Protein 7UPP (pdb70)

Foldseek 3Di:
DLLVLLVVLLVVVCVVDPPDPLNVLLVVLSVLVNVDPDPLLSLLNNLLSVVCVVDPPDPLSVLSSVLSVLVSVDDDPLLSLLSNLLSVLCVVDPPDPLSVLSSVLSVLLSVDPDPLLSLLSSLLSVVCVVDPPDVLSVLLSVLSVLLSVDPDPLLSVLSNLLSVLCVVDPPDPLNVLLSVLSVLLSVDPDVLLSLLSSLLSCLCVVDPPDPLNVLSSVLSVLLSVDPDVVLSVLSNVLSVVCVVDDPDVLNVLSSVLSVLVSVLVVLVVVLVVVVVPDPVVNVVSVVVSVVSVVVNVVSVVVSVVVVVVVVD/DLLVLLVVLLVVLCVVDNPDPLNVLSNVLSVLLNVDPDVLLSLLSNLLSVVCVVDPPDPLSVLSSVLSVLLSVDPDVLLSLLSNLLSVLCVVDPPDPLSVLSSVLSSLLSVDPDPLLSLLSSLLSVQCVVDPPDPLSVLSSVLSVLLSPDPDVLLSLLSSLLSVLCVVDPPDPLNVLSSVLSVLLSVDPDVLLSLLSNLLSLLCVLDPPDPSNVVSSVLSVVLSVDDDVLVSVLNSLVSVLSNVVSVLVVQLVVLVVLVVVLVVVVVVCVVVVPPVVVNVVSVVVSVVSNVVSVVVVVVSVVSNVVSVD/DVVLVVVLVVLVVVLVVLVVVLVVLLVVLVVVCVVPPDDVSVVVNVVSVVVVVVSVVVVVVSVVVVVVVVVVVVD

Structure (mmCIF, N/CA/C/O backbone):
data_7UPP
#
_entry.id   7UPP
#
_cell.length_a   59.470
_cell.length_b   68.050
_cell.length_c   98.990
_cell.angle_alpha   106.461
_cell.angle_beta   108.516
_cell.angle_gamma   93.086
#
_symmetry.space_group_name_H-M   'P 1'
#
loop_
_entity.id
_entity.type
_entity.pdbx_description
1 polymer 'DHT03 protein A'
2 polymer 'DHT03 protein B'
3 polymer 'DHT03 protein C'
#
loop_
_atom_site.group_PDB
_atom_site.id
_atom_site.type_symbol
_atom_site.label_atom_id
_atom_site.label_alt_id
_atom_site.label_comp_id
_atom_site.label_asym_id
_atom_site.label_entity_id
_atom_site.label_seq_id
_atom_site.pdbx_PDB_ins_code
_atom_site.Cartn_x
_atom_site.Cartn_y
_atom_site.Cartn_z
_atom_site.occupancy
_atom_site.B_iso_or_equiv
_atom_site.auth_seq_id
_atom_site.auth_comp_id
_atom_site.auth_asym_id
_atom_site.auth_atom_id
_atom_site.pdbx_PDB_model_num
ATOM 1 N N . SER A 1 1 ? -13.03913 -7.45879 -45.79248 1.000 143.27081 1 SER A N 1
ATOM 2 C CA . SER A 1 1 ? -13.26189 -6.02411 -45.65557 1.000 143.27081 1 SER A CA 1
ATOM 3 C C . SER A 1 1 ? -14.74640 -5.71387 -45.48655 1.000 143.27081 1 SER A C 1
ATOM 4 O O . SER A 1 1 ? -15.25217 -5.65698 -44.36520 1.000 143.27081 1 SER A O 1
ATOM 7 N N . GLU A 1 2 ? -15.44184 -5.51325 -46.60889 1.000 143.01058 2 GLU A N 1
ATOM 8 C CA . GLU A 1 2 ? -16.87298 -5.23213 -46.54810 1.000 143.01058 2 GLU A CA 1
ATOM 9 C C . GLU A 1 2 ? -17.65939 -6.46955 -46.13520 1.000 143.01058 2 GLU A C 1
ATOM 10 O O . GLU A 1 2 ? -18.66380 -6.36676 -45.41595 1.000 143.01058 2 GLU A O 1
ATOM 16 N N . LYS A 1 3 ? -17.22263 -7.64727 -46.59114 1.000 141.30684 3 LYS A N 1
ATOM 17 C CA . LYS A 1 3 ? -17.85418 -8.88895 -46.15909 1.000 141.30684 3 LYS A CA 1
ATOM 18 C C . LYS A 1 3 ? -17.77438 -9.04304 -44.64660 1.000 141.30684 3 LYS A C 1
ATOM 19 O O . LYS A 1 3 ? -18.70656 -9.55588 -44.01820 1.000 141.30684 3 LYS A O 1
ATOM 25 N N . GLU A 1 4 ? -16.66754 -8.60050 -44.04489 1.000 144.55797 4 GLU A N 1
ATOM 26 C CA . GLU A 1 4 ? -16.53516 -8.66048 -42.59282 1.000 144.55797 4 GLU A CA 1
ATOM 27 C C . GLU A 1 4 ? -17.61429 -7.82799 -41.91095 1.000 144.55797 4 GLU A C 1
ATOM 28 O O . GLU A 1 4 ? -18.26481 -8.28856 -40.96490 1.000 144.55797 4 GLU A O 1
ATOM 30 N N . LYS A 1 5 ? -17.82055 -6.59584 -42.38533 1.000 141.70367 5 LYS A N 1
ATOM 31 C CA . LYS A 1 5 ? -18.85618 -5.73839 -41.81572 1.000 141.70367 5 LYS A CA 1
ATOM 32 C C . LYS A 1 5 ? -20.23288 -6.37000 -41.97120 1.000 141.70367 5 LYS A C 1
ATOM 33 O O . LYS A 1 5 ? -21.03786 -6.38177 -41.02938 1.000 141.70367 5 LYS A O 1
ATOM 39 N N . VAL A 1 6 ? -20.51840 -6.90352 -43.16188 1.000 139.93742 6 VAL A N 1
ATOM 40 C CA . VAL A 1 6 ? -21.83327 -7.48649 -43.42093 1.000 139.93742 6 VAL A CA 1
ATOM 41 C C . VAL A 1 6 ? -22.08014 -8.67935 -42.50268 1.000 139.93742 6 VAL A C 1
ATOM 42 O O . VAL A 1 6 ? -23.14273 -8.79761 -41.87981 1.000 139.93742 6 VAL A O 1
ATOM 46 N N . GLU A 1 7 ? -21.09424 -9.57355 -42.39179 1.000 134.76421 7 GLU A N 1
ATOM 47 C CA . GLU A 1 7 ? -21.26655 -10.77193 -41.57660 1.000 134.76421 7 GLU A CA 1
ATOM 48 C C . GLU A 1 7 ? -21.35668 -10.43003 -40.09471 1.000 134.76421 7 GLU A C 1
ATOM 49 O O . GLU A 1 7 ? -22.10918 -11.07097 -39.34940 1.000 134.76421 7 GLU A O 1
ATOM 55 N N . GLU A 1 8 ? -20.59984 -9.42463 -39.64495 1.000 140.98708 8 GLU A N 1
ATOM 56 C CA . GLU A 1 8 ? -20.69598 -9.00741 -38.25114 1.000 140.98708 8 GLU A CA 1
ATOM 57 C C . GLU A 1 8 ? -22.07211 -8.43446 -37.94253 1.000 140.98708 8 GLU A C 1
ATOM 58 O O . GLU A 1 8 ? -22.66627 -8.76251 -36.90728 1.000 140.98708 8 GLU A O 1
ATOM 60 N N . LEU A 1 9 ? -22.58942 -7.56915 -38.82193 1.000 134.86351 9 LEU A N 1
ATOM 61 C CA . LEU A 1 9 ? -23.94614 -7.06475 -38.64041 1.000 134.86351 9 LEU A CA 1
ATOM 62 C C . LEU A 1 9 ? -24.95468 -8.20357 -38.63673 1.000 134.86351 9 LEU A C 1
ATOM 63 O O . LEU A 1 9 ? -25.91435 -8.18792 -37.85913 1.000 134.86351 9 LEU A O 1
ATOM 68 N N . ALA A 1 10 ? -24.74660 -9.20666 -39.49265 1.000 140.88416 10 ALA A N 1
ATOM 69 C CA . ALA A 1 10 ? -25.66670 -10.33776 -39.55343 1.000 140.88416 10 ALA A CA 1
ATOM 70 C C . ALA A 1 10 ? -25.67519 -11.11236 -38.24244 1.000 140.88416 10 ALA A C 1
ATOM 71 O O . ALA A 1 10 ? -26.73959 -11.46108 -37.71858 1.000 140.88416 10 ALA A O 1
ATOM 73 N N . GLN A 1 11 ? -24.49094 -11.39395 -37.69764 1.000 142.05070 11 GLN A N 1
ATOM 74 C CA . GLN A 1 11 ? -24.42575 -12.12784 -36.43781 1.000 142.05070 11 GLN A CA 1
ATOM 75 C C . GLN A 1 11 ? -24.99756 -11.30300 -35.29196 1.000 142.05070 11 GLN A C 1
ATOM 76 O O . GLN A 1 11 ? -25.65600 -11.84671 -34.39413 1.000 142.05070 11 GLN A O 1
ATOM 82 N N A ARG A 1 12 ? -24.76959 -9.98831 -35.30783 0.644 142.26649 12 ARG A N 1
ATOM 83 N N B ARG A 1 12 ? -24.76496 -9.98826 -35.30613 0.356 142.26649 12 ARG A N 1
ATOM 84 C CA A ARG A 1 12 ? -25.32658 -9.13375 -34.26528 0.644 142.26649 12 ARG A CA 1
ATOM 85 C CA B ARG A 1 12 ? -25.32648 -9.12854 -34.27001 0.356 142.26649 12 ARG A CA 1
ATOM 86 C C A ARG A 1 12 ? -26.84963 -9.11061 -34.33036 0.644 142.26649 12 ARG A C 1
ATOM 87 C C B ARG A 1 12 ? -26.84875 -9.11757 -34.33127 0.356 142.26649 12 ARG A C 1
ATOM 88 O O A ARG A 1 12 ? -27.52242 -9.14960 -33.29332 0.644 142.26649 12 ARG A O 1
ATOM 89 O O B ARG A 1 12 ? -27.52025 -9.16449 -33.29383 0.356 142.26649 12 ARG A O 1
ATOM 104 N N . ILE A 1 13 ? -27.41085 -9.06291 -35.54051 1.000 147.17896 13 ILE A N 1
ATOM 105 C CA . ILE A 1 13 ? -28.86270 -9.09713 -35.68716 1.000 147.17896 13 ILE A CA 1
ATOM 106 C C . ILE A 1 13 ? -29.40907 -10.45237 -35.25692 1.000 147.17896 13 ILE A C 1
ATOM 107 O O . ILE A 1 13 ? -30.47539 -10.53732 -34.63501 1.000 147.17896 13 ILE A O 1
ATOM 112 N N . ARG A 1 14 ? -28.68919 -11.53193 -35.57677 1.000 149.25750 14 ARG A N 1
ATOM 113 C CA . ARG A 1 14 ? -29.07525 -12.85064 -35.08433 1.000 149.25750 14 ARG A CA 1
ATOM 114 C C . ARG A 1 14 ? -29.13412 -12.87120 -33.56343 1.000 149.25750 14 ARG A C 1
ATOM 115 O O . ARG A 1 14 ? -30.06237 -13.43863 -32.97581 1.000 149.25750 14 ARG A O 1
ATOM 123 N N . GLU A 1 15 ? -28.14881 -12.25463 -32.90918 1.000 146.37077 15 GLU A N 1
ATOM 124 C CA . GLU A 1 15 ? -28.15357 -12.20608 -31.45087 1.000 146.37077 15 GLU A CA 1
ATOM 125 C C . GLU A 1 15 ? -29.25290 -11.29497 -30.91633 1.000 146.37077 15 GLU A C 1
ATOM 126 O O . GLU A 1 15 ? -29.73025 -11.49789 -29.79428 1.000 146.37077 15 GLU A O 1
ATOM 132 N N . GLN A 1 16 ? -29.66803 -10.29367 -31.69577 1.000 156.57277 16 GLN A N 1
ATOM 133 C CA . GLN A 1 16 ? -30.65571 -9.33860 -31.20082 1.000 156.57277 16 GLN A CA 1
ATOM 134 C C . GLN A 1 16 ? -32.07674 -9.89572 -31.24353 1.000 156.57277 16 GLN A C 1
ATOM 135 O O . GLN A 1 16 ? -32.83275 -9.73169 -30.27982 1.000 156.57277 16 GLN A O 1
ATOM 141 N N . LEU A 1 17 ? -32.46817 -10.54651 -32.33957 1.000 165.21721 17 LEU A N 1
ATOM 142 C CA . LEU A 1 17 ? -33.83752 -11.03925 -32.49765 1.000 165.21721 17 LEU A CA 1
ATOM 143 C C . LEU A 1 17 ? -33.83932 -12.45541 -33.05656 1.000 165.21721 17 LEU A C 1
ATOM 144 O O . LEU A 1 17 ? -33.85146 -12.65855 -34.27740 1.000 165.21721 17 LEU A O 1
ATOM 149 N N . PRO A 1 18 ? -33.83619 -13.46307 -32.18913 1.000 170.32869 18 PRO A N 1
ATOM 150 C CA . PRO A 1 18 ? -33.91986 -14.84962 -32.65735 1.000 170.32869 18 PRO A CA 1
ATOM 151 C C . PRO A 1 18 ? -35.35639 -15.27695 -32.93361 1.000 170.32869 18 PRO A C 1
ATOM 152 O O . PRO A 1 18 ? -36.31765 -14.72955 -32.39054 1.000 170.32869 18 PRO A O 1
ATOM 156 N N . ASP A 1 19 ? -35.47821 -16.28572 -33.80183 1.000 173.20888 19 ASP A N 1
ATOM 157 C CA . ASP A 1 19 ? -36.75890 -16.91777 -34.13897 1.000 173.20888 19 ASP A CA 1
ATOM 158 C C . ASP A 1 19 ? -37.77311 -15.90908 -34.67878 1.000 173.20888 19 ASP A C 1
ATOM 159 O O . ASP A 1 19 ? -38.93188 -15.87167 -34.25972 1.000 173.20888 19 ASP A O 1
ATOM 164 N N . THR A 1 20 ? -37.32880 -15.08881 -35.62711 1.000 165.68037 20 THR A N 1
ATOM 165 C CA . THR A 1 20 ? -38.20339 -14.15804 -36.32255 1.000 165.68037 20 THR A CA 1
ATOM 166 C C . THR A 1 20 ? -38.04528 -14.35053 -37.82389 1.000 165.68037 20 THR A C 1
ATOM 167 O O . THR A 1 20 ? -37.02471 -14.85090 -38.30297 1.000 165.68037 20 THR A O 1
ATOM 171 N N . GLU A 1 21 ? -39.08301 -13.95650 -38.56581 1.000 168.32092 21 GLU A N 1
ATOM 172 C CA . GLU A 1 21 ? -38.98404 -13.94461 -40.02202 1.000 168.32092 21 GLU A CA 1
ATOM 173 C C . GLU A 1 21 ? -37.86063 -13.02490 -40.47939 1.000 168.32092 21 GLU A C 1
ATOM 174 O O . GLU A 1 21 ? -37.12563 -13.34430 -41.42323 1.000 168.32092 21 GLU A O 1
ATOM 180 N N . LEU A 1 22 ? -37.70809 -11.88031 -39.80900 1.000 164.93016 22 LEU A N 1
ATOM 181 C CA . LEU A 1 22 ? -36.65318 -10.94029 -40.16684 1.000 164.93016 22 LEU A CA 1
ATOM 182 C C . LEU A 1 22 ? -35.27562 -11.54483 -39.93988 1.000 164.93016 22 LEU A C 1
ATOM 183 O O . LEU A 1 22 ? -34.34708 -11.28885 -40.71187 1.000 164.93016 22 LEU A O 1
ATOM 188 N N . ALA A 1 23 ? -35.12487 -12.35724 -38.89122 1.000 160.04805 23 ALA A N 1
ATOM 189 C CA . ALA A 1 23 ? -33.83960 -12.99881 -38.63300 1.000 160.04805 23 ALA A CA 1
ATOM 190 C C . ALA A 1 23 ? -33.47207 -13.95787 -39.75720 1.000 160.04805 23 ALA A C 1
ATOM 191 O O . ALA A 1 23 ? -32.33770 -13.95116 -40.25011 1.000 160.04805 23 ALA A O 1
ATOM 193 N N . ARG A 1 24 ? -34.42511 -14.79419 -40.17588 1.000 159.45989 24 ARG A N 1
ATOM 194 C CA . ARG A 1 24 ? -34.16288 -15.72625 -41.26683 1.000 159.45989 24 ARG A CA 1
ATOM 195 C C . ARG A 1 24 ? -33.86495 -14.98552 -42.56388 1.000 159.45989 24 ARG A C 1
ATOM 196 O O . ARG A 1 24 ? -32.94099 -15.35502 -43.29963 1.000 159.45989 24 ARG A O 1
ATOM 198 N N . GLU A 1 25 ? -34.63373 -13.93293 -42.85999 1.000 158.83643 25 GLU A N 1
ATOM 199 C CA . GLU A 1 25 ? -34.39118 -13.17140 -44.08161 1.000 158.83643 25 GLU A CA 1
ATOM 200 C C . GLU A 1 25 ? -33.02143 -12.50372 -44.05398 1.000 158.83643 25 GLU A C 1
ATOM 201 O O . GLU A 1 25 ? -32.30219 -12.50589 -45.06002 1.000 158.83643 25 GLU A O 1
ATOM 207 N N . ALA A 1 26 ? -32.63696 -11.93851 -42.90653 1.000 150.40583 26 ALA A N 1
ATOM 208 C CA . ALA A 1 26 ? -31.33400 -11.29589 -42.79255 1.000 150.40583 26 ALA A CA 1
ATOM 209 C C . ALA A 1 26 ? -30.20509 -12.30776 -42.92865 1.000 150.40583 26 ALA A C 1
ATOM 210 O O . ALA A 1 26 ? -29.19333 -12.02703 -43.57891 1.000 150.40583 26 ALA A O 1
ATOM 212 N N . GLN A 1 27 ? -30.36096 -13.49432 -42.33500 1.000 152.55988 27 GLN A N 1
ATOM 213 C CA . GLN A 1 27 ? -29.32267 -14.51267 -42.45905 1.000 152.55988 27 GLN A CA 1
ATOM 214 C C . GLN A 1 27 ? -29.19808 -15.00041 -43.89798 1.000 152.55988 27 GLN A C 1
ATOM 215 O O . GLN A 1 27 ? -28.08386 -15.20220 -44.39684 1.000 152.55988 27 GLN A O 1
ATOM 221 N N . GLU A 1 28 ? -30.32785 -15.18217 -44.58695 1.000 149.19674 28 GLU A N 1
ATOM 222 C CA . GLU A 1 28 ? -30.27459 -15.60033 -45.98467 1.000 149.19674 28 GLU A CA 1
ATOM 223 C C . GLU A 1 28 ? -29.62742 -14.53006 -46.85563 1.000 149.19674 28 GLU A C 1
ATOM 224 O O . GLU A 1 28 ? -28.80344 -14.83958 -47.72694 1.000 149.19674 28 GLU A O 1
ATOM 230 N N . LEU A 1 29 ? -29.98691 -13.26316 -46.63324 1.000 141.22188 29 LEU A N 1
ATOM 231 C CA . LEU A 1 29 ? -29.37652 -12.17575 -47.38947 1.000 141.22188 29 LEU A CA 1
ATOM 232 C C . LEU A 1 29 ? -27.87994 -12.09651 -47.12426 1.000 141.22188 29 LEU A C 1
ATOM 233 O O . LEU A 1 29 ? -27.08834 -11.87219 -48.04745 1.000 141.22188 29 LEU A O 1
ATOM 238 N N . ALA A 1 30 ? -27.47247 -12.29334 -45.86875 1.000 146.86671 30 ALA A N 1
ATOM 239 C CA . ALA A 1 30 ? -26.05416 -12.26824 -45.53694 1.000 146.86671 30 ALA A CA 1
ATOM 240 C C . ALA A 1 30 ? -25.30604 -13.40637 -46.21511 1.000 146.86671 30 ALA A C 1
ATOM 241 O O . ALA A 1 30 ? -24.19973 -13.20542 -46.72188 1.000 146.86671 30 ALA A O 1
ATOM 243 N N . ASP A 1 31 ? -25.88711 -14.60827 -46.23272 1.000 147.28127 31 ASP A N 1
ATOM 244 C CA . ASP A 1 31 ? -25.23248 -15.73066 -46.90024 1.000 147.28127 31 ASP A CA 1
ATOM 245 C C . ASP A 1 31 ? -25.09726 -15.47284 -48.39718 1.000 147.28127 31 ASP A C 1
ATOM 246 O O . ASP A 1 31 ? -24.03384 -15.70528 -48.98941 1.000 147.28127 31 ASP A O 1
ATOM 251 N N . GLU A 1 32 ? -26.17087 -14.98452 -49.02735 1.000 151.30631 32 GLU A N 1
ATOM 252 C CA . GLU A 1 32 ? -26.12469 -14.72184 -50.46266 1.000 151.30631 32 GLU A CA 1
ATOM 253 C C . GLU A 1 32 ? -25.14405 -13.60689 -50.79970 1.000 151.30631 32 GLU A C 1
ATOM 254 O O . GLU A 1 32 ? -24.51040 -13.63789 -51.86139 1.000 151.30631 32 GLU A O 1
ATOM 260 N N . ALA A 1 33 ? -25.00649 -12.61492 -49.91676 1.000 147.99858 33 ALA A N 1
ATOM 261 C CA . ALA A 1 33 ? -24.02526 -11.56139 -50.14292 1.000 147.99858 33 ALA A CA 1
ATOM 262 C C . ALA A 1 33 ? -22.60826 -12.05997 -49.89963 1.000 147.99858 33 ALA A C 1
ATOM 263 O O . ALA A 1 33 ? -21.67384 -11.62787 -50.58336 1.000 147.99858 33 ALA A O 1
ATOM 265 N N . ARG A 1 34 ? -22.43196 -12.96433 -48.93389 1.000 152.08044 34 ARG A N 1
ATOM 266 C CA . ARG A 1 34 ? -21.12194 -13.55262 -48.68442 1.000 152.08044 34 ARG A CA 1
ATOM 267 C C . ARG A 1 34 ? -20.65906 -14.37923 -49.87492 1.000 152.08044 34 ARG A C 1
ATOM 268 O O . ARG A 1 34 ? -19.47029 -14.37664 -50.21566 1.000 152.08044 34 ARG A O 1
ATOM 276 N N . LYS A 1 35 ? -21.58443 -15.09033 -50.52313 1.000 153.26578 35 LYS A N 1
ATOM 277 C CA . LYS A 1 35 ? -21.22015 -15.83129 -51.72650 1.000 153.26578 35 LYS A CA 1
ATOM 278 C C . LYS A 1 35 ? -20.81726 -14.88753 -52.85318 1.000 153.26578 35 LYS A C 1
ATOM 279 O O . LYS A 1 35 ? -19.94445 -15.21585 -53.66556 1.000 153.26578 35 LYS A O 1
ATOM 285 N N . SER A 1 36 ? -21.43469 -13.70998 -52.91368 1.000 148.99402 36 SER A N 1
ATOM 286 C CA . SER A 1 36 ? -21.12052 -12.73749 -53.94973 1.000 148.99402 36 SER A CA 1
ATOM 287 C C . SER A 1 36 ? -19.84341 -11.98256 -53.60589 1.000 148.99402 36 SER A C 1
ATOM 288 O O . SER A 1 36 ? -19.57691 -11.68103 -52.43985 1.000 148.99402 36 SER A O 1
ATOM 291 N N . ASP A 1 37 ? -19.05179 -11.67823 -54.63129 1.000 153.11866 37 ASP A N 1
ATOM 292 C CA . ASP A 1 37 ? -17.81237 -10.93290 -54.46410 1.000 153.11866 37 ASP A CA 1
ATOM 293 C C . ASP A 1 37 ? -17.92844 -9.48481 -54.92060 1.000 153.11866 37 ASP A C 1
ATOM 294 O O . ASP A 1 37 ? -16.94530 -8.74201 -54.83607 1.000 153.11866 37 ASP A O 1
ATOM 299 N N . ASP A 1 38 ? -19.10008 -9.06841 -55.39602 1.000 153.36967 38 ASP A N 1
ATOM 300 C CA . ASP A 1 38 ? -19.29452 -7.69084 -55.82657 1.000 153.36967 38 ASP A CA 1
ATOM 301 C C . ASP A 1 38 ? -19.29478 -6.75055 -54.62809 1.000 153.36967 38 ASP A C 1
ATOM 302 O O . ASP A 1 38 ? -19.90589 -7.03529 -53.59587 1.000 153.36967 38 ASP A O 1
ATOM 307 N N . SER A 1 39 ? -18.61453 -5.61134 -54.77750 1.000 147.72825 39 SER A N 1
ATOM 308 C CA . SER A 1 39 ? -18.51777 -4.66016 -53.67410 1.000 147.72825 39 SER A CA 1
ATOM 309 C C . SER A 1 39 ? -19.82166 -3.89387 -53.47981 1.000 147.72825 39 SER A C 1
ATOM 310 O O . SER A 1 39 ? -20.23426 -3.63736 -52.34157 1.000 147.72825 39 SER A O 1
ATOM 313 N N . GLU A 1 40 ? -20.48537 -3.52111 -54.57670 1.000 149.04494 40 GLU A N 1
ATOM 314 C CA . GLU A 1 40 ? -21.70191 -2.72103 -54.46769 1.000 149.04494 40 GLU A CA 1
ATOM 315 C C . GLU A 1 40 ? -22.84578 -3.52090 -53.85355 1.000 149.04494 40 GLU A C 1
ATOM 316 O O . GLU A 1 40 ? -23.61255 -2.99157 -53.03862 1.000 149.04494 40 GLU A O 1
ATOM 322 N N . ALA A 1 41 ? -22.98626 -4.79187 -54.23910 1.000 145.64045 41 ALA A N 1
ATOM 323 C CA . ALA A 1 41 ? -23.99320 -5.64150 -53.61154 1.000 145.64045 41 ALA A CA 1
ATOM 324 C C . ALA A 1 41 ? -23.72679 -5.78810 -52.11923 1.000 145.64045 41 ALA A C 1
ATOM 325 O O . ALA A 1 41 ? -24.66127 -5.78301 -51.30703 1.000 145.64045 41 ALA A O 1
ATOM 327 N N . LEU A 1 42 ? -22.45155 -5.90736 -51.74056 1.000 139.07812 42 LEU A N 1
ATOM 328 C CA . LEU A 1 42 ? -22.09776 -5.98009 -50.32769 1.000 139.07812 42 LEU A CA 1
ATOM 329 C C . LEU A 1 42 ? -22.47068 -4.69636 -49.59748 1.000 139.07812 42 LEU A C 1
ATOM 330 O O . LEU A 1 42 ? -22.96091 -4.74168 -48.46467 1.000 139.07812 42 LEU A O 1
ATOM 335 N N . LYS A 1 43 ? -22.25435 -3.54014 -50.23171 1.000 129.79091 43 LYS A N 1
ATOM 336 C CA . LYS A 1 43 ? -22.61391 -2.27526 -49.59345 1.000 129.79091 43 LYS A CA 1
ATOM 337 C C . LYS A 1 43 ? -24.12484 -2.14847 -49.43196 1.000 129.79091 43 LYS A C 1
ATOM 338 O O . LYS A 1 43 ? -24.61225 -1.64650 -48.40997 1.000 129.79091 43 LYS A O 1
ATOM 344 N N . VAL A 1 44 ? -24.88247 -2.60457 -50.43094 1.000 135.96596 44 VAL A N 1
ATOM 345 C CA . VAL A 1 44 ? -26.34013 -2.54771 -50.34597 1.000 135.96596 44 VAL A CA 1
ATOM 346 C C . VAL A 1 44 ? -26.84623 -3.45784 -49.23241 1.000 135.96596 44 VAL A C 1
ATOM 347 O O . VAL A 1 44 ? -27.72887 -3.07842 -48.44997 1.000 135.96596 44 VAL A O 1
ATOM 351 N N . VAL A 1 45 ? -26.29541 -4.67062 -49.14003 1.000 134.67426 45 VAL A N 1
ATOM 352 C CA . VAL A 1 45 ? -26.69038 -5.58228 -48.07029 1.000 134.67426 45 VAL A CA 1
ATOM 353 C C . VAL A 1 45 ? -26.29738 -5.01530 -46.71047 1.000 134.67426 45 VAL A C 1
ATOM 354 O O . VAL A 1 45 ? -27.02802 -5.16989 -45.72441 1.000 134.67426 45 VAL A O 1
ATOM 358 N N . TYR A 1 46 ? -25.14583 -4.34279 -46.63700 1.000 138.84841 46 TYR A N 1
ATOM 359 C CA . TYR A 1 46 ? -24.73244 -3.69647 -45.39575 1.000 138.84841 46 TYR A CA 1
ATOM 360 C C . TYR A 1 46 ? -25.73530 -2.63053 -44.97637 1.000 138.84841 46 TYR A C 1
ATOM 361 O O . TYR A 1 46 ? -26.12722 -2.55713 -43.80651 1.000 138.84841 46 TYR A O 1
ATOM 370 N N . LEU A 1 47 ? -26.15672 -1.78788 -45.92317 1.000 138.81540 47 LEU A N 1
ATOM 371 C CA . LEU A 1 47 ? -27.15251 -0.76633 -45.60991 1.000 138.81540 47 LEU A CA 1
ATOM 372 C C . LEU A 1 47 ? -28.46620 -1.39345 -45.16026 1.000 138.81540 47 LEU A C 1
ATOM 373 O O . LEU A 1 47 ? -29.09173 -0.92328 -44.20188 1.000 138.81540 47 LEU A O 1
ATOM 378 N N . ALA A 1 48 ? -28.89660 -2.46088 -45.83694 1.000 138.41546 48 ALA A N 1
ATOM 379 C CA . ALA A 1 48 ? -30.14720 -3.11984 -45.46894 1.000 138.41546 48 ALA A CA 1
ATOM 380 C C . ALA A 1 48 ? -30.07542 -3.69166 -44.05706 1.000 138.41546 48 ALA A C 1
ATOM 381 O O . ALA A 1 48 ? -31.00472 -3.52592 -43.25610 1.000 138.41546 48 ALA A O 1
ATOM 383 N N . LEU A 1 49 ? -28.97002 -4.36562 -43.73114 1.000 134.18175 49 LEU A N 1
ATOM 384 C CA . LEU A 1 49 ? -28.83146 -4.95830 -42.40524 1.000 134.18175 49 LEU A CA 1
ATOM 385 C C . LEU A 1 49 ? -28.70044 -3.88661 -41.32969 1.000 134.18175 49 LEU A C 1
ATOM 386 O O . LEU A 1 49 ? -29.21514 -4.05084 -40.21787 1.000 134.18175 49 LEU A O 1
ATOM 391 N N . ARG A 1 50 ? -28.03240 -2.77358 -41.64145 1.000 138.76807 50 ARG A N 1
ATOM 392 C CA . ARG A 1 50 ? -27.94871 -1.68410 -40.67560 1.000 138.76807 50 ARG A CA 1
ATOM 393 C C . ARG A 1 50 ? -29.31583 -1.05439 -40.44037 1.000 138.76807 50 ARG A C 1
ATOM 394 O O . ARG A 1 50 ? -29.63465 -0.65689 -39.31437 1.000 138.76807 50 ARG A O 1
ATOM 402 N N . ILE A 1 51 ? -30.14117 -0.96444 -41.48686 1.000 143.94179 51 ILE A N 1
ATOM 403 C CA . ILE A 1 51 ? -31.50728 -0.47686 -41.31031 1.000 143.94179 51 ILE A CA 1
ATOM 404 C C . ILE A 1 51 ? -32.30525 -1.43757 -40.43756 1.000 143.94179 51 ILE A C 1
ATOM 405 O O . ILE A 1 51 ? -33.06091 -1.01533 -39.55282 1.000 143.94179 51 ILE A O 1
ATOM 410 N N . VAL A 1 52 ? -32.15279 -2.74365 -40.67339 1.000 141.67474 52 VAL A N 1
ATOM 411 C CA . VAL A 1 52 ? -32.83508 -3.73295 -39.84064 1.000 141.67474 52 VAL A CA 1
ATOM 412 C C . VAL A 1 52 ? -32.40526 -3.58971 -38.38520 1.000 141.67474 52 VAL A C 1
ATOM 413 O O . VAL A 1 52 ? -33.22462 -3.69837 -37.46452 1.000 141.67474 52 VAL A O 1
ATOM 417 N N . GLN A 1 53 ? -31.11602 -3.33197 -38.15529 1.000 152.60644 53 GLN A N 1
ATOM 418 C CA . GLN A 1 53 ? -30.62790 -3.15462 -36.79153 1.000 152.60644 53 GLN A CA 1
ATOM 419 C C . GLN A 1 53 ? -31.10745 -1.84109 -36.18479 1.000 152.60644 53 GLN A C 1
ATOM 420 O O . GLN A 1 53 ? -31.22991 -1.73628 -34.95919 1.000 152.60644 53 GLN A O 1
ATOM 422 N N . GLN A 1 54 ? -31.38041 -0.83314 -37.01669 1.000 146.26316 54 GLN A N 1
ATOM 423 C CA . GLN A 1 54 ? -31.84101 0.45206 -36.50091 1.000 146.26316 54 GLN A CA 1
ATOM 424 C C . GLN A 1 54 ? -33.33312 0.43478 -36.18974 1.000 146.26316 54 GLN A C 1
ATOM 425 O O . GLN A 1 54 ? -33.76671 1.02313 -35.19294 1.000 146.26316 54 GLN A O 1
ATOM 431 N N . LEU A 1 55 ? -34.13255 -0.22750 -37.02518 1.000 152.83702 55 LEU A N 1
ATOM 432 C CA . LEU A 1 55 ? -35.58202 -0.31136 -36.84258 1.000 152.83702 55 LEU A CA 1
ATOM 433 C C . LEU A 1 55 ? -35.98888 -1.77882 -36.81500 1.000 152.83702 55 LEU A C 1
ATOM 434 O O . LEU A 1 55 ? -36.49699 -2.31565 -37.80911 1.000 152.83702 55 LEU A O 1
ATOM 439 N N . PRO A 1 56 ? -35.78046 -2.46005 -35.68897 1.000 157.28524 56 PRO A N 1
ATOM 440 C CA . PRO A 1 56 ? -36.15557 -3.87635 -35.60890 1.000 157.28524 56 PRO A CA 1
ATOM 441 C C . PRO A 1 56 ? -37.66480 -4.04976 -35.54230 1.000 157.28524 56 PRO A C 1
ATOM 442 O O . PRO A 1 56 ? -38.37128 -3.26423 -34.90548 1.000 157.28524 56 PRO A O 1
ATOM 446 N N . ASP A 1 57 ? -38.15029 -5.09846 -36.21073 1.000 161.48313 57 ASP A N 1
ATOM 447 C CA . ASP A 1 57 ? -39.57153 -5.45293 -36.22260 1.000 161.48313 57 ASP A CA 1
ATOM 448 C C . ASP A 1 57 ? -40.43510 -4.28719 -36.70353 1.000 161.48313 57 ASP A C 1
ATOM 449 O O . ASP A 1 57 ? -41.43520 -3.92166 -36.08203 1.000 161.48313 57 ASP A O 1
ATOM 454 N N . THR A 1 58 ? -40.03461 -3.70047 -37.82821 1.000 160.24430 58 THR A N 1
ATOM 455 C CA . THR A 1 58 ? -40.78854 -2.63805 -38.47358 1.000 160.24430 58 THR A CA 1
ATOM 456 C C . THR A 1 58 ? -41.01483 -3.00495 -39.93351 1.000 160.24430 58 THR A C 1
ATOM 457 O O . THR A 1 58 ? -40.32426 -3.85954 -40.49480 1.000 160.24430 58 THR A O 1
ATOM 461 N N . GLU A 1 59 ? -42.00265 -2.34791 -40.54568 1.000 162.47502 59 GLU A N 1
ATOM 462 C CA . GLU A 1 59 ? -42.30541 -2.61723 -41.94797 1.000 162.47502 59 GLU A CA 1
ATOM 463 C C . GLU A 1 59 ? -41.18979 -2.12271 -42.85919 1.000 162.47502 59 GLU A C 1
ATOM 464 O O . GLU A 1 59 ? -40.89889 -2.74565 -43.88919 1.000 162.47502 59 GLU A O 1
ATOM 470 N N . LEU A 1 60 ? -40.55723 -1.00311 -42.49625 1.000 158.20839 60 LEU A N 1
ATOM 471 C CA . LEU A 1 60 ? -39.46686 -0.47042 -43.30579 1.000 158.20839 60 LEU A CA 1
ATOM 472 C C . LEU A 1 60 ? -38.32745 -1.47331 -43.42400 1.000 158.20839 60 LEU A C 1
ATOM 473 O O . LEU A 1 60 ? -37.72799 -1.61535 -44.49401 1.000 158.20839 60 LEU A O 1
ATOM 478 N N . ALA A 1 61 ? -38.02838 -2.19483 -42.34078 1.000 155.48507 61 ALA A N 1
ATOM 479 C CA . ALA A 1 61 ? -36.95612 -3.18497 -42.38465 1.000 155.48507 61 ALA A CA 1
ATOM 480 C C . ALA A 1 61 ? -37.30603 -4.34424 -43.31028 1.000 155.48507 61 ALA A C 1
ATOM 481 O O . ALA A 1 61 ? -36.45110 -4.82348 -44.06427 1.000 155.48507 61 ALA A O 1
ATOM 483 N N . ARG A 1 62 ? -38.55616 -4.80908 -43.26648 1.000 158.94887 62 ARG A N 1
ATOM 484 C CA . ARG A 1 62 ? -38.98145 -5.88773 -44.15372 1.000 158.94887 62 ARG A CA 1
ATOM 485 C C . ARG A 1 62 ? -38.89864 -5.45971 -45.61448 1.000 158.94887 62 ARG A C 1
ATOM 486 O O . ARG A 1 62 ? -38.37655 -6.19524 -46.46636 1.000 158.94887 62 ARG A O 1
ATOM 494 N N . GLU A 1 63 ? -39.42137 -4.26880 -45.92362 1.000 155.75967 63 GLU A N 1
ATOM 495 C CA . GLU A 1 63 ? -39.35387 -3.77207 -47.29355 1.000 155.75967 63 GLU A CA 1
ATOM 496 C C . GLU A 1 63 ? -37.90978 -3.57255 -47.73349 1.000 155.75967 63 GLU A C 1
ATOM 497 O O . GLU A 1 63 ? -37.57181 -3.81551 -48.89598 1.000 155.75967 63 GLU A O 1
ATOM 503 N N . ALA A 1 64 ? -37.03709 -3.15335 -46.81244 1.000 145.48439 64 ALA A N 1
ATOM 504 C CA . ALA A 1 64 ? -35.62967 -2.97559 -47.14917 1.000 145.48439 64 ALA A CA 1
ATOM 505 C C . ALA A 1 64 ? -34.95480 -4.31101 -47.43358 1.000 145.48439 64 ALA A C 1
ATOM 506 O O . ALA A 1 64 ? -34.13642 -4.41110 -48.35150 1.000 145.48439 64 ALA A O 1
ATOM 508 N N . LEU A 1 65 ? -35.28436 -5.34771 -46.66028 1.000 145.16706 65 LEU A N 1
ATOM 509 C CA . LEU A 1 65 ? -34.73035 -6.67418 -46.92292 1.000 145.16706 65 LEU A CA 1
ATOM 510 C C . LEU A 1 65 ? -35.18223 -7.19373 -48.28289 1.000 145.16706 65 LEU A C 1
ATOM 511 O O . LEU A 1 65 ? -34.37918 -7.72870 -49.06152 1.000 145.16706 65 LEU A O 1
ATOM 516 N N . GLU A 1 66 ? -36.47246 -7.03717 -48.58952 1.000 145.69657 66 GLU A N 1
ATOM 517 C CA . GLU A 1 66 ? -36.97048 -7.47988 -49.88960 1.000 145.69657 66 GLU A CA 1
ATOM 518 C C . GLU A 1 66 ? -36.31908 -6.69955 -51.02775 1.000 145.69657 66 GLU A C 1
ATOM 519 O O . GLU A 1 66 ? -35.93326 -7.28061 -52.05203 1.000 145.69657 66 GLU A O 1
ATOM 525 N N . LEU A 1 67 ? -36.17572 -5.38236 -50.86035 1.000 139.13917 67 LEU A N 1
ATOM 526 C CA . LEU A 1 67 ? -35.54358 -4.56258 -51.88734 1.000 139.13917 67 LEU A CA 1
ATOM 527 C C . LEU A 1 67 ? -34.07884 -4.93690 -52.06802 1.000 139.13917 67 LEU A C 1
ATOM 528 O O . LEU A 1 67 ? -33.56534 -4.93420 -53.19131 1.000 139.13917 67 LEU A O 1
ATOM 533 N N . ALA A 1 68 ? -33.39089 -5.27024 -50.97400 1.000 147.54963 68 ALA A N 1
ATOM 534 C CA . ALA A 1 68 ? -32.00038 -5.69560 -51.07561 1.000 147.54963 68 ALA A CA 1
ATOM 535 C C . ALA A 1 68 ? -31.88498 -7.01961 -51.81727 1.000 147.54963 68 ALA A C 1
ATOM 536 O O . ALA A 1 68 ? -30.96965 -7.20436 -52.62709 1.000 147.54963 68 ALA A O 1
ATOM 538 N N . LYS A 1 69 ? -32.80515 -7.95194 -51.55933 1.000 149.95231 69 LYS A N 1
ATOM 539 C CA . LYS A 1 69 ? -32.80464 -9.20528 -52.31023 1.000 149.95231 69 LYS A CA 1
ATOM 540 C C . LYS A 1 69 ? -33.01827 -8.94878 -53.79921 1.000 149.95231 69 LYS A C 1
ATOM 541 O O . LYS A 1 69 ? -32.29136 -9.48347 -54.65062 1.000 149.95231 69 LYS A O 1
ATOM 547 N N . GLU A 1 70 ? -34.01117 -8.11758 -54.13184 1.000 153.89408 70 GLU A N 1
ATOM 548 C CA . GLU A 1 70 ? -34.28098 -7.82460 -55.53700 1.000 153.89408 70 GLU A CA 1
ATOM 549 C C . GLU A 1 70 ? -33.10837 -7.10878 -56.19787 1.000 153.89408 70 GLU A C 1
ATOM 550 O O . GLU A 1 70 ? -32.84885 -7.31237 -57.38944 1.000 153.89408 70 GLU A O 1
ATOM 556 N N . ALA A 1 71 ? -32.39126 -6.26982 -55.44712 1.000 151.66855 71 ALA A N 1
ATOM 557 C CA . ALA A 1 71 ? -31.22332 -5.59512 -56.00240 1.000 151.66855 71 ALA A CA 1
ATOM 558 C C . ALA A 1 71 ? -30.07804 -6.57335 -56.21924 1.000 151.66855 71 ALA A C 1
ATOM 559 O O . ALA A 1 71 ? -29.32640 -6.45264 -57.19360 1.000 151.66855 71 ALA A O 1
ATOM 561 N N . VAL A 1 72 ? -29.92534 -7.54293 -55.31470 1.000 154.40750 72 VAL A N 1
ATOM 562 C CA . VAL A 1 72 ? -28.94645 -8.60605 -55.51977 1.000 154.40750 72 VAL A CA 1
ATOM 563 C C . VAL A 1 72 ? -29.26354 -9.37571 -56.79503 1.000 154.40750 72 VAL A C 1
ATOM 564 O O . VAL A 1 72 ? -28.35873 -9.77168 -57.54126 1.000 154.40750 72 VAL A O 1
ATOM 568 N N . LYS A 1 73 ? -30.55339 -9.58735 -57.07470 1.000 152.87948 73 LYS A N 1
ATOM 569 C CA . LYS A 1 73 ? -30.92634 -10.27328 -58.31029 1.000 152.87948 73 LYS A CA 1
ATOM 570 C C . LYS A 1 73 ? -30.52961 -9.46678 -59.54347 1.000 152.87948 73 LYS A C 1
ATOM 571 O O . LYS A 1 73 ? -30.16252 -10.04019 -60.57648 1.000 152.87948 73 LYS A O 1
ATOM 577 N N . SER A 1 74 ? -30.59589 -8.14028 -59.45790 1.000 158.53675 74 SER A N 1
ATOM 578 C CA . SER A 1 74 ? -30.29187 -7.29266 -60.60243 1.000 158.53675 74 SER A CA 1
ATOM 579 C C . SER A 1 74 ? -28.79265 -7.04664 -60.71438 1.000 158.53675 74 SER A C 1
ATOM 580 O O . SER A 1 74 ? -28.08495 -6.94794 -59.70792 1.000 158.53675 74 SER A O 1
ATOM 583 N N . THR A 1 75 ? -28.31234 -6.94571 -61.95356 1.000 162.59913 75 THR A N 1
ATOM 584 C CA . THR A 1 75 ? -26.90714 -6.68147 -62.22945 1.000 162.59913 75 THR A CA 1
ATOM 585 C C . THR A 1 75 ? -26.64744 -5.23823 -62.64442 1.000 162.59913 75 THR A C 1
ATOM 586 O O . THR A 1 75 ? -25.48526 -4.81852 -62.68204 1.000 162.59913 75 THR A O 1
ATOM 590 N N . ASP A 1 76 ? -27.69575 -4.47546 -62.94988 1.000 160.87019 76 ASP A N 1
ATOM 591 C CA . ASP A 1 76 ? -27.53115 -3.08799 -63.36319 1.000 160.87019 76 ASP A CA 1
ATOM 592 C C . ASP A 1 76 ? -26.94796 -2.26030 -62.22489 1.000 160.87019 76 ASP A C 1
ATOM 593 O O . ASP A 1 76 ? -27.45439 -2.28334 -61.09965 1.000 160.87019 76 ASP A O 1
ATOM 598 N N . SER A 1 77 ? -25.87407 -1.52531 -62.52439 1.000 157.87439 77 SER A N 1
ATOM 599 C CA . SER A 1 77 ? -25.25707 -0.67385 -61.51291 1.000 157.87439 77 SER A CA 1
ATOM 600 C C . SER A 1 77 ? -26.16808 0.48336 -61.12768 1.000 157.87439 77 SER A C 1
ATOM 601 O O . SER A 1 77 ? -26.17437 0.91088 -59.96619 1.000 157.87439 77 SER A O 1
ATOM 604 N N . GLU A 1 78 ? -26.94416 0.99632 -62.08378 1.000 156.89537 78 GLU A N 1
ATOM 605 C CA . GLU A 1 78 ? -27.84363 2.10616 -61.79311 1.000 156.89537 78 GLU A CA 1
ATOM 606 C C . GLU A 1 78 ? -28.93731 1.68482 -60.82113 1.000 156.89537 78 GLU A C 1
ATOM 607 O O . GLU A 1 78 ? -29.29485 2.44405 -59.91435 1.000 156.89537 78 GLU A O 1
ATOM 613 N N . ALA A 1 79 ? -29.47179 0.47238 -60.98571 1.000 155.93968 79 ALA A N 1
ATOM 614 C CA . ALA A 1 79 ? -30.47534 -0.02310 -60.04909 1.000 155.93968 79 ALA A CA 1
ATOM 615 C C . ALA A 1 79 ? -29.87811 -0.23604 -58.66365 1.000 155.93968 79 ALA A C 1
ATOM 616 O O . ALA A 1 79 ? -30.53872 0.01930 -57.64837 1.000 155.93968 79 ALA A O 1
ATOM 618 N N . LEU A 1 80 ? -28.62961 -0.70476 -58.60153 1.000 146.23934 80 LEU A N 1
ATOM 619 C CA . LEU A 1 80 ? -27.96036 -0.84401 -57.31334 1.000 146.23934 80 LEU A CA 1
ATOM 620 C C . LEU A 1 80 ? -27.80693 0.50904 -56.63062 1.000 146.23934 80 LEU A C 1
ATOM 621 O O . LEU A 1 80 ? -28.05218 0.63630 -55.42455 1.000 146.23934 80 LEU A O 1
ATOM 626 N N . LYS A 1 81 ? -27.41279 1.53520 -57.39027 1.000 143.64294 81 LYS A N 1
ATOM 627 C CA . LYS A 1 81 ? -27.29888 2.87341 -56.81840 1.000 143.64294 81 LYS A CA 1
ATOM 628 C C . LYS A 1 81 ? -28.65805 3.40129 -56.37698 1.000 143.64294 81 LYS A C 1
ATOM 629 O O . LYS A 1 81 ? -28.76224 4.09261 -55.35750 1.000 143.64294 81 LYS A O 1
ATOM 635 N N . VAL A 1 82 ? -29.71319 3.07615 -57.12653 1.000 142.34698 82 VAL A N 1
ATOM 636 C CA . VAL A 1 82 ? -31.06133 3.48863 -56.74036 1.000 142.34698 82 VAL A CA 1
ATOM 637 C C . VAL A 1 82 ? -31.44513 2.86385 -55.40430 1.000 142.34698 82 VAL A C 1
ATOM 638 O O . VAL A 1 82 ? -31.96482 3.53859 -54.50736 1.000 142.34698 82 VAL A O 1
ATOM 642 N N . VAL A 1 83 ? -31.19711 1.56132 -55.25523 1.000 142.54855 83 VAL A N 1
ATOM 643 C CA . VAL A 1 83 ? -31.54327 0.87615 -54.01139 1.000 142.54855 83 VAL A CA 1
ATOM 644 C C . VAL A 1 83 ? -30.72253 1.42803 -52.85094 1.000 142.54855 83 VAL A C 1
ATOM 645 O O . VAL A 1 83 ? -31.23909 1.62999 -51.74203 1.000 142.54855 83 VAL A O 1
ATOM 649 N N . GLU A 1 84 ? -29.43343 1.68687 -53.08930 1.000 142.18283 84 GLU A N 1
ATOM 650 C CA . GLU A 1 84 ? -28.58459 2.26307 -52.05070 1.000 142.18283 84 GLU A CA 1
ATOM 651 C C . GLU A 1 84 ? -29.09579 3.62912 -51.61325 1.000 142.18283 84 GLU A C 1
ATOM 652 O O . GLU A 1 84 ? -29.15815 3.92032 -50.41270 1.000 142.18283 84 GLU A O 1
ATOM 658 N N . LEU A 1 85 ? -29.47636 4.47702 -52.57206 1.000 142.21766 85 LEU A N 1
ATOM 659 C CA . LEU A 1 85 ? -29.99515 5.79510 -52.22615 1.000 142.21766 85 LEU A CA 1
ATOM 660 C C . LEU A 1 85 ? -31.32791 5.68978 -51.49476 1.000 142.21766 85 LEU A C 1
ATOM 661 O O . LEU A 1 85 ? -31.59897 6.47300 -50.58004 1.000 142.21766 85 LEU A O 1
ATOM 666 N N . ALA A 1 86 ? -32.16640 4.71972 -51.86864 1.000 140.73875 86 ALA A N 1
ATOM 667 C CA . ALA A 1 86 ? -33.44091 4.54362 -51.17730 1.000 140.73875 86 ALA A CA 1
ATOM 668 C C . ALA A 1 86 ? -33.22660 4.13340 -49.72527 1.000 140.73875 86 ALA A C 1
ATOM 669 O O . ALA A 1 86 ? -33.89128 4.64973 -48.81614 1.000 140.73875 86 ALA A O 1
ATOM 671 N N . LEU A 1 87 ? -32.29140 3.21201 -49.48556 1.000 144.99929 87 LEU A N 1
ATOM 672 C CA . LEU A 1 87 ? -32.00414 2.80392 -48.11284 1.000 144.99929 87 LEU A CA 1
ATOM 673 C C . LEU A 1 87 ? -31.37126 3.94349 -47.31875 1.000 144.99929 87 LEU A C 1
ATOM 674 O O . LEU A 1 87 ? -31.67188 4.12767 -46.13053 1.000 144.99929 87 LEU A O 1
ATOM 679 N N . LYS A 1 88 ? -30.50582 4.73141 -47.96282 1.000 141.59024 88 LYS A N 1
ATOM 680 C CA . LYS A 1 88 ? -29.91873 5.88571 -47.29148 1.000 141.59024 88 LYS A CA 1
ATOM 681 C C . LYS A 1 88 ? -30.97178 6.93742 -46.96113 1.000 141.59024 88 LYS A C 1
ATOM 682 O O . LYS A 1 88 ? -30.84741 7.64091 -45.95417 1.000 141.59024 88 LYS A O 1
ATOM 688 N N . ILE A 1 89 ? -32.00929 7.05899 -47.79213 1.000 148.07213 89 ILE A N 1
ATOM 689 C CA . ILE A 1 89 ? -33.11030 7.96814 -47.48660 1.000 148.07213 89 ILE A CA 1
ATOM 690 C C . ILE A 1 89 ? -33.91982 7.44550 -46.30888 1.000 148.07213 89 ILE A C 1
ATOM 691 O O . ILE A 1 89 ? -34.31461 8.21048 -45.41980 1.000 148.07213 89 ILE A O 1
ATOM 696 N N . VAL A 1 90 ? -34.19479 6.13894 -46.29309 1.000 144.56277 90 VAL A N 1
ATOM 697 C CA . VAL A 1 90 ? -34.89769 5.54155 -45.15960 1.000 144.56277 90 VAL A CA 1
ATOM 698 C C . VAL A 1 90 ? -34.14161 5.80932 -43.86482 1.000 144.56277 90 VAL A C 1
ATOM 699 O O . VAL A 1 90 ? -34.74009 6.14605 -42.83490 1.000 144.56277 90 VAL A O 1
ATOM 703 N N . GLN A 1 91 ? -32.81347 5.67377 -43.89836 1.000 147.62605 91 GLN A N 1
ATOM 704 C CA . GLN A 1 91 ? -32.01337 5.99619 -42.71974 1.000 147.62605 91 GLN A CA 1
ATOM 705 C C . GLN A 1 91 ? -32.02911 7.49112 -42.42170 1.000 147.62605 91 GLN A C 1
ATOM 706 O O . GLN A 1 91 ? -32.00834 7.89160 -41.25197 1.000 147.62605 91 GLN A O 1
ATOM 712 N N . GLN A 1 92 ? -32.07699 8.32478 -43.46240 1.000 150.46591 92 GLN A N 1
ATOM 713 C CA . GLN A 1 92 ? -31.99135 9.76856 -43.27620 1.000 150.46591 92 GLN A CA 1
ATOM 714 C C . GLN A 1 92 ? -33.27319 10.33050 -42.67767 1.000 150.46591 92 GLN A C 1
ATOM 715 O O . GLN A 1 92 ? -33.22464 11.19888 -41.79875 1.000 150.46591 92 GLN A O 1
ATOM 721 N N . LEU A 1 93 ? -34.43057 9.85580 -43.14271 1.000 150.39210 93 LEU A N 1
ATOM 722 C CA . LEU A 1 93 ? -35.73147 10.30293 -42.64979 1.000 150.39210 93 LEU A CA 1
ATOM 723 C C . LEU A 1 93 ? -36.51590 9.08992 -42.16263 1.000 150.39210 93 LEU A C 1
ATOM 724 O O . LEU A 1 93 ? -37.42226 8.60114 -42.85678 1.000 150.39210 93 LEU A O 1
ATOM 729 N N . PRO A 1 94 ? -36.19287 8.56859 -40.98104 1.000 148.85918 94 PRO A N 1
ATOM 730 C CA . PRO A 1 94 ? -36.96632 7.45011 -40.43480 1.000 148.85918 94 PRO A CA 1
ATOM 731 C C . PRO A 1 94 ? -38.35476 7.89165 -40.00060 1.000 148.85918 94 PRO A C 1
ATOM 732 O O . PRO A 1 94 ? -38.56037 9.01580 -39.53458 1.000 148.85918 94 PRO A O 1
ATOM 736 N N . ASP A 1 95 ? -39.31243 6.97598 -40.15986 1.000 153.65453 95 ASP A N 1
ATOM 737 C CA . ASP A 1 95 ? -40.70375 7.19395 -39.75779 1.000 153.65453 95 ASP A CA 1
ATOM 738 C C . ASP A 1 95 ? -41.30992 8.40523 -40.46223 1.000 153.65453 95 ASP A C 1
ATOM 739 O O . ASP A 1 95 ? -42.00178 9.22253 -39.85126 1.000 153.65453 95 ASP A O 1
ATOM 744 N N . THR A 1 96 ? -41.04519 8.52295 -41.75983 1.000 149.33139 96 THR A N 1
ATOM 745 C CA . THR A 1 96 ? -41.63165 9.56427 -42.58675 1.000 149.33139 96 THR A CA 1
ATOM 746 C C . THR A 1 96 ? -42.28080 8.92593 -43.80550 1.000 149.33139 96 THR A C 1
ATOM 747 O O . THR A 1 96 ? -41.84935 7.87056 -44.27724 1.000 149.33139 96 THR A O 1
ATOM 751 N N . GLU A 1 97 ? -43.33511 9.57441 -44.30559 1.000 154.82578 97 GLU A N 1
ATOM 752 C CA . GLU A 1 97 ? -44.00545 9.08147 -45.50461 1.000 154.82578 97 GLU A CA 1
ATOM 753 C C . GLU A 1 97 ? -43.07323 9.09883 -46.70715 1.000 154.82578 97 GLU A C 1
ATOM 754 O O . GLU A 1 97 ? -43.22210 8.28092 -47.62545 1.000 154.82578 97 GLU A O 1
ATOM 760 N N . LEU A 1 98 ? -42.10900 10.02311 -46.71583 1.000 149.38929 98 LEU A N 1
ATOM 761 C CA . LEU A 1 98 ? -41.15889 10.10382 -47.81845 1.000 149.38929 98 LEU A CA 1
ATOM 762 C C . LEU A 1 98 ? -40.34578 8.82355 -47.94041 1.000 149.38929 98 LEU A C 1
ATOM 763 O O . LEU A 1 98 ? -40.11760 8.33392 -49.04924 1.000 149.38929 98 LEU A O 1
ATOM 768 N N . ALA A 1 99 ? -39.91830 8.25313 -46.81100 1.000 144.66576 99 ALA A N 1
ATOM 769 C CA . ALA A 1 99 ? -39.11284 7.03516 -46.85775 1.000 144.66576 99 ALA A CA 1
ATOM 770 C C . ALA A 1 99 ? -39.92292 5.84743 -47.36898 1.000 144.66576 99 ALA A C 1
ATOM 771 O O . ALA A 1 99 ? -39.41657 5.03118 -48.15043 1.000 144.66576 99 ALA A O 1
ATOM 773 N N . LYS A 1 100 ? -41.18512 5.73920 -46.94889 1.000 145.13183 100 LYS A N 1
ATOM 774 C CA . LYS A 1 100 ? -42.02803 4.63680 -47.40374 1.000 145.13183 100 LYS A CA 1
ATOM 775 C C . LYS A 1 100 ? -42.31736 4.75364 -48.89685 1.000 145.13183 100 LYS A C 1
ATOM 776 O O . LYS A 1 100 ? -42.21312 3.77176 -49.64960 1.000 145.13183 100 LYS A O 1
ATOM 782 N N . GLU A 1 101 ? -42.67434 5.95952 -49.34786 1.000 143.08333 101 GLU A N 1
ATOM 783 C CA . GLU A 1 101 ? -42.90880 6.16244 -50.77317 1.000 143.08333 101 GLU A CA 1
ATOM 784 C C . GLU A 1 101 ? -41.63205 5.96877 -51.58213 1.000 143.08333 101 GLU A C 1
ATOM 785 O O . GLU A 1 101 ? -41.68759 5.51263 -52.73015 1.000 143.08333 101 GLU A O 1
ATOM 787 N N . ALA A 1 102 ? -40.47242 6.27632 -50.99421 1.000 143.47225 102 ALA A N 1
ATOM 788 C CA . ALA A 1 102 ? -39.21001 6.07166 -51.69388 1.000 143.47225 102 ALA A CA 1
ATOM 789 C C . ALA A 1 102 ? -38.89327 4.59077 -51.83808 1.000 143.47225 102 ALA A C 1
ATOM 790 O O . ALA A 1 102 ? -38.39752 4.15950 -52.88284 1.000 143.47225 102 ALA A O 1
ATOM 792 N N . LEU A 1 103 ? -39.16521 3.79640 -50.79998 1.000 147.15968 103 LEU A N 1
ATOM 793 C CA . LEU A 1 103 ? -39.00908 2.34969 -50.93031 1.000 147.15968 103 LEU A CA 1
ATOM 794 C C . LEU A 1 103 ? -39.93348 1.79475 -52.00751 1.000 147.15968 103 LEU A C 1
ATOM 795 O O . LEU A 1 103 ? -39.52614 0.94721 -52.81627 1.000 147.15968 103 LEU A O 1
ATOM 800 N N . LYS A 1 104 ? -41.18237 2.26830 -52.03687 1.000 141.07778 104 LYS A N 1
ATOM 801 C CA . LYS A 1 104 ? -42.12477 1.80482 -53.05287 1.000 141.07778 104 LYS A CA 1
ATOM 802 C C . LYS A 1 104 ? -41.64444 2.16571 -54.45771 1.000 141.07778 104 LYS A C 1
ATOM 803 O O . LYS A 1 104 ? -41.68993 1.33866 -55.37959 1.000 141.07778 104 LYS A O 1
ATOM 809 N N . LEU A 1 105 ? -41.17135 3.40221 -54.63661 1.000 142.31071 105 LEU A N 1
ATOM 810 C CA . LEU A 1 105 ? -40.66891 3.82830 -55.93963 1.000 142.31071 105 LEU A CA 1
ATOM 811 C C . LEU A 1 105 ? -39.41319 3.05912 -56.33247 1.000 142.31071 105 LEU A C 1
ATOM 812 O O . LEU A 1 105 ? -39.21317 2.74859 -57.51217 1.000 142.31071 105 LEU A O 1
ATOM 817 N N . ALA A 1 106 ? -38.55562 2.74160 -55.36002 1.000 146.97050 106 ALA A N 1
ATOM 818 C CA . ALA A 1 106 ? -37.36144 1.95897 -55.65499 1.000 146.97050 106 ALA A CA 1
ATOM 819 C C . ALA A 1 106 ? -37.73068 0.55918 -56.12270 1.000 146.97050 106 ALA A C 1
ATOM 820 O O . ALA A 1 106 ? -37.12042 0.02737 -57.05761 1.000 146.97050 106 ALA A O 1
ATOM 822 N N . LYS A 1 107 ? -38.73569 -0.05032 -55.48958 1.000 149.19596 107 LYS A N 1
ATOM 823 C CA . LYS A 1 107 ? -39.21237 -1.35205 -55.94984 1.000 149.19596 107 LYS A CA 1
ATOM 824 C C . LYS A 1 107 ? -39.76728 -1.26046 -57.36816 1.000 149.19596 107 LYS A C 1
ATOM 825 O O . LYS A 1 107 ? -39.45405 -2.09559 -58.22981 1.000 149.19596 107 LYS A O 1
ATOM 831 N N . GLU A 1 108 ? -40.59398 -0.24156 -57.62922 1.000 148.51588 108 GLU A N 1
ATOM 832 C CA . GLU A 1 108 ? -41.17133 -0.08185 -58.96247 1.000 148.51588 108 GLU A CA 1
ATOM 833 C C . GLU A 1 108 ? -40.08902 0.13480 -60.01535 1.000 148.51588 108 GLU A C 1
ATOM 834 O O . GLU A 1 108 ? -40.22320 -0.31913 -61.15791 1.000 148.51588 108 GLU A O 1
ATOM 840 N N . ALA A 1 109 ? -39.00819 0.82681 -59.64944 1.000 147.07435 109 ALA A N 1
ATOM 841 C CA . ALA A 1 109 ? -37.90668 1.02871 -60.58492 1.000 147.07435 109 ALA A CA 1
ATOM 842 C C . ALA A 1 109 ? -37.13802 -0.26360 -60.81937 1.000 147.07435 109 ALA A C 1
ATOM 843 O O . ALA A 1 109 ? -36.74173 -0.56011 -61.95250 1.000 147.07435 109 ALA A O 1
ATOM 845 N N . VAL A 1 110 ? -36.91205 -1.04009 -59.75731 1.000 153.73853 110 VAL A N 1
ATOM 846 C CA . VAL A 1 110 ? -36.20322 -2.30914 -59.89553 1.000 153.73853 110 VAL A CA 1
ATOM 847 C C . VAL A 1 110 ? -36.97913 -3.25948 -60.79856 1.000 153.73853 110 VAL A C 1
ATOM 848 O O . VAL A 1 110 ? -36.38855 -4.02768 -61.56906 1.000 153.73853 110 VAL A O 1
ATOM 852 N N . LYS A 1 111 ? -38.31333 -3.21662 -60.72986 1.000 152.95928 111 LYS A N 1
ATOM 853 C CA . LYS A 1 111 ? -39.11385 -4.11086 -61.56369 1.000 152.95928 111 LYS A CA 1
ATOM 854 C C . LYS A 1 111 ? -38.87190 -3.86222 -63.04952 1.000 152.95928 111 LYS A C 1
ATOM 855 O O . LYS A 1 111 ? -38.84306 -4.80820 -63.84673 1.000 152.95928 111 LYS A O 1
ATOM 861 N N . SER A 1 112 ? -38.68842 -2.60309 -63.44029 1.000 158.15225 112 SER A N 1
ATOM 862 C CA . SER A 1 112 ? -38.46444 -2.25598 -64.83659 1.000 158.15225 112 SER A CA 1
ATOM 863 C C . SER A 1 112 ? -36.98195 -2.33146 -65.17865 1.000 158.15225 112 SER A C 1
ATOM 864 O O . SER A 1 112 ? -36.12545 -1.94570 -64.37852 1.000 158.15225 112 SER A O 1
ATOM 867 N N . THR A 1 113 ? -36.68655 -2.82829 -66.37899 1.000 166.22011 113 THR A N 1
ATOM 868 C CA . THR A 1 113 ? -35.31448 -2.95069 -66.85309 1.000 166.22011 113 THR A CA 1
ATOM 869 C C . THR A 1 113 ? -34.85655 -1.74439 -67.66548 1.000 166.22011 113 THR A C 1
ATOM 870 O O . THR A 1 113 ? -33.65637 -1.61636 -67.93332 1.000 166.22011 113 THR A O 1
ATOM 874 N N . ASP A 1 114 ? -35.77492 -0.86129 -68.05529 1.000 159.59320 114 ASP A N 1
ATOM 875 C CA . ASP A 1 114 ? -35.41050 0.30478 -68.84963 1.000 159.59320 114 ASP A CA 1
ATOM 876 C C . ASP A 1 114 ? -34.46575 1.21191 -68.06975 1.000 159.59320 114 ASP A C 1
ATOM 877 O O . ASP A 1 114 ? -34.61195 1.39813 -66.85844 1.000 159.59320 114 ASP A O 1
ATOM 882 N N . SER A 1 115 ? -33.48613 1.77834 -68.77777 1.000 157.97935 115 SER A N 1
ATOM 883 C CA . SER A 1 115 ? -32.49078 2.62634 -68.13170 1.000 157.97935 115 SER A CA 1
ATOM 884 C C . SER A 1 115 ? -33.03985 4.00928 -67.80566 1.000 157.97935 115 SER A C 1
ATOM 885 O O . SER A 1 115 ? -32.64655 4.60703 -66.79603 1.000 157.97935 115 SER A O 1
ATOM 888 N N . GLU A 1 116 ? -33.94394 4.52882 -68.63910 1.000 150.62155 116 GLU A N 1
ATOM 889 C CA . GLU A 1 116 ? -34.47946 5.86692 -68.41153 1.000 150.62155 116 GLU A CA 1
ATOM 890 C C . GLU A 1 116 ? -35.32733 5.91828 -67.14629 1.000 150.62155 116 GLU A C 1
ATOM 891 O O . GLU A 1 116 ? -35.27385 6.90083 -66.39854 1.000 150.62155 116 GLU A O 1
ATOM 897 N N . ALA A 1 117 ? -36.11035 4.86915 -66.88392 1.000 148.92238 117 ALA A N 1
ATOM 898 C CA . ALA A 1 117 ? -36.90316 4.83304 -65.65851 1.000 148.92238 117 ALA A CA 1
ATOM 899 C C . ALA A 1 117 ? -36.00645 4.77359 -64.42806 1.000 148.92238 117 ALA A C 1
ATOM 900 O O . ALA A 1 117 ? -36.28389 5.42539 -63.41179 1.000 148.92238 117 ALA A O 1
ATOM 902 N N . LEU A 1 118 ? -34.91797 4.00295 -64.50581 1.000 146.10148 118 LEU A N 1
ATOM 903 C CA . LEU A 1 118 ? -33.96627 3.95394 -63.40120 1.000 146.10148 118 LEU A CA 1
ATOM 904 C C . LEU A 1 118 ? -33.32331 5.31482 -63.16789 1.000 146.10148 118 LEU A C 1
ATOM 905 O O . LEU A 1 118 ? -33.15323 5.73719 -62.01886 1.000 146.10148 118 LEU A O 1
ATOM 910 N N . LYS A 1 119 ? -32.96132 6.01793 -64.24607 1.000 136.02709 119 LYS A N 1
ATOM 911 C CA . LYS A 1 119 ? -32.38514 7.35187 -64.09410 1.000 136.02709 119 LYS A CA 1
ATOM 912 C C . LYS A 1 119 ? -33.38377 8.31811 -63.46708 1.000 136.02709 119 LYS A C 1
ATOM 913 O O . LYS A 1 119 ? -33.02069 9.11676 -62.59575 1.000 136.02709 119 LYS A O 1
ATOM 919 N N . VAL A 1 120 ? -34.64672 8.26279 -63.90061 1.000 143.52201 120 VAL A N 1
ATOM 920 C CA . VAL A 1 120 ? -35.67013 9.14054 -63.33460 1.000 143.52201 120 VAL A CA 1
ATOM 921 C C . VAL A 1 120 ? -35.84271 8.86978 -61.84584 1.000 143.52201 120 VAL A C 1
ATOM 922 O O . VAL A 1 120 ? -35.93615 9.80063 -61.03404 1.000 143.52201 120 VAL A O 1
ATOM 926 N N . VAL A 1 121 ? -35.88468 7.59281 -61.46165 1.000 137.93517 121 VAL A N 1
ATOM 927 C CA . VAL A 1 121 ? -36.09117 7.25712 -60.05668 1.000 137.93517 121 VAL A CA 1
ATOM 928 C C . VAL A 1 121 ? -34.87365 7.64404 -59.22392 1.000 137.93517 121 VAL A C 1
ATOM 929 O O . VAL A 1 121 ? -35.00880 8.12327 -58.09158 1.000 137.93517 121 VAL A O 1
ATOM 933 N N . GLU A 1 122 ? -33.66823 7.45619 -59.76844 1.000 137.10263 122 GLU A N 1
ATOM 934 C CA . GLU A 1 122 ? -32.46692 7.89932 -59.06814 1.000 137.10263 122 GLU A CA 1
ATOM 935 C C . GLU A 1 122 ? -32.47159 9.40930 -58.88113 1.000 137.10263 122 GLU A C 1
ATOM 936 O O . GLU A 1 122 ? -32.08078 9.91435 -57.82277 1.000 137.10263 122 GLU A O 1
ATOM 942 N N . LEU A 1 123 ? -32.92073 10.14529 -59.89819 1.000 126.03241 123 LEU A N 1
ATOM 943 C CA . LEU A 1 123 ? -33.00938 11.59548 -59.78598 1.000 126.03241 123 LEU A CA 1
ATOM 944 C C . LEU A 1 123 ? -34.01498 12.00297 -58.71631 1.000 126.03241 123 LEU A C 1
ATOM 945 O O . LEU A 1 123 ? -33.75908 12.92346 -57.92958 1.000 126.03241 123 LEU A O 1
ATOM 950 N N . ALA A 1 124 ? -35.16142 11.32143 -58.66857 1.000 132.30685 124 ALA A N 1
ATOM 951 C CA . ALA A 1 124 ? -36.15953 11.62340 -57.64744 1.000 132.30685 124 ALA A CA 1
ATOM 952 C C . ALA A 1 124 ? -35.62768 11.32543 -56.25121 1.000 132.30685 124 ALA A C 1
ATOM 953 O O . ALA A 1 124 ? -35.88009 12.08214 -55.30506 1.000 132.30685 124 ALA A O 1
ATOM 955 N N . LEU A 1 125 ? -34.88298 10.22781 -56.10332 1.000 132.59677 125 LEU A N 1
ATOM 956 C CA . LEU A 1 125 ? -34.31412 9.89607 -54.80140 1.000 132.59677 125 LEU A CA 1
ATOM 957 C C . LEU A 1 125 ? -33.24454 10.90246 -54.39560 1.000 132.59677 125 LEU A C 1
ATOM 958 O O . LEU A 1 125 ? -33.14026 11.26434 -53.21829 1.000 132.59677 125 LEU A O 1
ATOM 963 N N . GLU A 1 126 ? -32.44402 11.37163 -55.35565 1.000 126.41643 126 GLU A N 1
ATOM 964 C CA . GLU A 1 126 ? -31.47023 12.41435 -55.05101 1.000 126.41643 126 GLU A CA 1
ATOM 965 C C . GLU A 1 126 ? -32.15867 13.71290 -54.65231 1.000 126.41643 126 GLU A C 1
ATOM 966 O O . GLU A 1 126 ? -31.65926 14.44224 -53.78865 1.000 126.41643 126 GLU A O 1
ATOM 972 N N . ILE A 1 127 ? -33.30688 14.01333 -55.26268 1.000 142.10617 127 ILE A N 1
ATOM 973 C CA . ILE A 1 127 ? -34.08319 15.18194 -54.85363 1.000 142.10617 127 ILE A CA 1
ATOM 974 C C . ILE A 1 127 ? -34.58255 15.01654 -53.42306 1.000 142.10617 127 ILE A C 1
ATOM 975 O O . ILE A 1 127 ? -34.50910 15.94791 -52.61143 1.000 142.10617 127 ILE A O 1
ATOM 980 N N . VAL A 1 128 ? -35.09503 13.82823 -53.09203 1.000 143.17854 128 VAL A N 1
ATOM 981 C CA . VAL A 1 128 ? -35.60779 13.58331 -51.74347 1.000 143.17854 128 VAL A CA 1
ATOM 982 C C . VAL A 1 128 ? -34.48931 13.69016 -50.71288 1.000 143.17854 128 VAL A C 1
ATOM 983 O O . VAL A 1 128 ? -34.67953 14.23786 -49.61931 1.000 143.17854 128 VAL A O 1
ATOM 987 N N . GLN A 1 129 ? -33.30800 13.16515 -51.04185 1.000 143.43394 129 GLN A N 1
ATOM 988 C CA . GLN A 1 129 ? -32.18482 13.22124 -50.11146 1.000 143.43394 129 GLN A CA 1
ATOM 989 C C . GLN A 1 129 ? -31.64928 14.64030 -49.97171 1.000 143.43394 129 GLN A C 1
ATOM 990 O O . GLN A 1 129 ? -31.24350 15.05132 -48.87785 1.000 143.43394 129 GLN A O 1
ATOM 996 N N . GLN A 1 130 ? -31.65377 15.40815 -51.06473 1.000 140.66123 130 GLN A N 1
ATOM 997 C CA . GLN A 1 130 ? -31.12632 16.76677 -51.01883 1.000 140.66123 130 GLN A CA 1
ATOM 998 C C . GLN A 1 130 ? -32.04636 17.70829 -50.25011 1.000 140.66123 130 GLN A C 1
ATOM 999 O O . GLN A 1 130 ? -31.56490 18.62236 -49.57021 1.000 140.66123 130 GLN A O 1
ATOM 1001 N N . LEU A 1 131 ? -33.36534 17.50717 -50.33549 1.000 146.50974 131 LEU A N 1
ATOM 1002 C CA . LEU A 1 131 ? -34.34515 18.35668 -49.65750 1.000 146.50974 131 LEU A CA 1
ATOM 1003 C C . LEU A 1 131 ? -35.23792 17.49315 -48.77266 1.000 146.50974 131 LEU A C 1
ATOM 1004 O O . LEU A 1 131 ? -36.39881 17.22571 -49.11843 1.000 146.50974 131 LEU A O 1
ATOM 1009 N N . PRO A 1 132 ? -34.73867 17.04338 -47.62446 1.000 154.56857 132 PRO A N 1
ATOM 1010 C CA . PRO A 1 132 ? -35.57306 16.23261 -46.73126 1.000 154.56857 132 PRO A CA 1
ATOM 1011 C C . PRO A 1 132 ? -36.63939 17.06971 -46.04113 1.000 154.56857 132 PRO A C 1
ATOM 1012 O O . PRO A 1 132 ? -36.43282 18.24290 -45.71986 1.000 154.56857 132 PRO A O 1
ATOM 1016 N N . ASP A 1 133 ? -37.79565 16.44019 -45.81783 1.000 156.79104 133 ASP A N 1
ATOM 1017 C CA . ASP A 1 133 ? -38.92687 17.06653 -45.12792 1.000 156.79104 133 ASP A CA 1
ATOM 1018 C C . ASP A 1 133 ? -39.35386 18.35921 -45.81698 1.000 156.79104 133 ASP A C 1
ATOM 1019 O O . ASP A 1 133 ? -39.62772 19.37530 -45.17383 1.000 156.79104 133 ASP A O 1
ATOM 1024 N N . THR A 1 134 ? -39.40928 18.31634 -47.14502 1.000 153.15238 134 THR A N 1
ATOM 1025 C CA . THR A 1 134 ? -39.88290 19.43051 -47.94980 1.000 153.15238 134 THR A CA 1
ATOM 1026 C C . THR A 1 134 ? -40.97820 18.94141 -48.88459 1.000 153.15238 134 THR A C 1
ATOM 1027 O O . THR A 1 134 ? -41.00581 17.77198 -49.27683 1.000 153.15238 134 THR A O 1
ATOM 1031 N N . GLU A 1 135 ? -41.88503 19.85408 -49.23776 1.000 152.79658 135 GLU A N 1
ATOM 1032 C CA . GLU A 1 135 ? -42.99364 19.49413 -50.11442 1.000 152.79658 135 GLU A CA 1
ATOM 1033 C C . GLU A 1 135 ? -42.52044 19.22850 -51.53695 1.000 152.79658 135 GLU A C 1
ATOM 1034 O O . GLU A 1 135 ? -43.15457 18.45677 -52.26721 1.000 152.79658 135 GLU A O 1
ATOM 1040 N N . LEU A 1 136 ? -41.41255 19.85151 -51.94605 1.000 145.54781 136 LEU A N 1
ATOM 1041 C CA . LEU A 1 136 ? -40.87900 19.60424 -53.28121 1.000 145.54781 136 LEU A CA 1
ATOM 1042 C C . LEU A 1 136 ? -40.41477 18.16050 -53.42598 1.000 145.54781 136 LEU A C 1
ATOM 1043 O O . LEU A 1 136 ? -40.57966 17.55164 -54.48894 1.000 145.54781 136 LEU A O 1
ATOM 1048 N N . ALA A 1 137 ? -39.84921 17.58823 -52.36005 1.000 142.65232 137 ALA A N 1
ATOM 1049 C CA . ALA A 1 137 ? -39.43815 16.18809 -52.40557 1.000 142.65232 137 ALA A CA 1
ATOM 1050 C C . ALA A 1 137 ? -40.64246 15.26637 -52.55186 1.000 142.65232 137 ALA A C 1
ATOM 1051 O O . ALA A 1 137 ? -40.60306 14.29427 -53.31618 1.000 142.65232 137 ALA A O 1
ATOM 1053 N N . LYS A 1 138 ? -41.72741 15.56530 -51.83391 1.000 148.72331 138 LYS A N 1
ATOM 1054 C CA . LYS A 1 138 ? -42.94932 14.77397 -51.94930 1.000 148.72331 138 LYS A CA 1
ATOM 1055 C C . LYS A 1 138 ? -43.52677 14.85902 -53.35802 1.000 148.72331 138 LYS A C 1
ATOM 1056 O O . LYS A 1 138 ? -43.92828 13.84317 -53.94450 1.000 148.72331 138 LYS A O 1
ATOM 1062 N N . GLU A 1 139 ? -43.57752 16.07242 -53.91684 1.000 146.24890 139 GLU A N 1
ATOM 1063 C CA . GLU A 1 139 ? -44.10427 16.24243 -55.26722 1.000 146.24890 139 GLU A CA 1
ATOM 1064 C C . GLU A 1 139 ? -43.24447 15.51237 -56.29240 1.000 146.24890 139 GLU A C 1
ATOM 1065 O O . GLU A 1 139 ? -43.77227 14.87202 -57.20860 1.000 146.24890 139 GLU A O 1
ATOM 1071 N N . ALA A 1 140 ? -41.91725 15.58357 -56.14824 1.000 141.05447 140 ALA A N 1
ATOM 1072 C CA . ALA A 1 140 ? -41.03491 14.88971 -57.08150 1.000 141.05447 140 ALA A CA 1
ATOM 1073 C C . ALA A 1 140 ? -41.18175 13.37783 -56.96451 1.000 141.05447 140 ALA A C 1
ATOM 1074 O O . ALA A 1 140 ? -41.14414 12.66505 -57.97440 1.000 141.05447 140 ALA A O 1
ATOM 1076 N N . LEU A 1 141 ? -41.35722 12.87103 -55.74237 1.000 140.86809 141 LEU A N 1
ATOM 1077 C CA . LEU A 1 141 ? -41.54040 11.43618 -55.55198 1.000 140.86809 141 LEU A CA 1
ATOM 1078 C C . LEU A 1 141 ? -42.83532 10.96130 -56.20150 1.000 140.86809 141 LEU A C 1
ATOM 1079 O O . LEU A 1 141 ? -42.85870 9.93932 -56.90094 1.000 140.86809 141 LEU A O 1
ATOM 1084 N N . GLU A 1 142 ? -43.92701 11.70202 -55.98761 1.000 138.55628 142 GLU A N 1
ATOM 1085 C CA . GLU A 1 142 ? -45.19683 11.33469 -56.60879 1.000 138.55628 142 GLU A CA 1
ATOM 1086 C C . GLU A 1 142 ? -45.11696 11.43473 -58.12851 1.000 138.55628 142 GLU A C 1
ATOM 1087 O O . GLU A 1 142 ? -45.68123 10.59837 -58.84623 1.000 138.55628 142 GLU A O 1
ATOM 1093 N N . LEU A 1 143 ? -44.40797 12.44601 -58.63735 1.000 132.02702 143 LEU A N 1
ATOM 1094 C CA . LEU A 1 143 ? -44.25527 12.60017 -60.07951 1.000 132.02702 143 LEU A CA 1
ATOM 1095 C C . LEU A 1 143 ? -43.46400 11.44565 -60.67877 1.000 132.02702 143 LEU A C 1
ATOM 1096 O O . LEU A 1 143 ? -43.81197 10.93881 -61.75052 1.000 132.02702 143 LEU A O 1
ATOM 1101 N N . ALA A 1 144 ? -42.39803 11.01408 -60.00160 1.000 138.06622 144 ALA A N 1
ATOM 1102 C CA . ALA A 1 144 ? -41.63244 9.87109 -60.48677 1.000 138.06622 144 ALA A CA 1
ATOM 1103 C C . ALA A 1 144 ? -42.45858 8.59256 -60.43424 1.000 138.06622 144 ALA A C 1
ATOM 1104 O O . ALA A 1 144 ? -42.35729 7.74605 -61.32988 1.000 138.06622 144 ALA A O 1
ATOM 1106 N N . GLU A 1 145 ? -43.27719 8.43190 -59.39080 1.000 145.46084 145 GLU A N 1
ATOM 1107 C CA . GLU A 1 145 ? -44.18774 7.29101 -59.33233 1.000 145.46084 145 GLU A CA 1
ATOM 1108 C C . GLU A 1 145 ? -45.12614 7.28270 -60.53428 1.000 145.46084 145 GLU A C 1
ATOM 1109 O O . GLU A 1 145 ? -45.27823 6.26008 -61.21757 1.000 145.46084 145 GLU A O 1
ATOM 1115 N N . GLU A 1 146 ? -45.75604 8.42780 -60.81274 1.000 144.79189 146 GLU A N 1
ATOM 1116 C CA . GLU A 1 146 ? -46.67526 8.51704 -61.94377 1.000 144.79189 146 GLU A CA 1
ATOM 1117 C C . GLU A 1 146 ? -45.95523 8.27658 -63.26633 1.000 144.79189 146 GLU A C 1
ATOM 1118 O O . GLU A 1 146 ? -46.52513 7.68936 -64.19360 1.000 144.79189 146 GLU A O 1
ATOM 1124 N N . ALA A 1 147 ? -44.70141 8.72470 -63.37273 1.000 139.08773 147 ALA A N 1
ATOM 1125 C CA . ALA A 1 147 ? -43.93690 8.50810 -64.59719 1.000 139.08773 147 ALA A CA 1
ATOM 1126 C C . ALA A 1 147 ? -43.61450 7.03380 -64.79602 1.000 139.08773 147 ALA A C 1
ATOM 1127 O O . ALA A 1 147 ? -43.70835 6.51732 -65.91589 1.000 139.08773 147 ALA A O 1
ATOM 1129 N N . VAL A 1 148 ? -43.22392 6.34330 -63.72293 1.000 146.21125 148 VAL A N 1
ATOM 1130 C CA . VAL A 1 148 ? -42.92849 4.91689 -63.82678 1.000 146.21125 148 VAL A CA 1
ATOM 1131 C C . VAL A 1 148 ? -44.18949 4.13789 -64.17668 1.000 146.21125 148 VAL A C 1
ATOM 1132 O O . VAL A 1 148 ? -44.14831 3.17715 -64.95600 1.000 146.21125 148 VAL A O 1
ATOM 1136 N N . LYS A 1 149 ? -45.33381 4.54412 -63.61937 1.000 146.25465 149 LYS A N 1
ATOM 1137 C CA . LYS A 1 149 ? -46.57799 3.85044 -63.94039 1.000 146.25465 149 LYS A CA 1
ATOM 1138 C C . LYS A 1 149 ? -46.98576 4.05237 -65.39583 1.000 146.25465 149 LYS A C 1
ATOM 1139 O O . LYS A 1 149 ? -47.66857 3.19539 -65.96905 1.000 146.25465 149 LYS A O 1
ATOM 1145 N N . SER A 1 150 ? -46.57590 5.15952 -66.00948 1.000 146.41670 150 SER A N 1
ATOM 1146 C CA . SER A 1 150 ? -46.94539 5.44221 -67.38898 1.000 146.41670 150 SER A CA 1
ATOM 1147 C C . SER A 1 150 ? -46.08066 4.64511 -68.35783 1.000 146.41670 150 SER A C 1
ATOM 1148 O O . SER A 1 150 ? -44.87080 4.49862 -68.16038 1.000 146.41670 150 SER A O 1
ATOM 1151 N N . THR A 1 151 ? -46.71415 4.13113 -69.41387 1.000 161.13423 151 THR A N 1
ATOM 1152 C CA . THR A 1 151 ? -46.01579 3.37270 -70.44365 1.000 161.13423 151 THR A CA 1
ATOM 1153 C C . THR A 1 151 ? -45.44175 4.25805 -71.54201 1.000 161.13423 151 THR A C 1
ATOM 1154 O O . THR A 1 151 ? -44.58148 3.80026 -72.30366 1.000 161.13423 151 THR A O 1
ATOM 1158 N N . ASP A 1 152 ? -45.89095 5.50827 -71.63616 1.000 152.81770 152 ASP A N 1
ATOM 1159 C CA . ASP A 1 152 ? -45.40725 6.40824 -72.67480 1.000 152.81770 152 ASP A CA 1
ATOM 1160 C C . ASP A 1 152 ? -43.91359 6.65880 -72.50738 1.000 152.81770 152 ASP A C 1
ATOM 1161 O O . ASP A 1 152 ? -43.43169 6.91462 -71.39996 1.000 152.81770 152 ASP A O 1
ATOM 1166 N N . SER A 1 153 ? -43.17980 6.57940 -73.61954 1.000 150.07518 153 SER A N 1
ATOM 1167 C CA . SER A 1 153 ? -41.73749 6.79234 -73.57298 1.000 150.07518 153 SER A CA 1
ATOM 1168 C C . SER A 1 153 ? -41.39005 8.25988 -73.36169 1.000 150.07518 153 SER A C 1
ATOM 1169 O O . SER A 1 153 ? -40.34258 8.56959 -72.78227 1.000 150.07518 153 SER A O 1
ATOM 1172 N N . GLU A 1 154 ? -42.24903 9.17357 -73.82012 1.000 139.32197 154 GLU A N 1
ATOM 1173 C CA . GLU A 1 154 ? -41.96551 10.59603 -73.66251 1.000 139.32197 154 GLU A CA 1
ATOM 1174 C C . GLU A 1 154 ? -42.17075 11.06036 -72.22622 1.000 139.32197 154 GLU A C 1
ATOM 1175 O O . GLU A 1 154 ? -41.53254 12.02782 -71.79566 1.000 139.32197 154 GLU A O 1
ATOM 1181 N N . ALA A 1 155 ? -43.05205 10.39316 -71.47615 1.000 134.20471 155 ALA A N 1
ATOM 1182 C CA . ALA A 1 155 ? -43.33498 10.82052 -70.10934 1.000 134.20471 155 ALA A CA 1
ATOM 1183 C C . ALA A 1 155 ? -42.10790 10.67880 -69.21917 1.000 134.20471 155 ALA A C 1
ATOM 1184 O O . ALA A 1 155 ? -41.83278 11.55017 -68.38450 1.000 134.20471 155 ALA A O 1
ATOM 1186 N N . LEU A 1 156 ? -41.35993 9.58437 -69.37984 1.000 130.75824 156 LEU A N 1
ATOM 1187 C CA . LEU A 1 156 ? -40.14509 9.39848 -68.59455 1.000 130.75824 156 LEU A CA 1
ATOM 1188 C C . LEU A 1 156 ? -39.14044 10.51173 -68.86263 1.000 130.75824 156 LEU A C 1
ATOM 1189 O O . LEU A 1 156 ? -38.55054 11.06170 -67.92560 1.000 130.75824 156 LEU A O 1
ATOM 1194 N N . LYS A 1 157 ? -38.94085 10.86560 -70.13526 1.000 124.78064 157 LYS A N 1
ATOM 1195 C CA . LYS A 1 157 ? -37.99545 11.92685 -70.46737 1.000 124.78064 157 LYS A CA 1
ATOM 1196 C C . LYS A 1 157 ? -38.46956 13.27589 -69.93968 1.000 124.78064 157 LYS A C 1
ATOM 1197 O O . LYS A 1 157 ? -37.66397 14.07085 -69.43734 1.000 124.78064 157 LYS A O 1
ATOM 1203 N N . VAL A 1 158 ? -39.77319 13.54952 -70.04018 1.000 125.86060 158 VAL A N 1
ATOM 1204 C CA . VAL A 1 158 ? -40.31160 14.80907 -69.53192 1.000 125.86060 158 VAL A CA 1
ATOM 1205 C C . VAL A 1 158 ? -40.09889 14.91249 -68.02744 1.000 125.86060 158 VAL A C 1
ATOM 1206 O O . VAL A 1 158 ? -39.68721 15.96030 -67.51162 1.000 125.86060 158 VAL A O 1
ATOM 1210 N N . VAL A 1 159 ? -40.36753 13.82728 -67.29979 1.000 123.12368 159 VAL A N 1
ATOM 1211 C CA . VAL A 1 159 ? -40.21448 13.86025 -65.84976 1.000 123.12368 159 VAL A CA 1
ATOM 1212 C C . VAL A 1 159 ? -38.74240 13.96053 -65.46694 1.000 123.12368 159 VAL A C 1
ATOM 1213 O O . VAL A 1 159 ? -38.38802 14.64112 -64.49708 1.000 123.12368 159 VAL A O 1
ATOM 1217 N N . LYS A 1 160 ? -37.85785 13.30813 -66.22787 1.000 119.54939 160 LYS A N 1
ATOM 1218 C CA . LYS A 1 160 ? -36.42943 13.44745 -65.96113 1.000 119.54939 160 LYS A CA 1
ATOM 1219 C C . LYS A 1 160 ? -35.97872 14.88977 -66.14613 1.000 119.54939 160 LYS A C 1
ATOM 1220 O O . LYS A 1 160 ? -35.22143 15.42197 -65.32567 1.000 119.54939 160 LYS A O 1
ATOM 1226 N N . LEU A 1 161 ? -36.44033 15.54172 -67.21622 1.000 117.14935 161 LEU A N 1
ATOM 1227 C CA . LEU A 1 161 ? -36.07717 16.93788 -67.43765 1.000 117.14935 161 LEU A CA 1
ATOM 1228 C C . LEU A 1 161 ? -36.63972 17.83539 -66.34066 1.000 117.14935 161 LEU A C 1
ATOM 1229 O O . LEU A 1 161 ? -35.96532 18.76798 -65.88595 1.000 117.14935 161 LEU A O 1
ATOM 1234 N N . ALA A 1 162 ? -37.87020 17.56410 -65.89720 1.000 117.71452 162 ALA A N 1
ATOM 1235 C CA . ALA A 1 162 ? -38.45521 18.34592 -64.81168 1.000 117.71452 162 ALA A CA 1
ATOM 1236 C C . ALA A 1 162 ? -37.65153 18.19380 -63.52556 1.000 117.71452 162 ALA A C 1
ATOM 1237 O O . ALA A 1 162 ? -37.39224 19.17956 -62.82391 1.000 117.71452 162 ALA A O 1
ATOM 1239 N N . LEU A 1 163 ? -37.24259 16.96460 -63.20209 1.000 118.59289 163 LEU A N 1
ATOM 1240 C CA . LEU A 1 163 ? -36.45166 16.74450 -61.99594 1.000 118.59289 163 LEU A CA 1
ATOM 1241 C C . LEU A 1 163 ? -35.06829 17.37593 -62.10951 1.000 118.59289 163 LEU A C 1
ATOM 1242 O O . LEU A 1 163 ? -34.52935 17.86832 -61.11073 1.000 118.59289 163 LEU A O 1
ATOM 1247 N N . GLU A 1 164 ? -34.48331 17.38105 -63.31122 1.000 119.67108 164 GLU A N 1
ATOM 1248 C CA . GLU A 1 164 ? -33.22450 18.09361 -63.51529 1.000 119.67108 164 GLU A CA 1
ATOM 1249 C C . GLU A 1 164 ? -33.39739 19.58914 -63.28127 1.000 119.67108 164 GLU A C 1
ATOM 1250 O O . GLU A 1 164 ? -32.53973 20.23365 -62.66437 1.000 119.67108 164 GLU A O 1
ATOM 1256 N N . ILE A 1 165 ? -34.50029 20.15886 -63.77393 1.000 123.56926 165 ILE A N 1
ATOM 1257 C CA . ILE A 1 165 ? -34.78305 21.57136 -63.52831 1.000 123.56926 165 ILE A CA 1
ATOM 1258 C C . ILE A 1 165 ? -34.91871 21.83419 -62.03427 1.000 123.56926 165 ILE A C 1
ATOM 1259 O O . ILE A 1 165 ? -34.40878 22.83486 -61.51432 1.000 123.56926 165 ILE A O 1
ATOM 1264 N N . VAL A 1 166 ? -35.60496 20.93785 -61.32146 1.000 123.75632 166 VAL A N 1
ATOM 1265 C CA . VAL A 1 166 ? -35.78460 21.10897 -59.88075 1.000 123.75632 166 VAL A CA 1
ATOM 1266 C C . VAL A 1 166 ? -34.44034 21.06942 -59.16402 1.000 123.75632 166 VAL A C 1
ATOM 1267 O O . VAL A 1 166 ? -34.16802 21.88835 -58.27708 1.000 123.75632 166 VAL A O 1
ATOM 1271 N N . GLN A 1 167 ? -33.57725 20.12181 -59.53780 1.000 122.85787 167 GLN A N 1
ATOM 1272 C CA . GLN A 1 167 ? -32.26052 20.04041 -58.91330 1.000 122.85787 167 GLN A CA 1
ATOM 1273 C C . GLN A 1 167 ? -31.40366 21.25742 -59.23394 1.000 122.85787 167 GLN A C 1
ATOM 1274 O O . GLN A 1 167 ? -30.60592 21.69067 -58.39487 1.000 122.85787 167 GLN A O 1
ATOM 1280 N N . GLN A 1 168 ? -31.54837 21.82035 -60.43370 1.000 121.19011 168 GLN A N 1
ATOM 1281 C CA . GLN A 1 168 ? -30.70204 22.94500 -60.81698 1.000 121.19011 168 GLN A CA 1
ATOM 1282 C C . GLN A 1 168 ? -31.08441 24.21410 -60.06574 1.000 121.19011 168 GLN A C 1
ATOM 1283 O O . GLN A 1 168 ? -30.20902 24.95948 -59.61074 1.000 121.19011 168 GLN A O 1
ATOM 1289 N N . LEU A 1 169 ? -32.38194 24.47572 -59.92386 1.000 131.70272 169 LEU A N 1
ATOM 1290 C CA . LEU A 1 169 ? -32.88820 25.68399 -59.27371 1.000 131.70272 169 LEU A CA 1
ATOM 1291 C C . LEU A 1 169 ? -33.87175 25.27962 -58.18462 1.000 131.70272 169 LEU A C 1
ATOM 1292 O O . LEU A 1 169 ? -35.09346 25.35221 -58.37515 1.000 131.70272 169 LEU A O 1
ATOM 1297 N N . PRO A 1 170 ? -33.37459 24.84802 -57.02829 1.000 136.98759 170 PRO A N 1
ATOM 1298 C CA . PRO A 1 170 ? -34.27651 24.39529 -55.96556 1.000 136.98759 170 PRO A CA 1
ATOM 1299 C C . PRO A 1 170 ? -34.95929 25.55656 -55.26328 1.000 136.98759 170 PRO A C 1
ATOM 1300 O O . PRO A 1 170 ? -34.40207 26.65062 -55.13010 1.000 136.98759 170 PRO A O 1
ATOM 1304 N N A ASP A 1 171 ? -36.18755 25.29724 -54.80636 0.661 135.95280 171 ASP A N 1
ATOM 1305 N N B ASP A 1 171 ? -36.18684 25.29778 -54.80875 0.339 135.95280 171 ASP A N 1
ATOM 1306 C CA A ASP A 1 171 ? -36.99973 26.27446 -54.07808 0.661 135.95280 171 ASP A CA 1
ATOM 1307 C CA B ASP A 1 171 ? -36.99230 26.27543 -54.07510 0.339 135.95280 171 ASP A CA 1
ATOM 1308 C C A ASP A 1 171 ? -37.15502 27.57058 -54.87421 0.661 135.95280 171 ASP A C 1
ATOM 1309 C C B ASP A 1 171 ? -37.16887 27.56543 -54.87140 0.339 135.95280 171 ASP A C 1
ATOM 1310 O O A ASP A 1 171 ? -36.99328 28.67508 -54.35161 0.661 135.95280 171 ASP A O 1
ATOM 1311 O O B ASP A 1 171 ? -37.04062 28.66954 -54.33895 0.339 135.95280 171 ASP A O 1
ATOM 1320 N N . THR A 1 172 ? -37.46485 27.42468 -56.15863 1.000 135.65967 172 THR A N 1
ATOM 1321 C CA . THR A 1 172 ? -37.70536 28.55552 -57.03773 1.000 135.65967 172 THR A CA 1
ATOM 1322 C C . THR A 1 172 ? -39.10727 28.45525 -57.62075 1.000 135.65967 172 THR A C 1
ATOM 1323 O O . THR A 1 172 ? -39.72236 27.38482 -57.63698 1.000 135.65967 172 THR A O 1
ATOM 1327 N N A GLU A 1 173 ? -39.61233 29.59462 -58.09881 0.431 136.11625 173 GLU A N 1
ATOM 1328 N N B GLU A 1 173 ? -39.61165 29.59542 -58.09741 0.569 136.11625 173 GLU A N 1
ATOM 1329 C CA A GLU A 1 173 ? -40.91573 29.59915 -58.75328 0.431 136.11625 173 GLU A CA 1
ATOM 1330 C CA B GLU A 1 173 ? -40.91397 29.60318 -58.75385 0.569 136.11625 173 GLU A CA 1
ATOM 1331 C C A GLU A 1 173 ? -40.89406 28.74370 -60.01256 0.431 136.11625 173 GLU A C 1
ATOM 1332 C C B GLU A 1 173 ? -40.89366 28.74531 -60.01162 0.569 136.11625 173 GLU A C 1
ATOM 1333 O O A GLU A 1 173 ? -41.86810 28.04372 -60.31559 0.431 136.11625 173 GLU A O 1
ATOM 1334 O O B GLU A 1 173 ? -41.86806 28.04460 -60.31214 0.569 136.11625 173 GLU A O 1
ATOM 1345 N N . LEU A 1 174 ? -39.78169 28.77655 -60.75095 1.000 133.66283 174 LEU A N 1
ATOM 1346 C CA . LEU A 1 174 ? -39.67365 27.97931 -61.96679 1.000 133.66283 174 LEU A CA 1
ATOM 1347 C C . LEU A 1 174 ? -39.71002 26.48736 -61.65660 1.000 133.66283 174 LEU A C 1
ATOM 1348 O O . LEU A 1 174 ? -40.34751 25.71829 -62.38115 1.000 133.66283 174 LEU A O 1
ATOM 1353 N N . ALA A 1 175 ? -39.05761 26.06100 -60.57140 1.000 123.51853 175 ALA A N 1
ATOM 1354 C CA . ALA A 1 175 ? -39.05714 24.64166 -60.22472 1.000 123.51853 175 ALA A CA 1
ATOM 1355 C C . ALA A 1 175 ? -40.44067 24.17369 -59.78798 1.000 123.51853 175 ALA A C 1
ATOM 1356 O O . ALA A 1 175 ? -40.87958 23.07957 -60.16299 1.000 123.51853 175 ALA A O 1
ATOM 1358 N N . ARG A 1 176 ? -41.13901 24.98511 -58.99140 1.000 126.61388 176 ARG A N 1
ATOM 1359 C CA . ARG A 1 176 ? -42.49869 24.64377 -58.58321 1.000 126.61388 176 ARG A CA 1
ATOM 1360 C C . ARG A 1 176 ? -43.42757 24.56321 -59.78943 1.000 126.61388 176 ARG A C 1
ATOM 1361 O O . ARG A 1 176 ? -44.22926 23.62484 -59.91758 1.000 126.61388 176 ARG A O 1
ATOM 1369 N N . GLU A 1 177 ? -43.33177 25.54747 -60.68793 1.000 120.54818 177 GLU A N 1
ATOM 1370 C CA . GLU A 1 177 ? -44.16033 25.53545 -61.88706 1.000 120.54818 177 GLU A CA 1
ATOM 1371 C C . GLU A 1 177 ? -43.83739 24.33575 -62.76790 1.000 120.54818 177 GLU A C 1
ATOM 1372 O O . GLU A 1 177 ? -44.73969 23.73118 -63.35480 1.000 120.54818 177 GLU A O 1
ATOM 1378 N N . ALA A 1 178 ? -42.55844 23.96052 -62.85358 1.000 121.77649 178 ALA A N 1
ATOM 1379 C CA . ALA A 1 178 ? -42.17691 22.79614 -63.64479 1.000 121.77649 178 ALA A CA 1
ATOM 1380 C C . ALA A 1 178 ? -42.72598 21.51237 -63.03921 1.000 121.77649 178 ALA A C 1
ATOM 1381 O O . ALA A 1 178 ? -43.19320 20.62923 -63.76632 1.000 121.77649 178 ALA A O 1
ATOM 1383 N N . LEU A 1 179 ? -42.67190 21.38787 -61.71144 1.000 127.92011 179 LEU A N 1
ATOM 1384 C CA . LEU A 1 179 ? -43.24926 20.21977 -61.05365 1.000 127.92011 179 LEU A CA 1
ATOM 1385 C C . LEU A 1 179 ? -44.74026 20.11366 -61.34047 1.000 127.92011 179 LEU A C 1
ATOM 1386 O O . LEU A 1 179 ? -45.23837 19.04756 -61.72619 1.000 127.92011 179 LEU A O 1
ATOM 1391 N N . GLU A 1 180 ? -45.47063 21.21680 -61.15713 1.000 131.95332 180 GLU A N 1
ATOM 1392 C CA . GLU A 1 180 ? -46.91055 21.18683 -61.39875 1.000 131.95332 180 GLU A CA 1
ATOM 1393 C C . GLU A 1 180 ? -47.22122 20.89108 -62.86273 1.000 131.95332 180 GLU A C 1
ATOM 1394 O O . GLU A 1 180 ? -48.15355 20.13571 -63.16938 1.000 131.95332 180 GLU A O 1
ATOM 1400 N N . LEU A 1 181 ? -46.43866 21.46373 -63.78110 1.000 125.92292 181 LEU A N 1
ATOM 1401 C CA . LEU A 1 181 ? -46.67089 21.24549 -65.20347 1.000 125.92292 181 LEU A CA 1
ATOM 1402 C C . LEU A 1 181 ? -46.41319 19.79622 -65.58850 1.000 125.92292 181 LEU A C 1
ATOM 1403 O O . LEU A 1 181 ? -47.18738 19.20545 -66.34842 1.000 125.92292 181 LEU A O 1
ATOM 1408 N N . ALA A 1 182 ? -45.33500 19.20407 -65.07060 1.000 124.83201 182 ALA A N 1
ATOM 1409 C CA . ALA A 1 182 ? -45.05665 17.80201 -65.35633 1.000 124.83201 182 ALA A CA 1
ATOM 1410 C C . ALA A 1 182 ? -46.12975 16.89821 -64.76592 1.000 124.83201 182 ALA A C 1
ATOM 1411 O O . ALA A 1 182 ? -46.52396 15.90546 -65.38992 1.000 124.83201 182 ALA A O 1
ATOM 1413 N N . LYS A 1 183 ? -46.61743 17.22597 -63.56664 1.000 129.51770 183 LYS A N 1
ATOM 1414 C CA . LYS A 1 183 ? -47.69940 16.44608 -62.97585 1.000 129.51770 183 LYS A CA 1
ATOM 1415 C C . LYS A 1 183 ? -48.94367 16.49392 -63.85404 1.000 129.51770 183 LYS A C 1
ATOM 1416 O O . LYS A 1 183 ? -49.54549 15.45620 -64.15913 1.000 129.51770 183 LYS A O 1
ATOM 1422 N N . GLU A 1 184 ? -49.33435 17.69730 -64.28544 1.000 134.37501 184 GLU A N 1
ATOM 1423 C CA . GLU A 1 184 ? -50.51207 17.83106 -65.13750 1.000 134.37501 184 GLU A CA 1
ATOM 1424 C C . GLU A 1 184 ? -50.31475 17.15585 -66.48985 1.000 134.37501 184 GLU A C 1
ATOM 1425 O O . GLU A 1 184 ? -51.27885 16.64733 -67.07300 1.000 134.37501 184 GLU A O 1
ATOM 1431 N N . ALA A 1 185 ? -49.08366 17.14012 -67.00407 1.000 127.59889 185 ALA A N 1
ATOM 1432 C CA . ALA A 1 185 ? -48.82631 16.47698 -68.27747 1.000 127.59889 185 ALA A CA 1
ATOM 1433 C C . ALA A 1 185 ? -48.93462 14.96474 -68.14211 1.000 127.59889 185 ALA A C 1
ATOM 1434 O O . ALA A 1 185 ? -49.50748 14.29801 -69.01182 1.000 127.59889 185 ALA A O 1
ATOM 1436 N N . VAL A 1 186 ? -48.38755 14.40500 -67.06043 1.000 137.77529 186 VAL A N 1
ATOM 1437 C CA . VAL A 1 186 ? -48.51971 12.96960 -66.82656 1.000 137.77529 186 VAL A CA 1
ATOM 1438 C C . VAL A 1 186 ? -49.98236 12.60295 -66.60914 1.000 137.77529 186 VAL A C 1
ATOM 1439 O O . VAL A 1 186 ? -50.43660 11.52759 -67.01966 1.000 137.77529 186 VAL A O 1
ATOM 1443 N N . LYS A 1 187 ? -50.74778 13.49539 -65.97363 1.000 140.88654 187 LYS A N 1
ATOM 1444 C CA . LYS A 1 187 ? -52.18270 13.26281 -65.83997 1.000 140.88654 187 LYS A CA 1
ATOM 1445 C C . LYS A 1 187 ? -52.87442 13.23259 -67.19666 1.000 140.88654 187 LYS A C 1
ATOM 1446 O O . LYS A 1 187 ? -53.86034 12.50786 -67.37499 1.000 140.88654 187 LYS A O 1
ATOM 1452 N N . SER A 1 188 ? -52.37607 14.00148 -68.16064 1.000 144.02778 188 SER A N 1
ATOM 1453 C CA . SER A 1 188 ? -52.99112 14.05858 -69.47878 1.000 144.02778 188 SER A CA 1
ATOM 1454 C C . SER A 1 188 ? -52.66252 12.80887 -70.28713 1.000 144.02778 188 SER A C 1
ATOM 1455 O O . SER A 1 188 ? -51.53379 12.30918 -70.25668 1.000 144.02778 188 SER A O 1
ATOM 1458 N N . THR A 1 189 ? -53.66181 12.30914 -71.01634 1.000 152.99365 189 THR A N 1
ATOM 1459 C CA . THR A 1 189 ? -53.50966 11.13553 -71.86552 1.000 152.99365 189 THR A CA 1
ATOM 1460 C C . THR A 1 189 ? -52.97712 11.47232 -73.25237 1.000 152.99365 189 THR A C 1
ATOM 1461 O O . THR A 1 189 ? -52.67502 10.55637 -74.02558 1.000 152.99365 189 THR A O 1
ATOM 1465 N N . ASP A 1 190 ? -52.85598 12.75283 -73.58620 1.000 142.44461 190 ASP A N 1
ATOM 1466 C CA . ASP A 1 190 ? -52.41197 13.16516 -74.90863 1.000 142.44461 190 ASP A CA 1
ATOM 1467 C C . ASP A 1 190 ? -50.89059 13.20634 -74.96860 1.000 142.44461 190 ASP A C 1
ATOM 1468 O O . ASP A 1 190 ? -50.22989 13.65135 -74.02582 1.000 142.44461 190 ASP A O 1
ATOM 1473 N N . SER A 1 191 ? -50.33947 12.73450 -76.08905 1.000 127.79036 191 SER A N 1
ATOM 1474 C CA . SER A 1 191 ? -48.89476 12.77476 -76.28487 1.000 127.79036 191 SER A CA 1
ATOM 1475 C C . SER A 1 191 ? -48.42705 14.13849 -76.77589 1.000 127.79036 191 SER A C 1
ATOM 1476 O O . SER A 1 191 ? -47.28389 14.53295 -76.50985 1.000 127.79036 191 SER A O 1
ATOM 1479 N N . GLU A 1 192 ? -49.28889 14.86335 -77.49339 1.000 121.13060 192 GLU A N 1
ATOM 1480 C CA . GLU A 1 192 ? -48.95164 16.22093 -77.90605 1.000 121.13060 192 GLU A CA 1
ATOM 1481 C C . GLU A 1 192 ? -48.72029 17.11465 -76.69442 1.000 121.13060 192 GLU A C 1
ATOM 1482 O O . GLU A 1 192 ? -47.81644 17.95921 -76.69836 1.000 121.13060 192 GLU A O 1
ATOM 1488 N N . ALA A 1 193 ? -49.52370 16.93553 -75.64207 1.000 118.32846 193 ALA A N 1
ATOM 1489 C CA . ALA A 1 193 ? -49.30514 17.68381 -74.40864 1.000 118.32846 193 ALA A CA 1
ATOM 1490 C C . ALA A 1 193 ? -47.95421 17.34351 -73.79236 1.000 118.32846 193 ALA A C 1
ATOM 1491 O O . ALA A 1 193 ? -47.25445 18.22839 -73.28600 1.000 118.32846 193 ALA A O 1
ATOM 1493 N N . LEU A 1 194 ? -47.56554 16.06566 -73.83553 1.000 119.30510 194 LEU A N 1
ATOM 1494 C CA . LEU A 1 194 ? -46.26336 15.66988 -73.30642 1.000 119.30510 194 LEU A CA 1
ATOM 1495 C C . LEU A 1 194 ? -45.12861 16.30726 -74.09920 1.000 119.30510 194 LEU A C 1
ATOM 1496 O O . LEU A 1 194 ? -44.13448 16.76083 -73.51999 1.000 119.30510 194 LEU A O 1
ATOM 1501 N N . LYS A 1 195 ? -45.26340 16.36137 -75.42693 1.000 112.57837 195 LYS A N 1
ATOM 1502 C CA . LYS A 1 195 ? -44.22912 16.99012 -76.24526 1.000 112.57837 195 LYS A CA 1
ATOM 1503 C C . LYS A 1 195 ? -44.14814 18.48985 -75.97949 1.000 112.57837 195 LYS A C 1
ATOM 1504 O O . LYS A 1 195 ? -43.05104 19.05980 -75.90817 1.000 112.57837 195 LYS A O 1
ATOM 1510 N N . VAL A 1 196 ? -45.30098 19.14495 -75.82402 1.000 112.76206 196 VAL A N 1
ATOM 1511 C CA . VAL A 1 196 ? -45.31305 20.57429 -75.51984 1.000 112.76206 196 VAL A CA 1
ATOM 1512 C C . VAL A 1 196 ? -44.65536 20.84008 -74.17061 1.000 112.76206 196 VAL A C 1
ATOM 1513 O O . VAL A 1 196 ? -43.87236 21.78744 -74.01755 1.000 112.76206 196 VAL A O 1
ATOM 1517 N N . VAL A 1 197 ? -44.95358 20.00576 -73.17350 1.000 113.26141 197 VAL A N 1
ATOM 1518 C CA . VAL A 1 197 ? -44.36301 20.19683 -71.85361 1.000 113.26141 197 VAL A CA 1
ATOM 1519 C C . VAL A 1 197 ? -42.86098 19.94053 -71.89618 1.000 113.26141 197 VAL A C 1
ATOM 1520 O O . VAL A 1 197 ? -42.08170 20.64021 -71.23754 1.000 113.26141 197 VAL A O 1
ATOM 1524 N N . TYR A 1 198 ? -42.42598 18.94724 -72.67769 1.000 109.04329 198 TYR A N 1
ATOM 1525 C CA . TYR A 1 198 ? -40.99355 18.71975 -72.83702 1.000 109.04329 198 TYR A CA 1
ATOM 1526 C C . TYR A 1 198 ? -40.31367 19.92593 -73.46602 1.000 109.04329 198 TYR A C 1
ATOM 1527 O O . TYR A 1 198 ? -39.22767 20.32588 -73.03678 1.000 109.04329 198 TYR A O 1
ATOM 1536 N N . LEU A 1 199 ? -40.93274 20.51233 -74.49291 1.000 109.73353 199 LEU A N 1
ATOM 1537 C CA . LEU A 1 199 ? -40.34888 21.69261 -75.12356 1.000 109.73353 199 LEU A CA 1
ATOM 1538 C C . LEU A 1 199 ? -40.27741 22.86034 -74.14717 1.000 109.73353 199 LEU A C 1
ATOM 1539 O O . LEU A 1 199 ? -39.28093 23.59253 -74.11270 1.000 109.73353 199 LEU A O 1
ATOM 1544 N N . ALA A 1 200 ? -41.31859 23.03971 -73.33267 1.000 109.31712 200 ALA A N 1
ATOM 1545 C CA . ALA A 1 200 ? -41.31965 24.13439 -72.36656 1.000 109.31712 200 ALA A CA 1
ATOM 1546 C C . ALA A 1 200 ? -40.22915 23.94346 -71.31836 1.000 109.31712 200 ALA A C 1
ATOM 1547 O O . ALA A 1 200 ? -39.49498 24.88332 -70.98550 1.000 109.31712 200 ALA A O 1
ATOM 1549 N N . LEU A 1 201 ? -40.10586 22.72457 -70.78779 1.000 112.04407 201 LEU A N 1
ATOM 1550 C CA . LEU A 1 201 ? -39.07363 22.45664 -69.79448 1.000 112.04407 201 LEU A CA 1
ATOM 1551 C C . LEU A 1 201 ? -37.67969 22.55987 -70.39733 1.000 112.04407 201 LEU A C 1
ATOM 1552 O O . LEU A 1 201 ? -36.74395 23.00319 -69.72137 1.000 112.04407 201 LEU A O 1
ATOM 1557 N N . ARG A 1 202 ? -37.52050 22.16347 -71.66103 1.000 120.70847 202 ARG A N 1
ATOM 1558 C CA . ARG A 1 202 ? -36.23368 22.32185 -72.32158 1.000 120.70847 202 ARG A CA 1
ATOM 1559 C C . ARG A 1 202 ? -35.89018 23.79257 -72.51835 1.000 120.70847 202 ARG A C 1
ATOM 1560 O O . ARG A 1 202 ? -34.72333 24.17638 -72.40000 1.000 120.70847 202 ARG A O 1
ATOM 1568 N N . ILE A 1 203 ? -36.88652 24.62467 -72.82152 1.000 119.28773 203 ILE A N 1
ATOM 1569 C CA . ILE A 1 203 ? -36.64677 26.05888 -72.92679 1.000 119.28773 203 ILE A CA 1
ATOM 1570 C C . ILE A 1 203 ? -36.26650 26.63184 -71.56892 1.000 119.28773 203 ILE A C 1
ATOM 1571 O O . ILE A 1 203 ? -35.40343 27.51148 -71.47026 1.000 119.28773 203 ILE A O 1
ATOM 1576 N N . VAL A 1 204 ? -36.90034 26.14179 -70.50151 1.000 119.43414 204 VAL A N 1
ATOM 1577 C CA . VAL A 1 204 ? -36.58216 26.62854 -69.15854 1.000 119.43414 204 VAL A CA 1
ATOM 1578 C C . VAL A 1 204 ? -35.15034 26.26343 -68.78185 1.000 119.43414 204 VAL A C 1
ATOM 1579 O O . VAL A 1 204 ? -34.37950 27.10227 -68.29825 1.000 119.43414 204 VAL A O 1
ATOM 1583 N N . GLN A 1 205 ? -34.77477 25.00190 -68.99895 1.000 125.09003 205 GLN A N 1
ATOM 1584 C CA . GLN A 1 205 ? -33.44483 24.54183 -68.61116 1.000 125.09003 205 GLN A CA 1
ATOM 1585 C C . GLN A 1 205 ? -32.36056 25.15220 -69.49087 1.000 125.09003 205 GLN A C 1
ATOM 1586 O O . GLN A 1 205 ? -31.29792 25.54535 -68.99313 1.000 125.09003 205 GLN A O 1
ATOM 1592 N N . GLN A 1 206 ? -32.60898 25.23949 -70.79946 1.000 124.83712 206 GLN A N 1
ATOM 1593 C CA . GLN A 1 206 ? -31.59546 25.74485 -71.71616 1.000 124.83712 206 GLN A CA 1
ATOM 1594 C C . GLN A 1 206 ? -31.36338 27.23845 -71.53435 1.000 124.83712 206 GLN A C 1
ATOM 1595 O O . GLN A 1 206 ? -30.26702 27.73099 -71.82307 1.000 124.83712 206 GLN A O 1
ATOM 1597 N N . LEU A 1 207 ? -32.36742 27.97372 -71.06026 1.000 112.85224 207 LEU A N 1
ATOM 1598 C CA . LEU A 1 207 ? -32.25194 29.41808 -70.84679 1.000 112.85224 207 LEU A CA 1
ATOM 1599 C C . LEU A 1 207 ? -32.96400 29.79768 -69.55672 1.000 112.85224 207 LEU A C 1
ATOM 1600 O O . LEU A 1 207 ? -34.06103 30.37103 -69.57220 1.000 112.85224 207 LEU A O 1
ATOM 1605 N N . PRO A 1 208 ? -32.36217 29.49831 -68.40754 1.000 130.86637 208 PRO A N 1
ATOM 1606 C CA . PRO A 1 208 ? -32.97251 29.87411 -67.12948 1.000 130.86637 208 PRO A CA 1
ATOM 1607 C C . PRO A 1 208 ? -32.83153 31.36496 -66.85860 1.000 130.86637 208 PRO A C 1
ATOM 1608 O O . PRO A 1 208 ? -32.03643 32.06922 -67.48527 1.000 130.86637 208 PRO A O 1
ATOM 1612 N N . ASP A 1 209 ? -33.62766 31.83758 -65.89579 1.000 130.26869 209 ASP A N 1
ATOM 1613 C CA . ASP A 1 209 ? -33.58365 33.22697 -65.43279 1.000 130.26869 209 ASP A CA 1
ATOM 1614 C C . ASP A 1 209 ? -33.84595 34.20055 -66.58345 1.000 130.26869 209 ASP A C 1
ATOM 1615 O O . ASP A 1 209 ? -33.15904 35.21125 -66.74750 1.000 130.26869 209 ASP A O 1
ATOM 1620 N N . THR A 1 210 ? -34.85643 33.88354 -67.39046 1.000 122.35086 210 THR A N 1
ATOM 1621 C CA . THR A 1 210 ? -35.22533 34.71117 -68.52910 1.000 122.35086 210 THR A CA 1
ATOM 1622 C C . THR A 1 210 ? -36.74079 34.79636 -68.63024 1.000 122.35086 210 THR A C 1
ATOM 1623 O O . THR A 1 210 ? -37.47081 33.93886 -68.12704 1.000 122.35086 210 THR A O 1
ATOM 1627 N N . GLU A 1 211 ? -37.20336 35.85542 -69.29756 1.000 115.93269 211 GLU A N 1
ATOM 1628 C CA . GLU A 1 211 ? -38.63459 36.04904 -69.50056 1.000 115.93269 211 GLU A CA 1
ATOM 1629 C C . GLU A 1 211 ? -39.22695 34.96962 -70.39664 1.000 115.93269 211 GLU A C 1
ATOM 1630 O O . GLU A 1 211 ? -40.39529 34.59523 -70.22958 1.000 115.93269 211 GLU A O 1
ATOM 1636 N N . LEU A 1 212 ? -38.43977 34.45867 -71.34606 1.000 108.01201 212 LEU A N 1
ATOM 1637 C CA . LEU A 1 212 ? -38.94622 33.43897 -72.25549 1.000 108.01201 212 LEU A CA 1
ATOM 1638 C C . LEU A 1 212 ? -39.30131 32.16003 -71.51317 1.000 108.01201 212 LEU A C 1
ATOM 1639 O O . LEU A 1 212 ? -40.26390 31.48027 -71.88108 1.000 108.01201 212 LEU A O 1
ATOM 1644 N N . ALA A 1 213 ? -38.55010 31.82289 -70.46244 1.000 107.35828 213 ALA A N 1
ATOM 1645 C CA . ALA A 1 213 ? -38.86105 30.62829 -69.68404 1.000 107.35828 213 ALA A CA 1
ATOM 1646 C C . ALA A 1 213 ? -40.21328 30.75940 -68.99304 1.000 107.35828 213 ALA A C 1
ATOM 1647 O O . ALA A 1 213 ? -41.02888 29.83017 -69.01997 1.000 107.35828 213 ALA A O 1
ATOM 1649 N N . ARG A 1 214 ? -40.46757 31.91028 -68.36588 1.000 109.34400 214 ARG A N 1
ATOM 1650 C CA . ARG A 1 214 ? -41.75637 32.13292 -67.71832 1.000 109.34400 214 ARG A CA 1
ATOM 1651 C C . ARG A 1 214 ? -42.89136 32.13006 -68.73496 1.000 109.34400 214 ARG A C 1
ATOM 1652 O O . ARG A 1 214 ? -43.96860 31.57301 -68.47676 1.000 109.34400 214 ARG A O 1
ATOM 1660 N N . LEU A 1 215 ? -42.66976 32.75230 -69.89767 1.000 100.38565 215 LEU A N 1
ATOM 1661 C CA . LEU A 1 215 ? -43.68799 32.73671 -70.94353 1.000 100.38565 215 LEU A CA 1
ATOM 1662 C C . LEU A 1 215 ? -43.98855 31.31357 -71.39763 1.000 100.38565 215 LEU A C 1
ATOM 1663 O O . LEU A 1 215 ? -45.15528 30.94406 -71.57671 1.000 100.38565 215 LEU A O 1
ATOM 1668 N N . ALA A 1 216 ? -42.94744 30.49806 -71.58118 1.000 98.93990 216 ALA A N 1
ATOM 1669 C CA . ALA A 1 216 ? -43.14986 29.11717 -72.00440 1.000 98.93990 216 ALA A CA 1
ATOM 1670 C C . ALA A 1 216 ? -43.87469 28.31428 -70.93358 1.000 98.93990 216 ALA A C 1
ATOM 1671 O O . ALA A 1 216 ? -44.71107 27.46153 -71.24852 1.000 98.93990 216 ALA A O 1
ATOM 1673 N N . LEU A 1 217 ? -43.57419 28.57735 -69.66061 1.000 103.84802 217 LEU A N 1
ATOM 1674 C CA . LEU A 1 217 ? -44.27491 27.88746 -68.58124 1.000 103.84802 217 LEU A CA 1
ATOM 1675 C C . LEU A 1 217 ? -45.76094 28.22877 -68.58622 1.000 103.84802 217 LEU A C 1
ATOM 1676 O O . LEU A 1 217 ? -46.61537 27.33799 -68.48565 1.000 103.84802 217 LEU A O 1
ATOM 1681 N N . GLU A 1 218 ? -46.08810 29.51968 -68.70477 1.000 105.80658 218 GLU A N 1
ATOM 1682 C CA . GLU A 1 218 ? -47.49202 29.92415 -68.76631 1.000 105.80658 218 GLU A CA 1
ATOM 1683 C C . GLU A 1 218 ? -48.19171 29.29281 -69.96406 1.000 105.80658 218 GLU A C 1
ATOM 1684 O O . GLU A 1 218 ? -49.31468 28.78181 -69.84968 1.000 105.80658 218 GLU A O 1
ATOM 1690 N N . LEU A 1 219 ? -47.53718 29.32619 -71.12779 1.000 104.85275 219 LEU A N 1
ATOM 1691 C CA . LEU A 1 219 ? -48.13613 28.78234 -72.34065 1.000 104.85275 219 LEU A CA 1
ATOM 1692 C C . LEU A 1 219 ? -48.37428 27.28347 -72.21832 1.000 104.85275 219 LEU A C 1
ATOM 1693 O O . LEU A 1 219 ? -49.43109 26.78291 -72.61637 1.000 104.85275 219 LEU A O 1
ATOM 1698 N N . ALA A 1 220 ? -47.40990 26.55041 -71.65776 1.000 94.63421 220 ALA A N 1
ATOM 1699 C CA . ALA A 1 220 ? -47.56905 25.10792 -71.51772 1.000 94.63421 220 ALA A CA 1
ATOM 1700 C C . ALA A 1 220 ? -48.64764 24.76681 -70.49954 1.000 94.63421 220 ALA A C 1
ATOM 1701 O O . ALA A 1 220 ? -49.40897 23.81211 -70.69384 1.000 94.63421 220 ALA A O 1
ATOM 1703 N N . LYS A 1 221 ? -48.73488 25.53346 -69.40957 1.000 110.40427 221 LYS A N 1
ATOM 1704 C CA . LYS A 1 221 ? -49.80087 25.30151 -68.44090 1.000 110.40427 221 LYS A CA 1
ATOM 1705 C C . LYS A 1 221 ? -51.16724 25.51392 -69.07993 1.000 110.40427 221 LYS A C 1
ATOM 1706 O O . LYS A 1 221 ? -52.06586 24.67057 -68.95403 1.000 110.40427 221 LYS A O 1
ATOM 1712 N N . LYS A 1 222 ? -51.33539 26.63340 -69.79107 1.000 115.14937 222 LYS A N 1
ATOM 1713 C CA . LYS A 1 222 ? -52.61763 26.90793 -70.43120 1.000 115.14937 222 LYS A CA 1
ATOM 1714 C C . LYS A 1 222 ? -52.92671 25.90426 -71.53483 1.000 115.14937 222 LYS A C 1
ATOM 1715 O O . LYS A 1 222 ? -54.10001 25.61897 -71.79744 1.000 115.14937 222 LYS A O 1
ATOM 1721 N N . ALA A 1 223 ? -51.89833 25.35799 -72.18673 1.000 111.04078 223 ALA A N 1
ATOM 1722 C CA . ALA A 1 223 ? -52.13059 24.33994 -73.20404 1.000 111.04078 223 ALA A CA 1
ATOM 1723 C C . ALA A 1 223 ? -52.58795 23.03066 -72.57589 1.000 111.04078 223 ALA A C 1
ATOM 1724 O O . ALA A 1 223 ? -53.51677 22.38601 -73.07723 1.000 111.04078 223 ALA A O 1
ATOM 1726 N N . VAL A 1 224 ? -51.94695 22.62237 -71.47709 1.000 120.04675 224 VAL A N 1
ATOM 1727 C CA . VAL A 1 224 ? -52.37001 21.41630 -70.77062 1.000 120.04675 224 VAL A CA 1
ATOM 1728 C C . VAL A 1 224 ? -53.78891 21.57408 -70.24235 1.000 120.04675 224 VAL A C 1
ATOM 1729 O O . VAL A 1 224 ? -54.56330 20.60813 -70.21400 1.000 120.04675 224 VAL A O 1
ATOM 1733 N N . GLU A 1 225 ? -54.16135 22.78862 -69.83151 1.000 128.25697 225 GLU A N 1
ATOM 1734 C CA . GLU A 1 225 ? -55.52430 23.01383 -69.35905 1.000 128.25697 225 GLU A CA 1
ATOM 1735 C C . GLU A 1 225 ? -56.54637 22.77329 -70.46520 1.000 128.25697 225 GLU A C 1
ATOM 1736 O O . GLU A 1 225 ? -57.64336 22.26370 -70.20556 1.000 128.25697 225 GLU A O 1
ATOM 1742 N N . MET A 1 226 ? -56.20719 23.12729 -71.70198 1.000 135.56169 226 MET A N 1
ATOM 1743 C CA . MET A 1 226 ? -57.13560 22.96370 -72.80961 1.000 135.56169 226 MET A CA 1
ATOM 1744 C C . MET A 1 226 ? -57.15972 21.51743 -73.29082 1.000 135.56169 226 MET A C 1
ATOM 1745 O O . MET A 1 226 ? -56.14900 20.80909 -73.25817 1.000 135.56169 226 MET A O 1
ATOM 1750 N N . THR A 1 227 ? -58.33554 21.08503 -73.74582 1.000 144.36814 227 THR A N 1
ATOM 1751 C CA . THR A 1 227 ? -58.50902 19.75493 -74.31300 1.000 144.36814 227 THR A CA 1
ATOM 1752 C C . THR A 1 227 ? -58.39793 19.74636 -75.83274 1.000 144.36814 227 THR A C 1
ATOM 1753 O O . THR A 1 227 ? -58.39923 18.66709 -76.43475 1.000 144.36814 227 THR A O 1
ATOM 1757 N N . ALA A 1 228 ? -58.29595 20.91435 -76.46348 1.000 135.52039 228 ALA A N 1
ATOM 1758 C CA . ALA A 1 228 ? -58.23878 20.99465 -77.91649 1.000 135.52039 228 ALA A CA 1
ATOM 1759 C C . ALA A 1 228 ? -56.84382 20.63901 -78.41633 1.000 135.52039 228 ALA A C 1
ATOM 1760 O O . ALA A 1 228 ? -55.84060 21.12985 -77.88945 1.000 135.52039 228 ALA A O 1
ATOM 1762 N N . GLN A 1 229 ? -56.78504 19.78196 -79.43924 1.000 124.93798 229 GLN A N 1
ATOM 1763 C CA . GLN A 1 229 ? -55.50132 19.40689 -80.02343 1.000 124.93798 229 GLN A CA 1
ATOM 1764 C C . GLN A 1 229 ? -54.91051 20.53734 -80.85594 1.000 124.93798 229 GLN A C 1
ATOM 1765 O O . GLN A 1 229 ? -53.68643 20.62283 -81.00435 1.000 124.93798 229 GLN A O 1
ATOM 1771 N N . GLU A 1 230 ? -55.75753 21.40819 -81.40804 1.000 122.04736 230 GLU A N 1
ATOM 1772 C CA . GLU A 1 230 ? -55.25579 22.51127 -82.22056 1.000 122.04736 230 GLU A CA 1
ATOM 1773 C C . GLU A 1 230 ? -54.43495 23.48180 -81.38247 1.000 122.04736 230 GLU A C 1
ATOM 1774 O O . GLU A 1 230 ? -53.37651 23.95001 -81.82014 1.000 122.04736 230 GLU A O 1
ATOM 1780 N N . VAL A 1 231 ? -54.90943 23.79855 -80.17515 1.000 112.67972 231 VAL A N 1
ATOM 1781 C CA . VAL A 1 231 ? -54.15531 24.67888 -79.28728 1.000 112.67972 231 VAL A CA 1
ATOM 1782 C C . VAL A 1 231 ? -52.81242 24.05244 -78.93932 1.000 112.67972 231 VAL A C 1
ATOM 1783 O O . VAL A 1 231 ? -51.78870 24.74266 -78.85549 1.000 112.67972 231 VAL A O 1
ATOM 1787 N N . LEU A 1 232 ? -52.79295 22.73280 -78.74279 1.000 111.79634 232 LEU A N 1
ATOM 1788 C CA . LEU A 1 232 ? -51.53820 22.04787 -78.45655 1.000 111.79634 232 LEU A CA 1
ATOM 1789 C C . LEU A 1 232 ? -50.59087 22.11298 -79.64743 1.000 111.79634 232 LEU A C 1
ATOM 1790 O O . LEU A 1 232 ? -49.37831 22.26514 -79.47188 1.000 111.79634 232 LEU A O 1
ATOM 1795 N N . GLU A 1 233 ? -51.12269 22.00876 -80.86702 1.000 108.28515 233 GLU A N 1
ATOM 1796 C CA . GLU A 1 233 ? -50.27027 22.12763 -82.04667 1.000 108.28515 233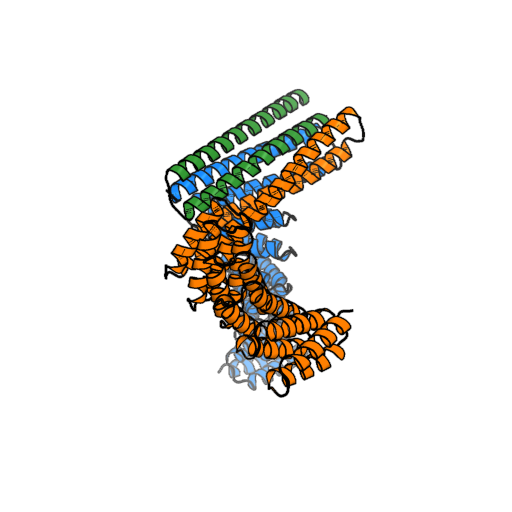 GLU A CA 1
ATOM 1797 C C . GLU A 1 233 ? -49.68766 23.53080 -82.16714 1.000 108.28515 233 GLU A C 1
ATOM 1798 O O . GLU A 1 233 ? -48.50779 23.69420 -82.50623 1.000 108.28515 233 GLU A O 1
ATOM 1804 N N . ILE A 1 234 ? -50.49896 24.55587 -81.89327 1.000 106.21182 234 ILE A N 1
ATOM 1805 C CA . ILE A 1 234 ? -49.98556 25.92492 -81.91715 1.000 106.21182 234 ILE A CA 1
ATOM 1806 C C . ILE A 1 234 ? -48.89517 26.09869 -80.87148 1.000 106.21182 234 ILE A C 1
ATOM 1807 O O . ILE A 1 234 ? -47.85193 26.71200 -81.13315 1.000 106.21182 234 ILE A O 1
ATOM 1812 N N . ALA A 1 235 ? -49.12738 25.57840 -79.66465 1.000 105.37153 235 ALA A N 1
ATOM 1813 C CA . ALA A 1 235 ? -48.13507 25.69829 -78.60534 1.000 105.37153 235 ALA A CA 1
ATOM 1814 C C . ALA A 1 235 ? -46.84715 24.97981 -78.97799 1.000 105.37153 235 ALA A C 1
ATOM 1815 O O . ALA A 1 235 ? -45.75227 25.48853 -78.72331 1.000 105.37153 235 ALA A O 1
ATOM 1817 N N . ARG A 1 236 ? -46.95748 23.79849 -79.58910 1.000 99.75421 236 ARG A N 1
ATOM 1818 C CA . ARG A 1 236 ? -45.76573 23.06851 -80.00532 1.000 99.75421 236 ARG A CA 1
ATOM 1819 C C . ARG A 1 236 ? -44.98921 23.84126 -81.06121 1.000 99.75421 236 ARG A C 1
ATOM 1820 O O . ARG A 1 236 ? -43.75751 23.93161 -80.99022 1.000 99.75421 236 ARG A O 1
ATOM 1828 N N . ALA A 1 237 ? -45.69163 24.41073 -82.04407 1.000 103.98847 237 ALA A N 1
ATOM 1829 C CA . ALA A 1 237 ? -45.01329 25.19722 -83.06890 1.000 103.98847 237 ALA A CA 1
ATOM 1830 C C . ALA A 1 237 ? -44.32928 26.41658 -82.46330 1.000 103.98847 237 ALA A C 1
ATOM 1831 O O . ALA A 1 237 ? -43.18272 26.73149 -82.80695 1.000 103.98847 237 ALA A O 1
ATOM 1833 N N . ALA A 1 238 ? -45.00939 27.10424 -81.54320 1.000 99.60730 238 ALA A N 1
ATOM 1834 C CA . ALA A 1 238 ? -44.42292 28.28714 -80.92203 1.000 99.60730 238 ALA A CA 1
ATOM 1835 C C . ALA A 1 238 ? -43.21658 27.92456 -80.06582 1.000 99.60730 238 ALA A C 1
ATOM 1836 O O . ALA A 1 238 ? -42.21691 28.65224 -80.05081 1.000 99.60730 238 ALA A O 1
ATOM 1838 N N . LEU A 1 239 ? -43.28457 26.79825 -79.35394 1.000 103.71482 239 LEU A N 1
ATOM 1839 C CA . LEU A 1 239 ? -42.16451 26.39298 -78.51363 1.000 103.71482 239 LEU A CA 1
ATOM 1840 C C . LEU A 1 239 ? -40.97819 25.94692 -79.35587 1.000 103.71482 239 LEU A C 1
ATOM 1841 O O . LEU A 1 239 ? -39.82483 26.19814 -78.99014 1.000 103.71482 239 LEU A O 1
ATOM 1846 N N . LYS A 1 240 ? -41.23568 25.29704 -80.49367 1.000 97.11148 240 LYS A N 1
ATOM 1847 C CA . LYS A 1 240 ? -40.14094 24.96587 -81.39897 1.000 97.11148 240 LYS A CA 1
ATOM 1848 C C . LYS A 1 240 ? -39.51388 26.22746 -81.97791 1.000 97.11148 240 LYS A C 1
ATOM 1849 O O . LYS A 1 240 ? -38.28729 26.31194 -82.12208 1.000 97.11148 240 LYS A O 1
ATOM 1855 N N . ALA A 1 241 ? -40.33914 27.22765 -82.29880 1.000 97.69638 241 ALA A N 1
ATOM 1856 C CA . ALA A 1 241 ? -39.80332 28.49037 -82.79666 1.000 97.69638 241 ALA A CA 1
ATOM 1857 C C . ALA A 1 241 ? -38.95626 29.18697 -81.73918 1.000 97.69638 241 ALA A C 1
ATOM 1858 O O . ALA A 1 241 ? -37.91746 29.77884 -82.05475 1.000 97.69638 241 ALA A O 1
ATOM 1860 N N . ALA A 1 242 ? -39.38504 29.12867 -80.47720 1.000 103.32680 242 ALA A N 1
ATOM 1861 C CA . ALA A 1 242 ? -38.61976 29.76379 -79.40873 1.000 103.32680 242 ALA A CA 1
ATOM 1862 C C . ALA A 1 242 ? -37.32072 29.01377 -79.13703 1.000 103.32680 242 ALA A C 1
ATOM 1863 O O . ALA A 1 242 ? -36.28220 29.63222 -78.87455 1.000 103.32680 242 ALA A O 1
ATOM 1865 N N . GLN A 1 243 ? -37.36075 27.68071 -79.19419 1.000 108.73058 243 GLN A N 1
ATOM 1866 C CA . GLN A 1 243 ? -36.15604 26.88531 -78.98641 1.000 108.73058 243 GLN A CA 1
ATOM 1867 C C . GLN A 1 243 ? -35.15104 27.10344 -80.10992 1.000 108.73058 243 GLN A C 1
ATOM 1868 O O . GLN A 1 243 ? -33.93794 27.12403 -79.87082 1.000 108.73058 243 GLN A O 1
ATOM 1874 N N . ALA A 1 244 ? -35.63698 27.27755 -81.34182 1.000 117.02889 244 ALA A N 1
ATOM 1875 C CA . ALA A 1 244 ? -34.73250 27.45081 -82.47321 1.000 117.02889 244 ALA A CA 1
ATOM 1876 C C . ALA A 1 244 ? -34.08816 28.83178 -82.48725 1.000 117.02889 244 ALA A C 1
ATOM 1877 O O . ALA A 1 244 ? -32.98398 28.98989 -83.02021 1.000 117.02889 244 ALA A O 1
ATOM 1879 N N . PHE A 1 245 ? -34.74865 29.83808 -81.91559 1.000 116.39160 245 PHE A N 1
ATOM 1880 C CA . PHE A 1 245 ? -34.27705 31.22301 -81.96228 1.000 116.39160 245 PHE A CA 1
ATOM 1881 C C . PHE A 1 245 ? -34.37919 31.83111 -80.56835 1.000 116.39160 245 PHE A C 1
ATOM 1882 O O . PHE A 1 245 ? -35.29753 32.61055 -80.27953 1.000 116.39160 245 PHE A O 1
ATOM 1890 N N . PRO A 1 246 ? -33.44981 31.49677 -79.67895 1.000 126.68519 246 PRO A N 1
ATOM 1891 C CA . PRO A 1 246 ? -33.48205 32.02129 -78.31254 1.000 126.68519 246 PRO A CA 1
ATOM 1892 C C . PRO A 1 246 ? -32.78604 33.37491 -78.20159 1.000 126.68519 246 PRO A C 1
ATOM 1893 O O . PRO A 1 246 ? -32.11738 33.83899 -79.12713 1.000 126.68519 246 PRO A O 1
ATOM 1897 N N . ASN A 1 247 ? -32.95623 33.99749 -77.03040 1.000 136.37648 247 ASN A N 1
ATOM 1898 C CA . ASN A 1 247 ? -32.34088 35.29129 -76.71423 1.000 136.37648 247 ASN A CA 1
ATOM 1899 C C . ASN A 1 247 ? -32.69332 36.35155 -77.75423 1.000 136.37648 247 ASN A C 1
ATOM 1900 O O . ASN A 1 247 ? -31.83698 37.11844 -78.19902 1.000 136.37648 247 ASN A O 1
ATOM 1905 N N . THR A 1 248 ? -33.96112 36.39262 -78.15387 1.000 132.28123 248 THR A N 1
ATOM 1906 C CA . THR A 1 248 ? -34.41738 37.34620 -79.15199 1.000 126.34123 248 THR A CA 1
ATOM 1907 C C . THR A 1 248 ? -35.76494 37.91421 -78.73642 1.000 127.96123 248 THR A C 1
ATOM 1908 O O . THR A 1 248 ? -36.55975 37.24991 -78.06641 1.000 128.43123 248 THR A O 1
ATOM 1912 N N . GLU A 1 249 ? -36.00684 39.16251 -79.13884 1.000 128.18436 249 GLU A N 1
ATOM 1913 C CA . GLU A 1 249 ? -37.30359 39.78769 -78.90352 1.000 124.31436 249 GLU A CA 1
ATOM 1914 C C . GLU A 1 249 ? -38.40557 39.10843 -79.71141 1.000 121.42436 249 GLU A C 1
ATOM 1915 O O . GLU A 1 249 ? -39.55509 39.01998 -79.25541 1.000 115.71436 249 GLU A O 1
ATOM 1921 N N . LEU A 1 250 ? -38.06764 38.60327 -80.89907 1.000 118.03859 250 LEU A N 1
ATOM 1922 C CA . LEU A 1 250 ? -39.06884 37.98682 -81.76248 1.000 108.36859 250 LEU A CA 1
ATOM 1923 C C . LEU A 1 250 ? -39.62796 36.70883 -81.14511 1.000 108.38859 250 LEU A C 1
ATOM 1924 O O . LEU A 1 250 ? -40.81704 36.41050 -81.29626 1.000 114.57859 250 LEU A O 1
ATOM 1929 N N . ALA A 1 251 ? -38.79002 35.93863 -80.44490 1.000 97.57896 251 ALA A N 1
ATOM 1930 C CA . ALA A 1 251 ? -39.28666 34.74032 -79.77042 1.000 97.36896 251 ALA A CA 1
ATOM 1931 C C . ALA A 1 251 ? -40.24627 35.10115 -78.64260 1.000 98.16896 251 ALA A C 1
ATOM 1932 O O . ALA A 1 251 ? -41.23493 34.39346 -78.40318 1.000 98.30896 251 ALA A O 1
ATOM 1934 N N . GLU A 1 252 ? -39.96283 36.19684 -77.93583 1.000 109.58066 252 GLU A N 1
ATOM 1935 C CA . GLU A 1 252 ? -40.88734 36.70186 -76.92673 1.000 117.75066 252 GLU A CA 1
ATOM 1936 C C . GLU A 1 252 ? -42.23193 37.05059 -77.55370 1.000 100.98066 252 GLU A C 1
ATOM 1937 O O . GLU A 1 252 ? -43.29321 36.66201 -77.04374 1.000 107.39066 252 GLU A O 1
ATOM 1943 N N . LEU A 1 253 ? -42.20233 37.77887 -78.67477 1.000 115.68387 253 LEU A N 1
ATOM 1944 C CA . LEU A 1 253 ? -43.44437 38.11255 -79.36732 1.000 119.45387 253 LEU A CA 1
ATOM 1945 C C . LEU A 1 253 ? -44.17513 36.85868 -79.83492 1.000 104.71387 253 LEU A C 1
ATOM 1946 O O . LEU A 1 253 ? -45.40924 36.81315 -79.82724 1.000 89.28387 253 LEU A O 1
ATOM 1951 N N . MET A 1 254 ? -43.42891 35.82580 -80.23142 1.000 102.18680 254 MET A N 1
ATOM 1952 C CA . MET A 1 254 ? -44.04768 34.59498 -80.71767 1.000 102.11680 254 MET A CA 1
ATOM 1953 C C . MET A 1 254 ? -44.75820 33.85248 -79.59098 1.000 99.88680 254 MET A C 1
ATOM 1954 O O . MET A 1 254 ? -45.88735 33.36908 -79.75964 1.000 100.38680 254 MET A O 1
ATOM 1959 N N . LEU A 1 255 ? -44.10032 33.73476 -78.43541 1.000 97.85712 255 LEU A N 1
ATOM 1960 C CA . LEU A 1 255 ? -44.74921 33.11391 -77.28339 1.000 94.89712 255 LEU A CA 1
ATOM 1961 C C . LEU A 1 255 ? -45.98439 33.90289 -76.86128 1.000 97.17712 255 LEU A C 1
ATOM 1962 O O . LEU A 1 255 ? -47.02529 33.31936 -76.52221 1.000 103.09712 255 LEU A O 1
ATOM 1967 N N . ARG A 1 256 ? -45.88858 35.23524 -76.88740 1.000 106.90452 256 ARG A N 1
ATOM 1968 C CA . ARG A 1 256 ? -47.03916 36.07172 -76.56120 1.000 105.03452 256 ARG A CA 1
ATOM 1969 C C . ARG A 1 256 ? -48.18531 35.84130 -77.54282 1.000 99.01452 256 ARG A C 1
ATOM 1970 O O . ARG A 1 256 ? -49.35487 35.77332 -77.14285 1.000 104.08452 256 ARG A O 1
ATOM 1978 N N . LEU A 1 257 ? -47.86361 35.71011 -78.83290 1.000 101.14063 257 LEU A N 1
ATOM 1979 C CA . LEU A 1 257 ? -48.87877 35.42780 -79.84366 1.000 95.66063 257 LEU A CA 1
ATOM 1980 C C . LEU A 1 257 ? -49.56728 34.09522 -79.57839 1.000 102.34063 257 LEU A C 1
ATOM 1981 O O . LEU A 1 257 ? -50.79462 33.98311 -79.70011 1.000 106.05063 257 LEU A O 1
ATOM 1986 N N . ALA A 1 258 ? -48.78892 33.06898 -79.22584 1.000 90.87094 258 ALA A N 1
ATOM 1987 C CA . ALA A 1 258 ? -49.38227 31.76871 -78.92307 1.000 92.27094 258 ALA A CA 1
ATOM 1988 C C . ALA A 1 258 ? -50.30078 31.85025 -77.70894 1.000 112.32094 258 ALA A C 1
ATOM 1989 O O . ALA A 1 258 ? -51.38491 31.24878 -77.69383 1.000 107.45094 258 ALA A O 1
ATOM 1991 N N . GLU A 1 259 ? -49.88365 32.59199 -76.67968 1.000 107.62781 259 GLU A N 1
ATOM 1992 C CA . GLU A 1 259 ? -50.73933 32.76884 -75.50944 1.000 103.26781 259 GLU A CA 1
ATOM 1993 C C . GLU A 1 259 ? -52.04394 33.46591 -75.88095 1.000 94.87781 259 GLU A C 1
ATOM 1994 O O . GLU A 1 259 ? -53.12367 33.07928 -75.41116 1.000 103.23781 259 GLU A O 1
ATOM 1996 N N . VAL A 1 260 ? -51.96496 34.49344 -76.72952 1.000 94.84851 260 VAL A N 1
ATOM 1997 C CA . VAL A 1 260 ? -53.17070 35.21555 -77.12541 1.000 97.91851 260 VAL A CA 1
ATOM 1998 C C . VAL A 1 260 ? -54.09745 34.31321 -77.93320 1.000 104.77851 260 VAL A C 1
ATOM 1999 O O . VAL A 1 260 ? -55.32359 34.36546 -77.77959 1.000 106.00851 260 VAL A O 1
ATOM 2003 N N . ALA A 1 261 ? -53.53290 33.46295 -78.79435 1.000 93.40821 261 ALA A N 1
ATOM 2004 C CA . ALA A 1 261 ? -54.36606 32.53357 -79.55427 1.000 96.07821 261 ALA A CA 1
ATOM 2005 C C . ALA A 1 261 ? -55.05733 31.53006 -78.63564 1.000 94.88821 261 ALA A C 1
ATOM 2006 O O . ALA A 1 261 ? -56.23698 31.20195 -78.83341 1.000 98.76821 261 ALA A O 1
ATOM 2008 N N . ALA A 1 262 ? -54.33861 31.02866 -77.62741 1.000 93.38621 262 ALA A N 1
ATOM 2009 C CA . ALA A 1 262 ? -54.96029 30.12213 -76.66592 1.000 109.87621 262 ALA A CA 1
ATOM 2010 C C . ALA A 1 262 ? -56.09413 30.81137 -75.91466 1.000 114.65621 262 ALA A C 1
ATOM 2011 O O . ALA A 1 262 ? -57.15100 30.21116 -75.67544 1.000 112.33621 262 ALA A O 1
ATOM 2013 N N . ARG A 1 263 ? -55.89702 32.07901 -75.54315 1.000 103.77717 263 ARG A N 1
ATOM 2014 C CA . ARG A 1 263 ? -56.96614 32.82353 -74.88196 1.000 122.64717 263 ARG A CA 1
ATOM 2015 C C . ARG A 1 263 ? -58.16142 33.02187 -75.81021 1.000 114.90717 263 ARG A C 1
ATOM 2016 O O . ARG A 1 263 ? -59.31687 32.98692 -75.36688 1.000 107.38717 263 ARG A O 1
ATOM 2024 N N . VAL A 1 264 ? -57.90367 33.24025 -77.10188 1.000 108.71973 264 VAL A N 1
ATOM 2025 C CA . VAL A 1 264 ? -58.99522 33.38216 -78.06378 1.000 109.72973 264 VAL A CA 1
ATOM 2026 C C . VAL A 1 264 ? -59.80245 32.09282 -78.14534 1.000 114.37973 264 VAL A C 1
ATOM 2027 O O . VAL A 1 264 ? -61.03977 32.11565 -78.18467 1.000 111.15973 264 VAL A O 1
ATOM 2031 N N . MET A 1 265 ? -59.11823 30.94749 -78.16667 1.000 105.50912 265 MET A N 1
ATOM 2032 C CA . MET A 1 265 ? -59.83913 29.67592 -78.18791 1.000 103.61912 265 MET A CA 1
ATOM 2033 C C . MET A 1 265 ? -60.63243 29.47153 -76.89878 1.000 121.32912 265 MET A C 1
ATOM 2034 O O . MET A 1 265 ? -61.74602 28.92736 -76.92244 1.000 126.72912 265 MET A O 1
ATOM 2039 N N . LYS A 1 266 ? -60.07812 29.90710 -75.76434 1.000 129.59892 266 LYS A N 1
ATOM 2040 C CA . LYS A 1 266 ? -60.81873 29.83237 -74.50712 1.000 120.07892 266 LYS A CA 1
ATOM 2041 C C . LYS A 1 266 ? -62.09362 30.66804 -74.56694 1.000 129.49892 266 LYS A C 1
ATOM 2042 O O . LYS A 1 266 ? -63.15607 30.23691 -74.09767 1.000 121.73892 266 LYS A O 1
ATOM 2044 N N . GLU A 1 267 ? -62.00640 31.87084 -75.13936 1.000 127.46659 267 GLU A N 1
ATOM 2045 C CA . GLU A 1 267 ? -63.20070 32.69668 -75.29184 1.000 121.45659 267 GLU A CA 1
ATOM 2046 C C . GLU A 1 267 ? -64.19926 32.06510 -76.25444 1.000 129.12659 267 GLU A C 1
ATOM 2047 O O . GLU A 1 267 ? -65.41261 32.20794 -76.06804 1.000 130.86659 267 GLU A O 1
ATOM 2053 N N . LEU A 1 268 ? -63.71277 31.36837 -77.28349 1.000 121.30245 268 LEU A N 1
ATOM 2054 C CA . LEU A 1 268 ? -64.61054 30.61937 -78.16006 1.000 125.55245 268 LEU A CA 1
ATOM 2055 C C . LEU A 1 268 ? -65.37501 29.55810 -77.37729 1.000 121.86245 268 LEU A C 1
ATOM 2056 O O . LEU A 1 268 ? -66.58936 29.39072 -77.54983 1.000 128.55245 268 LEU A O 1
ATOM 2061 N N . GLU A 1 269 ? -64.66875 28.81903 -76.51826 1.000 129.67478 269 GLU A N 1
ATOM 2062 C CA . GLU A 1 269 ? -65.33039 27.80924 -75.69432 1.000 126.58478 269 GLU A CA 1
ATOM 2063 C C . GLU A 1 269 ? -66.35912 28.44456 -74.76430 1.000 141.04478 269 GLU A C 1
ATOM 2064 O O . GLU A 1 269 ? -67.44838 27.89320 -74.55614 1.000 141.97478 269 GLU A O 1
ATOM 2070 N N . ARG A 1 270 ? -66.02945 29.60674 -74.19495 1.000 132.09278 270 ARG A N 1
ATOM 2071 C CA . ARG A 1 270 ? -66.98208 30.30067 -73.33088 1.000 142.29278 270 ARG A CA 1
ATOM 2072 C C . ARG A 1 270 ? -68.22179 30.73185 -74.10931 1.000 140.98278 270 ARG A C 1
ATOM 2073 O O . ARG A 1 270 ? -69.35080 30.62418 -73.61034 1.000 150.78278 270 ARG A O 1
ATOM 2075 N N . ASN A 1 271 ? -68.02987 31.22277 -75.33658 1.000 140.35311 271 ASN A N 1
ATOM 2076 C CA . ASN A 1 271 ? -69.16657 31.59275 -76.17400 1.000 139.37311 271 ASN A CA 1
ATOM 2077 C C . ASN A 1 271 ? -70.03234 30.38184 -76.49057 1.000 144.31311 271 ASN A C 1
ATOM 2078 O O . ASN A 1 271 ? -71.26427 30.47498 -76.49476 1.000 152.30311 271 ASN A O 1
ATOM 2083 N N . ASP A 1 272 ? -69.40435 29.23580 -76.76141 1.000 141.07305 272 ASP A N 1
ATOM 2084 C CA . ASP A 1 272 ? -70.17063 28.01848 -77.01421 1.000 147.28305 272 ASP A CA 1
ATOM 2085 C C . ASP A 1 272 ? -70.98260 27.61885 -75.78672 1.000 157.93305 272 ASP A C 1
ATOM 2086 O O . ASP A 1 272 ? -72.15872 27.24662 -75.90134 1.000 158.72305 272 ASP A O 1
ATOM 2091 N N . GLU A 1 273 ? -70.37097 27.69473 -74.60134 1.000 148.49773 273 GLU A N 1
ATOM 2092 C CA . GLU A 1 273 ? -71.09181 27.35797 -73.37683 1.000 136.20773 273 GLU A CA 1
ATOM 2093 C C . GLU A 1 273 ? -72.27648 28.29148 -73.15864 1.000 147.46773 273 GLU A C 1
ATOM 2094 O O . GLU A 1 273 ? -73.35455 27.85139 -72.74158 1.000 161.78773 273 GLU A O 1
ATOM 2100 N N . GLU A 1 274 ? -72.09727 29.58599 -73.43539 1.000 139.61021 274 GLU A N 1
ATOM 2101 C CA . GLU A 1 274 ? -73.20556 30.52453 -73.27775 1.000 153.47021 274 GLU A CA 1
ATOM 2102 C C . GLU A 1 274 ? -74.28757 30.30726 -74.32898 1.000 152.47021 274 GLU A C 1
ATOM 2103 O O . GLU A 1 274 ? -75.46844 30.55750 -74.06096 1.000 164.72021 274 GLU A O 1
ATOM 2109 N N . ILE A 1 275 ? -73.90833 29.85116 -75.52407 1.000 151.87154 275 ILE A N 1
ATOM 2110 C CA . ILE A 1 275 ? -74.89601 29.56291 -76.55908 1.000 149.66154 275 ILE A CA 1
ATOM 2111 C C . ILE A 1 275 ? -75.71959 28.33655 -76.18504 1.000 151.49154 275 ILE A C 1
ATOM 2112 O O . ILE A 1 275 ? -76.93354 28.29203 -76.42179 1.000 149.91154 275 ILE A O 1
ATOM 2117 N N . LYS A 1 276 ? -75.07839 27.32817 -75.58418 1.000 146.35696 276 LYS A N 1
ATOM 2118 C CA . LYS A 1 276 ? -75.79775 26.11549 -75.19994 1.000 150.63696 276 LYS A CA 1
ATOM 2119 C C . LYS A 1 276 ? -76.93925 26.40988 -74.23279 1.000 160.24696 276 LYS A C 1
ATOM 2120 O O . LYS A 1 276 ? -77.95638 25.70680 -74.24317 1.000 158.85696 276 LYS A O 1
ATOM 2126 N N . LYS A 1 277 ? -76.79660 27.43457 -73.39811 1.000 151.53294 277 LYS A N 1
ATOM 2127 C CA . LYS A 1 277 ? -77.84637 27.80033 -72.45303 1.000 157.92294 277 LYS A CA 1
ATOM 2128 C C . LYS A 1 277 ? -78.89164 28.69314 -73.11457 1.000 172.32294 277 LYS A C 1
ATOM 2129 O O . LYS A 1 277 ? -79.76945 29.23927 -72.44568 1.000 167.70294 277 LYS A O 1
ATOM 2131 N N . ASP A 1 282 ? -77.65356 34.32314 -71.11049 1.000 191.62103 282 ASP A N 1
ATOM 2132 C CA . ASP A 1 282 ? -78.18576 35.68048 -71.11261 1.000 186.44103 282 ASP A CA 1
ATOM 2133 C C . ASP A 1 282 ? -77.55668 36.50101 -72.23648 1.000 182.34103 282 ASP A C 1
ATOM 2134 O O . ASP A 1 282 ? -76.44012 36.21827 -72.67097 1.000 186.99103 282 ASP A O 1
ATOM 2139 N N . ASP A 1 283 ? -78.28310 37.51820 -72.70686 1.000 189.16927 283 ASP A N 1
ATOM 2140 C CA . ASP A 1 283 ? -77.77374 38.34835 -73.79441 1.000 190.83927 283 ASP A CA 1
ATOM 2141 C C . ASP A 1 283 ? -76.59942 39.20482 -73.33531 1.000 169.15927 283 ASP A C 1
ATOM 2142 O O . ASP A 1 283 ? -75.62556 39.38422 -74.07742 1.000 158.03927 283 ASP A O 1
ATOM 2147 N N . GLU A 1 284 ? -76.67080 39.73579 -72.11251 1.000 180.12645 284 GLU A N 1
ATOM 2148 C CA . GLU A 1 284 ? -75.62131 40.62501 -71.62458 1.000 179.73645 284 GLU A CA 1
ATOM 2149 C C . GLU A 1 284 ? -74.29791 39.88652 -71.45877 1.000 173.88645 284 GLU A C 1
ATOM 2150 O O . GLU A 1 284 ? -73.24183 40.39379 -71.85705 1.000 157.64645 284 GLU A O 1
ATOM 2156 N N . SER A 1 285 ? -74.33416 38.68746 -70.87351 1.000 178.22772 285 SER A N 1
ATOM 2157 C CA . SER A 1 285 ? -73.10959 37.91179 -70.70342 1.000 171.43772 285 SER A CA 1
ATOM 2158 C C . SER A 1 285 ? -72.52484 37.50485 -72.05046 1.000 160.16772 285 SER A C 1
ATOM 2159 O O . SER A 1 285 ? -71.29992 37.50597 -72.23232 1.000 156.48772 285 SER A O 1
ATOM 2162 N N . LEU A 1 286 ? -73.38711 37.15853 -73.01007 1.000 164.55406 286 LEU A N 1
ATOM 2163 C CA . LEU A 1 286 ? -72.90785 36.82891 -74.34790 1.000 159.92406 286 LEU A CA 1
ATOM 2164 C C . LEU A 1 286 ? -72.22202 38.02555 -74.99287 1.000 154.89406 286 LEU A C 1
ATOM 2165 O O . LEU A 1 286 ? -71.15432 37.88508 -75.60100 1.000 149.38406 286 LEU A O 1
ATOM 2170 N N . LEU A 1 287 ? -72.81289 39.21568 -74.85760 1.000 158.57414 287 LEU A N 1
ATOM 2171 C CA . LEU A 1 287 ? -72.19064 40.41272 -75.41486 1.000 150.62414 287 LEU A CA 1
ATOM 2172 C C . LEU A 1 287 ? -70.85451 40.70810 -74.74201 1.000 150.41414 287 LEU A C 1
ATOM 2173 O O . LEU A 1 287 ? -69.89014 41.10108 -75.40815 1.000 160.96414 287 LEU A O 1
ATOM 2178 N N . GLU A 1 288 ? -70.77521 40.52039 -73.42213 1.000 150.52607 288 GLU A N 1
ATOM 2179 C CA . GLU A 1 288 ? -69.51582 40.75759 -72.71953 1.000 158.24607 288 GLU A CA 1
ATOM 2180 C C . GLU A 1 288 ? -68.43137 39.79202 -73.18540 1.000 143.45607 288 GLU A C 1
ATOM 2181 O O . GLU A 1 288 ? -67.27734 40.19171 -73.40400 1.000 141.56607 288 GLU A O 1
ATOM 2187 N N . ASP A 1 289 ? -68.78188 38.51322 -73.34069 1.000 149.52833 289 ASP A N 1
ATOM 2188 C CA . ASP A 1 289 ? -67.80568 37.54350 -73.82501 1.000 143.01833 289 ASP A CA 1
ATOM 2189 C C . ASP A 1 289 ? -67.38851 37.84893 -75.25908 1.000 136.53833 289 ASP A C 1
ATOM 2190 O O . ASP A 1 289 ? -66.22262 37.65855 -75.62477 1.000 147.58833 289 ASP A O 1
A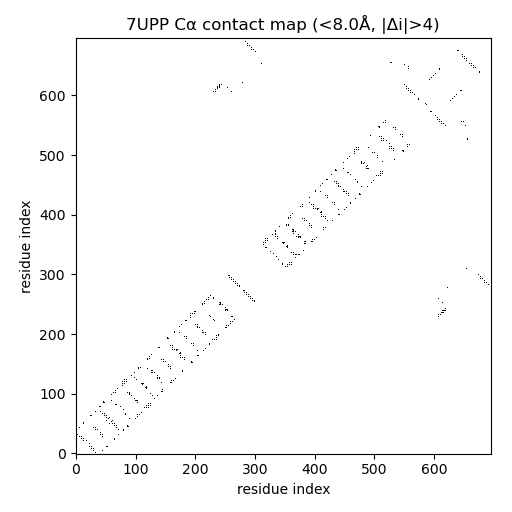TOM 2195 N N . ILE A 1 290 ? -68.32047 38.33703 -76.08184 1.000 138.52347 290 ILE A N 1
ATOM 2196 C CA . ILE A 1 290 ? -67.96784 38.74849 -77.43880 1.000 138.16347 290 ILE A CA 1
ATOM 2197 C C . ILE A 1 290 ? -66.99167 39.91836 -77.40252 1.000 143.36347 290 ILE A C 1
ATOM 2198 O O . ILE A 1 290 ? -66.04085 39.97989 -78.19202 1.000 135.63347 290 ILE A O 1
ATOM 2203 N N . VAL A 1 291 ? -67.20604 40.85867 -76.47997 1.000 136.41017 291 VAL A N 1
ATOM 2204 C CA . VAL A 1 291 ? -66.29967 41.99824 -76.34325 1.000 133.47017 291 VAL A CA 1
ATOM 2205 C C . VAL A 1 291 ? -64.89782 41.52249 -75.97713 1.000 127.57017 291 VAL A C 1
ATOM 2206 O O . VAL A 1 291 ? -63.89605 41.97443 -76.54889 1.000 132.68017 291 VAL A O 1
ATOM 2210 N N . GLU A 1 292 ? -64.80778 40.60425 -75.01172 1.000 124.73363 292 GLU A N 1
ATOM 2211 C CA . GLU A 1 292 ? -63.50042 40.08433 -74.61168 1.000 128.66363 292 GLU A CA 1
ATOM 2212 C C . GLU A 1 292 ? -62.82546 39.33810 -75.75968 1.000 132.23363 292 GLU A C 1
ATOM 2213 O O . GLU A 1 292 ? -61.60973 39.47128 -75.97733 1.000 137.39363 292 GLU A O 1
ATOM 2219 N N . LEU A 1 293 ? -63.60135 38.54502 -76.50364 1.000 123.63926 293 LEU A N 1
ATOM 2220 C CA . LEU A 1 293 ? -63.05529 37.83440 -77.65346 1.000 115.52926 293 LEU A CA 1
ATOM 2221 C C . LEU A 1 293 ? -62.52199 38.80547 -78.69749 1.000 107.45926 293 LEU A C 1
ATOM 2222 O O . LEU A 1 293 ? -61.46249 38.57149 -79.28767 1.000 121.03926 293 LEU A O 1
ATOM 2227 N N . LEU A 1 294 ? -63.23711 39.90777 -78.93167 1.000 114.41360 294 LEU A N 1
ATOM 2228 C CA . LEU A 1 294 ? -62.76995 40.89599 -79.89919 1.000 112.40360 294 LEU A CA 1
ATOM 2229 C C . LEU A 1 294 ? -61.49864 41.58482 -79.41801 1.000 125.08360 294 LEU A C 1
ATOM 2230 O O . LEU A 1 294 ? -60.59376 41.85587 -80.21743 1.000 122.76360 294 LEU A O 1
ATOM 2235 N N . LYS A 1 295 ? -61.41629 41.88311 -78.11814 1.000 119.34774 295 LYS A N 1
ATOM 2236 C CA . LYS A 1 295 ? -60.18269 42.43443 -77.56012 1.000 118.00774 295 LYS A CA 1
ATOM 2237 C C . LYS A 1 295 ? -58.99862 41.51671 -77.84511 1.000 115.75774 295 LYS A C 1
ATOM 2238 O O . LYS A 1 295 ? -57.95942 41.95257 -78.36537 1.000 127.38774 295 LYS A O 1
ATOM 2244 N N . GLU A 1 296 ? -59.14212 40.23276 -77.50801 1.000 101.37076 296 GLU A N 1
ATOM 2245 C CA . GLU A 1 296 ? -58.03724 39.30111 -77.71399 1.000 118.61076 296 GLU A CA 1
ATOM 2246 C C . GLU A 1 296 ? -57.74208 39.08847 -79.19579 1.000 107.36076 296 GLU A C 1
ATOM 2247 O O . GLU A 1 296 ? -56.58528 38.86720 -79.56873 1.000 128.97076 296 GLU A O 1
ATOM 2253 N N . ILE A 1 297 ? -58.76018 39.18083 -80.05306 1.000 108.30476 297 ILE A N 1
ATOM 2254 C CA . ILE A 1 297 ? -58.54803 39.06605 -81.49480 1.000 107.47476 297 ILE A CA 1
ATOM 2255 C C . ILE A 1 297 ? -57.70540 40.23253 -82.00280 1.000 113.43476 297 ILE A C 1
ATOM 2256 O O . ILE A 1 297 ? -56.77341 40.05574 -82.80316 1.000 108.60476 297 ILE A O 1
ATOM 2261 N N . ILE A 1 298 ? -58.02704 41.44564 -81.54494 1.000 114.60244 298 ILE A N 1
ATOM 2262 C CA . ILE A 1 298 ? -57.24903 42.62116 -81.92770 1.000 112.39244 298 ILE A CA 1
ATOM 2263 C C . ILE A 1 298 ? -55.80802 42.48005 -81.45668 1.000 109.40244 298 ILE A C 1
ATOM 2264 O O . ILE A 1 298 ? -54.86304 42.79175 -82.19497 1.000 118.05244 298 ILE A O 1
ATOM 2269 N N . LYS A 1 299 ? -55.61526 42.00908 -80.22065 1.000 104.98289 299 LYS A N 1
ATOM 2270 C CA . LYS A 1 299 ? -54.25542 41.80066 -79.72667 1.000 110.91289 299 LYS A CA 1
ATOM 2271 C C . LYS A 1 299 ? -53.50770 40.77620 -80.57501 1.000 116.32289 299 LYS A C 1
ATOM 2272 O O . LYS A 1 299 ? -52.32615 40.96474 -80.89426 1.000 110.22289 299 LYS A O 1
ATOM 2278 N N . LEU A 1 300 ? -54.18208 39.68692 -80.95073 1.000 102.46351 300 LEU A N 1
ATOM 2279 C CA . LEU A 1 300 ? -53.54944 38.65574 -81.76689 1.000 85.81351 300 LEU A CA 1
ATOM 2280 C C . LEU A 1 300 ? -53.08471 39.22159 -83.10192 1.000 93.27351 300 LEU A C 1
ATOM 2281 O O . LEU A 1 300 ? -51.94619 38.98793 -83.53136 1.000 104.70351 300 LEU A O 1
ATOM 2286 N N . TRP A 1 301 ? -53.95636 39.97444 -83.77626 1.000 102.92159 301 TRP A N 1
ATOM 2287 C CA . TRP A 1 301 ? -53.56560 40.52210 -85.07164 1.000 93.79159 301 TRP A CA 1
ATOM 2288 C C . TRP A 1 301 ? -52.47042 41.57584 -84.93460 1.000 120.88159 301 TRP A C 1
ATOM 2289 O O . TRP A 1 301 ? -51.59681 41.67506 -85.80623 1.000 110.16159 301 TRP A O 1
ATOM 2300 N N . LYS A 1 302 ? -52.48789 42.35981 -83.85280 1.000 103.57196 302 LYS A N 1
ATOM 2301 C CA . LYS A 1 302 ? -51.41280 43.32124 -83.62813 1.000 102.36196 302 LYS A CA 1
ATOM 2302 C C . LYS A 1 302 ? -50.07371 42.61451 -83.45313 1.000 119.31196 302 LYS A C 1
ATOM 2303 O O . LYS A 1 302 ? -49.05481 43.03885 -84.01817 1.000 135.07196 302 LYS A O 1
ATOM 2309 N N . ILE A 1 303 ? -50.05671 41.52949 -82.67534 1.000 108.89268 303 ILE A N 1
ATOM 2310 C CA . ILE A 1 303 ? -48.81393 40.79126 -82.47205 1.000 94.66268 303 ILE A CA 1
ATOM 2311 C C . ILE A 1 303 ? -48.35383 40.15049 -83.77586 1.000 110.45268 303 ILE A C 1
ATOM 2312 O O . ILE A 1 303 ? -47.15064 40.06622 -84.05116 1.000 112.77268 303 ILE A O 1
ATOM 2317 N N . LEU A 1 304 ? -49.29739 39.69879 -84.60549 1.000 99.73644 304 LEU A N 1
ATOM 2318 C CA . LEU A 1 304 ? -48.91581 39.15436 -85.90594 1.000 110.56644 304 LEU A CA 1
ATOM 2319 C C . LEU A 1 304 ? -48.28244 40.22349 -86.79005 1.000 114.37644 304 LEU A C 1
ATOM 2320 O O . LEU A 1 304 ? -47.29623 39.95798 -87.48961 1.000 118.78644 304 LEU A O 1
ATOM 2325 N N . VAL A 1 305 ? -48.83613 41.43904 -86.77368 1.000 113.39259 305 VAL A N 1
ATOM 2326 C CA . VAL A 1 305 ? -48.23971 42.53339 -87.53900 1.000 113.21259 305 VAL A CA 1
ATOM 2327 C C . VAL A 1 305 ? -46.82415 42.81730 -87.05119 1.000 122.89259 305 VAL A C 1
ATOM 2328 O O . VAL A 1 305 ? -45.89759 43.01245 -87.85325 1.000 134.73259 305 VAL A O 1
ATOM 2332 N N . GLU A 1 306 ? -46.63378 42.84587 -85.72946 1.000 111.47486 306 GLU A N 1
ATOM 2333 C CA . GLU A 1 306 ? -45.30093 43.09249 -85.18533 1.000 120.32486 306 GLU A CA 1
ATOM 2334 C C . GLU A 1 306 ? -44.32441 41.99249 -85.59128 1.000 117.42486 306 GLU A C 1
ATOM 2335 O O . GLU A 1 306 ? -43.16620 42.27102 -85.93000 1.000 118.97486 306 GLU A O 1
ATOM 2341 N N . VAL A 1 307 ? -44.77528 40.73554 -85.56266 1.000 108.27936 307 VAL A N 1
ATOM 2342 C CA . VAL A 1 307 ? -43.92142 39.62346 -85.97461 1.000 114.97936 307 VAL A CA 1
ATOM 2343 C C . VAL A 1 307 ? -43.53472 39.76447 -87.44124 1.000 106.53936 307 VAL A C 1
ATOM 2344 O O . VAL A 1 307 ? -42.37742 39.53725 -87.82033 1.000 111.43936 307 VAL A O 1
ATOM 2348 N N . SER A 1 308 ? -44.49501 40.14611 -88.28763 1.000 118.59267 308 SER A N 1
ATOM 2349 C CA . SER A 1 308 ? -44.19792 40.34758 -89.70265 1.000 107.39267 308 SER A CA 1
ATOM 2350 C C . SER A 1 308 ? -43.15689 41.44290 -89.89758 1.000 115.86267 308 SER A C 1
ATOM 2351 O O . SER A 1 308 ? -42.23376 41.29666 -90.70885 1.000 115.88267 308 SER A O 1
ATOM 2354 N N . ASP A 1 309 ? -43.28609 42.54653 -89.15643 1.000 114.69159 309 ASP A N 1
ATOM 2355 C CA . ASP A 1 309 ? -42.31529 43.63231 -89.27824 1.000 119.03159 309 ASP A CA 1
ATOM 2356 C C . ASP A 1 309 ? -40.92316 43.18555 -88.84170 1.000 111.60159 309 ASP A C 1
ATOM 2357 O O . ASP A 1 309 ? -39.92287 43.49595 -89.50524 1.000 125.56159 309 ASP A O 1
ATOM 2362 N N . VAL A 1 310 ? -40.83777 42.45375 -87.72736 1.000 110.08900 310 VAL A N 1
ATOM 2363 C CA . VAL A 1 310 ? -39.53493 42.00222 -87.24230 1.000 123.64900 310 VAL A CA 1
ATOM 2364 C C . VAL A 1 310 ? -38.90295 41.03214 -88.23363 1.000 116.84900 310 VAL A C 1
ATOM 2365 O O . VAL A 1 310 ? -37.68950 41.06606 -88.47288 1.000 126.29900 310 VAL A O 1
ATOM 2369 N N . MET A 1 311 ? -39.71288 40.16312 -88.84031 1.000 110.98866 311 MET A N 1
ATOM 2370 C CA . MET A 1 311 ? -39.17002 39.23346 -89.82585 1.000 108.46866 311 MET A CA 1
ATOM 2371 C C . MET A 1 311 ? -38.70760 39.96189 -91.08138 1.000 112.65866 311 MET A C 1
ATOM 2372 O O . MET A 1 311 ? -37.69081 39.59104 -91.68053 1.000 121.02866 311 MET A O 1
ATOM 2377 N N . LEU A 1 312 ? -39.44401 40.99490 -91.50001 1.000 119.22246 312 LEU A N 1
ATOM 2378 C CA . LEU A 1 312 ? -38.98948 41.81450 -92.61888 1.000 121.91246 312 LEU A CA 1
ATOM 2379 C C . LEU A 1 312 ? -37.65112 42.46911 -92.30998 1.000 136.50246 312 LEU A C 1
ATOM 2380 O O . LEU A 1 312 ? -36.77010 42.53891 -93.17548 1.000 133.51246 312 LEU A O 1
ATOM 2385 N N . LYS A 1 313 ? -37.48300 42.96078 -91.08066 1.000 113.16735 313 LYS A N 1
ATOM 2386 C CA . LYS A 1 313 ? -36.19964 43.54091 -90.69800 1.000 125.64735 313 LYS A CA 1
ATOM 2387 C C . LYS A 1 313 ? -35.09815 42.48624 -90.68575 1.000 122.83735 313 LYS A C 1
ATOM 2388 O O . LYS A 1 313 ? -33.95104 42.77589 -91.04502 1.000 137.67735 313 LYS A O 1
ATOM 2394 N N . LEU A 1 314 ? -35.42884 41.25572 -90.28239 1.000 116.27804 314 LEU A N 1
ATOM 2395 C CA . LEU A 1 314 ? -34.42588 40.19378 -90.24247 1.000 126.72804 314 LEU A CA 1
ATOM 2396 C C . LEU A 1 314 ? -34.01524 39.73720 -91.63810 1.000 117.98804 314 LEU A C 1
ATOM 2397 O O . LEU A 1 314 ? -32.85672 39.36110 -91.84790 1.000 132.75804 314 LEU A O 1
ATOM 2402 N N . ILE A 1 315 ? -34.94048 39.74998 -92.59887 1.000 124.93199 315 ILE A N 1
ATOM 2403 C CA . ILE A 1 315 ? -34.61563 39.24008 -93.92803 1.000 125.80199 315 ILE A CA 1
ATOM 2404 C C . ILE A 1 315 ? -33.94356 40.31262 -94.78073 1.000 130.16199 315 ILE A C 1
ATOM 2405 O O . ILE A 1 315 ? -33.04578 40.00573 -95.57353 1.000 149.08199 315 ILE A O 1
ATOM 2410 N N . SER A 1 316 ? -34.33911 41.57300 -94.62725 1.000 129.67834 316 SER A N 1
ATOM 2411 C CA . SER A 1 316 ? -33.77168 42.66317 -95.42000 1.000 148.29834 316 SER A CA 1
ATOM 2412 C C . SER A 1 316 ? -32.26969 42.82223 -95.19388 1.000 155.47834 316 SER A C 1
ATOM 2413 O O . SER A 1 316 ? -31.58868 43.51202 -95.95334 1.000 168.56834 316 SER A O 1
ATOM 2417 N N . SER B 2 1 ? -63.85187 -11.56489 -131.93016 1.000 139.38538 1 SER B N 1
ATOM 2418 C CA . SER B 2 1 ? -63.47856 -11.02061 -133.23007 1.000 139.38538 1 SER B CA 1
ATOM 2419 C C . SER B 2 1 ? -61.98802 -10.70328 -133.27980 1.000 139.38538 1 SER B C 1
ATOM 2420 O O . SER B 2 1 ? -61.38444 -10.68517 -134.35267 1.000 139.38538 1 SER B O 1
ATOM 2423 N N . GLU B 2 2 ? -61.39926 -10.44913 -132.10834 1.000 135.83951 2 GLU B N 1
ATOM 2424 C CA . GLU B 2 2 ? -59.96547 -10.18255 -132.04695 1.000 135.83951 2 GLU B CA 1
ATOM 2425 C C . GLU B 2 2 ? -59.16112 -11.40801 -132.46248 1.000 135.83951 2 GLU B C 1
ATOM 2426 O O . GLU B 2 2 ? -58.14210 -11.28614 -133.15455 1.000 135.83951 2 GLU B O 1
ATOM 2432 N N . LYS B 2 3 ? -59.60310 -12.59924 -132.04748 1.000 131.98634 3 LYS B N 1
ATOM 2433 C CA . LYS B 2 3 ? -58.95809 -13.82573 -132.50464 1.000 131.98634 3 LYS B CA 1
ATOM 2434 C C . LYS B 2 3 ? -59.03084 -13.94702 -134.02005 1.000 131.98634 3 LYS B C 1
ATOM 2435 O O . LYS B 2 3 ? -58.07231 -14.39189 -134.66273 1.000 131.98634 3 LYS B O 1
ATOM 2441 N N . GLU B 2 4 ? -60.16165 -13.55000 -134.60868 1.000 136.98367 4 GLU B N 1
ATOM 2442 C CA . GLU B 2 4 ? -60.29045 -13.58437 -136.06103 1.000 136.98367 4 GLU B CA 1
ATOM 2443 C C . GLU B 2 4 ? -59.28788 -12.64786 -136.72239 1.000 136.98367 4 GLU B C 1
ATOM 2444 O O . GLU B 2 4 ? -58.65178 -13.01227 -137.71780 1.000 136.98367 4 GLU B O 1
ATOM 2446 N N . LYS B 2 5 ? -59.12369 -11.43998 -136.17528 1.000 131.72904 5 LYS B N 1
ATOM 2447 C CA . LYS B 2 5 ? -58.15435 -10.50092 -136.73223 1.000 131.72904 5 LYS B CA 1
ATOM 2448 C C . LYS B 2 5 ? -56.73641 -11.04705 -136.62649 1.000 131.72904 5 LYS B C 1
ATOM 2449 O O . LYS B 2 5 ? -55.94970 -10.95149 -137.57866 1.000 131.72904 5 LYS B O 1
ATOM 2455 N N . VAL B 2 6 ? -56.39293 -11.62517 -135.47307 1.000 135.53729 6 VAL B N 1
ATOM 2456 C CA . VAL B 2 6 ? -55.04432 -12.14975 -135.28195 1.000 135.53729 6 VAL B CA 1
ATOM 2457 C C . VAL B 2 6 ? -54.77538 -13.29572 -136.24811 1.000 135.53729 6 VAL B C 1
ATOM 2458 O O . VAL B 2 6 ? -53.72054 -13.34654 -136.89185 1.000 135.53729 6 VAL B O 1
ATOM 2462 N N . GLU B 2 7 ? -55.73142 -14.21708 -136.38881 1.000 130.49904 7 GLU B N 1
ATOM 2463 C CA . GLU B 2 7 ? -55.53015 -15.34968 -137.28520 1.000 130.49904 7 GLU B CA 1
ATOM 2464 C C . GLU B 2 7 ? -55.49161 -14.91514 -138.74633 1.000 130.49904 7 GLU B C 1
ATOM 2465 O O . GLU B 2 7 ? -54.73341 -15.48554 -139.54145 1.000 130.49904 7 GLU B O 1
ATOM 2471 N N . GLU B 2 8 ? -56.28287 -13.90563 -139.11858 1.000 134.87324 8 GLU B N 1
ATOM 2472 C CA . GLU B 2 8 ? -56.22613 -13.39667 -140.48300 1.000 134.87324 8 GLU B CA 1
ATOM 2473 C C . GLU B 2 8 ? -54.87627 -12.75802 -140.77342 1.000 134.87324 8 GLU B C 1
ATOM 2474 O O . GLU B 2 8 ? -54.29457 -12.98990 -141.83909 1.000 134.87324 8 GLU B O 1
ATOM 2476 N N . LEU B 2 9 ? -54.36626 -11.94279 -139.84552 1.000 133.05821 9 LEU B N 1
ATOM 2477 C CA . LEU B 2 9 ? -53.03298 -11.37921 -140.02784 1.000 133.05821 9 LEU B CA 1
ATOM 2478 C C . LEU B 2 9 ? -51.97861 -12.47686 -140.08919 1.000 133.05821 9 LEU B C 1
ATOM 2479 O O . LEU B 2 9 ? -51.00601 -12.37009 -140.84345 1.000 133.05821 9 LEU B O 1
ATOM 2484 N N . ALA B 2 10 ? -52.16260 -13.54688 -139.31227 1.000 140.92420 10 ALA B N 1
ATOM 2485 C CA . ALA B 2 10 ? -51.21864 -14.65963 -139.33842 1.000 140.92420 10 ALA B CA 1
ATOM 2486 C C . ALA B 2 10 ? -51.19963 -15.32798 -140.70650 1.000 140.92420 10 ALA B C 1
ATOM 2487 O O . ALA B 2 10 ? -50.13156 -15.63178 -141.25027 1.000 140.92420 10 ALA B O 1
ATOM 2489 N N . GLN B 2 11 ? -52.38057 -15.56013 -141.28277 1.000 139.03621 11 GLN B N 1
ATOM 2490 C CA . GLN B 2 11 ? -52.44001 -16.16970 -142.60908 1.000 139.03621 11 GLN B CA 1
ATOM 2491 C C . GLN B 2 11 ? -51.87711 -15.23449 -143.67545 1.000 139.03621 11 GLN B C 1
ATOM 2492 O O . GLN B 2 11 ? -51.18911 -15.68152 -144.60351 1.000 139.03621 11 GLN B O 1
ATOM 2498 N N . ARG B 2 12 ? -52.14660 -13.93147 -143.55380 1.000 142.24095 12 ARG B N 1
ATOM 2499 C CA . ARG B 2 12 ? -51.58836 -12.97183 -144.50214 1.000 142.24095 12 ARG B CA 1
ATOM 2500 C C . ARG B 2 12 ? -50.06663 -12.95131 -144.43318 1.000 142.24095 12 ARG B C 1
ATOM 2501 O O . ARG B 2 12 ? -49.39111 -12.87427 -145.46590 1.000 142.24095 12 ARG B O 1
ATOM 2509 N N . ILE B 2 13 ? -49.50934 -13.02139 -143.22266 1.000 146.57088 13 ILE B N 1
ATOM 2510 C CA . ILE B 2 13 ? -48.05860 -13.04627 -143.06778 1.000 146.57088 13 ILE B CA 1
ATOM 2511 C C . ILE B 2 13 ? -47.48509 -14.34595 -143.61771 1.000 146.57088 13 ILE B C 1
ATOM 2512 O O . ILE B 2 13 ? -46.42793 -14.35103 -144.26091 1.000 146.57088 13 ILE B O 1
ATOM 2517 N N . ARG B 2 14 ? -48.17278 -15.46624 -143.38119 1.000 143.90961 14 ARG B N 1
ATOM 2518 C CA . ARG B 2 14 ? -47.71078 -16.74272 -143.91579 1.000 143.90961 14 ARG B CA 1
ATOM 2519 C C . ARG B 2 14 ? -47.69361 -16.72562 -145.43834 1.000 143.90961 14 ARG B C 1
ATOM 2520 O O . ARG B 2 14 ? -46.80770 -17.31937 -146.06469 1.000 143.90961 14 ARG B O 1
ATOM 2522 N N . GLU B 2 15 ? -48.66666 -16.05128 -146.05250 1.000 141.25134 15 GLU B N 1
ATOM 2523 C CA . GLU B 2 15 ? -48.67666 -15.92732 -147.50470 1.000 141.25134 15 GLU B CA 1
ATOM 2524 C C . GLU B 2 15 ? -47.70234 -14.86842 -148.00431 1.000 141.25134 15 GLU B C 1
ATOM 2525 O O . GLU B 2 15 ? -47.33296 -14.88768 -149.18375 1.000 141.25134 15 GLU B O 1
ATOM 2531 N N . GLN B 2 16 ? -47.27851 -13.95155 -147.13309 1.000 156.64800 16 GLN B N 1
ATOM 2532 C CA . GLN B 2 16 ? -46.38236 -12.87604 -147.54670 1.000 156.64800 16 GLN B CA 1
ATOM 2533 C C . GLN B 2 16 ? -44.95906 -13.38475 -147.74542 1.000 156.64800 16 GLN B C 1
ATOM 2534 O O . GLN B 2 16 ? -44.40468 -13.30226 -148.84797 1.000 156.64800 16 GLN B O 1
ATOM 2540 N N . LEU B 2 17 ? -44.34421 -13.90470 -146.68307 1.000 165.51065 17 LEU B N 1
ATOM 2541 C CA . LEU B 2 17 ? -42.97220 -14.40740 -146.74316 1.000 165.51065 17 LEU B CA 1
ATOM 2542 C C . LEU B 2 17 ? -42.89021 -15.74805 -146.03190 1.000 165.51065 17 LEU B C 1
ATOM 2543 O O . LEU B 2 17 ? -42.61163 -15.81442 -144.82677 1.000 165.51065 17 LEU B O 1
ATOM 2548 N N . PRO B 2 18 ? -43.11811 -16.84374 -146.74662 1.000 172.26971 18 PRO B N 1
ATOM 2549 C CA . PRO B 2 18 ? -43.03298 -18.16837 -146.12817 1.000 172.26971 18 PRO B CA 1
ATOM 2550 C C . PRO B 2 18 ? -41.58991 -18.61576 -145.93173 1.000 172.26971 18 PRO B C 1
ATOM 2551 O O . PRO B 2 18 ? -40.65967 -18.12152 -146.57143 1.000 172.26971 18 PRO B O 1
ATOM 2555 N N . ASP B 2 19 ? -41.42421 -19.56930 -145.01030 1.000 177.64057 19 ASP B N 1
ATOM 2556 C CA . ASP B 2 19 ? -40.13364 -20.21116 -144.73860 1.000 177.64057 19 ASP B CA 1
ATOM 2557 C C . ASP B 2 19 ? -39.07499 -19.20308 -144.29226 1.000 177.64057 19 ASP B C 1
ATOM 2558 O O . ASP B 2 19 ? -37.92164 -19.25401 -144.72494 1.000 177.64057 19 ASP B O 1
ATOM 2560 N N . THR B 2 20 ? -39.46588 -18.28069 -143.41588 1.000 175.17501 20 THR B N 1
ATOM 2561 C CA . THR B 2 20 ? -38.54116 -17.32572 -142.82412 1.000 175.17501 20 THR B CA 1
ATOM 2562 C C . THR B 2 20 ? -38.65862 -17.38526 -141.30794 1.000 175.17501 20 THR B C 1
ATOM 2563 O O . THR B 2 20 ? -39.62003 -17.92929 -140.75863 1.000 175.17501 20 THR B O 1
ATOM 2567 N N . GLU B 2 21 ? -37.65683 -16.81755 -140.63242 1.000 173.10838 21 GLU B N 1
ATOM 2568 C CA . GLU B 2 21 ? -37.68317 -16.78079 -139.17390 1.000 173.10838 21 GLU B CA 1
ATOM 2569 C C . GLU B 2 21 ? -38.83524 -15.92259 -138.66910 1.000 173.10838 21 GLU B C 1
ATOM 2570 O O . GLU B 2 21 ? -39.51179 -16.28404 -137.69722 1.000 173.10838 21 GLU B O 1
ATOM 2576 N N . LEU B 2 22 ? -39.07778 -14.78307 -139.32202 1.000 167.15520 22 LEU B N 1
ATOM 2577 C CA . LEU B 2 22 ? -40.18854 -13.92877 -138.91915 1.000 167.15520 22 LEU B CA 1
ATOM 2578 C C . LEU B 2 22 ? -41.52326 -14.62827 -139.12698 1.000 167.15520 22 LEU B C 1
ATOM 2579 O O . LEU B 2 22 ? -42.44204 -14.47121 -138.31854 1.000 167.15520 22 LEU B O 1
ATOM 2584 N N . ALA B 2 23 ? -41.64601 -15.41650 -140.19671 1.000 161.41518 23 ALA B N 1
ATOM 2585 C CA . ALA B 2 23 ? -42.88919 -16.14165 -140.43959 1.000 161.41518 23 ALA B CA 1
ATOM 2586 C C . ALA B 2 23 ? -43.14946 -17.16830 -139.34464 1.000 161.41518 23 ALA B C 1
ATOM 2587 O O . ALA B 2 23 ? -44.26746 -17.26712 -138.82547 1.000 161.41518 23 ALA B O 1
ATOM 2589 N N . ARG B 2 24 ? -42.12469 -17.94358 -138.98160 1.000 163.36991 24 ARG B N 1
ATOM 2590 C CA . ARG B 2 24 ? -42.28142 -18.93335 -137.92077 1.000 163.36991 24 ARG B CA 1
ATOM 2591 C C . ARG B 2 24 ? -42.60125 -18.26804 -136.58713 1.000 163.36991 24 ARG B C 1
ATOM 2592 O O . ARG B 2 24 ? -43.47396 -18.73600 -135.84271 1.000 163.36991 24 ARG B O 1
ATOM 2600 N N . GLU B 2 25 ? -41.90635 -17.17200 -136.26823 1.000 161.87762 25 GLU B N 1
ATOM 2601 C CA . GLU B 2 25 ? -42.17089 -16.47569 -135.01314 1.000 161.87762 25 GLU B CA 1
ATOM 2602 C C . GLU B 2 25 ? -43.57942 -15.89490 -134.99033 1.000 161.87762 25 GLU B C 1
ATOM 2603 O O . GLU B 2 25 ? -44.26672 -15.95646 -133.96448 1.000 161.87762 25 GLU B O 1
ATOM 2609 N N . ALA B 2 26 ? -44.03203 -15.33804 -136.11674 1.000 145.80178 26 ALA B N 1
ATOM 2610 C CA . ALA B 2 26 ? -45.38559 -14.80354 -136.19350 1.000 145.80178 26 ALA B CA 1
ATOM 2611 C C . ALA B 2 26 ? -46.42265 -15.90660 -136.04419 1.000 145.80178 26 ALA B C 1
ATOM 2612 O O . ALA B 2 26 ? -47.44134 -15.71690 -135.37277 1.000 145.80178 26 ALA B O 1
ATOM 2614 N N . GLN B 2 27 ? -46.17962 -17.06839 -136.65561 1.000 152.34735 27 GLN B N 1
ATOM 2615 C CA . GLN B 2 27 ? -47.11359 -18.18048 -136.51523 1.000 152.34735 27 GLN B CA 1
ATOM 2616 C C . GLN B 2 27 ? -47.19324 -18.65016 -135.06822 1.000 152.34735 27 GLN B C 1
ATOM 2617 O O . GLN B 2 27 ? -48.28926 -18.87472 -134.53938 1.000 152.34735 27 GLN B O 1
ATOM 2623 N N . GLU B 2 28 ? -46.04160 -18.79527 -134.40728 1.000 153.46084 28 GLU B N 1
ATOM 2624 C CA . GLU B 2 28 ? -46.04581 -19.23611 -133.01508 1.000 153.46084 28 GLU B CA 1
ATOM 2625 C C . GLU B 2 28 ? -46.72058 -18.20971 -132.11095 1.000 153.46084 28 GLU B C 1
ATOM 2626 O O . GLU B 2 28 ? -47.47991 -18.57307 -131.20212 1.000 153.46084 28 GLU B O 1
ATOM 2632 N N . LEU B 2 29 ? -46.46542 -16.92030 -132.35095 1.000 145.35366 29 LEU B N 1
ATOM 2633 C CA . LEU B 2 29 ? -47.09917 -15.87921 -131.54960 1.000 145.35366 29 LEU B CA 1
ATOM 2634 C C . LEU B 2 29 ? -48.60553 -15.85221 -131.77225 1.000 145.35366 29 LEU B C 1
ATOM 2635 O O . LEU B 2 29 ? -49.37471 -15.66172 -130.82411 1.000 145.35366 29 LEU B O 1
ATOM 2640 N N . ALA B 2 30 ? -49.04721 -16.05226 -133.01582 1.000 147.29238 30 ALA B N 1
ATOM 2641 C CA . ALA B 2 30 ? -50.47754 -16.09239 -133.29422 1.000 147.29238 30 ALA B CA 1
ATOM 2642 C C . ALA B 2 30 ? -51.13278 -17.29664 -132.63349 1.000 147.29238 30 ALA B C 1
ATOM 2643 O O . ALA B 2 30 ? -52.26458 -17.20281 -132.14783 1.000 147.29238 30 ALA B O 1
ATOM 2645 N N . ASP B 2 31 ? -50.43765 -18.43553 -132.60124 1.000 149.90296 31 ASP B N 1
ATOM 2646 C CA . ASP B 2 31 ? -50.96616 -19.59803 -131.89348 1.000 149.90296 31 ASP B CA 1
ATOM 2647 C C . ASP B 2 31 ? -51.10968 -19.30838 -130.40360 1.000 149.90296 31 ASP B C 1
ATOM 2648 O O . ASP B 2 31 ? -52.16286 -19.56481 -129.80316 1.000 149.90296 31 ASP B O 1
ATOM 2653 N N . GLU B 2 32 ? -50.05592 -18.76006 -129.79127 1.000 157.97397 32 GLU B N 1
ATOM 2654 C CA . GLU B 2 32 ? -50.10658 -18.46060 -128.36330 1.000 157.97397 32 GLU B CA 1
ATOM 2655 C C . GLU B 2 32 ? -51.14637 -17.39196 -128.04602 1.000 157.97397 32 GLU B C 1
ATOM 2656 O O . GLU B 2 32 ? -51.68197 -17.36005 -126.93208 1.000 157.97397 32 GLU B O 1
ATOM 2662 N N . ALA B 2 33 ? -51.44418 -16.51123 -129.00366 1.000 151.97819 33 ALA B N 1
ATOM 2663 C CA . ALA B 2 33 ? -52.50054 -15.52557 -128.80294 1.000 151.97819 33 ALA B CA 1
ATOM 2664 C C . ALA B 2 33 ? -53.88063 -16.15710 -128.92456 1.000 151.97819 33 ALA B C 1
ATOM 2665 O O . ALA B 2 33 ? -54.77886 -15.85050 -128.13263 1.000 151.97819 33 ALA B O 1
ATOM 2667 N N . ARG B 2 34 ? -54.06617 -17.03152 -129.91676 1.000 155.64185 34 ARG B N 1
ATOM 2668 C CA . ARG B 2 34 ? -55.32376 -17.75653 -130.05110 1.000 155.64185 34 ARG B CA 1
ATOM 2669 C C . ARG B 2 34 ? -55.62231 -18.58140 -128.80822 1.000 155.64185 34 ARG B C 1
ATOM 2670 O O . ARG B 2 34 ? -56.78806 -18.72124 -128.41941 1.000 155.64185 34 ARG B O 1
ATOM 2678 N N . LYS B 2 35 ? -54.58516 -19.12721 -128.16781 1.000 151.81526 35 LYS B N 1
ATOM 2679 C CA . LYS B 2 35 ? -54.79634 -19.84455 -126.91471 1.000 151.81526 35 LYS B CA 1
ATOM 2680 C C . LYS B 2 35 ? -55.32509 -18.92391 -125.82073 1.000 151.81526 35 LYS B C 1
ATOM 2681 O O . LYS B 2 35 ? -56.03457 -19.37933 -124.91652 1.000 151.81526 35 LYS B O 1
ATOM 2687 N N . SER B 2 36 ? -55.00335 -17.63475 -125.88838 1.000 154.98353 36 SER B N 1
ATOM 2688 C CA . SER B 2 36 ? -55.36600 -16.70094 -124.83263 1.000 154.98353 36 SER B CA 1
ATOM 2689 C C . SER B 2 36 ? -56.78822 -16.18223 -125.01241 1.000 154.98353 36 SER B C 1
ATOM 2690 O O . SER B 2 36 ? -57.31367 -16.10849 -126.12703 1.000 154.98353 36 SER B O 1
ATOM 2693 N N . ASP B 2 37 ? -57.40807 -15.81735 -123.88989 1.000 152.92662 37 ASP B N 1
ATOM 2694 C CA . ASP B 2 37 ? -58.73312 -15.21201 -123.87348 1.000 152.92662 37 ASP B CA 1
ATOM 2695 C C . ASP B 2 37 ? -58.69600 -13.76844 -123.38538 1.000 152.92662 37 ASP B C 1
ATOM 2696 O O . ASP B 2 37 ? -59.75294 -13.15819 -123.19021 1.000 152.92662 37 ASP B O 1
ATOM 2701 N N . ASP B 2 38 ? -57.50460 -13.21123 -123.18352 1.000 144.92840 38 ASP B N 1
ATOM 2702 C CA . ASP B 2 38 ? -57.34560 -11.83940 -122.71829 1.000 144.92840 38 ASP B CA 1
ATOM 2703 C C . ASP B 2 38 ? -57.26560 -10.90973 -123.92349 1.000 144.92840 38 ASP B C 1
ATOM 2704 O O . ASP B 2 38 ? -56.41188 -11.09220 -124.79788 1.000 144.92840 38 ASP B O 1
ATOM 2709 N N . SER B 2 39 ? -58.14778 -9.90714 -123.96014 1.000 141.63194 39 SER B N 1
ATOM 2710 C CA . SER B 2 39 ? -58.22168 -9.02411 -125.12021 1.000 141.63194 39 SER B CA 1
ATOM 2711 C C . SER B 2 39 ? -57.01457 -8.09761 -125.21526 1.000 141.63194 39 SER B C 1
ATOM 2712 O O . SER B 2 39 ? -56.61755 -7.71545 -126.32248 1.000 141.63194 39 SER B O 1
ATOM 2715 N N . GLU B 2 40 ? -56.42103 -7.72176 -124.07932 1.000 139.12638 40 GLU B N 1
ATOM 2716 C CA . GLU B 2 40 ? -55.25265 -6.84643 -124.12026 1.000 139.12638 40 GLU B CA 1
ATOM 2717 C C . GLU B 2 40 ? -54.05788 -7.55029 -124.75455 1.000 139.12638 40 GLU B C 1
ATOM 2718 O O . GLU B 2 40 ? -53.35208 -6.96271 -125.58298 1.000 139.12638 40 GLU B O 1
ATOM 2724 N N . ALA B 2 41 ? -53.81667 -8.81097 -124.38444 1.000 133.05168 41 ALA B N 1
ATOM 2725 C CA . ALA B 2 41 ? -52.76058 -9.57698 -125.03850 1.000 133.05168 41 ALA B CA 1
ATOM 2726 C C . ALA B 2 41 ? -53.06854 -9.79727 -126.51318 1.000 133.05168 41 ALA B C 1
ATOM 2727 O O . ALA B 2 41 ? -52.15082 -9.83930 -127.34366 1.000 133.05168 41 ALA B O 1
ATOM 2729 N N . LEU B 2 42 ? -54.35114 -9.93538 -126.85779 1.000 129.92037 42 LEU B N 1
ATOM 2730 C CA . LEU B 2 42 ? -54.72849 -10.03937 -128.26207 1.000 129.92037 42 LEU B CA 1
ATOM 2731 C C . LEU B 2 42 ? -54.37476 -8.76644 -129.01868 1.000 129.92037 42 LEU B C 1
ATOM 2732 O O . LEU B 2 42 ? -53.89461 -8.82765 -130.15399 1.000 129.92037 42 LEU B O 1
ATOM 2737 N N . LYS B 2 43 ? -54.59126 -7.60198 -128.40153 1.000 119.09519 43 LYS B N 1
ATOM 2738 C CA . LYS B 2 43 ? -54.19171 -6.34927 -129.03797 1.000 119.09519 43 LYS B CA 1
ATOM 2739 C C . LYS B 2 43 ? -52.67467 -6.24543 -129.14698 1.000 119.09519 43 LYS B C 1
ATOM 2740 O O . LYS B 2 43 ? -52.15177 -5.72317 -130.13962 1.000 119.09519 43 LYS B O 1
ATOM 2746 N N . VAL B 2 44 ? -51.95527 -6.73382 -128.13295 1.000 129.28834 44 VAL B N 1
ATOM 2747 C CA . VAL B 2 44 ? -50.49419 -6.77761 -128.19991 1.000 129.28834 44 VAL B CA 1
ATOM 2748 C C . VAL B 2 44 ? -50.04591 -7.56497 -129.42476 1.000 129.28834 44 VAL B C 1
ATOM 2749 O O . VAL B 2 44 ? -49.23676 -7.09272 -130.23438 1.000 129.28834 44 VAL B O 1
ATOM 2753 N N . VAL B 2 45 ? -50.56825 -8.78386 -129.57259 1.000 127.72706 45 VAL B N 1
ATOM 2754 C CA . VAL B 2 45 ? -50.16213 -9.64101 -130.68193 1.000 127.72706 45 VAL B CA 1
ATOM 2755 C C . VAL B 2 45 ? -50.62538 -9.06521 -132.01552 1.000 127.72706 45 VAL B C 1
ATOM 2756 O O . VAL B 2 45 ? -49.93112 -9.19849 -133.03193 1.000 127.72706 45 VAL B O 1
ATOM 2760 N N . TYR B 2 46 ? -51.78896 -8.41134 -132.03979 1.000 133.39809 46 TYR B N 1
ATOM 2761 C CA . TYR B 2 46 ? -52.25658 -7.77162 -133.26385 1.000 133.39809 46 TYR B CA 1
ATOM 2762 C C . TYR B 2 46 ? -51.29982 -6.67148 -133.69972 1.000 133.39809 46 TYR B C 1
ATOM 2763 O O . TYR B 2 46 ? -50.93450 -6.58375 -134.87600 1.000 133.39809 46 TYR B O 1
ATOM 2772 N N . LEU B 2 47 ? -50.88106 -5.81979 -132.75992 1.000 125.79150 47 LEU B N 1
ATOM 2773 C CA . LEU B 2 47 ? -49.92376 -4.77029 -133.09520 1.000 125.79150 47 LEU B CA 1
ATOM 2774 C C . LEU B 2 47 ? -48.58788 -5.36228 -133.52774 1.000 125.79150 47 LEU B C 1
ATOM 2775 O O . LEU B 2 47 ? -47.93959 -4.84534 -134.44584 1.000 125.79150 47 LEU B O 1
ATOM 2780 N N . ALA B 2 48 ? -48.16721 -6.45690 -132.88853 1.000 130.13961 48 ALA B N 1
ATOM 2781 C CA . ALA B 2 48 ? -46.91536 -7.10347 -133.27368 1.000 130.13961 48 ALA B CA 1
ATOM 2782 C C . ALA B 2 48 ? -46.97399 -7.60268 -134.71294 1.000 130.13961 48 ALA B C 1
ATOM 2783 O O . ALA B 2 48 ? -46.07513 -7.32836 -135.51799 1.000 130.13961 48 ALA B O 1
ATOM 2785 N N . LEU B 2 49 ? -48.03272 -8.33955 -135.05559 1.000 130.65382 49 LEU B N 1
ATOM 2786 C CA . LEU B 2 49 ? -48.16814 -8.85073 -136.41536 1.000 130.65382 49 LEU B CA 1
ATOM 2787 C C . LEU B 2 49 ? -48.37149 -7.72492 -137.42141 1.000 130.65382 49 LEU B C 1
ATOM 2788 O O . LEU B 2 49 ? -47.92808 -7.83529 -138.56947 1.000 130.65382 49 LEU B O 1
ATOM 2793 N N . ARG B 2 50 ? -49.02031 -6.63308 -137.01030 1.000 131.74122 50 ARG B N 1
ATOM 2794 C CA . ARG B 2 50 ? -49.18237 -5.48723 -137.89714 1.000 131.74122 50 ARG B CA 1
ATOM 2795 C C . ARG B 2 50 ? -47.84144 -4.83073 -138.19408 1.000 131.74122 50 ARG B C 1
ATOM 2796 O O . ARG B 2 50 ? -47.58719 -4.41238 -139.32829 1.000 131.74122 50 ARG B O 1
ATOM 2804 N N . ILE B 2 51 ? -46.97028 -4.73433 -137.18775 1.000 131.72094 51 ILE B N 1
ATOM 2805 C CA . ILE B 2 51 ? -45.63024 -4.20238 -137.41628 1.000 131.72094 51 ILE B CA 1
ATOM 2806 C C . ILE B 2 51 ? -44.82370 -5.15079 -138.29497 1.000 131.72094 51 ILE B C 1
ATOM 2807 O O . ILE B 2 51 ? -44.04821 -4.71482 -139.15522 1.000 131.72094 51 ILE B O 1
ATOM 2812 N N . VAL B 2 52 ? -44.99449 -6.46006 -138.09693 1.000 135.44696 52 VAL B N 1
ATOM 2813 C CA . VAL B 2 52 ? -44.29772 -7.43568 -138.93416 1.000 135.44696 52 VAL B CA 1
ATOM 2814 C C . VAL B 2 52 ? -44.71079 -7.27370 -140.39247 1.000 135.44696 52 VAL B C 1
ATOM 2815 O O . VAL B 2 52 ? -43.86655 -7.22609 -141.29513 1.000 135.44696 52 VAL B O 1
ATOM 2819 N N . GLN B 2 53 ? -46.01940 -7.18076 -140.64254 1.000 138.59482 53 GLN B N 1
ATOM 2820 C CA . GLN B 2 53 ? -46.50377 -6.94429 -141.99907 1.000 138.59482 53 GLN B CA 1
ATOM 2821 C C . GLN B 2 53 ? -46.06512 -5.57980 -142.51872 1.000 138.59482 53 GLN B C 1
ATOM 2822 O O . GLN B 2 53 ? -45.89898 -5.40163 -143.73050 1.000 138.59482 53 GLN B O 1
ATOM 2828 N N . GLN B 2 54 ? -45.86111 -4.61355 -141.62106 1.000 142.49030 54 GLN B N 1
ATOM 2829 C CA . GLN B 2 54 ? -45.44360 -3.28030 -142.04083 1.000 142.49030 54 GLN B CA 1
ATOM 2830 C C . GLN B 2 54 ? -43.99371 -3.27415 -142.50813 1.000 142.49030 54 GLN B C 1
ATOM 2831 O O . GLN B 2 54 ? -43.67169 -2.67542 -143.54088 1.000 142.49030 54 GLN B O 1
ATOM 2837 N N . LEU B 2 55 ? -43.10568 -3.93116 -141.76277 1.000 153.08290 55 LEU B N 1
ATOM 2838 C CA . LEU B 2 55 ? -41.67592 -3.96941 -142.07006 1.000 153.08290 55 LEU B CA 1
ATOM 2839 C C . LEU B 2 55 ? -41.20596 -5.41726 -142.06106 1.000 153.08290 55 LEU B C 1
ATOM 2840 O O . LEU B 2 55 ? -40.66332 -5.90172 -141.05837 1.000 153.08290 55 LEU B O 1
ATOM 2845 N N . PRO B 2 56 ? -41.40275 -6.14197 -143.16085 1.000 157.57448 56 PRO B N 1
ATOM 2846 C CA . PRO B 2 56 ? -40.93382 -7.53132 -143.21577 1.000 157.57448 56 PRO B CA 1
ATOM 2847 C C . PRO B 2 56 ? -39.41785 -7.60332 -143.31962 1.000 157.57448 56 PRO B C 1
ATOM 2848 O O . PRO B 2 56 ? -38.78062 -6.76662 -143.96481 1.000 157.57448 56 PRO B O 1
ATOM 2852 N N . ASP B 2 57 ? -38.84733 -8.62184 -142.67063 1.000 169.77330 57 ASP B N 1
ATOM 2853 C CA . ASP B 2 57 ? -37.40662 -8.88479 -142.70035 1.000 169.77330 57 ASP B CA 1
ATOM 2854 C C . ASP B 2 57 ? -36.61308 -7.67683 -142.19785 1.000 169.77330 57 ASP B C 1
ATOM 2855 O O . ASP B 2 57 ? -35.66197 -7.21857 -142.83421 1.000 169.77330 57 ASP B O 1
ATOM 2860 N N . THR B 2 58 ? -37.01814 -7.15456 -141.04093 1.000 168.67136 58 THR B N 1
ATOM 2861 C CA . THR B 2 58 ? -36.35104 -6.01970 -140.42007 1.000 168.67136 58 THR B CA 1
ATOM 2862 C C . THR B 2 58 ? -36.05162 -6.33845 -138.96126 1.000 168.67136 58 THR B C 1
ATOM 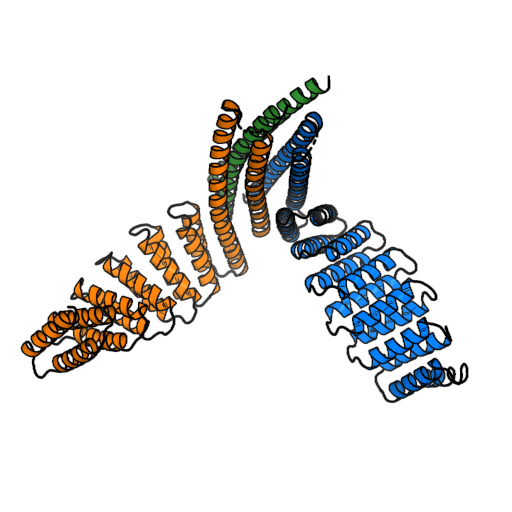2863 O O . THR B 2 58 ? -36.58900 -7.28713 -138.38609 1.000 168.67136 58 THR B O 1
ATOM 2867 N N . GLU B 2 59 ? -35.17844 -5.52559 -138.36285 1.000 165.27208 59 GLU B N 1
ATOM 2868 C CA . GLU B 2 59 ? -34.84561 -5.71232 -136.95380 1.000 165.27208 59 GLU B CA 1
ATOM 2869 C C . GLU B 2 59 ? -35.96261 -5.21801 -136.04258 1.000 165.27208 59 GLU B C 1
ATOM 2870 O O . GLU B 2 59 ? -36.18745 -5.79400 -134.97009 1.000 165.27208 59 GLU B O 1
ATOM 2876 N N . LEU B 2 60 ? -36.67180 -4.16179 -136.45100 1.000 152.06199 60 LEU B N 1
ATOM 2877 C CA . LEU B 2 60 ? -37.75229 -3.62957 -135.62683 1.000 152.06199 60 LEU B CA 1
ATOM 2878 C C . LEU B 2 60 ? -38.88014 -4.64191 -135.47170 1.000 152.06199 60 LEU B C 1
ATOM 2879 O O . LEU B 2 60 ? -39.46341 -4.77063 -134.38964 1.000 152.06199 60 LEU B O 1
ATOM 2884 N N . ALA B 2 61 ? -39.19688 -5.37709 -136.54024 1.000 153.90695 61 ALA B N 1
ATOM 2885 C CA . ALA B 2 61 ? -40.23621 -6.39808 -136.44916 1.000 153.90695 61 ALA B CA 1
ATOM 2886 C C . ALA B 2 61 ? -39.81656 -7.53352 -135.52289 1.000 153.90695 61 ALA B C 1
ATOM 2887 O O . ALA B 2 61 ? -40.64082 -8.06391 -134.76935 1.000 153.90695 61 ALA B O 1
ATOM 2889 N N . ARG B 2 62 ? -38.53841 -7.91849 -135.56278 1.000 153.95253 62 ARG B N 1
ATOM 2890 C CA . ARG B 2 62 ? -38.04549 -8.94839 -134.65300 1.000 153.95253 62 ARG B CA 1
ATOM 2891 C C . ARG B 2 62 ? -38.12247 -8.48395 -133.20351 1.000 153.95253 62 ARG B C 1
ATOM 2892 O O . ARG B 2 62 ? -38.53439 -9.24597 -132.31689 1.000 153.95253 62 ARG B O 1
ATOM 2900 N N . GLU B 2 63 ? -37.72139 -7.23594 -132.94356 1.000 149.83063 63 GLU B N 1
ATOM 2901 C CA . GLU B 2 63 ? -37.84218 -6.68457 -131.59783 1.000 149.83063 63 GLU B CA 1
ATOM 2902 C C . GLU B 2 63 ? -39.29627 -6.65669 -131.14630 1.000 149.83063 63 GLU B C 1
ATOM 2903 O O . GLU B 2 63 ? -39.60293 -6.97863 -129.99226 1.000 149.83063 63 GLU B O 1
ATOM 2909 N N . ALA B 2 64 ? -40.20630 -6.27987 -132.04781 1.000 137.65474 64 ALA B N 1
ATOM 2910 C CA . ALA B 2 64 ? -41.62495 -6.25595 -131.71098 1.000 137.65474 64 ALA B CA 1
ATOM 2911 C C . ALA B 2 64 ? -42.13706 -7.65046 -131.37759 1.000 137.65474 64 ALA B C 1
ATOM 2912 O O . ALA B 2 64 ? -42.89066 -7.82685 -130.41522 1.000 137.65474 64 ALA B O 1
ATOM 2914 N N . LEU B 2 65 ? -41.73260 -8.65504 -132.15808 1.000 144.80790 65 LEU B N 1
ATOM 2915 C CA . LEU B 2 65 ? -42.16749 -10.02439 -131.89590 1.000 144.80790 65 LEU B CA 1
ATOM 2916 C C . LEU B 2 65 ? -41.65609 -10.51602 -130.54712 1.000 144.80790 65 LEU B C 1
ATOM 2917 O O . LEU B 2 65 ? -42.40470 -11.11812 -129.76645 1.000 144.80790 65 LEU B O 1
ATOM 2922 N N . GLU B 2 66 ? -40.37627 -10.26871 -130.25546 1.000 147.56047 66 GLU B N 1
ATOM 2923 C CA . GLU B 2 66 ? -39.81464 -10.72130 -128.98556 1.000 147.56047 66 GLU B CA 1
ATOM 2924 C C . GLU B 2 66 ? -40.47651 -10.01573 -127.80645 1.000 147.56047 66 GLU B C 1
ATOM 2925 O O . GLU B 2 66 ? -40.80460 -10.65102 -126.79366 1.000 147.56047 66 GLU B O 1
ATOM 2931 N N . LEU B 2 67 ? -40.69165 -8.70186 -127.92381 1.000 140.14098 67 LEU B N 1
ATOM 2932 C CA . LEU B 2 67 ? -41.35041 -7.95979 -126.85525 1.000 140.14098 67 LEU B CA 1
ATOM 2933 C C . LEU B 2 67 ? -42.78732 -8.42692 -126.66450 1.000 140.14098 67 LEU B C 1
ATOM 2934 O O . LEU B 2 67 ? -43.26948 -8.52171 -125.53122 1.000 140.14098 67 LEU B O 1
ATOM 2939 N N . ALA B 2 68 ? -43.48319 -8.74256 -127.76007 1.000 140.72651 68 ALA B N 1
ATOM 2940 C CA . ALA B 2 68 ? -44.85576 -9.22189 -127.65018 1.000 140.72651 68 ALA B CA 1
ATOM 2941 C C . ALA B 2 68 ? -44.91041 -10.59151 -126.98945 1.000 140.72651 68 ALA B C 1
ATOM 2942 O O . ALA B 2 68 ? -45.80668 -10.85980 -126.18280 1.000 140.72651 68 ALA B O 1
ATOM 2944 N N . LYS B 2 69 ? -43.96247 -11.47159 -127.31737 1.000 142.69080 69 LYS B N 1
ATOM 2945 C CA . LYS B 2 69 ? -43.90468 -12.77023 -126.65311 1.000 142.69080 69 LYS B CA 1
ATOM 2946 C C . LYS B 2 69 ? -43.65434 -12.60441 -125.15817 1.000 142.69080 69 LYS B C 1
ATOM 2947 O O . LYS B 2 69 ? -44.33833 -13.21700 -124.32582 1.000 142.69080 69 LYS B O 1
ATOM 2953 N N . GLU B 2 70 ? -42.68181 -11.76120 -124.79740 1.000 151.05396 70 GLU B N 1
ATOM 2954 C CA . GLU B 2 70 ? -42.37861 -11.55671 -123.38434 1.000 151.05396 70 GLU B CA 1
ATOM 2955 C C . GLU B 2 70 ? -43.52492 -10.86667 -122.65204 1.000 151.05396 70 GLU B C 1
ATOM 2956 O O . GLU B 2 70 ? -43.68308 -11.05136 -121.43965 1.000 151.05396 70 GLU B O 1
ATOM 2962 N N . ALA B 2 71 ? -44.33187 -10.07610 -123.36309 1.000 147.52174 71 ALA B N 1
ATOM 2963 C CA . ALA B 2 71 ? -45.50186 -9.45792 -122.74994 1.000 147.52174 71 ALA B CA 1
ATOM 2964 C C . ALA B 2 71 ? -46.62806 -10.46546 -122.55910 1.000 147.52174 71 ALA B C 1
ATOM 2965 O O . ALA B 2 71 ? -47.33408 -10.42734 -121.54516 1.000 147.52174 71 ALA B O 1
ATOM 2967 N N . VAL B 2 72 ? -46.81728 -11.36200 -123.52983 1.000 150.64178 72 VAL B N 1
ATOM 2968 C CA . VAL B 2 72 ? -47.78835 -12.44053 -123.37231 1.000 150.64178 72 VAL B CA 1
ATOM 2969 C C . VAL B 2 72 ? -47.40713 -13.32132 -122.19023 1.000 150.64178 72 VAL B C 1
ATOM 2970 O O . VAL B 2 72 ? -48.27372 -13.81308 -121.45624 1.000 150.64178 72 VAL B O 1
ATOM 2974 N N . LYS B 2 73 ? -46.10371 -13.52160 -121.97659 1.000 149.45077 73 LYS B N 1
ATOM 2975 C CA . LYS B 2 73 ? -45.66430 -14.29771 -120.82016 1.000 149.45077 73 LYS B CA 1
ATOM 2976 C C . LYS B 2 73 ? -46.04491 -13.61201 -119.51152 1.000 149.45077 73 LYS B C 1
ATOM 2977 O O . LYS B 2 73 ? -46.39088 -14.28038 -118.52959 1.000 149.45077 73 LYS B O 1
ATOM 2983 N N . SER B 2 74 ? -45.99989 -12.28248 -119.48244 1.000 151.05321 74 SER B N 1
ATOM 2984 C CA . SER B 2 74 ? -46.30217 -11.53483 -118.27026 1.000 151.05321 74 SER B CA 1
ATOM 2985 C C . SER B 2 74 ? -47.80321 -11.50736 -118.00294 1.000 151.05321 74 SER B C 1
ATOM 2986 O O . SER B 2 74 ? -48.61343 -11.40102 -118.92783 1.000 151.05321 74 SER B O 1
ATOM 2989 N N . THR B 2 75 ? -48.17012 -11.60107 -116.72366 1.000 156.33984 75 THR B N 1
ATOM 2990 C CA . THR B 2 75 ? -49.56664 -11.54746 -116.30890 1.000 156.33984 75 THR B CA 1
ATOM 2991 C C . THR B 2 75 ? -50.01115 -10.15280 -115.88662 1.000 156.33984 75 THR B C 1
ATOM 2992 O O . THR B 2 75 ? -51.21047 -9.93836 -115.67788 1.000 156.33984 75 THR B O 1
ATOM 2996 N N . ASP B 2 76 ? -49.08338 -9.20773 -115.75699 1.000 153.01460 76 ASP B N 1
ATOM 2997 C CA . ASP B 2 76 ? -49.42234 -7.85823 -115.32824 1.000 153.01460 76 ASP B CA 1
ATOM 2998 C C . ASP B 2 76 ? -50.05900 -7.08837 -116.47911 1.000 153.01460 76 ASP B C 1
ATOM 2999 O O . ASP B 2 76 ? -49.53348 -7.07572 -117.59659 1.000 153.01460 76 ASP B O 1
ATOM 3004 N N . SER B 2 77 ? -51.19579 -6.44534 -116.20118 1.000 154.24947 77 SER B N 1
ATOM 3005 C CA . SER B 2 77 ? -51.89060 -5.68694 -117.23624 1.000 154.24947 77 SER B CA 1
ATOM 3006 C C . SER B 2 77 ? -51.14357 -4.40953 -117.59776 1.000 154.24947 77 SER B C 1
ATOM 3007 O O . SER B 2 77 ? -51.24015 -3.93643 -118.73728 1.000 154.24947 77 SER B O 1
ATOM 3010 N N . GLU B 2 78 ? -50.39835 -3.83819 -116.64903 1.000 150.96837 78 GLU B N 1
ATOM 3011 C CA . GLU B 2 78 ? -49.65966 -2.61306 -116.93428 1.000 150.96837 78 GLU B CA 1
ATOM 3012 C C . GLU B 2 78 ? -48.54590 -2.86592 -117.94205 1.000 150.96837 78 GLU B C 1
ATOM 3013 O O . GLU B 2 78 ? -48.29096 -2.02877 -118.81483 1.000 150.96837 78 GLU B O 1
ATOM 3019 N N . ALA B 2 79 ? -47.87780 -4.01823 -117.84549 1.000 146.29897 79 ALA B N 1
ATOM 3020 C CA . ALA B 2 79 ? -46.88536 -4.37761 -118.85321 1.000 146.29897 79 ALA B CA 1
ATOM 3021 C C . ALA B 2 79 ? -47.53618 -4.56173 -120.21814 1.000 146.29897 79 ALA B C 1
ATOM 3022 O O . ALA B 2 79 ? -46.96123 -4.18317 -121.24716 1.000 146.29897 79 ALA B O 1
ATOM 3024 N N . LEU B 2 80 ? -48.74030 -5.13933 -120.24438 1.000 146.48347 80 LEU B N 1
ATOM 3025 C CA . LEU B 2 80 ? -49.47620 -5.27479 -121.49709 1.000 146.48347 80 LEU B CA 1
ATOM 3026 C C . LEU B 2 80 ? -49.75394 -3.91082 -122.11372 1.000 146.48347 80 LEU B C 1
ATOM 3027 O O . LEU B 2 80 ? -49.55855 -3.70883 -123.31757 1.000 146.48347 80 LEU B O 1
ATOM 3032 N N . LYS B 2 81 ? -50.21009 -2.95792 -121.29637 1.000 140.58733 81 LYS B N 1
ATOM 3033 C CA . LYS B 2 81 ? -50.48461 -1.61784 -121.80662 1.000 140.58733 81 LYS B CA 1
ATOM 3034 C C . LYS B 2 81 ? -49.20815 -0.93486 -122.28487 1.000 140.58733 81 LYS B C 1
ATOM 3035 O O . LYS B 2 81 ? -49.21496 -0.23396 -123.30410 1.000 140.58733 81 LYS B O 1
ATOM 3041 N N . VAL B 2 82 ? -48.10099 -1.13182 -121.56486 1.000 137.50464 82 VAL B N 1
ATOM 3042 C CA . VAL B 2 82 ? -46.83302 -0.52204 -121.96196 1.000 137.50464 82 VAL B CA 1
ATOM 3043 C C . VAL B 2 82 ? -46.38430 -1.06112 -123.31505 1.000 137.50464 82 VAL B C 1
ATOM 3044 O O . VAL B 2 82 ? -45.96239 -0.30304 -124.19715 1.000 137.50464 82 VAL B O 1
ATOM 3048 N N . VAL B 2 83 ? -46.47298 -2.37996 -123.50171 1.000 135.60683 83 VAL B N 1
ATOM 3049 C CA . VAL B 2 83 ? -46.06156 -2.97096 -124.77236 1.000 135.60683 83 VAL B CA 1
ATOM 3050 C C . VAL B 2 83 ? -46.99845 -2.53792 -125.89460 1.000 135.60683 83 VAL B C 1
ATOM 3051 O O . VAL B 2 83 ? -46.55829 -2.27825 -127.02310 1.000 135.60683 83 VAL B O 1
ATOM 3055 N N . GLU B 2 84 ? -48.30081 -2.45132 -125.60677 1.000 130.18875 84 GLU B N 1
ATOM 3056 C CA . GLU B 2 84 ? -49.24780 -1.92910 -126.58683 1.000 130.18875 84 GLU B CA 1
ATOM 3057 C C . GLU B 2 84 ? -48.85200 -0.53078 -127.03535 1.000 130.18875 84 GLU B C 1
ATOM 3058 O O . GLU B 2 84 ? -48.79901 -0.24270 -128.23563 1.000 130.18875 84 GLU B O 1
ATOM 3064 N N . LEU B 2 85 ? -48.56706 0.35282 -126.07687 1.000 128.61198 85 LEU B N 1
ATOM 3065 C CA . LEU B 2 85 ? -48.20996 1.72510 -126.41745 1.000 128.61198 85 LEU B CA 1
ATOM 3066 C C . LEU B 2 85 ? -46.88820 1.78550 -127.17356 1.000 128.61198 85 LEU B C 1
ATOM 3067 O O . LEU B 2 85 ? -46.73354 2.59856 -128.08797 1.000 128.61198 85 LEU B O 1
ATOM 3072 N N . ALA B 2 86 ? -45.93125 0.92127 -126.82638 1.000 131.10916 86 ALA B N 1
ATOM 3073 C CA . ALA B 2 86 ? -44.64754 0.91637 -127.52696 1.000 131.10916 86 ALA B CA 1
ATOM 3074 C C . ALA B 2 86 ? -44.81129 0.48361 -128.98220 1.000 131.10916 86 ALA B C 1
ATOM 3075 O O . ALA B 2 86 ? -44.28778 1.13029 -129.90226 1.000 131.10916 86 ALA B O 1
ATOM 3077 N N . LEU B 2 87 ? -45.53706 -0.61355 -129.21117 1.000 127.63699 87 LEU B N 1
ATOM 3078 C CA . LEU B 2 87 ? -45.76608 -1.06932 -130.57966 1.000 127.63699 87 LEU B CA 1
ATOM 3079 C C . LEU B 2 87 ? -46.59698 -0.05836 -131.36285 1.000 127.63699 87 LEU B C 1
ATOM 3080 O O . LEU B 2 87 ? -46.36920 0.15679 -132.56099 1.000 127.63699 87 LEU B O 1
ATOM 3085 N N . LYS B 2 88 ? -47.54328 0.60369 -130.69261 1.000 127.92998 88 LYS B N 1
ATOM 3086 C CA . LYS B 2 88 ? -48.33585 1.63194 -131.35625 1.000 127.92998 88 LYS B CA 1
ATOM 3087 C C . LYS B 2 88 ? -47.48972 2.85004 -131.70911 1.000 127.92998 88 LYS B C 1
ATOM 3088 O O . LYS B 2 88 ? -47.73209 3.49540 -132.73229 1.000 127.92998 88 LYS B O 1
ATOM 3094 N N . ILE B 2 89 ? -46.49725 3.17822 -130.88020 1.000 126.67499 89 ILE B N 1
ATOM 3095 C CA . ILE B 2 89 ? -45.57163 4.25798 -131.21257 1.000 126.67499 89 ILE B CA 1
ATOM 3096 C C . ILE B 2 89 ? -44.74900 3.88632 -132.43561 1.000 126.67499 89 ILE B C 1
ATOM 3097 O O . ILE B 2 89 ? -44.55229 4.70263 -133.34524 1.000 126.67499 89 ILE B O 1
ATOM 3102 N N . VAL B 2 90 ? -44.25056 2.64844 -132.47180 1.000 127.14257 90 VAL B N 1
ATOM 3103 C CA . VAL B 2 90 ? -43.51536 2.17787 -133.64453 1.000 127.14257 90 VAL B CA 1
ATOM 3104 C C . VAL B 2 90 ? -44.38718 2.26420 -134.89270 1.000 127.14257 90 VAL B C 1
ATOM 3105 O O . VAL B 2 90 ? -43.90737 2.59532 -135.98444 1.000 127.14257 90 VAL B O 1
ATOM 3109 N N . GLN B 2 91 ? -45.68138 1.97330 -134.75073 1.000 129.21414 91 GLN B N 1
ATOM 3110 C CA . GLN B 2 91 ? -46.58860 2.05102 -135.89283 1.000 129.21414 91 GLN B CA 1
ATOM 3111 C C . GLN B 2 91 ? -46.81642 3.49568 -136.33267 1.000 129.21414 91 GLN B C 1
ATOM 3112 O O . GLN B 2 91 ? -46.74708 3.80639 -137.52759 1.000 129.21414 91 GLN B O 1
ATOM 3118 N N . GLN B 2 92 ? -47.09660 4.39344 -135.37966 1.000 133.75540 92 GLN B N 1
ATOM 3119 C CA . GLN B 2 92 ? -47.42158 5.77717 -135.72205 1.000 133.75540 92 GLN B CA 1
ATOM 3120 C C . GLN B 2 92 ? -46.20982 6.53633 -136.24666 1.000 133.75540 92 GLN B C 1
ATOM 3121 O O . GLN B 2 92 ? -46.35630 7.41193 -137.10714 1.000 133.75540 92 GLN B O 1
ATOM 3127 N N . LEU B 2 93 ? -45.01267 6.23026 -135.74239 1.000 132.44271 93 LEU B N 1
ATOM 3128 C CA . LEU B 2 93 ? -43.77944 6.89714 -136.15609 1.000 132.44271 93 LEU B CA 1
ATOM 3129 C C . LEU B 2 93 ? -42.80237 5.85493 -136.69135 1.000 132.44271 93 LEU B C 1
ATOM 3130 O O . LEU B 2 93 ? -41.84318 5.47580 -136.00091 1.000 132.44271 93 LEU B O 1
ATOM 3135 N N . PRO B 2 94 ? -43.01465 5.36345 -137.90978 1.000 133.00809 94 PRO B N 1
ATOM 3136 C CA . PRO B 2 94 ? -42.04734 4.43861 -138.50615 1.000 133.00809 94 PRO B CA 1
ATOM 3137 C C . PRO B 2 94 ? -40.78219 5.16473 -138.93911 1.000 133.00809 94 PRO B C 1
ATOM 3138 O O . PRO B 2 94 ? -40.77961 6.36765 -139.21234 1.000 133.00809 94 PRO B O 1
ATOM 3142 N N . ASP B 2 95 ? -39.69008 4.39876 -138.99592 1.000 147.48261 95 ASP B N 1
ATOM 3143 C CA . ASP B 2 95 ? -38.38389 4.90006 -139.43262 1.000 147.48261 95 ASP B CA 1
ATOM 3144 C C . ASP B 2 95 ? -37.92043 6.08024 -138.58038 1.000 147.48261 95 ASP B C 1
ATOM 3145 O O . ASP B 2 95 ? -37.42940 7.08780 -139.09432 1.000 147.48261 95 ASP B O 1
ATOM 3147 N N . THR B 2 96 ? -38.07905 5.95566 -137.26514 1.000 142.28658 96 THR B N 1
ATOM 3148 C CA . THR B 2 96 ? -37.65304 6.97943 -136.32481 1.000 142.28658 96 THR B CA 1
ATOM 3149 C C . THR B 2 96 ? -36.84232 6.33695 -135.20889 1.000 142.28658 96 THR B C 1
ATOM 3150 O O . THR B 2 96 ? -37.10622 5.20307 -134.80128 1.000 142.28658 96 THR B O 1
ATOM 3154 N N . GLU B 2 97 ? -35.83963 7.07362 -134.72514 1.000 138.66477 97 GLU B N 1
ATOM 3155 C CA . GLU B 2 97 ? -35.04073 6.59286 -133.60203 1.000 138.66477 97 GLU B CA 1
ATOM 3156 C C . GLU B 2 97 ? -35.89130 6.41418 -132.35283 1.000 138.66477 97 GLU B C 1
ATOM 3157 O O . GLU B 2 97 ? -35.61264 5.53419 -131.52470 1.000 138.66477 97 GLU B O 1
ATOM 3163 N N . LEU B 2 98 ? -36.93209 7.23780 -132.20609 1.000 131.67137 98 LEU B N 1
ATOM 3164 C CA . LEU B 2 98 ? -37.80191 7.14640 -131.04157 1.000 131.67137 98 LEU B CA 1
ATOM 3165 C C . LEU B 2 98 ? -38.47742 5.78589 -130.95516 1.000 131.67137 98 LEU B C 1
ATOM 3166 O O . LEU B 2 98 ? -38.70662 5.28339 -129.85252 1.000 131.67137 98 LEU B O 1
ATOM 3171 N N . ALA B 2 99 ? -38.77534 5.16212 -132.09804 1.000 127.79893 99 ALA B N 1
ATOM 3172 C CA . ALA B 2 99 ? -39.40514 3.84465 -132.07898 1.000 127.79893 99 ALA B CA 1
ATOM 3173 C C . ALA B 2 99 ? -38.47916 2.79642 -131.46944 1.000 127.79893 99 ALA B C 1
ATOM 3174 O O . ALA B 2 99 ? -38.89430 2.01252 -130.60699 1.000 127.79893 99 ALA B O 1
ATOM 3176 N N . LYS B 2 100 ? -37.21678 2.76851 -131.90528 1.000 133.56965 100 LYS B N 1
ATOM 3177 C CA . LYS B 2 100 ? -36.26320 1.80882 -131.35529 1.000 133.56965 100 LYS B CA 1
ATOM 3178 C C . LYS B 2 100 ? -35.99645 2.08091 -129.87945 1.000 133.56965 100 LYS B C 1
ATOM 3179 O O . LYS B 2 100 ? -35.93716 1.14718 -129.06456 1.000 133.56965 100 LYS B O 1
ATOM 3185 N N . GLU B 2 101 ? -35.83131 3.35687 -129.51583 1.000 131.49259 101 GLU B N 1
ATOM 3186 C CA . GLU B 2 101 ? -35.60488 3.69330 -128.11340 1.000 131.49259 101 GLU B CA 1
ATOM 3187 C C . GLU B 2 101 ? -36.79925 3.29507 -127.25109 1.000 131.49259 101 GLU B C 1
ATOM 3188 O O . GLU B 2 101 ? -36.62874 2.80859 -126.12602 1.000 131.49259 101 GLU B O 1
ATOM 3194 N N . ALA B 2 102 ? -38.01706 3.46115 -127.77601 1.000 120.07664 102 ALA B N 1
ATOM 3195 C CA . ALA B 2 102 ? -39.21252 3.09018 -127.02870 1.000 120.07664 102 ALA B CA 1
ATOM 3196 C C . ALA B 2 102 ? -39.33912 1.57911 -126.90112 1.000 120.07664 102 ALA B C 1
ATOM 3197 O O . ALA B 2 102 ? -39.78480 1.07710 -125.86504 1.000 120.07664 102 ALA B O 1
ATOM 3199 N N . LEU B 2 103 ? -38.95782 0.83675 -127.94334 1.000 126.26745 103 LEU B N 1
ATOM 3200 C CA . LEU B 2 103 ? -38.94304 -0.61924 -127.83625 1.000 126.26745 103 LEU B CA 1
ATOM 3201 C C . LEU B 2 103 ? -37.97305 -1.07700 -126.75386 1.000 126.26745 103 LEU B C 1
ATOM 3202 O O . LEU B 2 103 ? -38.30376 -1.94739 -125.93628 1.000 126.26745 103 LEU B O 1
ATOM 3207 N N . GLU B 2 104 ? -36.77101 -0.49372 -126.72767 1.000 129.27605 104 GLU B N 1
ATOM 3208 C CA . GLU B 2 104 ? -35.80102 -0.85804 -125.69711 1.000 129.27605 104 GLU B CA 1
ATOM 3209 C C . GLU B 2 104 ? -36.31047 -0.49979 -124.30424 1.000 129.27605 104 GLU B C 1
ATOM 3210 O O . GLU B 2 104 ? -36.16181 -1.28404 -123.35574 1.000 129.27605 104 GLU B O 1
ATOM 3216 N N . LEU B 2 105 ? -36.92039 0.68033 -124.16286 1.000 118.49518 105 LEU B N 1
ATOM 3217 C CA . LEU B 2 105 ? -37.44749 1.08955 -122.86534 1.000 118.49518 105 LEU B CA 1
ATOM 3218 C C . LEU B 2 105 ? -38.58280 0.17853 -122.41598 1.000 118.49518 105 LEU B C 1
ATOM 3219 O O . LEU B 2 105 ? -38.69029 -0.15143 -121.23022 1.000 118.49518 105 LEU B O 1
ATOM 3224 N N . ALA B 2 106 ? -39.43767 -0.24468 -123.34933 1.000 128.97366 106 ALA B N 1
ATOM 3225 C CA . ALA B 2 106 ? -40.52847 -1.14567 -122.99670 1.000 128.97366 106 ALA B CA 1
ATOM 3226 C C . ALA B 2 106 ? -40.00035 -2.51214 -122.58425 1.000 128.97366 106 ALA B C 1
ATOM 3227 O O . ALA B 2 106 ? -40.53128 -3.13351 -121.65610 1.000 128.97366 106 ALA B O 1
ATOM 3229 N N . LYS B 2 107 ? -38.95832 -2.99838 -123.26309 1.000 137.46414 107 LYS B N 1
ATOM 3230 C CA . LYS B 2 107 ? -38.32669 -4.24577 -122.84236 1.000 137.46414 107 LYS B CA 1
ATOM 3231 C C . LYS B 2 107 ? -37.78518 -4.12605 -121.42221 1.000 137.46414 107 LYS B C 1
ATOM 3232 O O . LYS B 2 107 ? -38.02563 -4.99614 -120.57212 1.000 137.46414 107 LYS B O 1
ATOM 3238 N N . GLU B 2 108 ? -37.05777 -3.03876 -121.14558 1.000 139.36850 108 GLU B N 1
ATOM 3239 C CA . GLU B 2 108 ? -36.50809 -2.83790 -119.80806 1.000 139.36850 108 GLU B CA 1
ATOM 3240 C C . GLU B 2 108 ? -37.60596 -2.70383 -118.76051 1.000 139.36850 108 GLU B C 1
ATOM 3241 O O . GLU B 2 108 ? -37.42488 -3.12735 -117.61311 1.000 139.36850 108 GLU B O 1
ATOM 3247 N N . ALA B 2 109 ? -38.74597 -2.11965 -119.13272 1.000 137.56175 109 ALA B N 1
ATOM 3248 C CA . ALA B 2 109 ? -39.84627 -1.97232 -118.18694 1.000 137.56175 109 ALA B CA 1
ATOM 3249 C C . ALA B 2 109 ? -40.50763 -3.31152 -117.89557 1.000 137.56175 109 ALA B C 1
ATOM 3250 O O . ALA B 2 109 ? -40.83332 -3.61145 -116.74099 1.000 137.56175 109 ALA B O 1
ATOM 3252 N N . VAL B 2 110 ? -40.71905 -4.12652 -118.93046 1.000 148.84586 110 VAL B N 1
ATOM 3253 C CA . VAL B 2 110 ? -41.34428 -5.42954 -118.73172 1.000 148.84586 110 VAL B CA 1
ATOM 3254 C C . VAL B 2 110 ? -40.43859 -6.33776 -117.91062 1.000 148.84586 110 VAL B C 1
ATOM 3255 O O . VAL B 2 110 ? -40.91403 -7.12373 -117.08122 1.000 148.84586 110 VAL B O 1
ATOM 3259 N N . LYS B 2 111 ? -39.12073 -6.23920 -118.11302 1.000 152.26459 111 LYS B N 1
ATOM 3260 C CA . LYS B 2 111 ? -38.21204 -7.11269 -117.37509 1.000 152.26459 111 LYS B CA 1
ATOM 3261 C C . LYS B 2 111 ? -38.19181 -6.79350 -115.88373 1.000 152.26459 111 LYS B C 1
ATOM 3262 O O . LYS B 2 111 ? -37.89862 -7.67597 -115.06933 1.000 152.26459 111 LYS B O 1
ATOM 3268 N N . SER B 2 112 ? -38.50316 -5.55720 -115.50573 1.000 154.69665 112 SER B N 1
ATOM 3269 C CA . SER B 2 112 ? -38.47286 -5.16468 -114.10467 1.000 154.69665 112 SER B CA 1
ATOM 3270 C C . SER B 2 112 ? -39.75245 -5.59599 -113.39929 1.000 154.69665 112 SER B C 1
ATOM 3271 O O . SER B 2 112 ? -40.84720 -5.52584 -113.96314 1.000 154.69665 112 SER B O 1
ATOM 3274 N N . THR B 2 113 ? -39.60826 -6.04512 -112.15319 1.000 167.01241 113 THR B N 1
ATOM 3275 C CA . THR B 2 113 ? -40.76161 -6.48096 -111.37377 1.000 167.01241 113 THR B CA 1
ATOM 3276 C C . THR B 2 113 ? -41.44424 -5.32807 -110.64415 1.000 167.01241 113 THR B C 1
ATOM 3277 O O . THR B 2 113 ? -42.61551 -5.45519 -110.26844 1.000 167.01241 113 THR B O 1
ATOM 3281 N N . ASP B 2 114 ? -40.74973 -4.20629 -110.45930 1.000 159.76214 114 ASP B N 1
ATOM 3282 C CA . ASP B 2 114 ? -41.32424 -3.06297 -109.76084 1.000 159.76214 114 ASP B CA 1
ATOM 3283 C C . ASP B 2 114 ? -42.54516 -2.52699 -110.50151 1.000 159.76214 114 ASP B C 1
ATOM 3284 O O . ASP B 2 114 ? -42.60541 -2.54545 -111.73415 1.000 159.76214 114 ASP B O 1
ATOM 3289 N N . SER B 2 115 ? -43.52442 -2.04281 -109.73527 1.000 148.97525 115 SER B N 1
ATOM 3290 C CA . SER B 2 115 ? -44.77798 -1.56621 -110.30294 1.000 148.97525 115 SER B CA 1
ATOM 3291 C C . SER B 2 115 ? -44.72152 -0.10344 -110.72093 1.000 148.975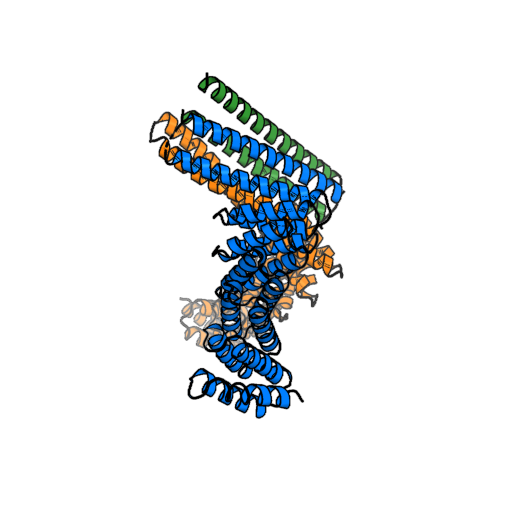25 115 SER B C 1
ATOM 3292 O O . SER B 2 115 ? -45.52029 0.31622 -111.56625 1.000 148.97525 115 SER B O 1
ATOM 3295 N N . GLU B 2 116 ? -43.79786 0.67730 -110.15484 1.000 137.83884 116 GLU B N 1
ATOM 3296 C CA . GLU B 2 116 ? -43.70572 2.09653 -110.48030 1.000 137.83884 116 GLU B CA 1
ATOM 3297 C C . GLU B 2 116 ? -43.00393 2.33596 -111.81166 1.000 137.83884 116 GLU B C 1
ATOM 3298 O O . GLU B 2 116 ? -43.33956 3.29254 -112.52398 1.000 137.83884 116 GLU B O 1
ATOM 3304 N N . ALA B 2 117 ? -42.02835 1.49149 -112.15653 1.000 139.03248 117 ALA B N 1
ATOM 3305 C CA . ALA B 2 117 ? -41.34136 1.63752 -113.43453 1.000 139.03248 117 ALA B CA 1
ATOM 3306 C C . ALA B 2 117 ? -42.29806 1.45655 -114.60342 1.000 139.03248 117 ALA B C 1
ATOM 3307 O O . ALA B 2 117 ? -42.13420 2.10298 -115.64429 1.000 139.03248 117 ALA B O 1
ATOM 3309 N N . LEU B 2 118 ? -43.30329 0.59174 -114.44909 1.000 131.03976 118 LEU B N 1
ATOM 3310 C CA . LEU B 2 118 ? -44.30948 0.42883 -115.49248 1.000 131.03976 118 LEU B CA 1
ATOM 3311 C C . LEU B 2 118 ? -45.05923 1.73307 -115.73299 1.000 131.03976 118 LEU B C 1
ATOM 3312 O O . LEU B 2 118 ? -45.23789 2.15575 -116.88067 1.000 131.03976 118 LEU B O 1
ATOM 3317 N N . LYS B 2 119 ? -45.49859 2.39057 -114.65495 1.000 123.02446 119 LYS B N 1
ATOM 3318 C CA . LYS B 2 119 ? -46.18189 3.67356 -114.79472 1.000 123.02446 119 LYS B CA 1
ATOM 3319 C C . LYS B 2 119 ? -45.26917 4.71906 -115.42138 1.000 123.02446 119 LYS B C 1
ATOM 3320 O O . LYS B 2 119 ? -45.70153 5.49815 -116.27921 1.000 123.02446 119 LYS B O 1
ATOM 3326 N N . VAL B 2 120 ? -44.00249 4.75258 -115.00089 1.000 121.59419 120 VAL B N 1
ATOM 3327 C CA . VAL B 2 120 ? -43.06743 5.74728 -115.52680 1.000 121.59419 120 VAL B CA 1
ATOM 3328 C C . VAL B 2 120 ? -42.87063 5.55531 -117.02692 1.000 121.59419 120 VAL B C 1
ATOM 3329 O O . VAL B 2 120 ? -42.90912 6.51531 -117.80909 1.000 121.59419 120 VAL B O 1
ATOM 3333 N N . VAL B 2 121 ? -42.66152 4.30791 -117.45087 1.000 117.50341 121 VAL B N 1
ATOM 3334 C CA . VAL B 2 121 ? -42.42546 4.03258 -118.86343 1.000 117.50341 121 VAL B CA 1
ATOM 3335 C C . VAL B 2 121 ? -43.69018 4.27736 -119.67823 1.000 117.50341 121 VAL B C 1
ATOM 3336 O O . VAL B 2 121 ? -43.62611 4.77286 -120.80908 1.000 117.50341 121 VAL B O 1
ATOM 3340 N N . GLU B 2 122 ? -44.85927 3.95125 -119.11912 1.000 114.55260 122 GLU B N 1
ATOM 3341 C CA . GLU B 2 122 ? -46.11144 4.25805 -119.80286 1.000 114.55260 122 GLU B CA 1
ATOM 3342 C C . GLU B 2 122 ? -46.27676 5.76040 -119.99316 1.000 114.55260 122 GLU B C 1
ATOM 3343 O O . GLU B 2 122 ? -46.70632 6.21711 -121.05941 1.000 114.55260 122 GLU B O 1
ATOM 3349 N N . LEU B 2 123 ? -45.92819 6.54519 -118.97134 1.000 107.24138 123 LEU B N 1
ATOM 3350 C CA . LEU B 2 123 ? -46.00453 7.99722 -119.08856 1.000 107.24138 123 LEU B CA 1
ATOM 3351 C C . LEU B 2 123 ? -45.04195 8.51186 -120.15335 1.000 107.24138 123 LEU B C 1
ATOM 3352 O O . LEU B 2 123 ? -45.39178 9.39540 -120.94620 1.000 107.24138 123 LEU B O 1
ATOM 3357 N N . ALA B 2 124 ? -43.82533 7.96377 -120.19162 1.000 109.79234 124 ALA B N 1
ATOM 3358 C CA . ALA B 2 124 ? -42.86282 8.37887 -121.20883 1.000 109.79234 124 ALA B CA 1
ATOM 3359 C C . ALA B 2 124 ? -43.35870 8.04128 -122.61039 1.000 109.79234 124 ALA B C 1
ATOM 3360 O O . ALA B 2 124 ? -43.20759 8.84045 -123.54408 1.000 109.79234 124 ALA B O 1
ATOM 3362 N N . LEU B 2 125 ? -43.96050 6.86184 -122.77597 1.000 112.59862 125 LEU B N 1
ATOM 3363 C CA . LEU B 2 125 ? -44.47621 6.47503 -124.08448 1.000 112.59862 125 LEU B CA 1
ATOM 3364 C C . LEU B 2 125 ? -45.64946 7.35558 -124.49651 1.000 112.59862 125 LEU B C 1
ATOM 3365 O O . LEU B 2 125 ? -45.78052 7.71361 -125.67229 1.000 112.59862 125 LEU B O 1
ATOM 3370 N N . GLU B 2 126 ? -46.51155 7.71979 -123.54509 1.000 110.68353 126 GLU B N 1
ATOM 3371 C CA . GLU B 2 126 ? -47.60407 8.63356 -123.86347 1.000 110.68353 126 GLU B CA 1
ATOM 3372 C C . GLU B 2 126 ? -47.07193 10.00628 -124.25448 1.000 110.68353 126 GLU B C 1
ATOM 3373 O O . GLU B 2 126 ? -47.62875 10.66853 -125.13846 1.000 110.68353 126 GLU B O 1
ATOM 3379 N N . ILE B 2 127 ? -45.99007 10.44797 -123.60832 1.000 114.65135 127 ILE B N 1
ATOM 3380 C CA . ILE B 2 127 ? -45.36327 11.71274 -123.98575 1.000 114.65135 127 ILE B CA 1
ATOM 3381 C C . ILE B 2 127 ? -44.81471 11.63254 -125.40442 1.000 114.65135 127 ILE B C 1
ATOM 3382 O O . ILE B 2 127 ? -44.94605 12.57653 -126.19409 1.000 114.65135 127 ILE B O 1
ATOM 3387 N N . VAL B 2 128 ? -44.19109 10.50512 -125.74933 1.000 115.52575 128 VAL B N 1
ATOM 3388 C CA . VAL B 2 128 ? -43.64869 10.34123 -127.09615 1.000 115.52575 128 VAL B CA 1
ATOM 3389 C C . VAL B 2 128 ? -44.77028 10.33805 -128.12898 1.000 115.52575 128 VAL B C 1
ATOM 3390 O O . VAL B 2 128 ? -44.65818 10.96120 -129.19248 1.000 115.52575 128 VAL B O 1
ATOM 3394 N N . GLN B 2 129 ? -45.87585 9.65280 -127.82470 1.000 119.58852 129 GLN B N 1
ATOM 3395 C CA . GLN B 2 129 ? -46.97571 9.54537 -128.78063 1.000 119.58852 129 GLN B CA 1
ATOM 3396 C C . GLN B 2 129 ? -47.69467 10.87675 -128.96815 1.000 119.58852 129 GLN B C 1
ATOM 3397 O O . GLN B 2 129 ? -48.03252 11.25115 -130.09659 1.000 119.58852 129 GLN B O 1
ATOM 3403 N N . GLN B 2 130 ? -47.94337 11.60552 -127.87958 1.000 115.74460 130 GLN B N 1
ATOM 3404 C CA . GLN B 2 130 ? -48.71026 12.84084 -127.99617 1.000 115.74460 130 GLN B CA 1
ATOM 3405 C C . GLN B 2 130 ? -47.88645 13.97234 -128.59892 1.000 115.74460 130 GLN B C 1
ATOM 3406 O O . GLN B 2 130 ? -48.45123 14.88078 -129.21953 1.000 115.74460 130 GLN B O 1
ATOM 3412 N N . LEU B 2 131 ? -46.56346 13.93244 -128.44718 1.000 128.91588 131 LEU B N 1
ATOM 3413 C CA . LEU B 2 131 ? -45.67227 14.97571 -128.95602 1.000 128.91588 131 LEU B CA 1
ATOM 3414 C C . LEU B 2 131 ? -44.57492 14.35545 -129.81277 1.000 128.91588 131 LEU B C 1
ATOM 3415 O O . LEU B 2 131 ? -43.41201 14.28900 -129.39937 1.000 128.91588 131 LEU B O 1
ATOM 3420 N N . PRO B 2 132 ? -44.90671 13.89611 -131.01711 1.000 140.73347 132 PRO B N 1
ATOM 3421 C CA . PRO B 2 132 ? -43.86363 13.38267 -131.90999 1.000 140.73347 132 PRO B CA 1
ATOM 3422 C C . PRO B 2 132 ? -43.04636 14.51144 -132.51741 1.000 140.73347 132 PRO B C 1
ATOM 3423 O O . PRO B 2 132 ? -43.50650 15.64991 -132.63635 1.000 140.73347 132 PRO B O 1
ATOM 3427 N N . ASP B 2 133 ? -41.81111 14.17668 -132.89940 1.000 142.47271 133 ASP B N 1
ATOM 3428 C CA . ASP B 2 133 ? -40.89502 15.12212 -133.54406 1.000 142.47271 133 ASP B CA 1
ATOM 3429 C C . ASP B 2 133 ? -40.66065 16.35681 -132.67510 1.000 142.47271 133 ASP B C 1
ATOM 3430 O O . ASP B 2 133 ? -40.50726 17.47336 -133.17514 1.000 142.47271 133 ASP B O 1
ATOM 3435 N N . THR B 2 134 ? -40.63501 16.15463 -131.36061 1.000 136.38311 134 THR B N 1
ATOM 3436 C CA . THR B 2 134 ? -40.38045 17.22207 -130.40692 1.000 136.38311 134 THR B CA 1
ATOM 3437 C C . THR B 2 134 ? -39.23289 16.81845 -129.49443 1.000 136.38311 134 THR B C 1
ATOM 3438 O O . THR B 2 134 ? -39.01958 15.63287 -129.22655 1.000 136.38311 134 THR B O 1
ATOM 3442 N N . GLU B 2 135 ? -38.49041 17.82165 -129.02045 1.000 131.91447 135 GLU B N 1
ATOM 3443 C CA . GLU B 2 135 ? -37.40088 17.55285 -128.08807 1.000 131.91447 135 GLU B CA 1
ATOM 3444 C C . GLU B 2 135 ? -37.91950 16.97484 -126.77870 1.000 131.91447 135 GLU B C 1
ATOM 3445 O O . GLU B 2 135 ? -37.21354 16.20405 -126.11478 1.000 131.91447 135 GLU B O 1
ATOM 3451 N N . LEU B 2 136 ? -39.15127 17.32688 -126.39996 1.000 127.07719 136 LEU B N 1
ATOM 3452 C CA . LEU B 2 136 ? -39.70937 16.85123 -125.13918 1.000 127.07719 136 LEU B CA 1
ATOM 3453 C C . LEU B 2 136 ? -39.86465 15.33643 -125.13882 1.000 127.07719 136 LEU B C 1
ATOM 3454 O O . LEU B 2 136 ? -39.61112 14.68242 -124.12213 1.000 127.07719 136 LEU B O 1
ATOM 3459 N N . ALA B 2 137 ? -40.26595 14.75853 -126.27364 1.000 122.32574 137 ALA B N 1
ATOM 3460 C CA . ALA B 2 137 ? -40.44615 13.31120 -126.34555 1.000 122.32574 137 ALA B CA 1
ATOM 3461 C C . ALA B 2 137 ? -39.12293 12.57859 -126.15865 1.000 122.32574 137 ALA B C 1
ATOM 3462 O O . ALA B 2 137 ? -39.03418 11.62495 -125.37501 1.000 122.32574 137 ALA B O 1
ATOM 3464 N N . LYS B 2 138 ? -38.08424 13.00645 -126.88071 1.000 123.55897 138 LYS B N 1
ATOM 3465 C CA . LYS B 2 138 ? -36.77674 12.37256 -126.74975 1.000 123.55897 138 LYS B CA 1
ATOM 3466 C C . LYS B 2 138 ? -36.22401 12.54012 -125.34154 1.000 123.55897 138 LYS B C 1
ATOM 3467 O O . LYS B 2 138 ? -35.67348 11.59313 -124.76427 1.000 123.55897 138 LYS B O 1
ATOM 3473 N N . GLU B 2 139 ? -36.36453 13.73924 -124.77010 1.000 121.65803 139 GLU B N 1
ATOM 3474 C CA . GLU B 2 139 ? -35.86315 13.97108 -123.42060 1.000 121.65803 139 GLU B CA 1
ATOM 3475 C C . GLU B 2 139 ? -36.60334 13.11587 -122.39871 1.000 121.65803 139 GLU B C 1
ATOM 3476 O O . GLU B 2 139 ? -35.98382 12.56727 -121.48234 1.000 121.65803 139 GLU B O 1
ATOM 3482 N N . ALA B 2 140 ? -37.92202 12.96632 -122.55187 1.000 108.51503 140 ALA B N 1
ATOM 3483 C CA . ALA B 2 140 ? -38.68875 12.14219 -121.62318 1.000 108.51503 140 ALA B CA 1
ATOM 3484 C C . ALA B 2 140 ? -38.33144 10.66878 -121.76600 1.000 108.51503 140 ALA B C 1
ATOM 3485 O O . ALA B 2 140 ? -38.24709 9.94395 -120.76669 1.000 108.51503 140 ALA B O 1
ATOM 3487 N N . LEU B 2 141 ? -38.11453 10.20795 -122.99977 1.000 110.31556 141 LEU B N 1
ATOM 3488 C CA . LEU B 2 141 ? -37.70853 8.82235 -123.20599 1.000 110.31556 141 LEU B CA 1
ATOM 3489 C C . LEU B 2 141 ? -36.34870 8.55369 -122.57258 1.000 110.31556 141 LEU B C 1
ATOM 3490 O O . LEU B 2 141 ? -36.15540 7.53069 -121.90134 1.000 110.31556 141 LEU B O 1
ATOM 3495 N N . LYS B 2 142 ? -35.39881 9.47477 -122.75962 1.000 116.35031 142 LYS B N 1
ATOM 3496 C CA . LYS B 2 142 ? -34.08596 9.32456 -122.13971 1.000 116.35031 142 LYS B CA 1
ATOM 3497 C C . LYS B 2 142 ? -34.18442 9.36496 -120.61872 1.000 116.35031 142 LYS B C 1
ATOM 3498 O O . LYS B 2 142 ? -33.50150 8.60241 -119.92309 1.000 116.35031 142 LYS B O 1
ATOM 3504 N N . LEU B 2 143 ? -35.03440 10.24558 -120.08374 1.000 107.19433 143 LEU B N 1
ATOM 3505 C CA . LEU B 2 143 ? -35.20435 10.32951 -118.63768 1.000 107.19433 143 LEU B CA 1
ATOM 3506 C C . LEU B 2 143 ? -35.77820 9.03628 -118.07437 1.000 107.19433 143 LEU B C 1
ATOM 3507 O O . LEU B 2 143 ? -35.35222 8.57206 -117.01201 1.000 107.19433 143 LEU B O 1
ATOM 3512 N N . ALA B 2 144 ? -36.73964 8.43272 -118.77609 1.000 117.44456 144 ALA B N 1
ATOM 3513 C CA . ALA B 2 144 ? -37.29832 7.16704 -118.31010 1.000 117.44456 144 ALA B CA 1
ATOM 3514 C C . ALA B 2 144 ? -36.27163 6.04298 -118.39959 1.000 117.44456 144 ALA B C 1
ATOM 3515 O O . ALA B 2 144 ? -36.20612 5.17997 -117.51213 1.000 117.44456 144 ALA B O 1
ATOM 3517 N N . LYS B 2 145 ? -35.45924 6.03665 -119.46225 1.000 126.79090 145 LYS B N 1
ATOM 3518 C CA . LYS B 2 145 ? -34.39359 5.04251 -119.56605 1.000 126.79090 145 LYS B CA 1
ATOM 3519 C C . LYS B 2 145 ? -33.39651 5.18215 -118.42181 1.000 126.79090 145 LYS B C 1
ATOM 3520 O O . LYS B 2 145 ? -32.90304 4.18035 -117.89101 1.000 126.79090 145 LYS B O 1
ATOM 3526 N N . GLU B 2 146 ? -33.08633 6.41925 -118.02932 1.000 126.06998 146 GLU B N 1
ATOM 3527 C CA . GLU B 2 146 ? -32.18302 6.62905 -116.90084 1.000 126.06998 146 GLU B CA 1
ATOM 3528 C C . GLU B 2 146 ? -32.84090 6.23087 -115.58452 1.000 126.06998 146 GLU B C 1
ATOM 3529 O O . GLU B 2 146 ? -32.17527 5.70382 -114.68441 1.000 126.06998 146 GLU B O 1
ATOM 3535 N N . ALA B 2 147 ? -34.14844 6.47477 -115.45680 1.000 122.98258 147 ALA B N 1
ATOM 3536 C CA . ALA B 2 147 ? -34.85432 6.14509 -114.22425 1.000 122.98258 147 ALA B CA 1
ATOM 3537 C C . ALA B 2 147 ? -34.94576 4.64168 -114.01054 1.000 122.98258 147 ALA B C 1
ATOM 3538 O O . ALA B 2 147 ? -34.90125 4.17558 -112.86583 1.000 122.98258 147 ALA B O 1
ATOM 3540 N N . VAL B 2 148 ? -35.08899 3.87159 -115.09183 1.000 132.55397 148 VAL B N 1
ATOM 3541 C CA . VAL B 2 148 ? -35.14778 2.41770 -114.95349 1.000 132.55397 148 VAL B CA 1
ATOM 3542 C C . VAL B 2 148 ? -33.85168 1.87171 -114.36016 1.000 132.55397 148 VAL B C 1
ATOM 3543 O O . VAL B 2 148 ? -33.87017 0.90141 -113.59120 1.000 132.55397 148 VAL B O 1
ATOM 3547 N N . LYS B 2 149 ? -32.71340 2.49353 -114.67968 1.000 137.91202 149 LYS B N 1
ATOM 3548 C CA . LYS B 2 149 ? -31.43055 1.96948 -114.21809 1.000 137.91202 149 LYS B CA 1
ATOM 3549 C C . LYS B 2 149 ? -31.20237 2.22675 -112.73203 1.000 137.91202 149 LYS B C 1
ATOM 3550 O O . LYS B 2 149 ? -30.54050 1.42483 -112.06317 1.000 137.91202 149 LYS B O 1
ATOM 3556 N N . SER B 2 150 ? -31.73033 3.32671 -112.20084 1.000 138.07864 150 SER B N 1
ATOM 3557 C CA . SER B 2 150 ? -31.46941 3.68988 -110.81420 1.000 138.07864 150 SER B CA 1
ATOM 3558 C C . SER B 2 150 ? -32.10895 2.69164 -109.85618 1.000 138.07864 150 SER B C 1
ATOM 3559 O O . SER B 2 150 ? -33.23515 2.23185 -110.06691 1.000 138.07864 150 SER B O 1
ATOM 3562 N N . THR B 2 151 ? -31.37338 2.36057 -108.79226 1.000 146.59846 151 THR B N 1
ATOM 3563 C CA . THR B 2 151 ? -31.86836 1.43687 -107.77780 1.000 146.59846 151 THR B CA 1
ATOM 3564 C C . THR B 2 151 ? -32.87161 2.10202 -106.84175 1.000 146.59846 151 THR B C 1
ATOM 3565 O O . THR B 2 151 ? -33.81090 1.44530 -106.37650 1.000 146.59846 151 THR B O 1
ATOM 3569 N N . ASP B 2 152 ? -32.69956 3.39311 -106.56824 1.000 148.64193 152 ASP B N 1
ATOM 3570 C CA . ASP B 2 152 ? -33.55435 4.08288 -105.61206 1.000 148.64193 152 ASP B CA 1
ATOM 3571 C C . ASP B 2 152 ? -34.96500 4.25579 -106.16444 1.000 148.64193 152 ASP B C 1
ATOM 3572 O O . ASP B 2 152 ? -35.15739 4.55266 -107.34755 1.000 148.64193 152 ASP B O 1
ATOM 3577 N N . SER B 2 153 ? -35.95745 4.05932 -105.29066 1.000 146.35411 153 SER B N 1
ATOM 3578 C CA . SER B 2 153 ? -37.35191 4.27884 -105.65987 1.000 146.35411 153 SER B CA 1
ATOM 3579 C C . SER B 2 153 ? -37.69549 5.76150 -105.69654 1.000 146.35411 153 SER B C 1
ATOM 3580 O O . SER B 2 153 ? -38.62150 6.16965 -106.41149 1.000 146.35411 153 SER B O 1
ATOM 3583 N N . GLU B 2 154 ? -36.96923 6.57251 -104.92464 1.000 142.00978 154 GLU B N 1
ATOM 3584 C CA . GLU B 2 154 ? -37.18581 8.01347 -104.94573 1.000 142.00978 154 GLU B CA 1
ATOM 3585 C C . GLU B 2 154 ? -36.91452 8.58243 -106.33051 1.000 142.00978 154 GLU B C 1
ATOM 3586 O O . GLU B 2 154 ? -37.60949 9.50034 -106.77768 1.000 142.00978 154 GLU B O 1
ATOM 3592 N N . ALA B 2 155 ? -35.91442 8.04004 -107.03053 1.000 136.29245 155 ALA B N 1
ATOM 3593 C CA . ALA B 2 155 ? -35.65773 8.46723 -108.40187 1.000 136.29245 155 ALA B CA 1
ATOM 3594 C C . ALA B 2 155 ? -36.82933 8.12239 -109.31226 1.000 136.29245 155 ALA B C 1
ATOM 3595 O O . ALA B 2 155 ? -37.20515 8.91769 -110.18298 1.000 136.29245 155 ALA B O 1
ATOM 3597 N N . LEU B 2 156 ? -37.41836 6.93815 -109.12563 1.000 136.20338 156 LEU B N 1
ATOM 3598 C CA . LEU B 2 156 ? -38.59183 6.55901 -109.90588 1.000 136.20338 156 LEU B CA 1
ATOM 3599 C C . LEU B 2 156 ? -39.73746 7.53421 -109.67333 1.000 136.20338 156 LEU B C 1
ATOM 3600 O O . LEU B 2 156 ? -40.38302 7.98979 -110.62475 1.000 136.20338 156 LEU B O 1
ATOM 3605 N N . LYS B 2 157 ? -39.99852 7.87376 -108.40709 1.000 131.65466 157 LYS B N 1
ATOM 3606 C CA . LYS B 2 157 ? -41.07794 8.81232 -108.10794 1.000 131.65466 157 LYS B CA 1
ATOM 3607 C C . LYS B 2 157 ? -40.78545 10.19875 -108.67606 1.000 131.65466 157 LYS B C 1
ATOM 3608 O O . LYS B 2 157 ? -41.69004 10.86951 -109.19063 1.000 131.65466 157 LYS B O 1
ATOM 3614 N N . VAL B 2 158 ? -39.52661 10.63911 -108.60248 1.000 125.45009 158 VAL B N 1
ATOM 3615 C CA . VAL B 2 158 ? -39.15685 11.95290 -109.12594 1.000 125.45009 158 VAL B CA 1
ATOM 3616 C C . VAL B 2 158 ? -39.37112 12.00557 -110.63225 1.000 125.45009 158 VAL B C 1
ATOM 3617 O O . VAL B 2 158 ? -39.92248 12.97510 -111.16767 1.000 125.45009 158 VAL B O 1
ATOM 3621 N N . VAL B 2 159 ? -38.93362 10.96367 -111.34018 1.000 119.85922 159 VAL B N 1
ATOM 3622 C CA . VAL B 2 159 ? -39.09472 10.93900 -112.78947 1.000 119.85922 159 VAL B CA 1
ATOM 3623 C C . VAL B 2 159 ? -40.56886 10.83341 -113.16300 1.000 119.85922 159 VAL B C 1
ATOM 3624 O O . VAL B 2 159 ? -41.01712 11.43614 -114.14601 1.000 119.85922 159 VAL B O 1
ATOM 3628 N N . TYR B 2 160 ? -41.34883 10.08155 -112.38119 1.000 113.97257 160 TYR B N 1
ATOM 3629 C CA . TYR B 2 160 ? -42.79076 10.02655 -112.60243 1.000 113.97257 160 TYR B CA 1
ATOM 3630 C C . TYR B 2 160 ? -43.40969 11.41347 -112.49155 1.000 113.97257 160 TYR B C 1
ATOM 3631 O O . TYR B 2 160 ? -44.19832 11.82705 -113.34983 1.000 113.97257 160 TYR B O 1
ATOM 3640 N N . LEU B 2 161 ? -43.05227 12.15172 -111.43828 1.000 111.46526 161 LEU B N 1
ATOM 3641 C CA . LEU B 2 161 ? -43.59607 13.49431 -111.25887 1.000 111.46526 161 LEU B CA 1
ATOM 3642 C C . LEU B 2 161 ? -43.14133 14.43079 -112.37244 1.000 111.46526 161 LEU B C 1
ATOM 3643 O O . LEU B 2 161 ? -43.91274 15.28002 -112.83351 1.000 111.46526 161 LEU B O 1
ATOM 3648 N N . ALA B 2 162 ? -41.89537 14.28493 -112.82609 1.000 114.41335 162 ALA B N 1
ATOM 3649 C CA . ALA B 2 162 ? -41.39083 15.14932 -113.88862 1.000 114.41335 162 ALA B CA 1
ATOM 3650 C C . ALA B 2 162 ? -42.12774 14.89729 -115.19798 1.000 114.41335 162 ALA B C 1
ATOM 3651 O O . ALA B 2 162 ? -42.54219 15.84150 -115.88222 1.000 114.41335 162 ALA B O 1
ATOM 3653 N N . LEU B 2 163 ? -42.29929 13.62474 -115.56359 1.000 114.30769 163 LEU B N 1
ATOM 3654 C CA . LEU B 2 163 ? -43.04957 13.29813 -116.77128 1.000 114.30769 163 LEU B CA 1
ATOM 3655 C C . LEU B 2 163 ? -44.50263 13.74035 -116.65439 1.000 114.30769 163 LEU B C 1
ATOM 3656 O O . LEU B 2 163 ? -45.09902 14.19180 -117.63939 1.000 114.30769 163 LEU B O 1
ATOM 3661 N N . ARG B 2 164 ? -45.08921 13.62835 -115.45903 1.000 111.18953 164 ARG B N 1
ATOM 3662 C CA . ARG B 2 164 ? -46.44492 14.12818 -115.26318 1.000 111.18953 164 ARG B CA 1
ATOM 3663 C C . ARG B 2 164 ? -46.51299 15.63128 -115.50180 1.000 111.18953 164 ARG B C 1
ATOM 3664 O O . ARG B 2 164 ? -47.42534 16.11786 -116.17767 1.000 111.18953 164 ARG B O 1
ATOM 3672 N N . ILE B 2 165 ? -45.55223 16.38151 -114.95643 1.000 121.97715 165 ILE B N 1
ATOM 3673 C CA . ILE B 2 165 ? -45.52472 17.82788 -115.16101 1.000 121.97715 165 ILE B CA 1
ATOM 3674 C C . ILE B 2 165 ? -45.37209 18.15311 -116.64018 1.000 121.97715 165 ILE B C 1
ATOM 3675 O O . ILE B 2 165 ? -45.98799 19.09620 -117.15244 1.000 121.97715 165 ILE B O 1
ATOM 3680 N N . VAL B 2 166 ? -44.55156 17.37711 -117.35011 1.000 121.80476 166 VAL B N 1
ATOM 3681 C CA . VAL B 2 166 ? -44.38198 17.60006 -118.78411 1.000 121.80476 166 VAL B CA 1
ATOM 3682 C C . VAL B 2 166 ? -45.69674 17.37003 -119.51924 1.000 121.80476 166 VAL B C 1
ATOM 3683 O O . VAL B 2 166 ? -46.08042 18.15206 -120.39863 1.000 121.80476 166 VAL B O 1
ATOM 3687 N N . GLN B 2 167 ? -46.41540 16.30391 -119.16058 1.000 126.16240 167 GLN B N 1
ATOM 3688 C CA . GLN B 2 167 ? -47.66620 15.99405 -119.84773 1.000 126.16240 167 GLN B CA 1
ATOM 3689 C C . GLN B 2 167 ? -48.74912 17.02260 -119.53638 1.000 126.16240 167 GLN B C 1
ATOM 3690 O O . GLN B 2 167 ? -49.55329 17.36615 -120.41144 1.000 126.16240 167 GLN B O 1
ATOM 3696 N N . GLN B 2 168 ? -48.78495 17.53064 -118.30170 1.000 128.74987 168 GLN B N 1
ATOM 3697 C CA . GLN B 2 168 ? -49.84533 18.45913 -117.91713 1.000 128.74987 168 GLN B CA 1
ATOM 3698 C C . GLN B 2 168 ? -49.73203 19.77665 -118.67634 1.000 128.74987 168 GLN B C 1
ATOM 3699 O O . GLN B 2 168 ? -50.72108 20.27213 -119.22904 1.000 128.74987 168 GLN B O 1
ATOM 3705 N N . LEU B 2 169 ? -48.53482 20.36087 -118.71476 1.000 126.78462 169 LEU B N 1
ATOM 3706 C CA . LEU B 2 169 ? -48.30077 21.65406 -119.35867 1.000 126.78462 169 LEU B CA 1
ATOM 3707 C C . LEU B 2 169 ? -47.18135 21.51899 -120.38110 1.000 126.78462 169 LEU B C 1
ATOM 3708 O O . LEU B 2 169 ? -46.02954 21.88509 -120.11079 1.000 126.78462 169 LEU B O 1
ATOM 3713 N N . PRO B 2 170 ? -47.48038 20.99661 -121.56722 1.000 130.42284 170 PRO B N 1
ATOM 3714 C CA . PRO B 2 170 ? -46.46131 20.94451 -122.61879 1.000 130.42284 170 PRO B CA 1
ATOM 3715 C C . PRO B 2 170 ? -46.16621 22.33079 -123.16814 1.000 130.42284 170 PRO B C 1
ATOM 3716 O O . PRO B 2 170 ? -46.99995 23.23861 -123.11234 1.000 130.42284 170 PRO B O 1
ATOM 3720 N N . ASP B 2 171 ? -44.95257 22.48106 -123.70238 1.000 147.53700 171 ASP B N 1
ATOM 3721 C CA . ASP B 2 171 ? -44.48806 23.73742 -124.29471 1.000 147.53700 171 ASP B CA 1
ATOM 3722 C C . ASP B 2 171 ? -44.58909 24.89038 -123.29540 1.000 147.53700 171 ASP B C 1
ATOM 3723 O O . ASP B 2 171 ? -45.07770 25.97823 -123.60772 1.000 147.53700 171 ASP B O 1
ATOM 3728 N N . THR B 2 172 ? -44.12575 24.63744 -122.07474 1.000 149.06617 172 THR B N 1
ATOM 3729 C CA . THR B 2 172 ? -44.05494 25.65240 -121.03618 1.000 149.06617 172 THR B CA 1
ATOM 3730 C C . THR B 2 172 ? -42.66118 25.64206 -120.42596 1.000 149.06617 172 THR B C 1
ATOM 3731 O O . THR B 2 172 ? -41.93510 24.64734 -120.50127 1.000 149.06617 172 THR B O 1
ATOM 3735 N N . GLU B 2 173 ? -42.28930 26.77335 -119.82313 1.000 146.01179 173 GLU B N 1
ATOM 3736 C CA . GLU B 2 173 ? -40.99848 26.85299 -119.14813 1.000 146.01179 173 GLU B CA 1
ATOM 3737 C C . GLU B 2 173 ? -40.92268 25.85442 -118.00043 1.000 146.01179 173 GLU B C 1
ATOM 3738 O O . GLU B 2 173 ? -39.86582 25.26184 -117.74818 1.000 146.01179 173 GLU B O 1
ATOM 3744 N N . LEU B 2 174 ? -42.04237 25.64576 -117.30291 1.000 143.22138 174 LEU B N 1
ATOM 3745 C CA . LEU B 2 174 ? -42.05709 24.71894 -116.17662 1.000 143.22138 174 LEU B CA 1
ATOM 3746 C C . LEU B 2 174 ? -41.71829 23.30158 -116.62097 1.000 143.22138 174 LEU B C 1
ATOM 3747 O O . LEU B 2 174 ? -41.00077 22.58087 -115.91969 1.000 143.22138 174 LEU B O 1
ATOM 3752 N N . ALA B 2 175 ? -42.20619 22.89148 -117.79415 1.000 133.27175 175 ALA B N 1
ATOM 3753 C CA . ALA B 2 175 ? -41.96072 21.53169 -118.26649 1.000 133.27175 175 ALA B CA 1
ATOM 3754 C C . ALA B 2 175 ? -40.48147 21.30202 -118.55791 1.000 133.27175 175 ALA B C 1
ATOM 3755 O O . ALA B 2 175 ? -39.90302 20.29601 -118.12809 1.000 133.27175 175 ALA B O 1
ATOM 3757 N N . ARG B 2 176 ? -39.84997 22.22379 -119.29070 1.000 140.57027 176 ARG B N 1
ATOM 3758 C CA . ARG B 2 176 ? -38.43497 22.05849 -119.61100 1.000 140.57027 176 ARG B CA 1
ATOM 3759 C C . ARG B 2 176 ? -37.56841 22.17734 -118.36176 1.000 140.57027 176 ARG B C 1
ATOM 3760 O O . ARG B 2 176 ? -36.56810 21.45990 -118.22330 1.000 140.57027 176 ARG B O 1
ATOM 3768 N N . GLU B 2 177 ? -37.94069 23.06571 -117.43362 1.000 141.18481 177 GLU B N 1
ATOM 3769 C CA . GLU B 2 177 ? -37.19493 23.16729 -116.18357 1.000 141.18481 177 GLU B CA 1
ATOM 3770 C C . GLU B 2 177 ? -37.30255 21.87981 -115.37638 1.000 141.18481 177 GLU B C 1
ATOM 3771 O O . GLU B 2 177 ? -36.30879 21.41018 -114.81053 1.000 141.18481 177 GLU B O 1
ATOM 3777 N N . ALA B 2 178 ? -38.49842 21.28544 -115.32488 1.000 131.66876 178 ALA B N 1
ATOM 3778 C CA . ALA B 2 178 ? -38.67174 20.02629 -114.60962 1.000 131.66876 178 ALA B CA 1
ATOM 3779 C C . ALA B 2 178 ? -37.88377 18.90414 -115.27078 1.000 131.66876 178 ALA B C 1
ATOM 3780 O O . ALA B 2 178 ? -37.29116 18.06643 -114.58295 1.000 131.66876 178 ALA B O 1
ATOM 3782 N N . LEU B 2 179 ? -37.86049 18.87300 -116.60564 1.000 137.42041 179 LEU B N 1
ATOM 3783 C CA . LEU B 2 179 ? -37.06958 17.86480 -117.30777 1.000 137.42041 179 LEU B CA 1
ATOM 3784 C C . LEU B 2 179 ? -35.58832 17.99804 -116.97703 1.000 137.42041 179 LEU B C 1
ATOM 3785 O O . LEU B 2 179 ? -34.92055 17.00908 -116.64619 1.000 137.42041 179 LEU B O 1
ATOM 3790 N N . GLU B 2 180 ? -35.05484 19.21902 -117.06997 1.000 136.26552 180 GLU B N 1
ATOM 3791 C CA . GLU B 2 180 ? -33.63991 19.42772 -116.77995 1.000 136.26552 180 GLU B CA 1
ATOM 3792 C C . GLU B 2 180 ? -33.31812 19.08370 -115.33023 1.000 136.26552 180 GLU B C 1
ATOM 3793 O O . GLU B 2 180 ? -32.29215 18.45097 -115.04577 1.000 136.26552 180 GLU B O 1
ATOM 3799 N N . LEU B 2 181 ? -34.19331 19.47660 -114.40006 1.000 130.96167 181 LEU B N 1
ATOM 3800 C CA . LEU B 2 181 ? -33.95550 19.19272 -112.98970 1.000 130.96167 181 LEU B CA 1
ATOM 3801 C C . LEU B 2 181 ? -33.99751 17.69601 -112.71054 1.000 130.96167 181 LEU B C 1
ATOM 3802 O O . LEU B 2 181 ? -33.16455 17.17899 -111.95915 1.000 130.96167 181 LEU B O 1
ATOM 3807 N N . ALA B 2 182 ? -34.94981 16.97966 -113.31360 1.000 125.58761 182 ALA B N 1
ATOM 3808 C CA . ALA B 2 182 ? -35.02676 15.53801 -113.10849 1.000 125.58761 182 ALA B CA 1
ATOM 3809 C C . ALA B 2 182 ? -33.81964 14.83049 -113.70806 1.000 125.58761 182 ALA B C 1
ATOM 3810 O O . ALA B 2 182 ? -33.30107 13.87383 -113.12101 1.000 125.58761 182 ALA B O 1
ATOM 3812 N N . LYS B 2 183 ? -33.35206 15.28798 -114.87199 1.000 132.83664 183 LYS B N 1
ATOM 3813 C CA . LYS B 2 183 ? -32.15395 14.69958 -115.46195 1.000 132.83664 183 LYS B CA 1
ATOM 3814 C C . LYS B 2 183 ? -30.94535 14.90930 -114.55741 1.000 132.83664 183 LYS B C 1
ATOM 3815 O O . LYS B 2 183 ? -30.18854 13.96950 -114.27827 1.000 132.83664 183 LYS B O 1
ATOM 3821 N N . GLU B 2 184 ? -30.76060 16.13960 -114.07064 1.000 131.72975 184 GLU B N 1
ATOM 3822 C CA . GLU B 2 184 ? -29.61702 16.42747 -113.21156 1.000 131.72975 184 GLU B CA 1
ATOM 3823 C C . GLU B 2 184 ? -29.73301 15.73412 -111.85860 1.000 131.72975 184 GLU B C 1
ATOM 3824 O O . GLU B 2 184 ? -28.71404 15.48331 -111.20449 1.000 131.72975 184 GLU B O 1
ATOM 3830 N N . ALA B 2 185 ? -30.95429 15.41794 -111.42266 1.000 131.88167 185 ALA B N 1
ATOM 3831 C CA . ALA B 2 185 ? -31.12744 14.68808 -110.17242 1.000 131.88167 185 ALA B CA 1
ATOM 3832 C C . ALA B 2 185 ? -30.84215 13.20317 -110.35220 1.000 131.88167 185 ALA B C 1
ATOM 3833 O O . ALA B 2 185 ? -30.27586 12.56451 -109.45831 1.000 131.88167 185 ALA B O 1
ATOM 3835 N N . VAL B 2 186 ? -31.23411 12.63730 -111.49528 1.000 134.40743 186 VAL B N 1
ATOM 3836 C CA . VAL B 2 186 ? -30.88667 11.25161 -111.79029 1.000 134.40743 186 VAL B CA 1
ATOM 3837 C C . VAL B 2 186 ? -29.37807 11.10657 -111.94983 1.000 134.40743 186 VAL B C 1
ATOM 3838 O O . VAL B 2 186 ? -28.79396 10.08786 -111.55902 1.000 134.40743 186 VAL B O 1
ATOM 3842 N N . LYS B 2 187 ? -28.72003 12.12657 -112.51030 1.000 141.43041 187 LYS B N 1
ATOM 3843 C CA . LYS B 2 187 ? -27.26613 12.07630 -112.64152 1.000 141.43041 187 LYS B CA 1
ATOM 3844 C C . LYS B 2 187 ? -26.58527 12.05429 -111.27661 1.000 141.43041 187 LYS B C 1
ATOM 3845 O O . LYS B 2 187 ? -25.60410 11.32851 -111.07542 1.000 141.43041 187 LYS B O 1
ATOM 3851 N N . SER B 2 188 ? -27.09218 12.83716 -110.32730 1.000 141.43509 188 SER B N 1
ATOM 3852 C CA . SER B 2 188 ? -26.49834 12.88729 -108.99817 1.000 141.43509 188 SER B CA 1
ATOM 3853 C C . SER B 2 188 ? -26.79411 11.60689 -108.22593 1.000 141.43509 188 SER B C 1
ATOM 3854 O O . SER B 2 188 ? -27.88175 11.03337 -108.33136 1.000 141.43509 188 SER B O 1
ATOM 3857 N N . THR B 2 189 ? -25.81147 11.15943 -107.44246 1.000 147.72197 189 THR B N 1
ATOM 3858 C CA . THR B 2 189 ? -25.96954 9.95322 -106.64027 1.000 147.72197 189 THR B CA 1
ATOM 3859 C C . THR B 2 189 ? -26.68015 10.21510 -105.31807 1.000 147.72197 189 THR B C 1
ATOM 3860 O O . THR B 2 189 ? -27.18238 9.26850 -104.70086 1.000 147.72197 189 THR B O 1
ATOM 3864 N N . ASP B 2 190 ? -26.73807 11.46986 -104.87784 1.000 138.76256 190 ASP B N 1
ATOM 3865 C CA . ASP B 2 190 ? -27.34678 11.79539 -103.59550 1.000 138.76256 190 ASP B CA 1
ATOM 3866 C C . ASP B 2 190 ? -28.85771 11.59971 -103.64464 1.000 138.76256 190 ASP B C 1
ATOM 3867 O O . ASP B 2 190 ? -29.51593 11.95071 -104.62810 1.000 138.76256 190 ASP B O 1
ATOM 3872 N N . SER B 2 191 ? -29.40449 11.02746 -102.57017 1.000 124.08670 191 SER B N 1
ATOM 3873 C CA . SER B 2 191 ? -30.84526 10.84729 -102.43581 1.000 124.08670 191 SER B CA 1
ATOM 3874 C C . SER B 2 191 ? -31.53454 12.06586 -101.83715 1.000 124.08670 191 SER B C 1
ATOM 3875 O O . SER B 2 191 ? -32.73726 12.26017 -102.05154 1.000 124.08670 191 SER B O 1
ATOM 3878 N N . GLU B 2 192 ? -30.80518 12.88888 -101.08172 1.000 123.13948 192 GLU B N 1
ATOM 3879 C CA . GLU B 2 192 ? -31.39576 14.11627 -100.55987 1.000 123.13948 192 GLU B CA 1
ATOM 3880 C C . GLU B 2 192 ? -31.72696 15.07952 -101.69240 1.000 123.13948 192 GLU B C 1
ATOM 3881 O O . GLU B 2 192 ? -32.73236 15.79850 -101.63475 1.000 123.13948 192 GLU B O 1
ATOM 3887 N N . GLN B 2 193 ? -30.89912 15.09898 -102.74104 1.000 121.41345 193 GLN B N 1
ATOM 3888 C CA . GLN B 2 193 ? -31.23672 15.88412 -103.92423 1.000 121.41345 193 GLN B CA 1
ATOM 3889 C C . GLN B 2 193 ? -32.49064 15.34553 -104.60078 1.000 121.41345 193 GLN B C 1
ATOM 3890 O O . GLN B 2 193 ? -33.31052 16.11898 -105.10875 1.000 121.41345 193 GLN B O 1
ATOM 3896 N N . LEU B 2 194 ? -32.66159 14.02071 -104.61120 1.000 119.11824 194 LEU B N 1
ATOM 3897 C CA . LEU B 2 194 ? -33.89506 13.44332 -105.13570 1.000 119.11824 194 LEU B CA 1
ATOM 3898 C C . LEU B 2 194 ? -35.10064 13.88996 -104.31786 1.000 119.11824 194 LEU B C 1
ATOM 3899 O O . LEU B 2 194 ? -36.15327 14.21134 -104.87862 1.000 119.11824 194 LEU B O 1
ATOM 3904 N N . GLU B 2 195 ? -34.96383 13.92095 -102.98925 1.000 113.23306 195 GLU B N 1
ATOM 3905 C CA . GLU B 2 195 ? -36.05822 14.38932 -102.14151 1.000 113.23306 195 GLU B CA 1
ATOM 3906 C C . GLU B 2 195 ? -36.38457 15.85404 -102.41683 1.000 113.23306 195 GLU B C 1
ATOM 3907 O O . GLU B 2 195 ? -37.56084 16.23424 -102.50250 1.000 113.23306 195 GLU B O 1
ATOM 3913 N N . VAL B 2 196 ? -35.35198 16.68964 -102.55843 1.000 109.27415 196 VAL B N 1
ATOM 3914 C CA . VAL B 2 196 ? -35.56363 18.10798 -102.84294 1.000 109.27415 196 VAL B CA 1
ATOM 3915 C C . VAL B 2 196 ? -36.26857 18.28731 -104.18042 1.000 109.27415 196 VAL B C 1
ATOM 3916 O O . VAL B 2 196 ? -37.20156 19.09172 -104.30737 1.000 109.27415 196 VAL B O 1
ATOM 3920 N N . VAL B 2 197 ? -35.83164 17.54659 -105.19995 1.000 107.29163 197 VAL B N 1
ATOM 3921 C CA . VAL B 2 197 ? -36.44544 17.66414 -106.51677 1.000 107.29163 197 VAL B CA 1
ATOM 3922 C C . VAL B 2 197 ? -37.88571 17.17006 -106.48181 1.000 107.29163 197 VAL B C 1
ATOM 3923 O O . VAL B 2 197 ? -38.76877 17.75784 -107.11446 1.000 107.29163 197 VAL B O 1
ATOM 3927 N N . ARG B 2 198 ? -38.15099 16.09081 -105.74027 1.000 102.71861 198 ARG B N 1
ATOM 3928 C CA . ARG B 2 198 ? -39.52325 15.61545 -105.59843 1.000 102.71861 198 ARG B CA 1
ATOM 3929 C C . ARG B 2 198 ? -40.40793 16.67823 -104.96525 1.000 102.71861 198 ARG B C 1
ATOM 3930 O O . ARG B 2 198 ? -41.52164 16.93254 -105.43912 1.000 102.71861 198 ARG B O 1
ATOM 3938 N N . LEU B 2 199 ? -39.92644 17.31113 -103.89317 1.000 104.93888 199 LEU B N 1
ATOM 3939 C CA . LEU B 2 199 ? -40.71498 18.34778 -103.23684 1.000 104.93888 199 LEU B CA 1
ATOM 3940 C C . LEU B 2 199 ? -40.94274 19.53723 -104.16182 1.000 104.93888 199 LEU B C 1
ATOM 3941 O O . LEU B 2 199 ? -42.04389 20.09767 -104.20119 1.000 104.93888 199 LEU B O 1
ATOM 3946 N N . ALA B 2 200 ? -39.91915 19.92763 -104.92693 1.000 106.90224 200 ALA B N 1
ATOM 3947 C CA . ALA B 2 200 ? -40.07463 21.04293 -105.85783 1.000 106.90224 200 ALA B CA 1
ATOM 3948 C C . ALA B 2 200 ? -41.08167 20.71544 -106.95610 1.000 106.90224 200 ALA B C 1
ATOM 3949 O O . ALA B 2 200 ? -41.91581 21.55541 -107.31600 1.000 106.90224 200 ALA B O 1
ATOM 3951 N N . LEU B 2 201 ? -41.02794 19.49591 -107.49456 1.000 107.17940 201 LEU B N 1
ATOM 3952 C CA . LEU B 2 201 ? -41.96773 19.10810 -108.54185 1.000 107.17940 201 LEU B CA 1
ATOM 3953 C C . LEU B 2 201 ? -43.38596 19.00264 -107.99467 1.000 107.17940 201 LEU B C 1
ATOM 3954 O O . LEU B 2 201 ? -44.35512 19.32346 -108.69421 1.000 107.17940 201 LEU B O 1
ATOM 3959 N N . GLU B 2 202 ? -43.52900 18.57194 -106.73864 1.000 102.54308 202 GLU B N 1
ATOM 3960 C CA . GLU B 2 202 ? -44.84891 18.56621 -106.11616 1.000 102.54308 202 GLU B CA 1
ATOM 3961 C C . GLU B 2 202 ? -45.37180 19.98338 -105.92190 1.000 102.54308 202 GLU B C 1
ATOM 3962 O O . GLU B 2 202 ? -46.56613 20.24108 -106.11184 1.000 102.54308 202 GLU B O 1
ATOM 3968 N N . ILE B 2 203 ? -44.49192 20.91474 -105.54672 1.000 108.67435 203 ILE B N 1
ATOM 3969 C CA . ILE B 2 203 ? -44.88990 22.31706 -105.44696 1.000 108.67435 203 ILE B CA 1
ATOM 3970 C C . ILE B 2 203 ? -45.35340 22.83412 -106.80232 1.000 108.67435 203 ILE B C 1
ATOM 3971 O O . ILE B 2 203 ? -46.32984 23.58832 -106.89749 1.000 108.67435 203 ILE B O 1
ATOM 3976 N N . VAL B 2 204 ? -44.66293 22.43331 -107.87090 1.000 104.97952 204 VAL B N 1
ATOM 3977 C CA . VAL B 2 204 ? -45.05223 22.86199 -109.21354 1.000 104.97952 204 VAL B CA 1
ATOM 3978 C C . VAL B 2 204 ? -46.42409 22.30529 -109.57702 1.000 104.97952 204 VAL B C 1
ATOM 3979 O O . VAL B 2 204 ? -47.29264 23.02499 -110.08427 1.000 104.97952 204 VAL B O 1
ATOM 3983 N N . GLN B 2 205 ? -46.63736 21.01168 -109.32700 1.000 109.02508 205 GLN B N 1
ATOM 3984 C CA . GLN B 2 205 ? -47.89471 20.38316 -109.72283 1.000 109.02508 205 GLN B CA 1
ATOM 3985 C C . GLN B 2 205 ? -49.06773 20.90989 -108.90356 1.000 109.02508 205 GLN B C 1
ATOM 3986 O O . GLN B 2 205 ? -50.18053 21.05066 -109.42456 1.000 109.02508 205 GLN B O 1
ATOM 3992 N N . LEU B 2 206 ? -48.84284 21.20254 -107.62034 1.000 110.14235 206 LEU B N 1
ATOM 3993 C CA . LEU B 2 206 ? -49.92644 21.70076 -106.77828 1.000 110.14235 206 LEU B CA 1
ATOM 3994 C C . LEU B 2 206 ? -50.36813 23.09512 -107.20548 1.000 110.14235 206 LEU B C 1
ATOM 3995 O O . LEU B 2 206 ? -51.56466 23.40675 -107.18190 1.000 110.14235 206 LEU B O 1
ATOM 4000 N N . ALA B 2 207 ? -49.42258 23.94686 -107.59883 1.000 107.24663 207 ALA B N 1
ATOM 4001 C CA . ALA B 2 207 ? -49.71304 25.31358 -108.03235 1.000 107.24663 207 ALA B CA 1
ATOM 4002 C C . ALA B 2 207 ? -48.99202 25.58188 -109.34635 1.000 107.24663 207 ALA B C 1
ATOM 4003 O O . ALA B 2 207 ? -47.95537 26.25939 -109.37437 1.000 107.24663 207 ALA B O 1
ATOM 4005 N N . PRO B 2 208 ? -49.51211 25.06584 -110.45782 1.000 121.91318 208 PRO B N 1
ATOM 4006 C CA . PRO B 2 208 ? -48.87817 25.32905 -111.75291 1.000 121.91318 208 PRO B CA 1
ATOM 4007 C C . PRO B 2 208 ? -49.08556 26.77024 -112.18929 1.000 121.91318 208 PRO B C 1
ATOM 4008 O O . PRO B 2 208 ? -50.11486 27.38887 -111.90584 1.000 121.91318 208 PRO B O 1
ATOM 4012 N N . ASP B 2 209 ? -48.08098 27.29983 -112.89084 1.000 130.15884 209 ASP B N 1
ATOM 4013 C CA . ASP B 2 209 ? -48.11038 28.66417 -113.42191 1.000 130.15884 209 ASP B CA 1
ATOM 4014 C C . ASP B 2 209 ? -48.32471 29.68533 -112.30398 1.000 130.15884 209 ASP B C 1
ATOM 4015 O O . ASP B 2 209 ? -49.14807 30.59756 -112.40719 1.000 130.15884 209 ASP B O 1
ATOM 4020 N N . THR B 2 210 ? -47.57306 29.51782 -111.21913 1.000 125.16530 210 THR B N 1
ATOM 4021 C CA . THR B 2 210 ? -47.60550 30.43690 -110.09290 1.000 125.16530 210 THR B CA 1
ATOM 4022 C C . THR B 2 210 ? -46.19063 30.90539 -109.78684 1.000 125.16530 210 THR B C 1
ATOM 4023 O O . THR B 2 210 ? -45.20642 30.32494 -110.25202 1.000 125.16530 210 THR B O 1
ATOM 4027 N N . ARG B 2 211 ? -46.10033 31.97372 -108.99280 1.000 127.10398 211 ARG B N 1
ATOM 4028 C CA . ARG B 2 211 ? -44.79278 32.49614 -108.61132 1.000 127.10398 211 ARG B CA 1
ATOM 4029 C C . ARG B 2 211 ? -44.07349 31.53747 -107.67022 1.000 127.10398 211 ARG B C 1
ATOM 4030 O O . ARG B 2 211 ? -42.84724 31.38300 -107.74685 1.000 127.10398 211 ARG B O 1
ATOM 4038 N N . LEU B 2 212 ? -44.82289 30.87668 -106.78307 1.000 116.58030 212 LEU B N 1
ATOM 4039 C CA . LEU B 2 212 ? -44.21421 29.92057 -105.86412 1.000 116.58030 212 LEU B CA 1
ATOM 4040 C C . LEU B 2 212 ? -43.57664 28.75955 -106.61404 1.000 116.58030 212 LEU B C 1
ATOM 4041 O O . LEU B 2 212 ? -42.51108 28.27288 -106.22392 1.000 116.58030 212 LEU B O 1
ATOM 4046 N N . ALA B 2 213 ? -44.20893 28.30762 -107.69835 1.000 117.36270 213 ALA B N 1
ATOM 4047 C CA . ALA B 2 213 ? -43.68390 27.16539 -108.43895 1.000 117.36270 213 ALA B CA 1
ATOM 4048 C C . ALA B 2 213 ? -42.32988 27.48616 -109.05793 1.000 117.36270 213 ALA B C 1
ATOM 4049 O O . ALA B 2 213 ? -41.35975 26.73900 -108.87936 1.000 117.36270 213 ALA B O 1
ATOM 4051 N N . ARG B 2 214 ? -42.24277 28.60059 -109.78966 1.000 120.94480 214 ARG B N 1
ATOM 4052 C CA . ARG B 2 214 ? -40.97306 28.96826 -110.40648 1.000 120.94480 214 ARG B CA 1
ATOM 4053 C C . ARG B 2 214 ? -39.92277 29.32609 -109.36146 1.000 120.94480 214 ARG B C 1
ATOM 4054 O O . ARG B 2 214 ? -38.73697 29.02379 -109.54787 1.000 120.94480 214 ARG B O 1
ATOM 4062 N N . ALA B 2 215 ? -40.33156 29.95719 -108.25832 1.000 113.73539 215 ALA B N 1
ATOM 4063 C CA . ALA B 2 215 ? -39.37622 30.26645 -107.20253 1.000 113.73539 215 ALA B CA 1
ATOM 4064 C C . ALA B 2 215 ? -38.80240 28.99239 -106.59903 1.000 113.73539 215 ALA B C 1
ATOM 4065 O O . ALA B 2 215 ? -37.58766 28.89116 -106.38374 1.000 113.73539 215 ALA B O 1
ATOM 4067 N N . ALA B 2 216 ? -39.66122 28.00222 -106.33342 1.000 109.36885 216 ALA B N 1
ATOM 4068 C CA . ALA B 2 216 ? -39.19381 26.72479 -105.81395 1.000 109.36885 216 ALA B CA 1
ATOM 4069 C C . ALA B 2 216 ? -38.31928 25.99591 -106.82287 1.000 109.36885 216 ALA B C 1
ATOM 4070 O O . ALA B 2 216 ? -37.36813 25.31475 -106.43091 1.000 109.36885 216 ALA B O 1
ATOM 4072 N N . LEU B 2 217 ? -38.62096 26.12146 -108.11636 1.000 118.17141 217 LEU B N 1
ATOM 4073 C CA . LEU B 2 217 ? -37.77660 25.49878 -109.13030 1.000 118.17141 217 LEU B CA 1
ATOM 4074 C C . LEU B 2 217 ? -36.38421 26.11622 -109.13360 1.000 118.17141 217 LEU B C 1
ATOM 4075 O O . LEU B 2 217 ? -35.37618 25.40232 -109.18904 1.000 118.17141 217 LEU B O 1
ATOM 4080 N N . LYS B 2 218 ? -36.30966 27.44846 -109.07890 1.000 119.24454 218 LYS B N 1
ATOM 4081 C CA . LYS B 2 218 ? -35.00905 28.11137 -109.03517 1.000 119.24454 218 LYS B CA 1
ATOM 4082 C C . LYS B 2 218 ? -34.24644 27.74186 -107.76833 1.000 119.24454 218 LYS B C 1
ATOM 4083 O O . LYS B 2 218 ? -33.02839 27.51215 -107.80675 1.000 119.24454 218 LYS B O 1
ATOM 4089 N N . LEU B 2 219 ? -34.95179 27.66762 -106.63615 1.000 121.94629 219 LEU B N 1
ATOM 4090 C CA . LEU B 2 219 ? -34.30719 27.27677 -105.38765 1.000 121.94629 219 LEU B CA 1
ATOM 4091 C C . LEU B 2 219 ? -33.77570 25.85165 -105.46370 1.000 121.94629 219 LEU B C 1
ATOM 4092 O O . LEU B 2 219 ? -32.66208 25.57385 -105.00802 1.000 121.94629 219 LEU B O 1
ATOM 4097 N N . ALA B 2 220 ? -34.55475 24.93479 -106.04290 1.000 118.98279 220 ALA B N 1
ATOM 4098 C CA . ALA B 2 220 ? -34.10580 23.55258 -106.16775 1.000 118.98279 220 ALA B CA 1
ATOM 4099 C C . ALA B 2 220 ? -32.91403 23.44286 -107.10889 1.000 118.98279 220 ALA B C 1
ATOM 4100 O O . ALA B 2 220 ? -31.99820 22.64919 -106.86679 1.000 118.98279 220 ALA B O 1
ATOM 4102 N N . LYS B 2 221 ? -32.90336 24.23478 -108.18362 1.000 121.50403 221 LYS B N 1
ATOM 4103 C CA . LYS B 2 221 ? -31.75266 24.24157 -109.08190 1.000 121.50403 221 LYS B CA 1
ATOM 4104 C C . LYS B 2 221 ? -30.49847 24.70924 -108.35397 1.000 121.50403 221 LYS B C 1
ATOM 4105 O O . LYS B 2 221 ? -29.45372 24.04510 -108.39548 1.000 121.50403 221 LYS B O 1
ATOM 4111 N N . GLU B 2 222 ? -30.58716 25.85166 -107.66750 1.000 123.79072 222 GLU B N 1
ATOM 4112 C CA . GLU B 2 222 ? -29.42744 26.36267 -106.94580 1.000 123.79072 222 GLU B CA 1
ATOM 4113 C C . GLU B 2 222 ? -29.03121 25.47190 -105.77396 1.000 123.79072 222 GLU B C 1
ATOM 4114 O O . GLU B 2 222 ? -27.87494 25.51872 -105.34069 1.000 123.79072 222 GLU B O 1
ATOM 4120 N N . ALA B 2 223 ? -29.95750 24.66308 -105.25532 1.000 122.12486 223 ALA B N 1
ATOM 4121 C CA . ALA B 2 223 ? -29.61767 23.71802 -104.19795 1.000 122.12486 223 ALA B CA 1
ATOM 4122 C C . ALA B 2 223 ? -28.91247 22.48957 -104.75767 1.000 122.12486 223 ALA B C 1
ATOM 4123 O O . ALA B 2 223 ? -27.99429 21.95475 -104.12592 1.000 122.12486 223 ALA B O 1
ATOM 4125 N N . VAL B 2 224 ? -29.33859 22.02290 -105.93298 1.000 131.52739 224 VAL B N 1
ATOM 4126 C CA . VAL B 2 224 ? -28.61459 20.95572 -106.61635 1.000 131.52739 224 VAL B CA 1
ATOM 4127 C C . VAL B 2 224 ? -27.20607 21.41893 -106.96362 1.000 131.52739 224 VAL B C 1
ATOM 4128 O O . VAL B 2 224 ? -26.24170 20.64774 -106.88030 1.000 131.52739 224 VAL B O 1
ATOM 4132 N N . LYS B 2 225 ? -27.06120 22.69329 -107.33737 1.000 129.91004 225 LYS B N 1
ATOM 4133 C CA . LYS B 2 225 ? -25.73241 23.23058 -107.61525 1.000 129.91004 225 LYS B CA 1
ATOM 4134 C C . LYS B 2 225 ? -24.89538 23.36966 -106.34729 1.000 129.91004 225 LYS B C 1
ATOM 4135 O O . LYS B 2 225 ? -23.66979 23.21890 -106.39774 1.000 129.91004 225 LYS B O 1
ATOM 4141 N N . SER B 2 226 ? -25.52728 23.65377 -105.21152 1.000 130.76828 226 SER B N 1
ATOM 4142 C CA . SER B 2 226 ? -24.80332 23.88821 -103.97204 1.000 130.76828 226 SER B CA 1
ATOM 4143 C C . SER B 2 226 ? -24.29287 22.57444 -103.38189 1.000 130.76828 226 SER B C 1
ATOM 4144 O O . SER B 2 226 ? -24.68129 21.47795 -103.79342 1.000 130.76828 226 SER B O 1
ATOM 4147 N N . THR B 2 227 ? -23.39563 22.69942 -102.39817 1.000 134.07906 227 THR B N 1
ATOM 4148 C CA . THR B 2 227 ? -22.81484 21.54239 -101.72493 1.000 134.07906 227 THR B CA 1
ATOM 4149 C C . THR B 2 227 ? -22.85574 21.68085 -100.20560 1.000 134.07906 227 THR B C 1
ATOM 4150 O O . THR B 2 227 ? -22.12419 20.97324 -99.50489 1.000 134.07906 227 THR B O 1
ATOM 4152 N N . ASP B 2 228 ? -23.69114 22.57469 -99.68250 1.000 130.81637 228 ASP B N 1
ATOM 4153 C CA . ASP B 2 228 ? -23.82846 22.76263 -98.24450 1.000 130.81637 228 ASP B CA 1
ATOM 4154 C C . ASP B 2 228 ? -24.99685 21.92801 -97.73297 1.000 130.81637 228 ASP B C 1
ATOM 4155 O O . ASP B 2 228 ? -26.09370 21.97274 -98.29877 1.000 130.81637 228 ASP B O 1
ATOM 4160 N N . GLN B 2 229 ? -24.75890 21.16841 -96.66133 1.000 116.87172 229 GLN B N 1
ATOM 4161 C CA . GLN B 2 229 ? -25.78184 20.25829 -96.15460 1.000 116.87172 229 GLN B CA 1
ATOM 4162 C C . GLN B 2 229 ? -26.81900 20.98650 -95.30490 1.000 116.87172 229 GLN B C 1
ATOM 4163 O O . GLN B 2 229 ? -28.01396 20.66643 -95.36732 1.000 116.87172 229 GLN B O 1
ATOM 4169 N N . GLU B 2 230 ? -26.38193 21.95920 -94.50053 1.000 117.75647 230 GLU B N 1
ATOM 4170 C CA . GLU B 2 230 ? -27.32470 22.72712 -93.69339 1.000 117.75647 230 GLU B CA 1
ATOM 4171 C C . GLU B 2 230 ? -28.29965 23.49653 -94.57487 1.000 117.75647 230 GLU B C 1
ATOM 4172 O O . GLU B 2 230 ? -29.50832 23.51812 -94.30814 1.000 117.75647 230 GLU B O 1
ATOM 4174 N N . GLU B 2 231 ? -27.79269 24.13151 -95.63528 1.000 116.92193 231 GLU B N 1
ATOM 4175 C CA . GLU B 2 231 ? -28.67667 24.79683 -96.58519 1.000 116.92193 231 GLU B CA 1
ATOM 4176 C C . GLU B 2 231 ? -29.59401 23.80247 -97.28184 1.000 116.92193 231 GLU B C 1
ATOM 4177 O O . GLU B 2 231 ? -30.73208 24.14166 -97.61598 1.000 116.92193 231 GLU B O 1
ATOM 4183 N N . LEU B 2 232 ? -29.12865 22.56962 -97.49131 1.000 108.89774 232 LEU B N 1
ATOM 4184 C CA . LEU B 2 232 ? -29.97424 21.54984 -98.10463 1.000 108.89774 232 LEU B CA 1
ATOM 4185 C C . LEU B 2 232 ? -31.15305 21.19849 -97.20187 1.000 108.89774 232 LEU B C 1
ATOM 4186 O O . LEU B 2 232 ? -32.30067 21.11442 -97.66083 1.000 108.89774 232 LEU B O 1
ATOM 4191 N N . LYS B 2 233 ? -30.88813 20.99135 -95.90881 1.000 100.43044 233 LYS B N 1
ATOM 4192 C CA . LYS B 2 233 ? -31.97454 20.71466 -94.97137 1.000 100.43044 233 LYS B CA 1
ATOM 4193 C C . LYS B 2 233 ? -32.91221 21.91111 -94.84572 1.000 100.43044 233 LYS B C 1
ATOM 4194 O O . LYS B 2 233 ? -34.13679 21.74729 -94.74100 1.000 100.43044 233 LYS B O 1
ATOM 4196 N N . LYS B 2 234 ? -32.35432 23.12519 -94.86052 1.000 107.48678 234 LYS B N 1
ATOM 4197 C CA . LYS B 2 234 ? -33.18670 24.32310 -94.81747 1.000 107.48678 234 LYS B CA 1
ATOM 4198 C C . LYS B 2 234 ? -34.09825 24.40405 -96.03718 1.000 107.48678 234 LYS B C 1
ATOM 4199 O O . LYS B 2 234 ? -35.27775 24.75553 -95.91812 1.000 107.48678 234 LYS B O 1
ATOM 4205 N N . VAL B 2 235 ? -33.57186 24.06946 -97.21772 1.000 101.47760 235 VAL B N 1
ATOM 4206 C CA . VAL B 2 235 ? -34.37970 24.08907 -98.43342 1.000 101.47760 235 VAL B CA 1
ATOM 4207 C C . VAL B 2 235 ? -35.47194 23.02864 -98.36889 1.000 101.47760 235 VAL B C 1
ATOM 4208 O O . VAL B 2 235 ? -36.61126 23.26824 -98.78774 1.000 101.47760 235 VAL B O 1
ATOM 4212 N N . LYS B 2 236 ? -35.14446 21.84008 -97.85369 1.000 93.35669 236 LYS B N 1
ATOM 4213 C CA . LYS B 2 236 ? -36.16521 20.81074 -97.66600 1.000 93.35669 236 LYS B CA 1
ATOM 4214 C C . LYS B 2 236 ? -37.30019 21.32187 -96.78655 1.000 93.35669 236 LYS B C 1
ATOM 4215 O O . LYS B 2 236 ? -38.48455 21.16568 -97.11760 1.000 93.35669 236 LYS B O 1
ATOM 4221 N N . ALA B 2 237 ? -36.95114 21.93700 -95.65423 1.000 103.30500 237 ALA B N 1
ATOM 4222 C CA . ALA B 2 237 ? -37.97388 22.45293 -94.74988 1.000 99.47500 237 ALA B CA 1
ATOM 4223 C C . ALA B 2 237 ? -38.80199 23.54846 -95.41373 1.000 93.50500 237 ALA B C 1
ATOM 4224 O O . ALA B 2 237 ? -40.02552 23.60434 -95.23864 1.000 83.14500 237 ALA B O 1
ATOM 4226 N N . ILE B 2 238 ? -38.15456 24.42142 -96.18994 1.000 103.92645 238 ILE B N 1
ATOM 4227 C CA . ILE B 2 238 ? -38.87257 25.50578 -96.85602 1.000 93.51645 238 ILE B CA 1
ATOM 4228 C C . ILE B 2 238 ? -39.85536 24.95447 -97.88317 1.000 90.97645 238 ILE B C 1
ATOM 4229 O O . ILE B 2 238 ? -40.99555 25.42512 -97.98729 1.000 87.17645 238 ILE B O 1
ATOM 4234 N N . LEU B 2 239 ? -39.43663 23.94984 -98.65534 1.000 95.19103 239 LEU B N 1
ATOM 4235 C CA . LEU B 2 239 ? -40.33638 23.36478 -99.64498 1.000 96.07103 239 LEU B CA 1
ATOM 4236 C C . LEU B 2 239 ? -41.50665 22.65264 -98.97394 1.000 100.88103 239 LEU B C 1
ATOM 4237 O O . LEU B 2 239 ? -42.65142 22.74478 -99.44290 1.000 98.62103 239 LEU B O 1
ATOM 4242 N N . ARG B 2 240 ? -41.24166 21.93783 -97.87526 1.000 95.03747 240 ARG B N 1
ATOM 4243 C CA . ARG B 2 240 ? -42.32967 21.30008 -97.13903 1.000 84.56747 240 ARG B CA 1
ATOM 4244 C C . ARG B 2 240 ? -43.31913 22.33567 -96.61665 1.000 82.74747 240 ARG B C 1
ATOM 4245 O O . ARG B 2 240 ? -44.54003 22.12994 -96.67515 1.000 89.97747 240 ARG B O 1
ATOM 4247 N N . VAL B 2 241 ? -42.80967 23.46375 -96.11503 1.000 99.95769 241 VAL B N 1
ATOM 4248 C CA . VAL B 2 241 ? -43.68754 24.52276 -95.62476 1.000 94.56769 241 VAL B CA 1
ATOM 4249 C C . VAL B 2 241 ? -44.50892 25.10827 -96.76616 1.000 98.24769 241 VAL B C 1
ATOM 4250 O O . VAL B 2 241 ? -45.69411 25.41173 -96.60074 1.000 90.23769 241 VAL B O 1
ATOM 4254 N N . ALA B 2 242 ? -43.90162 25.26379 -97.94459 1.000 93.39636 242 ALA B N 1
ATOM 4255 C CA . ALA B 2 242 ? -44.64587 25.79008 -99.08721 1.000 90.48636 242 ALA B CA 1
ATOM 4256 C C . ALA B 2 242 ? -45.77779 24.85115 -99.49353 1.000 101.06636 242 ALA B C 1
ATOM 4257 O O . ALA B 2 242 ? -46.89416 25.29896 -99.79182 1.000 92.19636 242 ALA B O 1
ATOM 4259 N N . SER B 2 243 ? -45.50915 23.54320 -99.51347 1.000 99.47659 243 SER B N 1
ATOM 4260 C CA . SER B 2 243 ? -46.56560 22.58514 -99.83570 1.000 105.15659 243 SER B CA 1
ATOM 4261 C C . SER B 2 243 ? -47.68395 22.62646 -98.79770 1.000 93.27659 243 SER B C 1
ATOM 4262 O O . SER B 2 243 ? -48.87681 22.59505 -99.14559 1.000 90.06659 243 SER B O 1
ATOM 4265 N N . GLU B 2 244 ? -47.31603 22.68958 -97.51472 1.000 93.24247 244 GLU B N 1
ATOM 4266 C CA . GLU B 2 244 ? -48.32121 22.82037 -96.46545 1.000 113.72247 244 GLU B CA 1
ATOM 4267 C C . GLU B 2 244 ? -49.13783 24.09475 -96.64556 1.000 91.69247 244 GLU B C 1
ATOM 4268 O O . GLU B 2 244 ? -50.34760 24.10789 -96.39244 1.000 90.60247 244 GLU B O 1
ATOM 4274 N N . VAL B 2 245 ? -48.49356 25.17180 -97.09961 1.000 94.86890 245 VAL B N 1
ATOM 4275 C CA . VAL B 2 245 ? -49.19308 26.43373 -97.31872 1.000 80.84890 245 VAL B CA 1
ATOM 4276 C C . VAL B 2 245 ? -50.18888 26.30359 -98.46165 1.000 95.80890 245 VAL B C 1
ATOM 4277 O O . VAL B 2 245 ? -51.29252 26.85312 -98.40340 1.000 79.27890 245 VAL B O 1
ATOM 4281 N N . LEU B 2 246 ? -49.81933 25.57840 -99.51786 1.000 86.89618 246 LEU B N 1
ATOM 4282 C CA . LEU B 2 246 ? -50.75707 25.36656 -100.61992 1.000 95.03618 246 LEU B CA 1
ATOM 4283 C C . LEU B 2 246 ? -51.97585 24.56766 -100.16197 1.000 94.88618 246 LEU B C 1
ATOM 4284 O O . LEU B 2 246 ? -53.12472 24.91357 -100.48889 1.000 107.69618 246 LEU B O 1
ATOM 4289 N N . LYS B 2 247 ? -51.74517 23.49631 -99.39698 1.000 91.78287 247 LYS B N 1
ATOM 4290 C CA . LYS B 2 247 ? -52.86862 22.72180 -98.86988 1.000 79.82287 247 LYS B CA 1
ATOM 4291 C C . LYS B 2 247 ? -53.75454 23.57443 -97.96533 1.000 90.19287 247 LYS B C 1
ATOM 4292 O O . LYS B 2 247 ? -54.99262 23.50247 -98.03253 1.000 96.60287 247 LYS B O 1
ATOM 4298 N N . LEU B 2 248 ? -53.13669 24.39799 -97.11751 1.000 91.24386 248 LEU B N 1
ATOM 4299 C CA . LEU B 2 248 ? -53.90602 25.25085 -96.22214 1.000 107.89386 248 LEU B CA 1
ATOM 4300 C C . LEU B 2 248 ? -54.66227 26.32424 -96.99002 1.000 93.32386 248 LEU B C 1
ATOM 4301 O O . LEU B 2 248 ? -55.74108 26.74396 -96.56440 1.000 110.19386 248 LEU B O 1
ATOM 4306 N N . GLU B 2 249 ? -54.11693 26.77449 -98.12026 1.000 100.64370 249 GLU B N 1
ATOM 4307 C CA . GLU B 2 249 ? -54.82917 27.72540 -98.96428 1.000 97.47370 249 GLU B CA 1
ATOM 4308 C C . GLU B 2 249 ? -56.07887 27.09439 -99.55492 1.000 108.27370 249 GLU B C 1
ATOM 4309 O O . GLU B 2 249 ? -57.14076 27.72821 -99.60024 1.000 91.17370 249 GLU B O 1
ATOM 4315 N N . GLU B 2 250 ? -55.96698 25.84889 -100.02184 1.000 95.45322 250 GLU B N 1
ATOM 4316 C CA . GLU B 2 250 ? -57.15457 25.13905 -100.49349 1.000 105.79322 250 GLU B CA 1
ATOM 4317 C C . GLU B 2 250 ? -58.20445 25.04168 -99.38886 1.000 100.69322 250 GLU B C 1
ATOM 4318 O O . GLU B 2 250 ? -59.39364 25.32824 -99.60705 1.000 96.64322 250 GLU B O 1
ATOM 4320 N N . GLU B 2 251 ? -57.77454 24.64589 -98.18662 1.000 91.40643 251 GLU B N 1
ATOM 4321 C CA . GLU B 2 251 ? -58.71118 24.53773 -97.06932 1.000 107.24643 251 GLU B CA 1
ATOM 4322 C C . GLU B 2 251 ? -59.35701 25.88370 -96.74824 1.000 93.93643 251 GLU B C 1
ATOM 4323 O O . GLU B 2 251 ? -60.56281 25.95637 -96.47496 1.000 111.52643 251 GLU B O 1
ATOM 4325 N N . ALA B 2 252 ? -58.57194 26.96297 -96.78620 1.000 99.98430 252 ALA B N 1
ATOM 4326 C CA . ALA B 2 252 ? -59.10171 28.28346 -96.46436 1.000 103.51430 252 ALA B CA 1
ATOM 4327 C C . ALA B 2 252 ? -60.09659 28.75498 -97.51701 1.000 114.64430 252 ALA B C 1
ATOM 4328 O O . ALA B 2 252 ? -61.08742 29.41451 -97.18781 1.000 105.91430 252 ALA B O 1
ATOM 4330 N N . LYS B 2 253 ? -59.85122 28.43258 -98.78849 1.000 114.85011 253 LYS B N 1
ATOM 4331 C CA . LYS B 2 253 ? -60.81956 28.77473 -99.82633 1.000 100.49011 253 LYS B CA 1
ATOM 4332 C C . LYS B 2 253 ? -62.13022 28.02400 -99.61913 1.000 97.82011 253 LYS B C 1
ATOM 4333 O O . LYS B 2 253 ? -63.22020 28.59588 -99.77998 1.000 96.57011 253 LYS B O 1
ATOM 4339 N N . LYS B 2 254 ? -62.04405 26.73882 -99.25889 1.000 98.42715 254 LYS B N 1
ATOM 4340 C CA . LYS B 2 254 ? -63.25611 25.99445 -98.91939 1.000 98.36715 254 LYS B CA 1
ATOM 4341 C C . LYS B 2 254 ? -63.99551 26.64706 -97.75237 1.000 102.30715 254 LYS B C 1
ATOM 4342 O O . LYS B 2 254 ? -65.22945 26.76889 -97.77090 1.000 114.61715 254 LYS B O 1
ATOM 4344 N N . SER B 2 255 ? -63.25206 27.09048 -96.73514 1.000 112.68978 255 SER B N 1
ATOM 4345 C CA . SER B 2 255 ? -63.87876 27.73741 -95.58455 1.000 111.45978 255 SER B CA 1
ATOM 4346 C C . SER B 2 255 ? -64.53100 29.06056 -95.97398 1.000 104.38978 255 SER B C 1
ATOM 4347 O O . SER B 2 255 ? -65.58743 29.42048 -95.44427 1.000 106.91978 255 SER B O 1
ATOM 4350 N N . GLN B 2 256 ? -63.91629 29.79968 -96.89987 1.000 101.72042 256 GLN B N 1
ATOM 4351 C CA . GLN B 2 256 ? -64.50757 31.05357 -97.36567 1.000 102.36042 256 GLN B CA 1
ATOM 4352 C C . GLN B 2 256 ? -65.81212 30.80696 -98.11665 1.000 110.14042 256 GLN B C 1
ATOM 4353 O O . GLN B 2 256 ? -66.78890 31.55529 -97.95096 1.000 107.49042 256 GLN B O 1
ATOM 4359 N N . GLU B 2 257 ? -65.84289 29.76774 -98.95594 1.000 112.51023 257 GLU B N 1
ATOM 4360 C CA . GLU B 2 257 ? -67.09756 29.39279 -99.60461 1.000 102.88023 257 GLU B CA 1
ATOM 4361 C C . GLU B 2 257 ? -68.15987 29.03417 -98.57032 1.000 99.89023 257 GLU B C 1
ATOM 4362 O O . GLU B 2 257 ? -69.32950 29.42731 -98.70135 1.000 108.43023 257 GLU B O 1
ATOM 4364 N N . GLU B 2 258 ? -67.76762 28.28590 -97.53337 1.000 103.43596 258 GLU B N 1
ATOM 4365 C CA . GLU B 2 258 ? -68.69805 27.97303 -96.45131 1.000 100.11596 258 GLU B CA 1
ATOM 4366 C C . GLU B 2 258 ? -69.21845 29.23942 -95.78150 1.000 107.25596 258 GLU B C 1
ATOM 4367 O O . GLU B 2 258 ? -70.39975 29.32341 -95.43167 1.000 100.78596 258 GLU B O 1
ATOM 4373 N N . VAL B 2 259 ? -68.34769 30.23253 -95.59130 1.000 101.50901 259 VAL B N 1
ATOM 4374 C CA . VAL B 2 259 ? -68.75419 31.47699 -94.94008 1.000 101.21901 259 VAL B CA 1
ATOM 4375 C C . VAL B 2 259 ? -69.77672 32.21978 -95.79166 1.000 111.76901 259 VAL B C 1
ATOM 4376 O O . VAL B 2 259 ? -70.77777 32.73923 -95.27862 1.000 99.59901 259 VAL B O 1
ATOM 4380 N N . GLU B 2 260 ? -69.53802 32.29007 -97.10304 1.000 104.63106 260 GLU B N 1
ATOM 4381 C CA . GLU B 2 260 ? -70.49599 32.94634 -97.99218 1.000 102.91106 260 GLU B CA 1
ATOM 4382 C C . GLU B 2 260 ? -71.84965 32.24178 -97.95737 1.000 105.07106 260 GLU B C 1
ATOM 4383 O O . GLU B 2 260 ? -72.90447 32.88818 -97.83800 1.000 115.79106 260 GLU B O 1
ATOM 4389 N N . ARG B 2 261 ? -71.83736 30.90818 -98.06302 1.000 105.67146 261 ARG B N 1
ATOM 4390 C CA . ARG B 2 261 ? -73.08874 30.15777 -98.01278 1.000 100.71146 261 ARG B CA 1
ATOM 4391 C C . ARG B 2 261 ? -73.80182 30.35950 -96.68146 1.000 97.47146 261 ARG B C 1
ATOM 4392 O O . ARG B 2 261 ? -75.03391 30.45466 -96.63767 1.000 99.34146 261 ARG B O 1
ATOM 4400 N N . LEU B 2 262 ? -73.04472 30.43042 -95.58321 1.000 107.28800 262 LEU B N 1
ATOM 4401 C CA . LEU B 2 262 ? -73.66317 30.62270 -94.27678 1.000 102.18800 262 LEU B CA 1
ATOM 4402 C C . LEU B 2 262 ? -74.28887 32.00445 -94.16033 1.000 109.96800 262 LEU B C 1
ATOM 4403 O O . LEU B 2 262 ? -75.36596 32.15004 -93.57779 1.000 125.83800 262 LEU B O 1
ATOM 4408 N N . LYS B 2 263 ? -73.62903 33.03172 -94.69892 1.000 102.11041 263 LYS B N 1
ATOM 4409 C CA . LYS B 2 263 ? -74.21930 34.36794 -94.68764 1.000 102.04041 263 LYS B CA 1
ATOM 4410 C C . LYS B 2 263 ? -75.53158 34.38620 -95.46395 1.000 115.51041 263 LYS B C 1
ATOM 4411 O O . LYS B 2 263 ? -76.54211 34.93939 -94.99996 1.000 125.15041 263 LYS B O 1
ATOM 4413 N N . GLN B 2 264 ? -75.53486 33.76955 -96.65002 1.000 109.42123 264 GLN B N 1
ATOM 4414 C CA . GLN B 2 264 ? -76.76452 33.68684 -97.43606 1.000 113.58123 264 GLN B CA 1
ATOM 4415 C C . GLN B 2 264 ? -77.86574 32.96010 -96.66648 1.000 97.57123 264 GLN B C 1
ATOM 4416 O O . GLN B 2 264 ? -79.01088 33.42792 -96.60265 1.000 111.85123 264 GLN B O 1
ATOM 4418 N N . GLU B 2 265 ? -77.53140 31.81373 -96.06628 1.000 108.00961 265 GLU B N 1
ATOM 4419 C CA . GLU B 2 265 ? -78.53097 31.02472 -95.35238 1.000 115.76961 265 GLU B CA 1
ATOM 4420 C C . GLU B 2 265 ? -79.04742 31.76410 -94.12422 1.000 113.17961 265 GLU B C 1
ATOM 4421 O O . GLU B 2 265 ? -80.22676 31.65011 -93.77253 1.000 111.30961 265 GLU B O 1
ATOM 4427 N N . VAL B 2 266 ? -78.18176 32.53591 -93.46403 1.000 107.79260 266 VAL B N 1
ATOM 4428 C CA . VAL B 2 266 ? -78.60332 33.30279 -92.29662 1.000 119.41260 266 VAL B CA 1
ATOM 4429 C C . VAL B 2 266 ? -79.57968 34.39664 -92.70159 1.000 112.57260 266 VAL B C 1
ATOM 4430 O O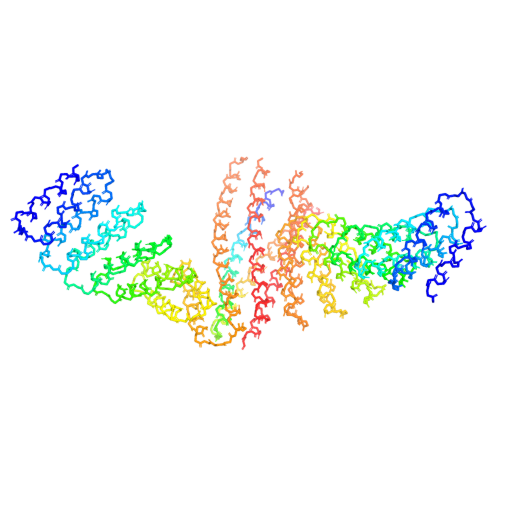 . VAL B 2 266 ? -80.60125 34.61067 -92.03622 1.000 123.32260 266 VAL B O 1
ATOM 4434 N N . GLU B 2 267 ? -79.29037 35.10494 -93.79704 1.000 109.39170 267 GLU B N 1
ATOM 4435 C CA . GLU B 2 267 ? -80.23791 36.11420 -94.26189 1.000 121.43170 267 GLU B CA 1
ATOM 4436 C C . GLU B 2 267 ? -81.56418 35.47591 -94.66379 1.000 123.03170 267 GLU B C 1
ATOM 4437 O O . GLU B 2 267 ? -82.63991 36.01353 -94.36475 1.000 127.28170 267 GLU B O 1
ATOM 4443 N N . LYS B 2 268 ? -81.50792 34.31272 -95.31973 1.000 117.90292 268 LYS B N 1
ATOM 4444 C CA . LYS B 2 268 ? -82.73612 33.63348 -95.72306 1.000 114.28292 268 LYS B CA 1
ATOM 4445 C C . LYS B 2 268 ? -83.55858 33.20241 -94.51296 1.000 112.59292 268 LYS B C 1
ATOM 4446 O O . LYS B 2 268 ? -84.78644 33.34899 -94.50353 1.000 126.31292 268 LYS B O 1
ATOM 4448 N N . ALA B 2 269 ? -82.90064 32.66878 -93.48094 1.000 107.15222 269 ALA B N 1
ATOM 4449 C CA . ALA B 2 269 ? -83.62146 32.22455 -92.29305 1.000 111.46222 269 ALA B CA 1
ATOM 4450 C C . ALA B 2 269 ? -84.15042 33.39970 -91.48306 1.000 123.99222 269 ALA B C 1
ATOM 4451 O O . ALA B 2 269 ? -85.19084 33.27823 -90.82712 1.000 127.68222 269 ALA B O 1
ATOM 4453 N N . SER B 2 270 ? -83.45092 34.53673 -91.50485 1.000 126.80621 270 SER B N 1
ATOM 4454 C CA . SER B 2 270 ? -83.97957 35.72972 -90.85501 1.000 107.82621 270 SER B CA 1
ATOM 4455 C C . SER B 2 270 ? -85.19639 36.26518 -91.59583 1.000 138.95621 270 SER B C 1
ATOM 4456 O O . SER B 2 270 ? -86.12126 36.79533 -90.96941 1.000 134.22621 270 SER B O 1
ATOM 4458 N N . LYS B 2 271 ? -85.21412 36.13709 -92.92465 1.000 143.48629 271 LYS B N 1
ATOM 4459 C CA . LYS B 2 271 ? -86.38852 36.55629 -93.68373 1.000 143.48629 271 LYS B CA 1
ATOM 4460 C C . LYS B 2 271 ? -87.55792 35.60147 -93.46916 1.000 143.48629 271 LYS B C 1
ATOM 4461 O O . LYS B 2 271 ? -88.71456 36.03357 -93.40152 1.000 143.48629 271 LYS B O 1
ATOM 4463 N N . ALA B 2 272 ? -87.27791 34.30271 -93.35523 1.000 140.91924 272 ALA B N 1
ATOM 4464 C CA . ALA B 2 272 ? -88.32695 33.29807 -93.22320 1.000 140.91924 272 ALA B CA 1
ATOM 4465 C C . ALA B 2 272 ? -88.73501 33.05406 -91.77550 1.000 140.91924 272 ALA B C 1
ATOM 4466 O O . ALA B 2 272 ? -89.92339 32.86424 -91.49450 1.000 140.91924 272 ALA B O 1
ATOM 4468 N N . GLY B 2 273 ? -87.77833 33.05321 -90.85177 1.000 123.31209 273 GLY B N 1
ATOM 4469 C CA . GLY B 2 273 ? -88.06548 32.78576 -89.45869 1.000 123.31209 273 GLY B CA 1
ATOM 4470 C C . GLY B 2 273 ? -87.92027 31.34213 -89.03620 1.000 123.31209 273 GLY B C 1
ATOM 4471 O O . GLY B 2 273 ? -88.37833 30.98651 -87.94355 1.000 123.31209 273 GLY B O 1
ATOM 4472 N N . LEU B 2 274 ? -87.30134 30.50164 -89.86000 1.000 132.31327 274 LEU B N 1
ATOM 4473 C CA . LEU B 2 274 ? -87.12023 29.09042 -89.53749 1.000 132.31327 274 LEU B CA 1
ATOM 4474 C C . LEU B 2 274 ? -86.16982 28.91020 -88.35671 1.000 132.31327 274 LEU B C 1
ATOM 4475 O O . LEU B 2 274 ? -86.07639 27.82569 -87.78111 1.000 132.31327 274 LEU B O 1
ATOM 4480 N N . GLY B 2 278 ? -85.44764 28.37720 -83.50510 1.000 128.39409 278 GLY B N 1
ATOM 4481 C CA . GLY B 2 278 ? -85.00213 28.73970 -84.83751 1.000 125.26409 278 GLY B CA 1
ATOM 4482 C C . GLY B 2 278 ? -83.64726 29.41803 -84.84639 1.000 133.03409 278 GLY B C 1
ATOM 4483 O O . GLY B 2 278 ? -82.76294 29.05029 -85.61986 1.000 129.85409 278 GLY B O 1
ATOM 4484 N N . ASP B 2 279 ? -83.48419 30.41832 -83.97741 1.000 144.34225 279 ASP B N 1
ATOM 4485 C CA . ASP B 2 279 ? -82.20719 31.11805 -83.89323 1.000 137.67225 279 ASP B CA 1
ATOM 4486 C C . ASP B 2 279 ? -81.11330 30.22777 -83.31694 1.000 128.71225 279 ASP B C 1
ATOM 4487 O O . ASP B 2 279 ? -79.93103 30.43514 -83.61036 1.000 126.20225 279 ASP B O 1
ATOM 4492 N N . SER B 2 280 ? -81.48308 29.23121 -82.50886 1.000 137.46005 280 SER B N 1
ATOM 4493 C CA . SER B 2 280 ? -80.48149 28.35564 -81.90757 1.000 131.80005 280 SER B CA 1
ATOM 4494 C C . SER B 2 280 ? -79.81163 27.47360 -82.95511 1.000 113.08005 280 SER B C 1
ATOM 4495 O O . SER B 2 280 ? -78.59929 27.23990 -82.89397 1.000 124.16005 280 SER B O 1
ATOM 4498 N N . ARG B 2 281 ? -80.58041 26.97762 -83.92656 1.000 130.63000 281 ARG B N 1
ATOM 4499 C CA . ARG B 2 281 ? -79.98961 26.18919 -85.00418 1.000 124.67000 281 ARG B CA 1
ATOM 4500 C C . ARG B 2 281 ? -79.05820 27.04110 -85.85983 1.000 124.04000 281 ARG B C 1
ATOM 4501 O O . ARG B 2 281 ? -77.98825 26.57884 -86.28408 1.000 132.39000 281 ARG B O 1
ATOM 4509 N N . ILE B 2 282 ? -79.45269 28.28960 -86.12112 1.000 131.16268 282 ILE B N 1
ATOM 4510 C CA . ILE B 2 282 ? -78.58713 29.21761 -86.84103 1.000 124.60268 282 ILE B CA 1
ATOM 4511 C C . ILE B 2 282 ? -77.29419 29.43901 -86.07114 1.000 126.93268 282 ILE B C 1
ATOM 4512 O O . ILE B 2 282 ? -76.20146 29.44221 -86.65046 1.000 122.45268 282 ILE B O 1
ATOM 4517 N N . PHE B 2 283 ? -77.39786 29.62526 -84.75273 1.000 131.37611 283 PHE B N 1
ATOM 4518 C CA . PHE B 2 283 ? -76.20436 29.80917 -83.93467 1.000 128.28611 283 PHE B CA 1
ATOM 4519 C C . PHE B 2 283 ? -75.32185 28.56904 -83.95578 1.000 114.13611 283 PHE B C 1
ATOM 4520 O O . PHE B 2 283 ? -74.09356 28.67739 -83.94756 1.000 118.22611 283 PHE B O 1
ATOM 4528 N N . LYS B 2 284 ? -75.92846 27.38110 -83.98867 1.000 122.35728 284 LYS B N 1
ATOM 4529 C CA . LYS B 2 284 ? -75.14058 26.15139 -84.02963 1.000 123.99728 284 LYS B CA 1
ATOM 4530 C C . LYS B 2 284 ? -74.37730 26.02812 -85.34473 1.000 120.93728 284 LYS B C 1
ATOM 4531 O O . LYS B 2 284 ? -73.19213 25.66369 -85.35530 1.000 124.88728 284 LYS B O 1
ATOM 4537 N N . LYS B 2 285 ? -75.03765 26.33289 -86.46439 1.000 124.40407 285 LYS B N 1
ATOM 4538 C CA . LYS B 2 285 ? -74.34270 26.31053 -87.74941 1.000 116.75407 285 LYS B CA 1
ATOM 4539 C C . LYS B 2 285 ? -73.23476 27.35959 -87.79217 1.000 114.81407 285 LYS B C 1
ATOM 4540 O O . LYS B 2 285 ? -72.13449 27.09888 -88.30407 1.000 117.61407 285 LYS B O 1
ATOM 4546 N N . ILE B 2 286 ? -73.50714 28.55184 -87.25204 1.000 119.08466 286 ILE B N 1
ATOM 4547 C CA . ILE B 2 286 ? -72.48882 29.59582 -87.17975 1.000 108.02466 286 ILE B CA 1
ATOM 4548 C C . ILE B 2 286 ? -71.30797 29.12874 -86.34019 1.000 112.09466 286 ILE B C 1
ATOM 4549 O O . ILE B 2 286 ? -70.14904 29.38697 -86.67830 1.000 119.12466 286 ILE B O 1
ATOM 4554 N N . HIS B 2 287 ? -71.58317 28.42876 -85.23744 1.000 112.33634 287 HIS B N 1
ATOM 4555 C CA . HIS B 2 287 ? -70.51471 27.92141 -84.38416 1.000 122.55634 287 HIS B CA 1
ATOM 4556 C C . HIS B 2 287 ? -69.66319 26.89740 -85.11851 1.000 115.43634 287 HIS B C 1
ATOM 4557 O O . HIS B 2 287 ? -68.43401 26.90382 -84.99849 1.000 124.73634 287 HIS B O 1
ATOM 4564 N N . ASP B 2 288 ? -70.29903 26.00697 -85.88163 1.000 115.70702 288 ASP B N 1
ATOM 4565 C CA . ASP B 2 288 ? -69.53981 25.02906 -86.65825 1.000 111.89702 288 ASP B CA 1
ATOM 4566 C C . ASP B 2 288 ? -68.62996 25.72113 -87.67121 1.000 108.59702 288 ASP B C 1
ATOM 4567 O O . ASP B 2 288 ? -67.43604 25.39678 -87.78655 1.000 112.44702 288 ASP B O 1
ATOM 4572 N N . VAL B 2 289 ? -69.18084 26.68644 -88.41330 1.000 112.93638 289 VAL B N 1
ATOM 4573 C CA . VAL B 2 289 ? -68.38936 27.38309 -89.42639 1.000 107.46638 289 VAL B CA 1
ATOM 4574 C C . VAL B 2 289 ? -67.25228 28.16494 -88.77706 1.000 119.01638 289 VAL B C 1
ATOM 4575 O O . VAL B 2 289 ? -66.12463 28.19254 -89.28911 1.000 101.93638 289 VAL B O 1
ATOM 4579 N N . VAL B 2 290 ? -67.52794 28.80783 -87.63931 1.000 110.29435 290 VAL B N 1
ATOM 4580 C CA . VAL B 2 290 ? -66.49888 29.55852 -86.92659 1.000 108.01435 290 VAL B CA 1
ATOM 4581 C C . VAL B 2 290 ? -65.39833 28.62532 -86.44605 1.000 105.98435 290 VAL B C 1
ATOM 4582 O O . VAL B 2 290 ? -64.20860 28.94759 -86.53874 1.000 123.11435 290 VAL B O 1
ATOM 4586 N N . THR B 2 291 ? -65.77581 27.45649 -85.92349 1.000 100.83530 291 THR B N 1
ATOM 4587 C CA . THR B 2 291 ? -64.78523 26.48116 -85.48411 1.000 106.10530 291 THR B CA 1
ATOM 4588 C C . THR B 2 291 ? -63.86104 26.09507 -86.62909 1.000 113.37530 291 THR B C 1
ATOM 4589 O O . THR B 2 291 ? -62.63194 26.13020 -86.49031 1.000 113.16530 291 THR B O 1
ATOM 4593 N N . LYS B 2 292 ? -64.43865 25.74231 -87.77977 1.000 115.58926 292 LYS B N 1
ATOM 4594 C CA . LYS B 2 292 ? -63.61288 25.34007 -88.91712 1.000 108.87926 292 LYS B CA 1
ATOM 4595 C C . LYS B 2 292 ? -62.69553 26.47588 -89.36869 1.000 98.83926 292 LYS B C 1
ATOM 4596 O O . LYS B 2 292 ? -61.48795 26.27596 -89.57300 1.000 117.79926 292 LYS B O 1
ATOM 4602 N N . GLN B 2 293 ? -63.24905 27.68425 -89.51228 1.000 111.95401 293 GLN B N 1
ATOM 4603 C CA . GLN B 2 293 ? -62.45821 28.80465 -90.01422 1.000 102.34401 293 GLN B CA 1
ATOM 4604 C C . GLN B 2 293 ? -61.32851 29.16385 -89.05673 1.000 117.32401 293 GLN B C 1
ATOM 4605 O O . GLN B 2 293 ? -60.19281 29.40929 -89.48425 1.000 116.50401 293 GLN B O 1
ATOM 4611 N N . ILE B 2 294 ? -61.61396 29.19091 -87.75393 1.000 110.40545 294 ILE B N 1
ATOM 4612 C CA . ILE B 2 294 ? -60.58912 29.57315 -86.79262 1.000 111.63545 294 ILE B CA 1
ATOM 4613 C C . ILE B 2 294 ? -59.54680 28.47222 -86.64727 1.000 104.75545 294 ILE B C 1
ATOM 4614 O O . ILE B 2 294 ? -58.37008 28.75927 -86.40687 1.000 101.17545 294 ILE B O 1
ATOM 4619 N N . LYS B 2 295 ? -59.93176 27.20520 -86.82946 1.000 100.33280 295 LYS B N 1
ATOM 4620 C CA . LYS B 2 295 ? -58.92627 26.14732 -86.84699 1.000 106.16280 295 LYS B CA 1
ATOM 4621 C C . LYS B 2 295 ? -57.99486 26.30348 -88.04369 1.000 104.52280 295 LYS B C 1
ATOM 4622 O O . LYS B 2 295 ? -56.77914 26.09577 -87.92861 1.000 113.12280 295 LYS B O 1
ATOM 4628 N N . VAL B 2 296 ? -58.54572 26.68387 -89.20008 1.000 107.49465 296 VAL B N 1
ATOM 4629 C CA . VAL B 2 296 ? -57.69957 26.96745 -90.35984 1.000 108.20465 296 VAL B CA 1
ATOM 4630 C C . VAL B 2 296 ? -56.75319 28.12874 -90.06258 1.000 113.45465 296 VAL B C 1
ATOM 4631 O O . VAL B 2 296 ? -55.56359 28.08908 -90.40901 1.000 108.76465 296 VAL B O 1
ATOM 4635 N N . ILE B 2 297 ? -57.26581 29.17806 -89.41354 1.000 119.54447 297 ILE B N 1
ATOM 4636 C CA . ILE B 2 297 ? -56.42952 30.32648 -89.05941 1.000 94.15447 297 ILE B CA 1
ATOM 4637 C C . ILE B 2 297 ? -55.30278 29.90555 -88.12213 1.000 103.20447 297 ILE B C 1
ATOM 4638 O O . ILE B 2 297 ? -54.15692 30.35657 -88.25490 1.000 106.12447 297 ILE B O 1
ATOM 4643 N N . LEU B 2 298 ? -55.61133 29.04173 -87.15520 1.000 96.92436 298 LEU B N 1
ATOM 4644 C CA . LEU B 2 298 ? -54.59625 28.59836 -86.20651 1.000 96.40436 298 LEU B CA 1
ATOM 4645 C C . LEU B 2 298 ? -53.54622 27.73066 -86.88770 1.000 105.96436 298 LEU B C 1
ATOM 4646 O O . LEU B 2 298 ? -52.35842 27.80307 -86.55059 1.000 106.50436 298 LEU B O 1
ATOM 4651 N N . ARG B 2 299 ? -53.96234 26.90481 -87.85044 1.000 102.80438 299 ARG B N 1
ATOM 4652 C CA . ARG B 2 299 ? -52.98707 26.15538 -88.63692 1.000 104.91438 299 ARG B CA 1
ATOM 4653 C C . ARG B 2 299 ? -52.08346 27.09727 -89.42366 1.000 110.64438 299 ARG B C 1
ATOM 4654 O O . ARG B 2 299 ? -50.87297 26.86283 -89.53885 1.000 116.02438 299 ARG B O 1
ATOM 4662 N N . LEU B 2 300 ? -52.65658 28.17233 -89.97065 1.000 104.67639 300 LEU B N 1
ATOM 4663 C CA . LEU B 2 300 ? -51.84610 29.16838 -90.66706 1.000 99.67639 300 LEU B CA 1
ATOM 4664 C C . LEU B 2 300 ? -50.83165 29.81058 -89.72898 1.000 110.42639 300 LEU B C 1
ATOM 4665 O O . LEU B 2 300 ? -49.67204 30.02188 -90.10263 1.000 109.56639 300 LEU B O 1
ATOM 4670 N N . ILE B 2 301 ? -51.25376 30.13362 -88.50666 1.000 103.62792 301 ILE B N 1
ATOM 4671 C CA . ILE B 2 301 ? -50.33693 30.73141 -87.53862 1.000 97.32792 301 ILE B CA 1
ATOM 4672 C C . ILE B 2 301 ? -49.23052 29.74910 -87.16991 1.000 92.45792 301 ILE B C 1
ATOM 4673 O O . I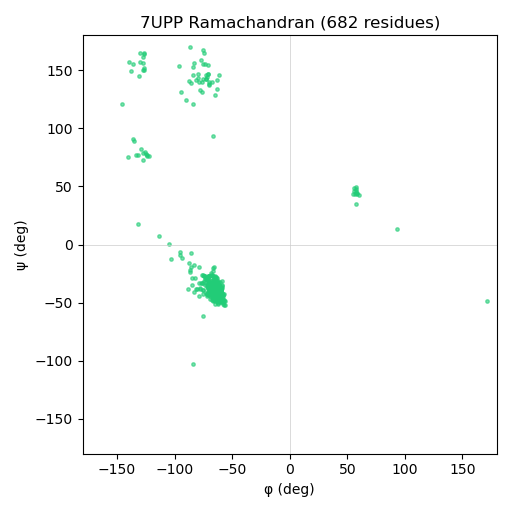LE B 2 301 ? -48.06502 30.13506 -87.00096 1.000 100.99792 301 ILE B O 1
ATOM 4678 N N . ALA B 2 302 ? -49.57469 28.46591 -87.04056 1.000 89.49196 302 ALA B N 1
ATOM 4679 C CA . ALA B 2 302 ? -48.56256 27.45803 -86.74310 1.000 98.72196 302 ALA B CA 1
ATOM 4680 C C . ALA B 2 302 ? -47.54757 27.34599 -87.87449 1.000 111.70196 302 ALA B C 1
ATOM 4681 O O . ALA B 2 302 ? -46.34267 27.22109 -87.62551 1.000 112.97196 302 ALA B O 1
ATOM 4683 N N . VAL B 2 303 ? -48.01359 27.38896 -89.12468 1.000 97.10204 303 VAL B N 1
ATOM 4684 C CA . VAL B 2 303 ? -47.08633 27.36396 -90.25497 1.000 113.88204 303 VAL B CA 1
ATOM 4685 C C . VAL B 2 303 ? -46.21573 28.61585 -90.25358 1.000 106.83204 303 VAL B C 1
ATOM 4686 O O . VAL B 2 303 ? -45.02721 28.56907 -90.59879 1.000 102.00204 303 VAL B O 1
ATOM 4690 N N . TYR B 2 304 ? -46.79387 29.75210 -89.85872 1.000 96.09844 304 TYR B N 1
ATOM 4691 C CA . TYR B 2 304 ? -46.02554 30.98635 -89.72605 1.000 95.52844 304 TYR B CA 1
ATOM 4692 C C . TYR B 2 304 ? -44.87636 30.80701 -88.73959 1.000 104.39844 304 TYR B C 1
ATOM 4693 O O . TYR B 2 304 ? -43.71512 31.11584 -89.04542 1.000 99.99844 304 TYR B O 1
ATOM 4702 N N . ALA B 2 305 ? -45.18843 30.29136 -87.54746 1.000 96.96555 305 ALA B N 1
ATOM 4703 C CA . ALA B 2 305 ? -44.15963 30.08070 -86.53173 1.000 93.10555 305 ALA B CA 1
ATOM 4704 C C . ALA B 2 305 ? -43.12927 29.04836 -86.97548 1.000 101.25555 305 ALA B C 1
ATOM 4705 O O . ALA B 2 305 ? -41.94498 29.16957 -86.64104 1.000 106.74555 305 ALA B O 1
ATOM 4707 N N . GLU B 2 306 ? -43.55678 28.02636 -87.71980 1.000 92.11425 306 GLU B N 1
ATOM 4708 C CA . GLU B 2 306 ? -42.61186 27.03849 -88.23051 1.000 98.53425 306 GLU B CA 1
ATOM 4709 C C . GLU B 2 306 ? -41.63941 27.67085 -89.21879 1.000 89.13425 306 GLU B C 1
ATOM 4710 O O . GLU B 2 306 ? -40.43369 27.39941 -89.17741 1.000 104.88425 306 GLU B O 1
ATOM 4716 N N . LEU B 2 307 ? -42.14832 28.51467 -90.11943 1.000 100.80149 307 LEU B N 1
ATOM 4717 C CA . LEU B 2 307 ? -41.27285 29.25904 -91.02065 1.000 93.57149 307 LEU B CA 1
ATOM 4718 C C . LEU B 2 307 ? -40.28911 30.12019 -90.23688 1.000 98.01149 307 LEU B C 1
ATOM 4719 O O . LEU B 2 307 ? -39.09900 30.19530 -90.57883 1.000 105.21149 307 LEU B O 1
ATOM 4724 N N . VAL B 2 308 ? -40.77430 30.78001 -89.18232 1.000 97.95948 308 VAL B N 1
ATOM 4725 C CA . VAL B 2 308 ? -39.90091 31.60069 -88.34472 1.000 90.19948 308 VAL B CA 1
ATOM 4726 C C . VAL B 2 308 ? -38.77965 30.75344 -87.75335 1.000 99.32948 308 VAL B C 1
ATOM 4727 O O . VAL B 2 308 ? -37.60795 31.14893 -87.75445 1.000 107.69948 308 VAL B O 1
ATOM 4731 N N . ALA B 2 309 ? -39.12780 29.57638 -87.22955 1.000 92.28735 309 ALA B N 1
ATOM 4732 C CA . ALA B 2 309 ? -38.11327 28.67595 -86.68998 1.000 91.37735 309 ALA B CA 1
ATOM 4733 C C . ALA B 2 309 ? -37.13393 28.22769 -87.76500 1.000 93.12735 309 ALA B C 1
ATOM 4734 O O . ALA B 2 309 ? -35.95188 28.00845 -87.47763 1.000 100.58735 309 ALA B O 1
ATOM 4736 N N . ILE B 2 310 ? -37.60765 28.08137 -89.00229 1.000 94.30036 310 ILE B N 1
ATOM 4737 C CA . ILE B 2 310 ? -36.73634 27.64171 -90.08828 1.000 106.46036 310 ILE B CA 1
ATOM 4738 C C . ILE B 2 310 ? -35.69709 28.70828 -90.40798 1.000 107.07036 310 ILE B C 1
ATOM 4739 O O . ILE B 2 310 ? -34.50115 28.41510 -90.52596 1.000 108.19036 310 ILE B O 1
ATOM 4744 N N . ILE B 2 311 ? -36.13410 29.96324 -90.55164 1.000 98.76408 311 ILE B N 1
ATOM 4745 C CA . ILE B 2 311 ? -35.20064 31.00894 -90.96205 1.000 99.65408 311 ILE B CA 1
ATOM 4746 C C . ILE B 2 311 ? -34.13223 31.27249 -89.90605 1.000 107.32408 311 ILE B C 1
ATOM 4747 O O . ILE B 2 311 ? -33.08028 31.84000 -90.22432 1.000 122.79408 311 ILE B O 1
ATOM 4752 N N . GLY B 2 312 ? -34.36255 30.86666 -88.66128 1.000 103.30087 312 GLY B N 1
ATOM 4753 C CA . GLY B 2 312 ? -33.39780 31.08936 -87.59988 1.000 110.42087 312 GLY B CA 1
ATOM 4754 C C . GLY B 2 312 ? -32.75099 29.81559 -87.09263 1.000 123.81087 312 GLY B C 1
ATOM 4755 O O . GLY B 2 312 ? -31.99490 29.16534 -87.81312 1.000 116.78087 312 GLY B O 1
ATOM 4756 N N . LYS C 3 3 ? -80.65670 41.46408 -78.95048 1.000 140.07174 1 LYS C N 1
ATOM 4757 C CA . LYS C 3 3 ? -80.79873 40.11473 -78.41716 1.000 140.07174 1 LYS C CA 1
ATOM 4758 C C . LYS C 3 3 ? -79.84400 39.14744 -79.10947 1.000 140.07174 1 LYS C C 1
ATOM 4759 O O . LYS C 3 3 ? -78.62913 39.34200 -79.09588 1.000 140.07174 1 LYS C O 1
ATOM 4761 N N . GLN C 3 4 ? -80.40593 38.10219 -79.71855 1.000 136.90141 2 GLN C N 1
ATOM 4762 C CA . GLN C 3 4 ? -79.58816 37.10147 -80.39353 1.000 144.49141 2 GLN C CA 1
ATOM 4763 C C . GLN C 3 4 ? -79.25200 37.50397 -81.82416 1.000 140.45141 2 GLN C C 1
ATOM 4764 O O . GLN C 3 4 ? -78.20161 37.10848 -82.34488 1.000 133.60141 2 GLN C O 1
ATOM 4770 N N . LYS C 3 5 ? -80.12140 38.28434 -82.47067 1.000 137.97217 3 LYS C N 1
ATOM 4771 C CA . LYS C 3 5 ? -79.84675 38.72842 -83.83301 1.000 130.82217 3 LYS C CA 1
ATOM 4772 C C . LYS C 3 5 ? -78.62257 39.63498 -83.88965 1.000 139.24217 3 LYS C C 1
ATOM 4773 O O . LYS C 3 5 ? -77.89377 39.63465 -84.89061 1.000 143.94217 3 LYS C O 1
ATOM 4779 N N . GLU C 3 6 ? -78.37253 40.40043 -82.82477 1.000 147.02580 4 GLU C N 1
ATOM 4780 C CA . GLU C 3 6 ? -77.16437 41.21573 -82.76935 1.000 135.22580 4 GLU C CA 1
ATOM 4781 C C . GLU C 3 6 ? -75.91719 40.34139 -82.73891 1.000 136.91580 4 GLU C C 1
ATOM 4782 O O . GLU C 3 6 ? -74.93839 40.61482 -83.44472 1.000 118.58580 4 GLU C O 1
ATOM 4788 N N . ALA C 3 7 ? -75.93378 39.28179 -81.92710 1.000 126.85807 5 ALA C N 1
ATOM 4789 C CA . ALA C 3 7 ? -74.81815 38.34301 -81.92596 1.000 135.31807 5 ALA C CA 1
ATOM 4790 C C . ALA C 3 7 ? -74.66451 37.67634 -83.28680 1.000 121.87807 5 ALA C C 1
ATOM 4791 O O . ALA C 3 7 ? -73.54191 37.42883 -83.74144 1.000 121.77807 5 ALA C O 1
ATOM 4793 N N . ILE C 3 8 ? -75.78366 37.39652 -83.95985 1.000 118.61954 6 ILE C N 1
ATOM 4794 C CA . ILE C 3 8 ? -75.72686 36.79330 -85.29079 1.000 130.68954 6 ILE C CA 1
ATOM 4795 C C . ILE C 3 8 ? -75.00573 37.71706 -86.26696 1.000 129.32954 6 ILE C C 1
ATOM 4796 O O . ILE C 3 8 ? -74.10755 37.29271 -87.00704 1.000 120.69954 6 ILE C O 1
ATOM 4801 N N . LYS C 3 9 ? -75.39368 38.99551 -86.28974 1.000 125.21845 7 LYS C N 1
ATOM 4802 C CA . LYS C 3 9 ? -74.76974 39.92093 -87.23266 1.000 122.48845 7 LYS C CA 1
ATOM 4803 C C . LYS C 3 9 ? -73.30747 40.17975 -86.88037 1.000 128.71845 7 LYS C C 1
ATOM 4804 O O . LYS C 3 9 ? -72.47157 40.33425 -87.78224 1.000 132.52845 7 LYS C O 1
ATOM 4810 N N . VAL C 3 10 ? -72.97173 40.19797 -85.58672 1.000 127.90326 8 VAL C N 1
ATOM 4811 C CA . VAL C 3 10 ? -71.57269 40.33908 -85.18923 1.000 128.62326 8 VAL C CA 1
ATOM 4812 C C . VAL C 3 10 ? -70.76076 39.13750 -85.66111 1.000 125.14326 8 VAL C C 1
ATOM 4813 O O . VAL C 3 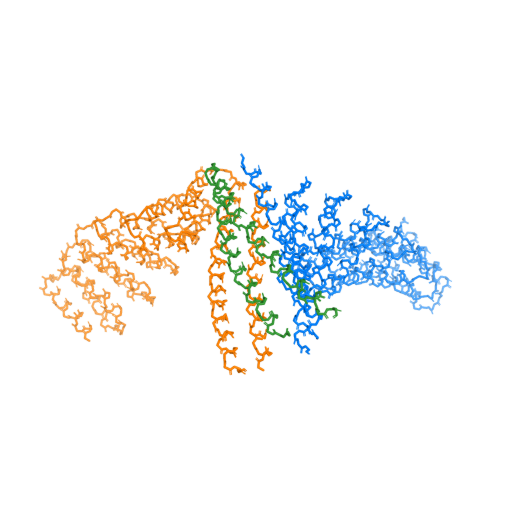10 ? -69.63435 39.28343 -86.15603 1.000 126.11326 8 VAL C O 1
ATOM 4817 N N . TYR C 3 11 ? -71.32378 37.93270 -85.53168 1.000 123.56647 9 TYR C N 1
ATOM 4818 C CA . TYR C 3 11 ? -70.62486 36.73755 -85.99262 1.000 127.35647 9 TYR C CA 1
ATOM 4819 C C . TYR C 3 11 ? -70.44463 36.75202 -87.50573 1.000 116.38647 9 TYR C C 1
ATOM 4820 O O . TYR C 3 11 ? -69.40834 36.31556 -88.01723 1.000 134.36647 9 TYR C O 1
ATOM 4829 N N . LEU C 3 12 ? -71.44119 37.25245 -88.24015 1.000 115.69674 10 LEU C N 1
ATOM 4830 C CA . LEU C 3 12 ? -71.30841 37.34714 -89.69380 1.000 129.83674 10 LEU C CA 1
ATOM 4831 C 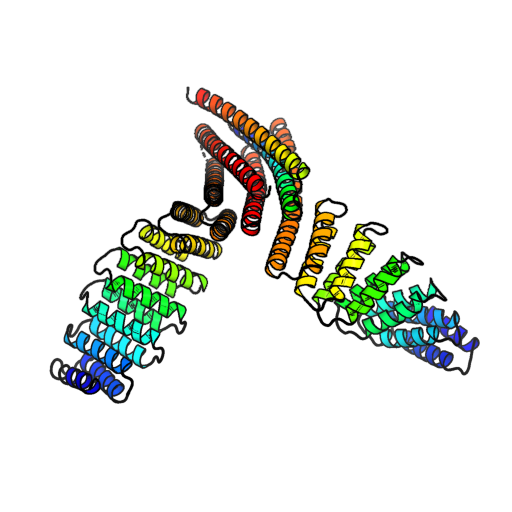C . LEU C 3 12 ? -70.20178 38.32165 -90.08595 1.000 139.84674 10 LEU C C 1
ATOM 4832 O O . LEU C 3 12 ? -69.38828 38.03492 -90.97984 1.000 134.10674 10 LEU C O 1
ATOM 4837 N N . GLU C 3 13 ? -70.17326 39.49299 -89.44153 1.000 136.24992 11 GLU C N 1
ATOM 4838 C CA . GLU C 3 13 ? -69.09346 40.44368 -89.68701 1.000 129.10992 11 GLU C CA 1
ATOM 4839 C C . GLU C 3 13 ? -67.73646 39.81392 -89.39688 1.000 129.78992 11 GLU C C 1
ATOM 4840 O O . GLU C 3 13 ? -66.78729 39.97378 -90.17692 1.000 146.34992 11 GLU C O 1
ATOM 4846 N N . LEU C 3 14 ? -67.63011 39.08732 -88.27970 1.000 124.07807 12 LEU C N 1
ATOM 4847 C CA . LEU C 3 14 ? -66.37362 38.42724 -87.94039 1.000 139.20807 12 LEU C CA 1
ATOM 4848 C C . LEU C 3 14 ? -65.98876 37.38964 -88.98670 1.000 132.87807 12 LEU C C 1
ATOM 4849 O O . LEU C 3 14 ? -64.81168 37.25857 -89.33225 1.000 136.47807 12 LEU C O 1
ATOM 4854 N N . LEU C 3 15 ? -66.96665 36.64413 -89.50320 1.000 121.35546 13 LEU C N 1
ATOM 4855 C CA . LEU C 3 15 ? -66.67719 35.63578 -90.51883 1.000 134.42546 13 LEU C CA 1
ATOM 4856 C C . LEU C 3 15 ? -66.12351 36.27446 -91.78675 1.000 132.43546 13 LEU C C 1
ATOM 4857 O O . LEU C 3 15 ? -65.13741 35.79432 -92.36125 1.000 123.72546 13 LEU C O 1
ATOM 4862 N N . GLU C 3 16 ? -66.75027 37.36179 -92.24151 1.000 121.98733 14 GLU C N 1
ATOM 4863 C CA . GLU C 3 16 ? -66.26373 38.03615 -93.44494 1.000 128.62733 14 GLU C CA 1
ATOM 4864 C C . GLU C 3 16 ? -64.86089 38.60019 -93.22646 1.000 143.45733 14 GLU C C 1
ATOM 4865 O O . GLU C 3 16 ? -63.96337 38.44012 -94.07390 1.000 149.04733 14 GLU C O 1
ATOM 4871 N N . VAL C 3 17 ? -64.65426 39.26295 -92.08418 1.000 125.45953 15 VAL C N 1
ATOM 4872 C CA . VAL C 3 17 ? -63.34141 39.81806 -91.77146 1.000 124.90953 15 VAL C CA 1
ATOM 4873 C C . VAL C 3 17 ? -62.29491 38.71301 -91.71583 1.000 132.46953 15 VAL C C 1
ATOM 4874 O O . VAL C 3 17 ? -61.16659 38.88465 -92.18753 1.000 135.70953 15 VAL C O 1
ATOM 4878 N N . HIS C 3 18 ? -62.65947 37.54962 -91.17219 1.000 115.41511 16 HIS C N 1
ATOM 4879 C CA . HIS C 3 18 ? -61.69970 36.45883 -91.05490 1.000 123.66511 16 HIS C CA 1
ATOM 4880 C C . HIS C 3 18 ? -61.41231 35.80753 -92.39976 1.000 123.51511 16 HIS C C 1
ATOM 4881 O O . HIS C 3 18 ? -60.31041 35.29711 -92.60905 1.000 127.07511 16 HIS C O 1
ATOM 4888 N N . SER C 3 19 ? -62.37400 35.81319 -93.32305 1.000 109.34667 17 SER C N 1
ATOM 4889 C CA . SER C 3 19 ? -62.06921 35.35405 -94.67666 1.000 115.92667 17 SER C CA 1
ATOM 4890 C C . SER C 3 19 ? -61.05985 36.27906 -95.35074 1.000 120.83667 17 SER C C 1
ATOM 4891 O O . SER C 3 19 ? -60.09352 35.81542 -95.98269 1.000 125.64667 17 SER C O 1
ATOM 4894 N N . ARG C 3 20 ? -61.26083 37.59329 -95.21747 1.000 128.09978 18 ARG C N 1
ATOM 4895 C CA . ARG C 3 20 ? -60.26490 38.52633 -95.74190 1.000 109.97978 18 ARG C CA 1
ATOM 4896 C C . ARG C 3 20 ? -58.91529 38.33377 -95.05371 1.000 117.89978 18 ARG C C 1
ATOM 4897 O O . ARG C 3 20 ? -57.85807 38.45646 -95.68891 1.000 131.30978 18 ARG C O 1
ATOM 4905 N N . VAL C 3 21 ? -58.93661 38.01687 -93.75608 1.000 111.88354 19 VAL C N 1
ATOM 4906 C CA . VAL C 3 21 ? -57.70828 37.71587 -93.02444 1.000 112.48354 19 VAL C CA 1
ATOM 4907 C C . VAL C 3 21 ? -57.02031 36.49471 -93.61514 1.000 115.95354 19 VAL C C 1
ATOM 4908 O O . VAL C 3 21 ? -55.79618 36.47105 -93.77020 1.000 110.57354 19 VAL C O 1
ATOM 4912 N N . LEU C 3 22 ? -57.79262 35.44931 -93.91472 1.000 114.05268 20 LEU C N 1
ATOM 4913 C CA . LEU C 3 22 ? -57.23388 34.25365 -94.53606 1.000 107.89268 20 LEU C CA 1
ATOM 4914 C C . LEU C 3 22 ? -56.50979 34.60471 -95.82584 1.000 93.45268 20 LEU C C 1
ATOM 4915 O O . LEU C 3 22 ? -55.36945 34.17792 -96.05016 1.000 103.83268 20 LEU C O 1
ATOM 4920 N N . LYS C 3 23 ? -57.16060 35.39161 -96.68676 1.000 105.85437 21 LYS C N 1
ATOM 4921 C CA . LYS C 3 23 ? -56.53114 35.75269 -97.95718 1.000 114.47437 21 LYS C CA 1
ATOM 4922 C C . LYS C 3 23 ? -55.24311 36.54353 -97.73322 1.000 130.85437 21 LYS C C 1
ATOM 4923 O O . LYS C 3 23 ? -54.19634 36.23919 -98.32829 1.000 122.02437 21 LYS C O 1
ATOM 4929 N N . ALA C 3 24 ? -55.30287 37.56689 -96.87363 1.000 111.88363 22 ALA C N 1
ATOM 4930 C CA . ALA C 3 24 ? -54.12663 38.39786 -96.62980 1.000 110.22363 22 ALA C CA 1
ATOM 4931 C C . ALA C 3 24 ? -52.98925 37.58612 -96.02197 1.000 107.29363 22 ALA C C 1
ATOM 4932 O O . ALA C 3 24 ? -51.81971 37.78167 -96.37110 1.000 116.62363 22 ALA C O 1
ATOM 4934 N N . LEU C 3 25 ? -53.31613 36.65330 -95.12674 1.000 94.82099 23 LEU C N 1
ATOM 4935 C CA . LEU C 3 25 ? -52.29526 35.85114 -94.46389 1.000 86.92099 23 LEU C CA 1
ATOM 4936 C C . LEU C 3 25 ? -51.65316 34.86953 -95.43488 1.000 109.26099 23 LEU C C 1
ATOM 4937 O O . LEU C 3 25 ? -50.43982 34.63367 -95.37638 1.000 109.47099 23 LEU C O 1
ATOM 4942 N N . ILE C 3 26 ? -52.44880 34.28842 -96.33630 1.000 102.04229 24 ILE C N 1
ATOM 4943 C CA . ILE C 3 26 ? -51.88729 33.41078 -97.35992 1.000 106.44229 24 ILE C CA 1
ATOM 4944 C C . ILE C 3 26 ? -50.92804 34.18983 -98.25190 1.000 103.14229 24 ILE C C 1
ATOM 4945 O O . ILE C 3 26 ? -49.81538 33.73166 -98.55045 1.000 108.72229 24 ILE C O 1
ATOM 4950 N N . GLU C 3 27 ? -51.34404 35.38539 -98.68609 1.000 109.02556 25 GLU C N 1
ATOM 4951 C CA . GLU C 3 27 ? -50.44910 36.22232 -99.48296 1.000 106.20556 25 GLU C CA 1
ATOM 4952 C C . GLU C 3 27 ? -49.16608 36.53796 -98.72404 1.000 115.64556 25 GLU C C 1
ATOM 4953 O O . GLU C 3 27 ? -48.06572 36.47365 -99.28900 1.000 106.92556 25 GLU C O 1
ATOM 4959 N N . GLN C 3 28 ? -49.29041 36.87563 -97.43893 1.000 100.38407 26 GLN C N 1
ATOM 4960 C CA . GLN C 3 28 ? -48.12364 37.24349 -96.64619 1.000 107.46407 26 GLN C CA 1
ATOM 4961 C C . GLN C 3 28 ? -47.15466 36.07644 -96.50803 1.000 102.16407 26 GLN C C 1
ATOM 4962 O O . GLN C 3 28 ? -45.93844 36.25529 -96.63221 1.000 106.21407 26 GLN C O 1
ATOM 4968 N N . ILE C 3 29 ? -47.67217 34.86994 -96.26598 1.000 89.99102 27 ILE C N 1
ATOM 4969 C CA . ILE C 3 29 ? -46.79097 33.71495 -96.11403 1.000 89.73102 27 ILE C CA 1
ATOM 4970 C C . ILE C 3 29 ? -46.11631 33.37239 -97.43778 1.000 97.36102 27 ILE C C 1
ATOM 4971 O O . ILE C 3 29 ? -44.92409 33.03472 -97.47286 1.000 96.19102 27 ILE C O 1
ATOM 4976 N N . LYS C 3 30 ? -46.86037 33.44335 -98.54554 1.000 92.90279 28 LYS C N 1
ATOM 4977 C CA . LYS C 3 30 ? -46.25202 33.18628 -99.84798 1.000 112.39279 28 LYS C CA 1
ATOM 4978 C C . LYS C 3 30 ? -45.11780 34.16685 -100.11897 1.000 113.50279 28 LYS C C 1
ATOM 4979 O O . LYS C 3 30 ? -44.01830 33.77242 -100.53536 1.000 119.14279 28 LYS C O 1
ATOM 4985 N N . LEU C 3 31 ? -45.36398 35.45482 -99.86530 1.000 113.80238 29 LEU C N 1
ATOM 4986 C CA . LEU C 3 31 ? -44.33166 36.45821 -100.08900 1.000 116.25238 29 LEU C CA 1
ATOM 4987 C C . LEU C 3 31 ? -43.14613 36.27401 -99.15012 1.000 113.89238 29 LEU C C 1
ATOM 4988 O O . LEU C 3 31 ? -42.00445 36.52844 -99.54547 1.000 111.54238 29 LEU C O 1
ATOM 4993 N N . PHE C 3 32 ? -43.38499 35.83096 -97.91413 1.000 98.32088 30 PHE C N 1
ATOM 4994 C CA . PHE C 3 32 ? -42.27038 35.60188 -97.00204 1.000 109.26088 30 PHE C CA 1
ATOM 4995 C C . PHE C 3 32 ? -41.41204 34.43295 -97.46427 1.000 109.15088 30 PHE C C 1
ATOM 4996 O O . PHE C 3 32 ? -40.18126 34.49839 -97.38899 1.000 117.54088 30 PHE C O 1
ATOM 5004 N N . ILE C 3 33 ? -42.03746 33.35412 -97.94214 1.000 100.89486 31 ILE C N 1
ATOM 5005 C CA . ILE C 3 33 ? -41.25951 32.24572 -98.49504 1.000 98.71486 31 ILE C CA 1
ATOM 5006 C C . ILE C 3 33 ? -40.44984 32.71708 -99.69729 1.000 103.32486 31 ILE C C 1
ATOM 5007 O O . ILE C 3 33 ? -39.27093 32.36344 -99.85554 1.000 110.20486 31 ILE C O 1
ATOM 5012 N N . GLU C 3 34 ? -41.06554 33.53530 -100.55601 1.000 108.60788 32 GLU C N 1
ATOM 5013 C CA . GLU C 3 34 ? -40.35131 34.05544 -101.71837 1.000 117.81788 32 GLU C CA 1
ATOM 5014 C C . GLU C 3 34 ? -39.16892 34.92243 -101.30231 1.000 126.31788 32 GLU C C 1
ATOM 5015 O O . GLU C 3 34 ? -38.10810 34.88455 -101.93685 1.000 124.97788 32 GLU C O 1
ATOM 5021 N N . LEU C 3 35 ? -39.33291 35.71077 -100.23765 1.000 112.81642 33 LEU C N 1
ATOM 5022 C CA . LEU C 3 35 ? -38.23418 36.54080 -99.75318 1.000 122.02642 33 LEU C CA 1
ATOM 5023 C C . LEU C 3 35 ? -37.12379 35.69279 -99.14775 1.000 127.13642 33 LEU C C 1
ATOM 5024 O O . LEU C 3 35 ? -35.93843 36.00594 -99.30921 1.000 135.38642 33 LEU C O 1
ATOM 5029 N N . ILE C 3 36 ? -37.48726 34.62382 -98.43731 1.000 104.74757 34 ILE C N 1
ATOM 5030 C CA . ILE C 3 36 ? -36.47852 33.72922 -97.87548 1.000 119.50757 34 ILE C CA 1
ATOM 5031 C C . ILE C 3 36 ? -35.65561 33.10314 -98.99069 1.000 125.06757 34 ILE C C 1
ATOM 5032 O O . ILE C 3 36 ? -34.42200 33.04898 -98.92379 1.000 136.64757 34 ILE C O 1
ATOM 5037 N N . MET C 3 37 ? -36.32710 32.63121 -100.04225 1.000 115.27466 35 MET C N 1
ATOM 5038 C CA . MET C 3 37 ? -35.60357 31.98179 -101.13031 1.000 125.04466 35 MET C CA 1
ATOM 5039 C C . MET C 3 37 ? -34.81411 32.99100 -101.95649 1.000 128.53466 35 MET C C 1
ATOM 5040 O O . MET C 3 37 ? -33.72495 32.67948 -102.45199 1.000 137.69466 35 MET C O 1
ATOM 5045 N N . GLU C 3 38 ? -35.33699 34.20236 -102.10876 1.000 138.08954 36 GLU C N 1
ATOM 5046 C CA . GLU C 3 38 ? -34.65607 35.23211 -102.88223 1.000 133.57954 36 GLU C CA 1
ATOM 5047 C C . GLU C 3 38 ? -34.92351 36.60398 -102.27376 1.000 131.84954 36 GLU C C 1
ATOM 5048 O O . GLU C 3 38 ? -36.08558 37.01842 -102.17505 1.000 134.55954 36 GLU C O 1
ATOM 5054 N N . PRO C 3 39 ? -33.88878 37.33628 -101.86705 1.000 140.21644 37 PRO C N 1
ATOM 5055 C CA . PRO C 3 39 ? -34.09657 38.65125 -101.23986 1.000 147.82644 37 PRO C CA 1
ATOM 5056 C C . PRO C 3 39 ? -34.25713 39.73828 -102.29797 1.000 146.66644 37 PRO C C 1
ATOM 5057 O O . PRO C 3 39 ? -33.36580 39.95714 -103.11820 1.000 137.13644 37 PRO C O 1
ATOM 5061 N N . ASP C 3 40 ? -35.40180 40.42085 -102.26751 1.000 168.05215 38 ASP C N 1
ATOM 5062 C CA . ASP C 3 40 ? -35.70090 41.49388 -103.20544 1.000 163.46215 38 ASP C CA 1
ATOM 5063 C C . ASP C 3 40 ? -36.31849 42.66472 -102.45387 1.000 160.10215 38 ASP C C 1
ATOM 5064 O O . ASP C 3 40 ? -36.91184 42.49304 -101.38602 1.000 163.94215 38 ASP C O 1
ATOM 5069 N N . GLU C 3 41 ? -36.17826 43.86128 -103.02964 1.000 185.66372 39 GLU C N 1
ATOM 5070 C CA . GLU C 3 41 ? -36.73394 45.06102 -102.41117 1.000 167.83372 39 GLU C CA 1
ATOM 5071 C C . GLU C 3 41 ? -38.21310 45.22931 -102.74342 1.000 167.68372 39 GLU C C 1
ATOM 5072 O O . GLU C 3 41 ? -39.01203 45.59690 -101.87333 1.000 175.87372 39 GLU C O 1
ATOM 5078 N N . ASP C 3 42 ? -38.59534 44.96318 -103.99503 1.000 185.04280 40 ASP C N 1
ATOM 5079 C CA . ASP C 3 42 ? -39.99236 45.10670 -104.39294 1.000 182.90280 40 ASP C CA 1
ATOM 5080 C C . ASP C 3 42 ? -40.87459 44.05886 -103.72385 1.000 167.05280 40 ASP C C 1
ATOM 5081 O O . ASP C 3 42 ? -42.04497 44.33035 -103.41843 1.000 172.06280 40 ASP C O 1
ATOM 5086 N N . LEU C 3 43 ? -40.33516 42.86007 -103.49012 1.000 170.43699 41 LEU C N 1
ATOM 5087 C CA . LEU C 3 43 ? -41.05799 41.87046 -102.69944 1.000 155.83699 41 LEU C CA 1
ATOM 5088 C C . LEU C 3 43 ? -41.30901 42.38751 -101.28919 1.000 155.96699 41 LEU C C 1
ATOM 5089 O O . LEU C 3 43 ? -42.39771 42.20195 -100.73426 1.000 167.95699 41 LEU C O 1
ATOM 5094 N N . ALA C 3 44 ? -40.31665 43.05676 -100.69911 1.000 156.91441 42 ALA C N 1
ATOM 5095 C CA . ALA C 3 44 ? -40.51929 43.66530 -99.38939 1.000 168.98441 42 ALA C CA 1
ATOM 5096 C C . ALA C 3 44 ? -41.57787 44.75931 -99.45262 1.000 159.15441 42 ALA C C 1
ATOM 5097 O O . ALA C 3 44 ? -42.36517 44.92721 -98.51414 1.000 165.58441 42 ALA C O 1
ATOM 5099 N N . ASP C 3 45 ? -41.62413 45.50264 -100.56119 1.000 171.81593 43 ASP C N 1
ATOM 5100 C CA . ASP C 3 45 ? -42.64031 46.54171 -100.71610 1.000 163.52593 43 ASP C CA 1
ATOM 5101 C C . ASP C 3 45 ? -44.04292 45.94193 -100.73902 1.000 160.91593 43 ASP C C 1
ATOM 5102 O O . ASP C 3 45 ? -44.96433 46.44747 -100.08373 1.000 168.54593 43 ASP C O 1
ATOM 5107 N N . LYS C 3 46 ? -44.22637 44.85474 -101.48887 1.000 162.48964 44 LYS C N 1
ATOM 5108 C CA . LYS C 3 46 ? -45.55358 44.24620 -101.53169 1.000 162.25964 44 LYS C CA 1
ATOM 5109 C C . LYS C 3 46 ? -45.89567 43.55023 -100.21490 1.000 139.47964 44 LYS C C 1
ATOM 5110 O O . LYS C 3 46 ? -47.07430 43.47720 -99.84342 1.000 152.86964 44 LYS C O 1
ATOM 5116 N N . VAL C 3 47 ? -44.89125 43.07149 -99.47390 1.000 152.66553 45 VAL C N 1
ATOM 5117 C CA . VAL C 3 47 ? -45.16122 42.57150 -98.12649 1.000 154.31553 45 VAL C CA 1
ATOM 5118 C C . VAL C 3 47 ? -45.63439 43.70591 -97.22288 1.000 146.68553 45 VAL C C 1
ATOM 5119 O O . VAL C 3 47 ? -46.53762 43.52572 -96.39650 1.000 154.43553 45 VAL C O 1
ATOM 5123 N N . ARG C 3 48 ? -45.02943 44.88924 -97.35857 1.000 150.24777 46 ARG C N 1
ATOM 5124 C CA . ARG C 3 48 ? -45.49955 46.04953 -96.60543 1.000 147.39777 46 ARG C CA 1
ATOM 5125 C C . ARG C 3 48 ? -46.93354 46.40267 -96.98371 1.000 152.59777 46 ARG C C 1
ATOM 5126 O O . ARG C 3 48 ? -47.73314 46.80130 -96.12806 1.000 169.39777 46 ARG C O 1
ATOM 5134 N N . LYS C 3 49 ? -47.27365 46.26735 -98.26674 1.000 149.40531 47 LYS C N 1
ATOM 5135 C CA . LYS C 3 49 ? -48.65476 46.48887 -98.69230 1.000 150.65531 47 LYS C CA 1
ATOM 5136 C C . LYS C 3 49 ? -49.60443 45.49597 -98.02496 1.000 155.01531 47 LYS C C 1
ATOM 5137 O O . LYS C 3 49 ? -50.69667 45.86896 -97.57115 1.000 158.09531 47 LYS C O 1
ATOM 5143 N N . SER C 3 50 ? -49.20459 44.22313 -97.96215 1.000 148.28222 48 SER C N 1
ATOM 5144 C CA . SER C 3 50 ? -50.01283 43.22398 -97.26546 1.000 139.34222 48 SER C CA 1
ATOM 5145 C C . SER C 3 50 ? -50.17429 43.57499 -95.78959 1.000 149.17222 48 SER C C 1
ATOM 5146 O O . SER C 3 50 ? -51.25349 43.39328 -95.20865 1.000 145.57222 48 SER C O 1
ATOM 5149 N N . SER C 3 51 ? -49.10709 44.07809 -95.16676 1.000 150.12619 49 SER C N 1
ATOM 5150 C CA . SER C 3 51 ? -49.19116 44.49437 -93.76988 1.000 153.03619 49 SER C CA 1
ATOM 5151 C C . SER C 3 51 ? -50.16053 45.65895 -93.59991 1.000 149.83619 49 SER C C 1
ATOM 5152 O O . SER C 3 51 ? -50.89537 45.72712 -92.60719 1.000 141.46619 49 SER C O 1
ATOM 5155 N N . GLU C 3 52 ? -50.17419 46.58734 -94.55970 1.000 140.82662 50 GLU C N 1
ATOM 5156 C CA . GLU C 3 52 ? -51.13839 47.68476 -94.51291 1.000 139.85662 50 GLU C CA 1
ATOM 5157 C C . GLU C 3 52 ? -52.56823 47.16400 -94.61926 1.000 151.05662 50 GLU C C 1
ATOM 5158 O O . GLU C 3 52 ? -53.47345 47.64982 -93.92480 1.000 146.82662 50 GLU C O 1
ATOM 5164 N N . GLU C 3 53 ? -52.79023 46.17740 -95.49176 1.000 141.44675 51 GLU C N 1
ATOM 5165 C CA . GLU C 3 53 ? -54.11181 45.55841 -95.58350 1.000 151.53675 51 GLU C CA 1
ATOM 5166 C C . GLU C 3 53 ? -54.51535 44.92600 -94.25505 1.000 140.47675 51 GLU C C 1
ATOM 5167 O O . GLU C 3 53 ? -55.66479 45.06055 -93.80891 1.000 136.73675 51 GLU C O 1
ATOM 5173 N N . LEU C 3 54 ? -53.57613 44.23532 -93.60609 1.000 136.35147 52 LEU C N 1
ATOM 5174 C CA . LEU C 3 54 ? -53.87207 43.61948 -92.31566 1.000 135.46147 52 LEU C CA 1
ATOM 5175 C C . LEU C 3 54 ? -54.18524 44.67331 -91.25764 1.000 128.41147 52 LEU C C 1
ATOM 5176 O O . LEU C 3 54 ? -55.05284 44.46732 -90.39967 1.000 125.47147 52 LEU C O 1
ATOM 5181 N N . LYS C 3 55 ? -53.49155 45.81303 -91.30499 1.000 130.77375 53 LYS C N 1
ATOM 5182 C CA . LYS C 3 55 ? -53.78456 46.89361 -90.36624 1.000 133.45375 53 LYS C CA 1
ATOM 5183 C C . LYS C 3 55 ? -55.18309 47.45974 -90.59072 1.000 135.28375 53 LYS C C 1
ATOM 5184 O O . LYS C 3 55 ? -55.89721 47.77019 -89.62796 1.000 139.79375 53 LYS C O 1
ATOM 5190 N N . LYS C 3 56 ? -55.58959 47.61020 -91.85403 1.000 128.06982 54 LYS C N 1
ATOM 5191 C CA . LYS C 3 56 ? -56.95556 48.05190 -92.13094 1.000 131.31982 54 LYS C CA 1
ATOM 5192 C C . LYS C 3 56 ? -57.97274 47.04410 -91.60477 1.000 140.12982 54 LYS C C 1
ATOM 5193 O O . LYS C 3 56 ? -59.03571 47.42272 -91.09038 1.000 145.49982 54 LYS C O 1
ATOM 5199 N N . ILE C 3 57 ? -57.65837 45.75241 -91.72086 1.000 135.20172 55 ILE C N 1
ATOM 5200 C CA . ILE C 3 57 ? -58.52351 44.72273 -91.14781 1.000 131.18172 55 ILE C CA 1
ATOM 5201 C C . ILE C 3 57 ? -58.63451 44.89346 -89.63479 1.000 128.52172 55 ILE C C 1
ATOM 5202 O O . ILE C 3 57 ? -59.72431 44.77438 -89.05415 1.000 128.79172 55 ILE C O 1
ATOM 5207 N N . ILE C 3 58 ? -57.50579 45.16035 -88.97335 1.000 131.86625 56 ILE C N 1
ATOM 5208 C CA . ILE C 3 58 ? -57.52025 45.38916 -87.52883 1.000 144.20625 56 ILE C CA 1
ATOM 5209 C C . ILE C 3 58 ? -58.40273 46.58364 -87.18737 1.000 126.67625 56 ILE C C 1
ATOM 5210 O O . ILE C 3 58 ? -59.14598 46.56656 -86.19745 1.000 135.75625 56 ILE C O 1
ATOM 5215 N N . LYS C 3 59 ? -58.33048 47.64099 -87.99877 1.000 129.39588 57 LYS C N 1
ATOM 5216 C CA . LYS C 3 59 ? -59.17717 48.81010 -87.76890 1.000 142.86588 57 LYS C CA 1
ATOM 5217 C C . LYS C 3 59 ? -60.65653 48.45579 -87.89390 1.000 149.46588 57 LYS C C 1
ATOM 5218 O O . LYS C 3 59 ? -61.48992 48.92989 -87.10878 1.000 147.93588 57 LYS C O 1
ATOM 5224 N N . GLU C 3 60 ? -61.00185 47.62407 -88.87956 1.000 151.15414 58 GLU C N 1
ATOM 5225 C CA . GLU C 3 60 ? -62.39103 47.18960 -89.02142 1.000 131.75414 58 GLU C CA 1
ATOM 5226 C C . GLU C 3 60 ? -62.84966 46.39109 -87.80357 1.000 131.40414 58 GLU C C 1
ATOM 5227 O O . GLU C 3 60 ? -63.98462 46.55350 -87.32745 1.000 137.39414 58 GLU C O 1
ATOM 5233 N N . VAL C 3 61 ? -61.97990 45.51921 -87.28788 1.000 126.00101 59 VAL C N 1
ATOM 5234 C CA . VAL C 3 61 ? -62.32116 44.76297 -86.08344 1.000 135.31101 59 VAL C CA 1
ATOM 5235 C C . VAL C 3 61 ? -62.52696 45.70723 -84.90328 1.000 138.52101 59 VAL C C 1
ATOM 5236 O O . VAL C 3 61 ? -63.42441 45.50680 -84.07321 1.000 140.05101 59 VAL C O 1
ATOM 5240 N N . GLU C 3 62 ? -61.70325 46.75491 -84.81413 1.000 132.89343 60 GLU C N 1
ATOM 5241 C CA . GLU C 3 62 ? -61.86815 47.73941 -83.74720 1.000 143.15343 60 GLU C CA 1
ATOM 5242 C C . GLU C 3 62 ? -63.20255 48.46766 -83.86842 1.000 138.97343 60 GLU C C 1
ATOM 5243 O O . GLU C 3 62 ? -63.84270 48.78285 -82.85771 1.000 148.34343 60 GLU C O 1
ATOM 5249 N N . LYS C 3 63 ? -63.63459 48.74895 -85.09987 1.000 146.87755 61 LYS C N 1
ATOM 5250 C CA . LYS C 3 63 ? -64.94545 49.36613 -85.29788 1.000 137.19755 61 LYS C CA 1
ATOM 5251 C C . LYS C 3 63 ? -66.06720 48.44158 -84.83312 1.000 151.53755 61 LYS C C 1
ATOM 5252 O O . LYS C 3 63 ? -67.01908 48.88083 -84.16942 1.000 152.89755 61 LYS C O 1
ATOM 5258 N N . ILE C 3 64 ? -65.97851 47.15710 -85.18481 1.000 141.88775 62 ILE C N 1
ATOM 5259 C CA . ILE C 3 64 ? -66.97130 46.19474 -84.70708 1.000 145.30775 62 ILE C CA 1
ATOM 5260 C C . ILE C 3 64 ? -67.00579 46.18130 -83.18212 1.000 134.97775 62 ILE C C 1
ATOM 5261 O O . ILE C 3 64 ? -68.08196 46.16807 -82.56151 1.000 137.91775 62 ILE C O 1
ATOM 5266 N N . LEU C 3 65 ? -65.82642 46.20236 -82.55633 1.000 132.29543 63 LEU C N 1
ATOM 5267 C CA . LEU C 3 65 ? -65.75797 46.15594 -81.10022 1.000 147.08543 63 LEU C CA 1
ATOM 5268 C C . LEU C 3 65 ? -66.36274 47.40486 -80.47171 1.000 147.76543 63 LEU C C 1
ATOM 5269 O O . LEU C 3 65 ? -67.06212 47.31246 -79.45793 1.000 141.58543 63 LEU C O 1
ATOM 5274 N N . ARG C 3 66 ? -66.10705 48.58194 -81.05092 1.000 143.73075 64 ARG C N 1
ATOM 5275 C CA . ARG C 3 66 ? -66.68447 49.79771 -80.48357 1.000 143.55075 64 ARG C CA 1
ATOM 5276 C C . ARG C 3 66 ? -68.20120 49.81517 -80.63840 1.000 151.79075 64 ARG C C 1
ATOM 5277 O O . ARG C 3 66 ? -68.90816 50.30628 -79.74863 1.000 148.39075 64 ARG C O 1
ATOM 5285 N N . LYS C 3 67 ? -68.72213 49.26199 -81.73795 1.000 149.83700 65 LYS C N 1
ATOM 5286 C CA . LYS C 3 67 ? -70.17225 49.16071 -81.88643 1.000 150.00700 65 LYS C CA 1
ATOM 5287 C C . LYS C 3 67 ? -70.76881 48.25753 -80.81077 1.000 146.72700 65 LYS C C 1
ATOM 5288 O O . LYS C 3 67 ? -71.76469 48.61126 -80.15883 1.000 148.29700 65 LYS C O 1
ATOM 5290 N N . VAL C 3 68 ? -70.16377 47.08342 -80.60621 1.000 146.23506 66 VAL C N 1
ATOM 5291 C CA . VAL C 3 68 ? -70.66920 46.16636 -79.58551 1.000 150.29506 66 VAL C CA 1
ATOM 5292 C C . VAL C 3 68 ? -70.55790 46.79332 -78.19835 1.000 147.80506 66 VAL C C 1
ATOM 5293 O O . VAL C 3 68 ? -71.42742 46.59652 -77.33972 1.000 157.24506 66 VAL C O 1
ATOM 5297 N N . ASP C 3 69 ? -69.49901 47.57387 -77.96258 1.000 159.60168 67 ASP C N 1
ATOM 5298 C CA . ASP C 3 69 ? -69.33402 48.23277 -76.66991 1.000 159.13168 67 ASP C CA 1
ATOM 5299 C C . ASP C 3 69 ? -70.40870 49.28749 -76.44254 1.000 158.83168 67 ASP C C 1
ATOM 5300 O O . ASP C 3 69 ? -70.93352 49.41442 -75.33023 1.000 167.31168 67 ASP C O 1
ATOM 5305 N N . ASP C 3 70 ? -70.73777 50.06431 -77.47798 1.000 152.33513 68 ASP C N 1
ATOM 5306 C CA . ASP C 3 70 ? -71.82410 51.03096 -77.35095 1.000 158.45513 68 ASP C CA 1
ATOM 5307 C C . ASP C 3 70 ? -73.14264 50.33304 -77.04455 1.000 170.56513 68 ASP C C 1
ATOM 5308 O O . ASP C 3 70 ? -73.91963 50.79458 -76.19667 1.000 178.15513 68 ASP C O 1
ATOM 5313 N N . ILE C 3 71 ? -73.40624 49.20912 -77.71615 1.000 164.32948 69 ILE C N 1
ATOM 5314 C CA . ILE C 3 71 ? -74.64748 48.47988 -77.46056 1.000 168.91948 69 ILE C CA 1
ATOM 5315 C C . ILE C 3 71 ? -74.67840 47.95412 -76.02780 1.000 173.26948 69 ILE C C 1
ATOM 5316 O O . ILE C 3 71 ? -75.70988 48.02425 -75.34593 1.000 175.32948 69 ILE C O 1
ATOM 5321 N N . LEU C 3 72 ? -73.54764 47.43513 -75.54162 1.000 164.30583 70 LEU C N 1
ATOM 5322 C CA . LEU C 3 72 ? -73.49844 46.92897 -74.17217 1.000 178.75583 70 LEU C CA 1
ATOM 5323 C C . LEU C 3 72 ? -73.69334 48.05045 -73.15904 1.000 179.73583 70 LEU C C 1
ATOM 5324 O O . LEU C 3 72 ? -74.38199 47.87118 -72.14604 1.000 183.85583 70 LEU C O 1
ATOM 5329 N N . GLU C 3 73 ? -73.08978 49.21495 -73.41318 1.000 181.07449 71 GLU C N 1
ATOM 5330 C CA . GLU C 3 73 ? -73.25994 50.34908 -72.51219 1.000 173.86449 71 GLU C CA 1
ATOM 5331 C C . GLU C 3 73 ? -74.70078 50.83955 -72.49915 1.000 185.58449 71 GLU C C 1
ATOM 5332 O O . GLU C 3 73 ? -75.19544 51.27838 -71.45430 1.000 190.84449 71 GLU C O 1
ATOM 5334 N N . LYS C 3 74 ? -75.38732 50.77811 -73.64289 1.000 180.42300 72 LYS C N 1
ATOM 5335 C CA . LYS C 3 74 ? -76.80206 51.13636 -73.65797 1.000 173.69300 72 LYS C CA 1
ATOM 5336 C C . LYS C 3 74 ? -77.64981 50.10062 -72.92850 1.000 188.41300 72 LYS C C 1
ATOM 5337 O O . LYS C 3 74 ? -78.65009 50.45489 -72.29412 1.000 188.80300 72 LYS C O 1
ATOM 5343 N N . VAL C 3 75 ? -77.26917 48.82374 -73.00577 1.000 179.85494 73 VAL C N 1
ATOM 5344 C CA . VAL C 3 75 ? -78.02162 47.78214 -72.31083 1.000 190.30494 73 VAL C CA 1
ATOM 5345 C C . VAL C 3 75 ? -77.86705 47.92119 -70.79996 1.000 196.55494 73 VAL C C 1
ATOM 5346 O O . VAL C 3 75 ? -78.84494 47.80958 -70.05000 1.000 194.29494 73 VAL C O 1
ATOM 5350 N N . LYS C 3 76 ? -76.64248 48.17189 -70.32772 1.000 188.07604 74 LYS C N 1
ATOM 5351 C CA . LYS C 3 76 ? -76.40496 48.27910 -68.89132 1.000 197.24604 74 LYS C CA 1
ATOM 5352 C C . LYS C 3 76 ? -77.09504 49.48723 -68.26972 1.000 189.19604 74 LYS C C 1
ATOM 5353 O O . LYS C 3 76 ? -77.30714 49.50394 -67.05238 1.000 195.89604 74 LYS C O 1
ATOM 5359 N N . SER C 3 77 ? -77.44703 50.49005 -69.06758 1.000 186.33981 75 SER C N 1
ATOM 5360 C CA . SER C 3 77 ? -78.12230 51.67642 -68.55454 1.000 206.04981 75 SER C CA 1
ATOM 5361 C C . SER C 3 77 ? -79.57134 51.36858 -68.18981 1.000 204.99981 75 SER C C 1
ATOM 5362 O O . SER C 3 77 ? -80.49475 51.67817 -68.94310 1.000 216.73981 75 SER C O 1
#

B-factor: mean 133.68, std 20.08, range [71.26, 218.06]

Sequence (696 aa):
SEKEKVEELAQRRIREQLPDTELAREAQELADEARKSDDSEALKVVYLALRIVQQLPDTELAREALELAKEAVKSTDSEALKVVELALKIVQQLPDTELAKEALKLAKEAVKSTDSEALKVVELALEIVQQLPDTELAKEALELAEEAVKSTDSEALKVVKLALEIVQQLPDDTEELAREALELAKEAVKSTDSEALKVVYLALRIVQQLPDTELARLALELAKKAVEMTAQEVLEIARAALKAAQAFPNTELAELMLRLAEVAARVMKELERNDEEIKKDDESLLEDIVELLKEIIKLWKILVEVSDVMLKLISSEKEKVEELAQRIREQLPDTELAREAQELADEARKSDDSEALKVVYLALRIVQQLPDTELAREALELAKEAVKSTDSEALKVVELALKIVQQLPDTELAKEALELAKEAVKSTDSEALKVVELALEIVQQLPDTELAKEALKLAKEAVKSTDSEALKVVYLALRIVQQLPDTELAREALELAKEAVKSTDSEQLEVVRLALEIVQLAPDTRLARAALKLAKEAVKSTDQEELKKVKAILRVASEVLKLEEEAKKSQEEVERLKQEVEKASKAGLGDSRIFKKIHDVVTKQIKVILRLIAVYAELVAIIGKQKEAIKVYLELLEVHSRVLKALIEQIKLFIELIMEPDEDLADKVRKSSEELKKIIKEVEKILRKVDDILEKVKS

Secondary structure (DSSP, 8-state):
-HHHHHHHHHHHHHHHS-SSHHHHHHHHHHHHHHH---HHHHHHHHHHHHHHHHSTTSHHHHHHHHHHHHHHH---HHHHHHHHHHHHHHHHSTT-HHHHHHHHHHHHHHH---HHHHHHHHHHHHHHHHSTT-HHHHHHHHHHHHHHH---HHHHHHHHHHHHHHHHSTTSHHHHHHHHHHHHHHH---HHHHHHHHHHHHHHHHS-SSHHHHHHHHHHHHHHH---HHHHHHHHHHHHHHHHS-SSHHHHHHHHHHHHHHHHHHHHHHHHHHHH--HHHHHHHHHHHHHHHHHHHHHHHHHHHHHHHHH-/-HHHHHHHHHHHHHHHS-SSHHHHHHHHHHHHHHH---HHHHHHHHHHHHHHHHSTT-HHHHHHHHHHHHHHH---HHHHHHHHHHHHHHHHSTT-HHHHHHHHHHHHHHH---HHHHHHHHHHHHHHHHSTTSHHHHHHHHHHHHHHH---HHHHHHHHHHHHHHHHSTTSHHHHHHHHHHHHHHHS--HHHHHHHHHHHHHHHHSTTSHHHHHHHHHHHHHHH---HHHHHHHHHHHHHHHHHHHHHHHHHHHHHHHHHHHHHHHHHHHH---HHHHHHHHHHHHHHHHHHHHHHHHHHHHHHHHH-/-HHHHHHHHHHHHHHHHHHHHHHHHHHHHHHHHHHS--HHHHHHHHHHHHHHHHHHHHHHHHHHHHHHHHHHHH-

Radius of gyration: 36.96 Å; Cα contacts (8 Å, |Δi|>4): 857; chains: 3; bounding box: 75×72×116 Å

Nearest PDB structures (foldseek):
  7upp-assembly1_A  TM=1.003E+00  e=1.176E-34  synthetic construct
  7upp-assembly1_B  TM=7.804E-01  e=1.481E-24  synthetic construct
  7upq-assembly4_J  TM=9.870E-01  e=1.970E-17  synthetic construct
  8v2d-assembly1_K  TM=4.556E-01  e=1.444E-04  synthetic construct
  7upp-assembly1_B  TM=1.003E+00  e=1.422E-33  synthetic construct

Solvent-accessible surface area: 32691 Å² total; per-residue (Å²): 126,28,63,58,115,1,61,63,30,6,120,156,6,137,133,80,49,94,155,40,128,20,13,60,37,2,52,98,10,0,36,90,0,96,164,33,116,64,70,39,8,9,101,1,0,54,23,0,0,93,2,3,30,79,39,58,92,52,132,23,0,74,58,0,5,44,3,0,77,66,0,50,157,35,131,54,69,46,3,11,108,0,0,52,45,0,0,78,2,1,39,84,22,63,120,39,109,14,0,122,30,0,8,118,0,0,77,32,0,27,162,41,124,71,59,67,4,4,90,0,0,27,19,0,0,64,2,1,57,68,44,46,103,52,136,27,0,64,49,0,3,71,1,0,29,55,0,29,144,37,140,51,89,70,1,20,70,0,0,27,3,0,0,66,2,1,69,86,50,62,126,49,113,31,0,113,34,0,1,63,2,0,32,43,0,25,136,36,146,35,68,30,2,8,47,0,0,42,12,0,0,96,7,1,46,56,33,39,133,45,93,9,0,107,28,0,6,74,3,0,65,51,0,23,107,38,133,25,90,20,3,6,76,6,1,73,16,3,0,92,2,4,70,47,55,67,111,43,118,5,1,49,20,3,2,127,3,4,23,10,1,2,111,4,52,33,25,29,106,32,8,37,127,44,42,138,118,129,61,60,38,14,9,63,24,0,14,77,9,0,104,32,6,28,116,4,2,108,6,4,4,59,0,0,58,34,0,18,162,90,37,118,113,42,81,62,100,0,67,45,14,10,104,153,10,37,127,90,76,90,110,54,119,28,16,111,37,1,80,74,4,0,33,81,0,96,149,25,128,69,61,53,8,8,98,0,0,74,25,0,0,87,4,5,54,86,51,47,123,49,114,37,0,101,36,0,7,82,6,0,70,70,0,41,141,35,138,57,50,56,2,9,84,0,0,22,49,0,0,63,1,4,67,80,25,58,97,41,111,22,0,94,47,0,5,82,0,0,60,60,0,25,160,40,137,63,74,40,3,7,106,0,0,36,12,0,0,52,4,0,39,128,44,48,127,52,112,31,0,96,50,0,0,89,1,0,48,36,0,32,166,40,139,57,61,31,1,12,104,0,0,49,22,0,0,77,7,0,78,104,59,56,138,50,110,21,0,118,30,0,6,80,8,0,42,58,0,28,143,36,144,54,58,62,21,8,46,0,0,54,20,0,0,48,0,2,67,92,14,63,125,51,109,8,0,131,21,2,8,131,23,0,61,103,10,23,149,44,108,71,117,75,80,14,61,86,10,57,34,7,1,50,4,4,19,82,0,15,131,7,25,62,38,0,115,60,4,38,56,44,8,122,156,5,39,65,76,7,130,61,14,86,93,72,64,159,63,57,78,188,20,7,127,84,1,65,62,12,26,65,92,2,17,68,11,5,7,102,0,4,17,9,4,5,81,6,2,20,33,48,48,89,76,154,38,0,16,92,2,16,43,64,13,2,79,6,7,17,100,0,0,128,13,10,10,81,5,0,45,13,0,0,10,6,39,26,86,93,60,117,104,16,8,69,78,0,107,136,6,7,97,65,10,80,115,11,10,134,49,0,65,110,11,18,140,44,2,50,76,54,12,65,161,84,125,142